Protein AF-A0A2Z6RUI9-F1 (afdb_monomer)

Structure (mmCIF, N/CA/C/O backbone):
data_AF-A0A2Z6RUI9-F1
#
_entry.id   AF-A0A2Z6RUI9-F1
#
loop_
_atom_site.group_PDB
_atom_site.id
_atom_site.type_symbol
_atom_site.label_atom_id
_atom_site.label_alt_id
_atom_site.label_comp_id
_atom_site.label_asym_id
_atom_site.label_entity_id
_atom_site.label_seq_id
_atom_site.pdbx_PDB_ins_code
_atom_site.Cartn_x
_atom_site.Cartn_y
_atom_site.Cartn_z
_atom_site.occupancy
_atom_site.B_iso_or_equiv
_atom_site.auth_seq_id
_atom_site.auth_comp_id
_atom_site.auth_asym_id
_atom_site.auth_atom_id
_atom_site.pdbx_PDB_model_num
ATOM 1 N N . MET A 1 1 ? -46.915 -1.125 -29.765 1.00 36.88 1 MET A N 1
ATOM 2 C CA . MET A 1 1 ? -45.647 -1.844 -30.032 1.00 36.88 1 MET A CA 1
ATOM 3 C C . MET A 1 1 ? -44.648 -1.440 -28.960 1.00 36.88 1 MET A C 1
ATOM 5 O O . MET A 1 1 ? -44.278 -0.277 -28.925 1.00 36.88 1 MET A O 1
ATOM 9 N N . SER A 1 2 ? -44.290 -2.342 -28.044 1.00 39.19 2 SER A N 1
ATOM 10 C CA . SER A 1 2 ? -43.596 -1.962 -26.794 1.00 39.19 2 SER A CA 1
ATOM 11 C C . SER A 1 2 ? -42.745 -3.087 -26.177 1.00 39.19 2 SER A C 1
ATOM 13 O O . SER A 1 2 ? -42.413 -3.030 -25.001 1.00 39.19 2 SER A O 1
ATOM 15 N N . TYR A 1 3 ? -42.369 -4.102 -26.967 1.00 32.72 3 TYR A N 1
ATOM 16 C CA . TYR A 1 3 ? -41.702 -5.326 -26.484 1.00 32.72 3 TYR A CA 1
ATOM 17 C C . TYR A 1 3 ? -40.346 -5.638 -27.156 1.00 32.72 3 TYR A C 1
ATOM 19 O O . TYR A 1 3 ? -39.832 -6.743 -27.038 1.00 32.72 3 TYR A O 1
ATOM 27 N N . SER A 1 4 ? -39.731 -4.665 -27.840 1.00 36.06 4 SER A N 1
ATOM 28 C CA . SER A 1 4 ? -38.463 -4.848 -28.573 1.00 36.06 4 SER A CA 1
ATOM 29 C C . SER A 1 4 ? -37.200 -4.344 -27.856 1.00 36.06 4 SER A C 1
ATOM 31 O O . SER A 1 4 ? -36.102 -4.627 -28.323 1.00 36.06 4 SER A O 1
ATOM 33 N N . LYS A 1 5 ? -37.313 -3.619 -26.730 1.00 42.91 5 LYS A N 1
ATOM 34 C CA . LYS A 1 5 ? -36.146 -3.062 -26.003 1.00 42.91 5 LYS A CA 1
ATOM 35 C C . LYS A 1 5 ? -35.556 -3.959 -24.906 1.00 42.91 5 LYS A C 1
ATOM 37 O O . LYS A 1 5 ? -34.441 -3.706 -24.475 1.00 42.91 5 LYS A O 1
ATOM 42 N N . ILE A 1 6 ? -36.262 -5.000 -24.462 1.00 43.97 6 ILE A N 1
ATOM 43 C CA . ILE A 1 6 ? -35.766 -5.896 -23.395 1.00 43.97 6 ILE A CA 1
ATOM 44 C C . ILE A 1 6 ? -34.704 -6.879 -23.935 1.00 43.97 6 ILE A C 1
ATOM 46 O O . ILE A 1 6 ? -33.806 -7.291 -23.209 1.00 43.97 6 ILE A O 1
ATOM 50 N N . PHE A 1 7 ? -34.732 -7.187 -25.236 1.00 38.62 7 PHE A N 1
ATOM 51 C CA . PHE A 1 7 ? -33.828 -8.148 -25.883 1.00 38.62 7 PHE A CA 1
ATOM 52 C C . PHE A 1 7 ? -32.562 -7.528 -26.520 1.00 38.62 7 PHE A C 1
ATOM 54 O O . PHE A 1 7 ? -31.965 -8.134 -27.406 1.00 38.62 7 PHE A O 1
ATOM 61 N N . SER A 1 8 ? -32.105 -6.350 -26.066 1.00 44.47 8 SER A N 1
ATOM 62 C CA . SER A 1 8 ? -30.801 -5.767 -26.463 1.00 44.47 8 SER A CA 1
ATOM 63 C C . SER A 1 8 ? -29.660 -5.981 -25.448 1.00 44.47 8 SER A C 1
ATOM 65 O O . SER A 1 8 ? -28.555 -5.471 -25.638 1.00 44.47 8 SER A O 1
ATOM 67 N N . GLY A 1 9 ? -29.909 -6.742 -24.375 1.00 50.12 9 GLY A N 1
ATOM 68 C CA . GLY A 1 9 ? -28.877 -7.431 -23.582 1.00 50.12 9 GLY A CA 1
ATOM 69 C C . GLY A 1 9 ? -27.908 -6.588 -22.741 1.00 50.12 9 GLY A C 1
ATOM 70 O O . GLY A 1 9 ? -26.967 -7.155 -22.198 1.00 50.12 9 GLY A O 1
ATOM 71 N N . ASN A 1 10 ? -28.094 -5.269 -22.621 1.00 54.31 10 ASN A N 1
ATOM 72 C CA . ASN A 1 10 ? -27.199 -4.385 -21.862 1.00 54.31 10 ASN A CA 1
ATOM 73 C C . ASN A 1 10 ? -27.997 -3.361 -21.037 1.00 54.31 10 ASN A C 1
ATOM 75 O O . ASN A 1 10 ? -28.781 -2.608 -21.613 1.00 54.31 10 ASN A O 1
ATOM 79 N N . SER A 1 11 ? -27.741 -3.290 -19.726 1.00 73.19 11 SER A N 1
ATOM 80 C CA . SER A 1 11 ? -28.122 -2.168 -18.848 1.00 73.19 11 SER A CA 1
ATOM 81 C C . SER A 1 11 ? -26.840 -1.436 -18.423 1.00 73.19 11 SER A C 1
ATOM 83 O O . SER A 1 11 ? -26.013 -2.029 -17.725 1.00 73.19 11 SER A O 1
ATOM 85 N N . PRO A 1 12 ? -26.626 -0.183 -18.870 1.00 72.06 12 PRO A N 1
ATOM 86 C CA . PRO A 1 12 ? -25.516 0.657 -18.418 1.00 72.06 12 PRO A CA 1
ATOM 87 C C . PRO A 1 12 ? -25.501 0.903 -16.907 1.00 72.06 12 PRO A C 1
ATOM 89 O O . PRO A 1 12 ? -24.434 1.025 -16.317 1.00 72.06 12 PRO A O 1
ATOM 92 N N . GLU A 1 13 ? -26.678 0.971 -16.292 1.00 78.19 13 GLU A N 1
ATOM 93 C CA . GLU A 1 13 ? -26.880 1.375 -14.902 1.00 78.19 13 GLU A CA 1
ATOM 94 C C . GLU A 1 13 ? -26.307 0.317 -13.952 1.00 78.19 13 GLU A C 1
ATOM 96 O O . GLU A 1 13 ? -25.415 0.606 -13.157 1.00 78.19 13 GLU A O 1
ATOM 101 N N . LEU A 1 14 ? -26.723 -0.942 -14.133 1.00 78.75 14 LEU A N 1
ATOM 102 C CA . LEU A 1 14 ? -26.201 -2.082 -13.373 1.00 78.75 14 LEU A CA 1
ATOM 103 C C . LEU A 1 14 ? -24.706 -2.312 -13.639 1.00 78.75 14 LEU A C 1
ATOM 105 O O . LEU A 1 14 ? -23.964 -2.677 -12.731 1.00 78.75 14 LEU A O 1
ATOM 109 N N . ALA A 1 15 ? -24.239 -2.077 -14.871 1.00 79.50 15 ALA A N 1
ATOM 110 C CA . ALA A 1 15 ? -22.817 -2.180 -15.197 1.00 79.50 15 ALA A CA 1
ATOM 111 C C . ALA A 1 15 ? -21.975 -1.112 -14.471 1.00 79.50 15 ALA A C 1
ATOM 113 O O . ALA A 1 15 ? -20.868 -1.415 -14.031 1.00 79.50 15 ALA A O 1
ATOM 114 N N . TYR A 1 16 ? -22.500 0.107 -14.302 1.00 79.75 16 TYR A N 1
ATOM 115 C CA . TYR A 1 16 ? -21.830 1.177 -13.561 1.00 79.75 16 TYR A CA 1
ATOM 116 C C . TYR A 1 16 ? -21.777 0.887 -12.056 1.00 79.75 16 TYR A C 1
ATOM 118 O O . TYR A 1 16 ? -20.716 1.020 -11.450 1.00 79.75 16 TYR A O 1
ATOM 126 N N . GLU A 1 17 ? -22.880 0.419 -11.459 1.00 82.81 17 GLU A N 1
ATOM 127 C CA . GLU A 1 17 ? -22.902 0.005 -10.047 1.00 82.81 17 GLU A CA 1
ATOM 128 C C . GLU A 1 17 ? -21.893 -1.120 -9.770 1.00 82.81 17 GLU A C 1
ATOM 130 O O . GLU A 1 17 ? -21.108 -1.020 -8.827 1.00 82.81 17 GLU A O 1
ATOM 135 N N . ILE A 1 18 ? -21.843 -2.144 -10.634 1.00 83.12 18 ILE A N 1
ATOM 136 C CA . ILE A 1 18 ? -20.854 -3.234 -10.559 1.00 83.12 18 ILE A CA 1
ATOM 137 C C . ILE A 1 18 ? -19.419 -2.694 -10.633 1.00 83.12 18 ILE A C 1
ATOM 139 O O . ILE A 1 18 ? -18.559 -3.146 -9.882 1.00 83.12 18 ILE A O 1
ATOM 143 N N . MET A 1 19 ? -19.143 -1.717 -11.501 1.00 81.88 19 MET A N 1
ATOM 144 C CA . MET A 1 19 ? -17.809 -1.117 -11.603 1.00 81.88 19 MET A CA 1
ATOM 145 C C . MET A 1 19 ? -17.430 -0.291 -10.375 1.00 81.88 19 MET A C 1
ATOM 147 O O . MET A 1 19 ? -16.284 -0.345 -9.934 1.00 81.88 19 MET A O 1
ATOM 151 N N . ASN A 1 20 ? -18.384 0.420 -9.778 1.00 81.38 20 ASN A N 1
ATOM 152 C CA . ASN A 1 20 ? -18.121 1.255 -8.612 1.00 81.38 20 ASN A CA 1
ATOM 153 C C . ASN A 1 20 ? -17.675 0.434 -7.380 1.00 81.38 20 ASN A C 1
ATOM 155 O O . ASN A 1 20 ? -16.924 0.940 -6.552 1.00 81.38 20 ASN A O 1
ATOM 159 N N . TYR A 1 21 ? -18.048 -0.850 -7.277 1.00 82.69 21 TYR A N 1
ATOM 160 C CA . TYR A 1 21 ? -17.527 -1.752 -6.232 1.00 82.69 21 TYR A CA 1
ATOM 161 C C . TYR A 1 21 ? -16.023 -2.009 -6.322 1.00 82.69 21 TYR A C 1
ATOM 163 O O . TYR A 1 21 ? -15.380 -2.258 -5.303 1.00 82.69 21 TYR A O 1
ATOM 171 N N . PHE A 1 22 ? -15.457 -1.951 -7.522 1.00 80.38 22 PHE A N 1
ATOM 172 C CA . PHE A 1 22 ? -14.045 -2.214 -7.745 1.00 80.38 22 PHE A CA 1
ATOM 173 C C . PHE A 1 22 ? -13.203 -0.926 -7.767 1.00 80.38 22 PHE A C 1
ATOM 175 O O . PHE A 1 22 ? -12.037 -1.022 -8.121 1.00 80.38 22 PHE A O 1
ATOM 182 N N . GLN A 1 23 ? -13.739 0.260 -7.420 1.00 74.06 23 GLN A N 1
ATOM 183 C CA . GLN A 1 23 ? -13.083 1.582 -7.582 1.00 74.06 23 GLN A CA 1
ATOM 184 C C . GLN A 1 23 ? -11.600 1.603 -7.157 1.00 74.06 23 GLN A C 1
ATOM 186 O O . GLN A 1 23 ? -10.779 2.198 -7.848 1.00 74.06 23 GLN A O 1
ATOM 191 N N . ASN A 1 24 ? -11.261 0.876 -6.082 1.00 68.25 24 ASN A N 1
ATOM 192 C CA . ASN A 1 24 ? -9.899 0.736 -5.554 1.00 68.25 24 ASN A CA 1
ATOM 193 C C . ASN A 1 24 ? -9.249 -0.646 -5.825 1.00 68.25 24 ASN A C 1
ATOM 195 O O . ASN A 1 24 ? -8.086 -0.849 -5.484 1.00 68.25 24 ASN A O 1
ATOM 199 N N . ASP A 1 25 ? -9.955 -1.605 -6.442 1.00 77.25 25 ASP A N 1
ATOM 200 C CA . ASP A 1 25 ? -9.312 -2.702 -7.184 1.00 77.25 25 ASP A CA 1
ATOM 201 C C . ASP A 1 25 ? -9.141 -2.315 -8.653 1.00 77.25 25 ASP A C 1
ATOM 203 O O . ASP A 1 25 ? -9.768 -2.798 -9.606 1.00 77.25 25 ASP A O 1
ATOM 207 N N . PHE A 1 26 ? -8.149 -1.459 -8.801 1.00 74.00 26 PHE A N 1
ATOM 208 C CA . PHE A 1 26 ? -7.574 -1.067 -10.057 1.00 74.00 26 PHE A CA 1
ATOM 209 C C . PHE A 1 26 ? -7.134 -2.246 -10.951 1.00 74.00 26 PHE A C 1
ATOM 211 O O . PHE A 1 26 ? -7.058 -2.090 -12.171 1.00 74.00 26 PHE A O 1
ATOM 218 N N . SER A 1 27 ? -6.829 -3.425 -10.384 1.00 78.38 27 SER A N 1
ATOM 219 C CA . SER A 1 27 ? -6.423 -4.611 -11.152 1.00 78.38 27 SER A CA 1
ATOM 220 C C . SER A 1 27 ? -7.572 -5.144 -12.004 1.00 78.38 27 SER A C 1
ATOM 222 O O . SER A 1 27 ? -7.404 -5.373 -13.209 1.00 78.38 27 SER A O 1
ATOM 224 N N . THR A 1 28 ? -8.745 -5.284 -11.381 1.00 80.94 28 THR A N 1
ATOM 225 C CA . THR A 1 28 ? -9.961 -5.835 -11.990 1.00 80.94 28 THR A CA 1
ATOM 226 C C . THR A 1 28 ? -10.604 -4.868 -12.967 1.00 80.94 28 THR A C 1
ATOM 228 O O . THR A 1 28 ? -10.849 -5.248 -14.113 1.00 80.94 28 THR A O 1
ATOM 231 N N . LEU A 1 29 ? -10.822 -3.608 -12.573 1.00 82.25 29 LEU A N 1
ATOM 232 C CA . LEU A 1 29 ? -11.477 -2.622 -13.443 1.00 82.25 29 LEU A CA 1
ATOM 233 C C . LEU A 1 29 ? -10.752 -2.438 -14.786 1.00 82.25 29 LEU A C 1
ATOM 235 O O . LEU A 1 29 ? -11.365 -2.128 -15.803 1.00 82.25 29 LEU A O 1
ATOM 239 N N . TYR A 1 30 ? -9.448 -2.672 -14.825 1.00 81.50 30 TYR A N 1
ATOM 240 C CA . TYR A 1 30 ? -8.692 -2.609 -16.065 1.00 81.50 30 TYR A CA 1
ATOM 241 C C . TYR A 1 30 ? -9.152 -3.647 -17.082 1.00 81.50 30 TYR A C 1
ATOM 243 O O . TYR A 1 30 ? -9.583 -3.337 -18.194 1.00 81.50 30 TYR A O 1
ATOM 251 N N . SER A 1 31 ? -9.194 -4.888 -16.604 1.00 85.38 31 SER A N 1
ATOM 252 C CA . SER A 1 31 ? -9.762 -6.021 -17.313 1.00 85.38 31 SER A CA 1
ATOM 253 C C . SER A 1 31 ? -11.189 -5.698 -17.771 1.00 85.38 31 SER A C 1
ATOM 255 O O . SER A 1 31 ? -11.558 -6.072 -18.881 1.00 85.38 31 SER A O 1
ATOM 257 N N . CYS A 1 32 ? -11.954 -4.918 -16.989 1.00 83.94 32 CYS A N 1
ATOM 258 C CA . CYS A 1 32 ? -13.277 -4.426 -17.374 1.00 83.94 32 CYS A CA 1
ATOM 259 C C . CYS A 1 32 ? -13.271 -3.490 -18.603 1.00 83.94 32 CYS A C 1
ATOM 261 O O . CYS A 1 32 ? -14.171 -3.613 -19.432 1.00 83.94 32 CYS A O 1
ATOM 263 N N . ILE A 1 33 ? -12.281 -2.605 -18.800 1.00 84.94 33 ILE A N 1
ATOM 264 C CA . ILE A 1 33 ? -12.181 -1.774 -20.027 1.00 84.94 33 ILE A CA 1
ATOM 265 C C . ILE A 1 33 ? -12.120 -2.657 -21.271 1.00 84.94 33 ILE A C 1
ATOM 267 O O . ILE A 1 33 ? -12.776 -2.383 -22.280 1.00 84.94 33 ILE A O 1
ATOM 271 N N . LEU A 1 34 ? -11.313 -3.718 -21.192 1.00 85.25 34 LEU A N 1
ATOM 272 C CA . LEU A 1 34 ? -11.039 -4.611 -22.310 1.00 85.25 34 LEU A CA 1
ATOM 273 C C . LEU A 1 34 ? -12.247 -5.482 -22.693 1.00 85.25 34 LEU A C 1
ATOM 275 O O . LEU A 1 34 ? -12.240 -6.056 -23.781 1.00 85.25 34 LEU A O 1
ATOM 279 N N . VAL A 1 35 ? -13.294 -5.549 -21.858 1.00 83.75 35 VAL A N 1
ATOM 280 C CA . VAL A 1 35 ? -14.503 -6.347 -22.128 1.00 83.75 35 VAL A CA 1
ATOM 281 C C . VAL A 1 35 ? -15.285 -5.803 -23.326 1.00 83.75 35 VAL A C 1
ATOM 283 O O . VAL A 1 35 ? -15.553 -6.549 -24.266 1.00 83.75 35 VAL A O 1
ATOM 286 N N . ASN A 1 36 ? -15.701 -4.528 -23.311 1.00 82.00 36 ASN A N 1
ATOM 287 C CA . ASN A 1 36 ? -16.436 -3.904 -24.423 1.00 82.00 36 ASN A CA 1
ATOM 288 C C . ASN A 1 36 ? -16.518 -2.363 -24.305 1.00 82.00 36 ASN A C 1
ATOM 290 O O . ASN A 1 36 ? -16.140 -1.770 -23.300 1.00 82.00 36 ASN A O 1
ATOM 294 N N . ARG A 1 37 ? -17.075 -1.699 -25.335 1.00 82.25 37 ARG A N 1
ATOM 295 C CA . ARG A 1 37 ? -17.217 -0.227 -25.409 1.00 82.25 37 ARG A CA 1
ATOM 296 C C . ARG A 1 37 ? -18.107 0.400 -24.328 1.00 82.25 37 ARG A C 1
ATOM 298 O O . ARG A 1 37 ? -17.871 1.553 -23.980 1.00 82.25 37 ARG A O 1
ATOM 305 N N . LEU A 1 38 ? -19.145 -0.297 -23.859 1.00 85.69 38 LEU A N 1
ATOM 306 C CA . LEU A 1 38 ? -19.993 0.188 -22.766 1.00 85.69 38 LEU A CA 1
ATOM 307 C C . LEU A 1 38 ? -19.212 0.119 -21.458 1.00 85.69 38 LEU A C 1
ATOM 309 O O . LEU A 1 38 ? -19.113 1.123 -20.766 1.00 85.69 38 LEU A O 1
ATOM 313 N N . TRP A 1 39 ? -18.611 -1.038 -21.186 1.00 88.69 39 TRP A N 1
ATOM 314 C CA . TRP A 1 39 ? -17.795 -1.270 -20.004 1.00 88.69 39 TRP A CA 1
ATOM 315 C C . TRP A 1 39 ? -16.663 -0.246 -19.923 1.00 88.69 39 TRP A C 1
ATOM 317 O O . TRP A 1 39 ? -16.673 0.550 -18.998 1.00 88.69 39 TRP A O 1
ATOM 327 N N . CYS A 1 40 ? -15.825 -0.138 -20.960 1.00 87.38 40 CYS A N 1
ATOM 328 C CA . CYS A 1 40 ? -14.853 0.945 -21.135 1.00 87.38 40 CYS A CA 1
ATOM 329 C C . CYS A 1 40 ? -15.424 2.325 -20.757 1.00 87.38 40 CYS A C 1
ATOM 331 O O . CYS A 1 40 ? -14.937 2.948 -19.825 1.00 87.38 40 CYS A O 1
ATOM 333 N N . ARG A 1 41 ? -16.496 2.803 -21.400 1.00 88.00 41 ARG A N 1
ATOM 334 C CA . ARG A 1 41 ? -17.065 4.135 -21.101 1.00 88.00 41 ARG A CA 1
ATOM 335 C C . ARG A 1 41 ? -17.482 4.351 -19.641 1.00 88.00 41 ARG A C 1
ATOM 337 O O . ARG A 1 41 ? -17.530 5.504 -19.225 1.00 88.00 41 ARG A O 1
ATOM 344 N N . LEU A 1 42 ? -17.806 3.288 -18.909 1.00 88.44 42 LEU A N 1
ATOM 345 C CA . LEU A 1 42 ? -18.227 3.337 -17.509 1.00 88.44 42 LEU A CA 1
ATOM 346 C C . LEU A 1 42 ? -17.055 3.184 -16.536 1.00 88.44 42 LEU A C 1
ATOM 348 O O . LEU A 1 42 ? -17.047 3.865 -15.514 1.00 88.44 42 LEU A O 1
ATOM 352 N N . THR A 1 43 ? -16.048 2.361 -16.850 1.00 90.31 43 THR A N 1
ATOM 353 C CA . THR A 1 43 ? -14.845 2.266 -16.013 1.00 90.31 43 THR A CA 1
ATOM 354 C C . THR A 1 43 ? -14.040 3.544 -16.059 1.00 90.31 43 THR A C 1
ATOM 356 O O . THR A 1 43 ? -13.552 4.008 -15.037 1.00 90.31 43 THR A O 1
ATOM 359 N N . ILE A 1 44 ? -13.904 4.097 -17.258 1.00 88.38 44 ILE A N 1
ATOM 360 C CA . ILE A 1 44 ? -13.021 5.206 -17.597 1.00 88.38 44 ILE A CA 1
ATOM 361 C C . ILE A 1 44 ? -13.000 6.340 -16.563 1.00 88.38 44 ILE A C 1
ATOM 363 O O . ILE A 1 44 ? -11.922 6.615 -16.038 1.00 88.38 44 ILE A O 1
ATOM 367 N N . PRO A 1 45 ? -14.134 6.953 -16.169 1.00 89.12 45 PRO A N 1
ATOM 368 C CA . PRO A 1 45 ? -14.095 8.056 -15.218 1.00 89.12 45 PRO A CA 1
ATOM 369 C C . PRO A 1 45 ? -13.566 7.643 -13.841 1.00 89.12 45 PRO A C 1
ATOM 371 O O . PRO A 1 45 ? -12.870 8.440 -13.227 1.00 89.12 45 PRO A O 1
ATOM 374 N N . LEU A 1 46 ? -13.843 6.412 -13.380 1.00 86.69 46 LEU A N 1
ATOM 375 C CA . LEU A 1 46 ? -13.495 5.922 -12.033 1.00 86.69 46 LEU A CA 1
ATOM 376 C C . LEU A 1 46 ? -11.986 5.896 -11.782 1.00 86.69 46 LEU A C 1
ATOM 378 O O . LEU A 1 46 ? -11.539 6.077 -10.655 1.00 86.69 46 LEU A O 1
ATOM 382 N N . LEU A 1 47 ? -11.199 5.710 -12.839 1.00 85.31 47 LEU A N 1
ATOM 383 C CA . LEU A 1 47 ? -9.739 5.743 -12.745 1.00 85.31 47 LEU A CA 1
ATOM 384 C C . LEU A 1 47 ? -9.132 7.116 -12.872 1.00 85.31 47 LEU A C 1
ATOM 386 O O . LEU A 1 47 ? -7.998 7.351 -12.469 1.00 85.31 47 LEU A O 1
ATOM 390 N N . TRP A 1 48 ? -9.914 8.007 -13.442 1.00 86.62 48 TRP A N 1
ATOM 391 C CA . TRP A 1 48 ? -9.516 9.359 -13.727 1.00 86.62 48 TRP A CA 1
ATOM 392 C C . TRP A 1 48 ? -9.968 10.329 -12.662 1.00 86.62 48 TRP A C 1
ATOM 394 O O . TRP A 1 48 ? -9.562 11.477 -12.696 1.00 86.62 48 TRP A O 1
ATOM 404 N N . GLU A 1 49 ? -10.678 9.840 -11.648 1.00 88.69 49 GLU A N 1
ATOM 405 C CA . GLU A 1 49 ? -10.914 10.559 -10.407 1.00 88.69 49 GLU A CA 1
ATOM 406 C C . GLU A 1 49 ? -9.602 10.813 -9.669 1.00 88.69 49 GLU A C 1
ATOM 408 O O . GLU A 1 49 ? -9.317 11.957 -9.324 1.00 88.69 49 GLU A O 1
ATOM 413 N N . ASN A 1 50 ? -8.815 9.756 -9.445 1.00 84.75 50 ASN A N 1
ATOM 414 C CA . ASN A 1 50 ? -7.590 9.769 -8.649 1.00 84.75 50 ASN A CA 1
ATOM 415 C C . ASN A 1 50 ? -6.405 9.076 -9.374 1.00 84.75 50 ASN A C 1
ATOM 417 O O . ASN A 1 50 ? -5.734 8.220 -8.802 1.00 84.75 50 ASN A O 1
ATOM 421 N N . PRO A 1 51 ? -6.124 9.418 -10.645 1.00 81.81 51 PRO A N 1
ATOM 422 C CA . PRO A 1 51 ? -5.130 8.742 -11.487 1.00 81.81 51 PRO A CA 1
ATOM 423 C C . PRO A 1 51 ? -3.704 8.964 -10.984 1.00 81.81 51 PRO A C 1
ATOM 425 O O . PRO A 1 51 ? -2.817 8.181 -11.302 1.00 81.81 51 PRO A O 1
ATOM 428 N N . PHE A 1 52 ? -3.527 10.008 -10.166 1.00 82.75 52 PHE A N 1
ATOM 429 C CA . PHE A 1 52 ? -2.359 10.289 -9.344 1.00 82.75 52 PHE A CA 1
ATOM 430 C C . PHE A 1 52 ? -1.956 9.146 -8.413 1.00 82.75 52 PHE A C 1
ATOM 432 O O . PHE A 1 52 ? -0.837 9.150 -7.931 1.00 82.75 52 PHE A O 1
ATOM 439 N N . SER A 1 53 ? -2.857 8.235 -8.049 1.00 71.62 53 SER A N 1
ATOM 440 C CA . SER A 1 53 ? -2.855 7.756 -6.666 1.00 71.62 53 SER A CA 1
ATOM 441 C C . SER A 1 53 ? -2.793 6.245 -6.479 1.00 71.62 53 SER A C 1
ATOM 443 O O . SER A 1 53 ? -3.778 5.668 -6.052 1.00 71.62 53 SER A O 1
ATOM 445 N N . ILE A 1 54 ? -1.724 5.533 -6.866 1.00 67.81 54 ILE A N 1
ATOM 446 C CA . ILE A 1 54 ? -1.810 4.061 -6.964 1.00 67.81 54 ILE A CA 1
ATOM 447 C C . ILE A 1 54 ? -0.431 3.296 -6.904 1.00 67.81 54 ILE A C 1
ATOM 449 O O . ILE A 1 54 ? 0.505 3.701 -7.558 1.00 67.81 54 ILE A O 1
ATOM 453 N N . PRO A 1 55 ? -0.182 2.163 -6.194 1.00 54.84 55 PRO A N 1
ATOM 454 C CA . PRO A 1 55 ? 1.218 1.665 -5.960 1.00 54.84 55 PRO A CA 1
ATOM 455 C C . PRO A 1 55 ? 1.924 0.682 -6.977 1.00 54.84 55 PRO A C 1
ATOM 457 O O . PRO A 1 55 ? 1.457 -0.445 -7.134 1.00 54.84 55 PRO A O 1
ATOM 460 N N . THR A 1 56 ? 3.055 1.002 -7.665 1.00 56.38 56 THR A N 1
ATOM 461 C CA . THR A 1 56 ? 3.432 0.405 -8.999 1.00 56.38 56 THR A CA 1
ATOM 462 C C . THR A 1 56 ? 4.831 0.710 -9.640 1.00 56.38 56 THR A C 1
ATOM 464 O O . THR A 1 56 ? 5.636 1.294 -8.940 1.00 56.38 56 THR A O 1
ATOM 467 N N . LYS A 1 57 ? 5.162 0.262 -10.899 1.00 54.47 57 LYS A N 1
ATOM 468 C CA . LYS A 1 57 ? 6.499 0.209 -11.583 1.00 54.47 57 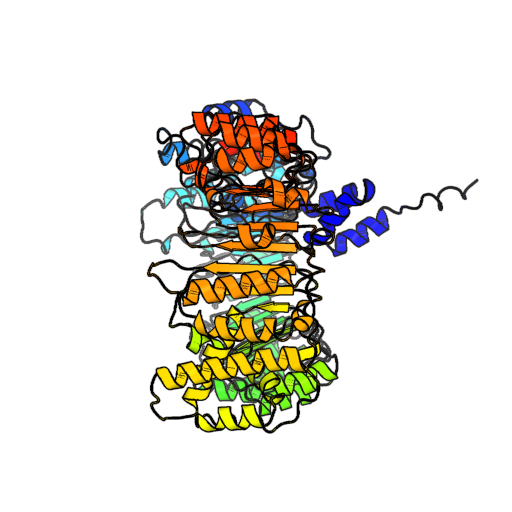LYS A CA 1
ATOM 469 C C . LYS A 1 57 ? 6.754 0.781 -13.026 1.00 54.47 57 LYS A C 1
ATOM 471 O O . LYS A 1 57 ? 7.913 0.745 -13.387 1.00 54.47 57 LYS A O 1
ATOM 476 N N . ASN A 1 58 ? 5.841 1.422 -13.804 1.00 61.06 58 ASN A N 1
ATOM 477 C CA . ASN A 1 58 ? 6.101 2.300 -15.016 1.00 61.06 58 ASN A CA 1
ATOM 478 C C . ASN A 1 58 ? 6.078 3.921 -15.184 1.00 61.06 58 ASN A C 1
ATOM 480 O O . ASN A 1 58 ? 6.234 4.342 -16.305 1.00 61.06 58 ASN A O 1
ATOM 484 N N . PHE A 1 59 ? 5.923 4.909 -14.264 1.00 70.31 59 PHE A N 1
ATOM 485 C CA . PHE A 1 59 ? 5.356 6.308 -14.464 1.00 70.31 59 PHE A CA 1
ATOM 486 C C . PHE A 1 59 ? 4.874 7.077 -15.731 1.00 70.31 59 PHE A C 1
ATOM 488 O O . PHE A 1 59 ? 4.438 8.213 -15.578 1.00 70.31 59 PHE A O 1
ATOM 495 N N . SER A 1 60 ? 4.684 6.521 -16.922 1.00 70.81 60 SER A N 1
ATOM 496 C CA . SER A 1 60 ? 3.950 7.198 -18.017 1.00 70.81 60 SER A CA 1
ATOM 497 C C . SER A 1 60 ? 2.446 7.558 -17.758 1.00 70.81 60 SER A C 1
ATOM 499 O O . SER A 1 60 ? 1.554 6.877 -18.269 1.00 70.81 60 SER A O 1
ATOM 501 N N . PHE A 1 61 ? 2.134 8.621 -16.992 1.00 77.06 61 PHE A N 1
ATOM 502 C CA . PHE A 1 61 ? 0.776 9.162 -16.739 1.00 77.06 61 PHE A CA 1
ATOM 503 C C . PHE A 1 61 ? 0.504 10.605 -17.267 1.00 77.06 61 PHE A C 1
ATOM 505 O O . PHE A 1 61 ? -0.144 11.418 -16.628 1.00 77.06 61 PHE A O 1
ATOM 512 N N . ILE A 1 62 ? 1.110 10.965 -18.414 1.00 79.50 62 ILE A N 1
ATOM 513 C CA . ILE A 1 62 ? 1.742 12.367 -18.672 1.00 79.50 62 ILE A CA 1
ATOM 514 C C . ILE A 1 62 ? 1.060 12.681 -20.129 1.00 79.50 62 ILE A C 1
ATOM 516 O O . ILE A 1 62 ? 0.931 13.814 -20.566 1.00 79.50 62 ILE A O 1
ATOM 520 N N . GLU A 1 63 ? 0.431 11.730 -20.863 1.00 75.44 63 GLU A N 1
ATOM 521 C CA . GLU A 1 63 ? 0.267 11.670 -22.368 1.00 75.44 63 GLU A CA 1
ATOM 522 C C . GLU A 1 63 ? -1.113 11.557 -23.271 1.00 75.44 63 GLU A C 1
ATOM 524 O O . GLU A 1 63 ? -1.374 10.473 -23.780 1.00 75.44 63 GLU A O 1
ATOM 529 N N . THR A 1 64 ? -2.001 12.583 -23.531 1.00 80.25 64 THR A N 1
ATOM 530 C CA . THR A 1 64 ? -3.556 12.976 -23.420 1.00 80.25 64 THR A CA 1
ATOM 531 C C . THR A 1 64 ? -4.599 13.436 -22.025 1.00 80.25 64 THR A C 1
ATOM 533 O O . THR A 1 64 ? -5.791 13.454 -22.306 1.00 80.25 64 THR A O 1
ATOM 536 N N . TYR A 1 65 ? -4.463 13.832 -20.582 1.00 78.81 65 TYR A N 1
ATOM 537 C CA . TYR A 1 65 ? -3.607 14.849 -19.520 1.00 78.81 65 TYR A CA 1
ATOM 538 C C . TYR A 1 65 ? -2.003 15.544 -19.562 1.00 78.81 65 TYR A C 1
ATOM 540 O O . TYR A 1 65 ? -1.172 14.898 -18.974 1.00 78.81 65 TYR A O 1
ATOM 548 N N . LEU A 1 66 ? -1.271 16.591 -20.211 1.00 75.06 66 LEU A N 1
ATOM 549 C CA . LEU A 1 66 ? -0.708 17.211 -21.595 1.00 75.06 66 LEU A CA 1
ATOM 550 C C . LEU A 1 66 ? -1.325 17.698 -23.031 1.00 75.06 66 LEU A C 1
ATOM 552 O O . LEU A 1 66 ? -1.897 18.783 -23.113 1.00 75.06 66 LEU A O 1
ATOM 556 N N . TYR A 1 67 ? -1.097 17.013 -24.180 1.00 71.88 67 TYR A N 1
ATOM 557 C CA . TYR A 1 67 ? -1.624 17.037 -25.576 1.00 71.88 67 TYR A CA 1
ATOM 558 C C . TYR A 1 67 ? -2.352 18.244 -26.154 1.00 71.88 67 TYR A C 1
ATOM 560 O O . TYR A 1 67 ? -1.825 18.885 -27.068 1.00 71.88 67 TYR A O 1
ATOM 568 N N . ASN A 1 68 ? -3.562 18.502 -25.656 1.00 61.31 68 ASN A N 1
ATOM 569 C CA . ASN A 1 68 ? -4.439 19.661 -25.840 1.00 61.31 68 ASN A CA 1
ATOM 570 C C . ASN A 1 68 ? -3.757 20.987 -25.443 1.00 61.31 68 ASN A C 1
ATOM 572 O O . ASN A 1 68 ? -4.387 21.920 -24.950 1.00 61.31 68 ASN A O 1
ATOM 576 N N . LEU A 1 69 ? -2.445 21.052 -25.586 1.00 69.94 69 LEU A N 1
ATOM 577 C CA . LEU A 1 69 ? -1.606 22.152 -25.228 1.00 69.94 69 LEU A CA 1
ATOM 578 C C . LEU A 1 69 ? -1.740 23.260 -26.262 1.00 69.94 69 LEU A C 1
ATOM 580 O O . LEU A 1 69 ? -1.788 22.975 -27.461 1.00 69.94 69 LEU A O 1
ATOM 584 N N . ASN A 1 70 ? -1.637 24.507 -25.812 1.00 66.50 70 ASN A N 1
ATOM 585 C CA . ASN A 1 70 ? -1.221 25.578 -26.702 1.00 66.50 70 ASN A CA 1
ATOM 586 C C . ASN A 1 70 ? 0.205 25.299 -27.204 1.00 66.50 70 ASN A C 1
ATOM 588 O O . ASN A 1 70 ? 1.110 24.988 -26.424 1.00 66.50 70 ASN A O 1
ATOM 592 N N . ASP A 1 71 ? 0.399 25.418 -28.515 1.00 68.75 71 ASP A N 1
ATOM 593 C CA . ASP A 1 71 ? 1.675 25.120 -29.174 1.00 68.75 71 ASP A CA 1
ATOM 594 C C . ASP A 1 71 ? 2.805 26.068 -28.728 1.00 68.75 71 ASP A C 1
ATOM 596 O O . ASP A 1 71 ? 3.971 25.690 -28.747 1.00 68.75 71 ASP A O 1
ATOM 600 N N . ASP A 1 72 ? 2.443 27.244 -28.210 1.00 67.06 72 ASP A N 1
ATOM 601 C CA . ASP A 1 72 ? 3.307 28.193 -27.495 1.00 67.06 72 ASP A CA 1
ATOM 602 C C . ASP A 1 72 ? 4.088 27.561 -26.344 1.00 67.06 72 ASP A C 1
ATOM 604 O O . ASP A 1 72 ? 5.274 27.840 -26.177 1.00 67.06 72 ASP A O 1
ATOM 608 N N . LEU A 1 73 ? 3.428 26.716 -25.539 1.00 68.50 73 LEU A N 1
ATOM 609 C CA . LEU A 1 73 ? 4.152 25.940 -24.548 1.00 68.50 73 LEU A CA 1
ATOM 610 C C . LEU A 1 73 ? 5.004 24.920 -25.301 1.00 68.50 73 LEU A C 1
ATOM 612 O O . LEU A 1 73 ? 6.216 25.066 -25.200 1.00 68.50 73 LEU A O 1
ATOM 616 N N . LYS A 1 74 ? 4.422 24.036 -26.148 1.00 69.00 74 LYS A N 1
ATOM 617 C CA . LYS A 1 74 ? 5.118 22.973 -26.941 1.00 69.00 74 LYS A CA 1
ATOM 618 C C . LYS A 1 74 ? 6.425 23.432 -27.595 1.00 69.00 74 LYS A C 1
ATOM 620 O O . LYS A 1 74 ? 7.361 22.648 -27.712 1.00 69.00 74 LYS A O 1
ATOM 625 N N . MET A 1 75 ? 6.494 24.679 -28.048 1.00 71.88 75 MET A N 1
ATOM 626 C CA . MET A 1 75 ? 7.686 25.262 -28.652 1.00 71.88 75 MET A CA 1
ATOM 627 C C . MET A 1 75 ? 8.821 25.433 -27.641 1.00 71.88 75 MET A C 1
ATOM 629 O O . MET A 1 75 ? 9.900 24.887 -27.870 1.00 71.88 75 MET A O 1
ATOM 633 N N . LYS A 1 76 ? 8.555 26.084 -26.500 1.00 69.50 76 LYS A N 1
ATOM 634 C CA . LYS A 1 76 ? 9.530 26.229 -25.406 1.00 69.50 76 LYS A CA 1
ATOM 635 C C . LYS A 1 76 ? 9.978 24.891 -24.814 1.00 69.50 76 LYS A C 1
ATOM 637 O O . LYS A 1 76 ? 10.948 24.826 -24.069 1.00 69.50 76 LYS A O 1
ATOM 642 N N . LEU A 1 77 ? 9.254 23.823 -25.139 1.00 67.19 77 LEU A N 1
ATOM 643 C CA . LEU A 1 77 ? 9.532 22.479 -24.663 1.00 67.19 77 LEU A CA 1
ATOM 644 C C . LEU A 1 77 ? 10.657 21.845 -25.467 1.00 67.19 77 LEU A C 1
ATOM 646 O O . LEU A 1 77 ? 11.745 21.548 -24.969 1.00 67.19 77 LEU A O 1
ATOM 650 N N . ASN A 1 78 ? 10.422 21.807 -26.776 1.00 67.06 78 ASN A N 1
ATOM 651 C CA . ASN A 1 78 ? 11.378 21.356 -27.771 1.00 67.06 78 ASN A CA 1
ATOM 652 C C . ASN A 1 78 ? 12.720 22.131 -27.704 1.00 67.06 78 ASN A C 1
ATOM 654 O O . ASN A 1 78 ? 13.744 21.583 -28.115 1.00 67.06 78 ASN A O 1
ATOM 658 N N . GLU A 1 79 ? 12.747 23.369 -27.178 1.00 67.44 79 GLU A N 1
ATOM 659 C CA . GLU A 1 79 ? 13.960 24.196 -26.998 1.00 67.44 79 GLU A CA 1
ATOM 660 C C . GLU A 1 79 ? 15.074 23.497 -26.207 1.00 67.44 79 GLU A C 1
ATOM 662 O O . GLU A 1 79 ? 16.230 23.502 -26.642 1.00 67.44 79 GLU A O 1
ATOM 667 N N . TYR A 1 80 ? 14.752 22.835 -25.091 1.00 63.25 80 TYR A N 1
ATOM 668 C CA . TYR A 1 80 ? 15.755 22.136 -24.271 1.00 63.25 80 TYR A CA 1
ATOM 669 C C . TYR A 1 80 ? 16.194 20.782 -24.893 1.00 63.25 80 TYR A C 1
ATOM 671 O O . TYR A 1 80 ? 17.055 20.075 -24.361 1.00 63.25 80 TYR A O 1
ATOM 679 N N . LYS A 1 81 ? 15.681 20.488 -26.097 1.00 54.06 81 LYS A N 1
ATOM 680 C CA . LYS A 1 81 ? 16.101 19.488 -27.097 1.00 54.06 81 LYS A CA 1
ATOM 681 C C . LYS A 1 81 ? 15.556 18.084 -27.021 1.00 54.06 81 LYS A C 1
ATOM 683 O O . LYS A 1 81 ? 15.766 17.361 -27.991 1.00 54.06 81 LYS A O 1
ATOM 688 N N . ILE A 1 82 ? 14.780 17.723 -26.006 1.00 55.34 82 ILE A N 1
ATOM 689 C CA . ILE A 1 82 ? 13.810 16.651 -26.231 1.00 55.34 82 ILE A CA 1
ATOM 690 C C . ILE A 1 82 ? 12.681 17.278 -27.049 1.00 55.34 82 ILE A C 1
ATOM 692 O O . ILE A 1 82 ? 11.767 17.874 -26.509 1.00 55.34 82 ILE A O 1
ATOM 696 N N . ILE A 1 83 ? 12.821 17.217 -28.374 1.00 46.88 83 ILE A N 1
ATOM 697 C CA . ILE A 1 83 ? 11.702 17.279 -29.322 1.00 46.88 83 ILE A CA 1
ATOM 698 C C . ILE A 1 83 ? 11.112 15.858 -29.454 1.00 46.88 83 ILE A C 1
ATOM 700 O O . ILE A 1 83 ? 11.642 14.924 -28.856 1.00 46.88 83 ILE A O 1
ATOM 704 N N . TYR A 1 84 ? 9.997 15.649 -30.160 1.00 52.78 84 TYR A N 1
ATOM 705 C CA . TYR A 1 84 ? 9.136 14.485 -29.912 1.00 52.78 84 TYR A CA 1
ATOM 706 C C . TYR A 1 84 ? 8.768 13.654 -31.150 1.00 52.78 84 TYR A C 1
ATOM 708 O O . TYR A 1 84 ? 8.091 14.117 -32.063 1.00 52.78 84 TYR A O 1
ATOM 716 N N . LYS A 1 85 ? 9.203 12.387 -31.130 1.00 46.03 85 LYS A N 1
ATOM 717 C CA . LYS A 1 85 ? 8.769 11.242 -31.958 1.00 46.03 85 LYS A CA 1
ATOM 718 C C . LYS A 1 85 ? 7.186 11.198 -31.917 1.00 46.03 85 LYS A C 1
ATOM 720 O O . LYS A 1 85 ? 6.555 11.794 -31.046 1.00 46.03 85 LYS A O 1
ATOM 725 N N . SER A 1 86 ? 6.499 10.559 -32.862 1.00 49.56 86 SER A N 1
ATOM 726 C CA . SER A 1 86 ? 5.031 10.689 -33.047 1.00 49.56 86 SER A CA 1
ATOM 727 C C . SER A 1 86 ? 4.146 10.038 -31.965 1.00 49.56 86 SER A C 1
ATOM 729 O O . SER A 1 86 ? 4.660 9.500 -30.993 1.00 49.56 86 SER A O 1
ATOM 731 N N . LEU A 1 87 ? 2.815 10.229 -32.075 1.00 48.53 87 LEU A N 1
ATOM 732 C CA . LEU A 1 87 ? 2.010 10.767 -30.962 1.00 48.53 87 LEU A CA 1
ATOM 733 C C . LEU A 1 87 ? 0.502 10.886 -31.386 1.00 48.53 87 LEU A C 1
ATOM 735 O O . LEU A 1 87 ? 0.268 11.390 -32.490 1.00 48.53 87 LEU A O 1
ATOM 739 N N . PRO A 1 88 ? -0.532 10.418 -30.632 1.00 46.47 88 PRO A N 1
ATOM 740 C CA . PRO A 1 88 ? -1.894 10.244 -31.143 1.00 46.47 88 PRO A CA 1
ATOM 741 C C . PRO A 1 88 ? -2.655 11.557 -31.301 1.00 46.47 88 PRO A C 1
ATOM 743 O O . PRO A 1 88 ? -2.969 12.246 -30.337 1.00 46.47 88 PRO A O 1
ATOM 746 N N . SER A 1 89 ? -3.070 11.824 -32.538 1.00 49.41 89 SER A N 1
ATOM 747 C CA . SER A 1 89 ? -3.707 13.069 -32.981 1.00 49.41 89 SER A CA 1
ATOM 748 C C . SER A 1 89 ? -5.061 13.432 -32.344 1.00 49.41 89 SER A C 1
ATOM 750 O O . SER A 1 89 ? -5.610 14.489 -32.671 1.00 49.41 89 SER A O 1
ATOM 752 N N . ASN A 1 90 ? -5.626 12.612 -31.452 1.00 57.22 90 ASN A N 1
ATOM 753 C CA . ASN A 1 90 ? -6.842 12.946 -30.715 1.00 57.22 90 ASN A CA 1
ATOM 754 C C . ASN A 1 90 ? -7.079 12.113 -29.443 1.00 57.22 90 ASN A C 1
ATOM 756 O O . ASN A 1 90 ? -6.788 10.920 -29.356 1.00 57.22 90 ASN A O 1
ATOM 760 N N . THR A 1 91 ? -7.728 12.772 -28.485 1.00 73.94 91 THR A N 1
ATOM 761 C CA . THR A 1 91 ? -8.443 12.195 -27.346 1.00 73.94 91 THR A CA 1
ATOM 762 C C . THR A 1 91 ? -9.601 11.286 -27.782 1.00 73.94 91 THR A C 1
ATOM 764 O O . THR A 1 91 ? -10.347 11.618 -28.702 1.00 73.94 91 THR A O 1
ATOM 767 N N . LEU A 1 92 ? -9.844 10.190 -27.051 1.00 79.31 92 LEU A N 1
ATOM 768 C CA . LEU A 1 92 ? -11.102 9.427 -27.134 1.00 79.31 92 LEU A CA 1
ATOM 769 C C . LEU A 1 92 ? -12.198 9.950 -26.166 1.00 79.31 92 LEU A C 1
ATOM 771 O O . LEU A 1 92 ? -13.377 9.670 -26.371 1.00 79.31 92 LEU A O 1
ATOM 775 N N . PHE A 1 93 ? -11.815 10.702 -25.126 1.00 83.12 93 PHE A N 1
ATOM 776 C CA . PHE A 1 93 ? -12.656 11.270 -24.049 1.00 83.12 93 PHE A CA 1
ATOM 777 C C . PHE A 1 93 ? -12.043 12.611 -23.557 1.00 83.12 93 PHE A C 1
ATOM 779 O O . PHE A 1 93 ? -10.982 12.979 -24.047 1.00 83.12 93 PHE A O 1
ATOM 786 N N . ASN A 1 94 ? -12.639 13.351 -22.606 1.00 80.12 94 ASN A N 1
ATOM 787 C CA . ASN A 1 94 ? -11.976 14.510 -21.966 1.00 80.12 94 ASN A CA 1
ATOM 788 C C . ASN A 1 94 ? -11.443 14.131 -20.576 1.00 80.12 94 ASN A C 1
ATOM 790 O O . ASN A 1 94 ? -12.200 13.884 -19.642 1.00 80.12 94 ASN A O 1
ATOM 794 N N . TYR A 1 95 ? -10.123 14.119 -20.467 1.00 87.00 95 TYR A N 1
ATOM 795 C CA . TYR A 1 95 ? -9.382 13.541 -19.361 1.00 87.00 95 TYR A CA 1
ATOM 796 C C . TYR A 1 95 ? -9.181 14.503 -18.190 1.00 87.00 95 TYR A C 1
ATOM 798 O O . TYR A 1 95 ? -9.561 14.104 -17.088 1.00 87.00 95 TYR A O 1
ATOM 806 N N . PRO A 1 96 ? -8.745 15.772 -18.397 1.00 85.25 96 PRO A N 1
ATOM 807 C CA . PRO A 1 96 ? -8.944 16.875 -17.453 1.00 85.25 96 PRO A CA 1
ATOM 808 C C . PRO A 1 96 ? -10.257 16.768 -16.709 1.00 85.25 96 PRO A C 1
ATOM 810 O O . PRO A 1 96 ? -10.263 16.648 -15.488 1.00 85.25 96 PRO A O 1
ATOM 813 N N . SER A 1 97 ? -11.363 16.724 -17.454 1.00 87.12 97 SER A N 1
ATOM 814 C CA . SER A 1 97 ? -12.708 16.803 -16.882 1.00 87.12 97 SER A CA 1
ATOM 815 C C . SER A 1 97 ? -13.107 15.624 -15.988 1.00 87.12 97 SER A C 1
ATOM 817 O O . SER A 1 97 ? -14.121 15.707 -15.298 1.00 87.12 97 SER A O 1
ATOM 819 N N . PHE A 1 98 ? -12.333 14.536 -15.975 1.00 89.69 98 PHE A N 1
ATOM 820 C CA . PHE A 1 98 ? -12.553 13.414 -15.066 1.00 89.69 98 PHE A CA 1
ATOM 821 C C . PHE A 1 98 ? -11.820 13.557 -13.727 1.00 89.69 98 PHE A C 1
ATOM 823 O O . PHE A 1 98 ? -12.211 12.875 -12.777 1.00 89.69 98 PHE A O 1
ATOM 830 N N . LEU A 1 99 ? -10.813 14.439 -13.624 1.00 89.81 99 LEU A N 1
ATOM 831 C CA . LEU A 1 99 ? -10.036 14.589 -12.397 1.00 89.81 99 LEU A CA 1
ATOM 832 C C . LEU A 1 99 ? -10.877 15.082 -11.231 1.00 89.81 99 LEU A C 1
ATOM 834 O O . LEU A 1 99 ? -11.545 16.114 -11.306 1.00 89.81 99 LEU A O 1
ATOM 838 N N . LYS A 1 100 ? -10.760 14.370 -10.110 1.00 89.50 100 LYS A N 1
ATOM 839 C CA . LYS A 1 100 ? -11.448 14.694 -8.861 1.00 89.50 100 LYS A CA 1
ATOM 840 C C . LYS A 1 100 ? -10.508 14.785 -7.665 1.00 89.50 100 LYS A C 1
ATOM 842 O O . LYS A 1 100 ? -10.900 15.421 -6.696 1.00 89.50 100 LYS A O 1
ATOM 847 N N . TYR A 1 101 ? -9.310 14.211 -7.706 1.00 89.94 101 TYR A N 1
ATOM 848 C CA . TYR A 1 101 ? -8.393 14.128 -6.570 1.00 89.94 101 TYR A CA 1
ATOM 849 C C . TYR A 1 101 ? -6.974 14.518 -6.973 1.00 89.94 101 TYR A C 1
ATOM 851 O O . TYR A 1 101 ? -6.412 13.983 -7.923 1.00 89.94 101 TYR A O 1
ATOM 859 N N . LEU A 1 102 ? -6.401 15.460 -6.232 1.00 88.31 102 LEU A N 1
ATOM 860 C CA . LEU A 1 102 ? -5.147 16.119 -6.566 1.00 88.31 102 LEU A CA 1
ATOM 861 C C . LEU A 1 102 ? -4.366 16.438 -5.285 1.00 88.31 102 LEU A C 1
ATOM 863 O O . LEU A 1 102 ? -4.994 16.851 -4.326 1.00 88.31 102 LEU A O 1
ATOM 867 N N . ASN A 1 103 ? -3.037 16.322 -5.235 1.00 87.81 103 ASN A N 1
ATOM 868 C CA . ASN A 1 103 ? -2.236 16.666 -4.039 1.00 87.81 103 ASN A CA 1
ATOM 869 C C . ASN A 1 103 ? -0.907 17.307 -4.441 1.00 87.81 103 ASN A C 1
ATOM 871 O O . ASN A 1 103 ? -0.248 16.687 -5.240 1.00 87.81 103 ASN A O 1
ATOM 875 N N . THR A 1 104 ? -0.429 18.445 -3.921 1.00 85.56 104 THR A N 1
ATOM 876 C CA . THR A 1 104 ? 0.772 19.106 -4.487 1.00 85.56 104 THR A CA 1
ATOM 877 C C . THR A 1 104 ? 2.114 18.415 -4.310 1.00 85.56 104 THR A C 1
ATOM 879 O O . THR A 1 104 ? 2.975 18.704 -5.129 1.00 85.56 104 THR A O 1
ATOM 882 N N . MET A 1 105 ? 2.345 17.556 -3.314 1.00 81.56 105 MET A N 1
ATOM 883 C CA . MET A 1 105 ? 3.645 16.874 -3.153 1.00 81.56 105 MET A CA 1
ATOM 884 C C . MET A 1 105 ? 3.613 15.473 -3.720 1.00 81.56 105 MET A C 1
ATOM 886 O O . MET A 1 105 ? 4.565 15.036 -4.334 1.00 81.56 105 MET A O 1
ATOM 890 N N . LYS A 1 106 ? 2.478 14.791 -3.630 1.00 85.00 106 LYS A N 1
ATOM 891 C CA . LYS A 1 106 ? 2.179 13.623 -4.449 1.00 85.00 106 LYS A CA 1
ATOM 892 C C . LYS A 1 106 ? 2.044 13.995 -5.934 1.00 85.00 106 LYS A C 1
ATOM 894 O O . LYS A 1 106 ? 2.367 13.185 -6.785 1.00 85.00 106 LYS A O 1
ATOM 899 N N . ILE A 1 107 ? 1.636 15.228 -6.260 1.00 84.31 107 ILE A N 1
ATOM 900 C CA . ILE A 1 107 ? 1.778 15.869 -7.577 1.00 84.31 107 ILE A CA 1
ATOM 901 C C . ILE A 1 107 ? 3.245 16.132 -7.784 1.00 84.31 107 ILE A C 1
ATOM 903 O O . ILE A 1 107 ? 3.718 15.662 -8.788 1.00 84.31 107 ILE A O 1
ATOM 907 N N . ILE A 1 108 ? 3.957 16.888 -6.936 1.00 82.06 108 ILE A N 1
ATOM 908 C CA . ILE A 1 108 ? 5.340 17.277 -7.238 1.00 82.06 108 ILE A CA 1
ATOM 909 C C . ILE A 1 108 ? 6.150 16.028 -7.425 1.00 82.06 108 ILE A C 1
ATOM 911 O O . ILE A 1 108 ? 6.639 15.844 -8.507 1.00 82.06 108 ILE A O 1
ATOM 915 N N . SER A 1 109 ? 6.098 15.067 -6.529 1.00 78.25 109 SER A N 1
ATOM 916 C CA . SER A 1 109 ? 6.557 13.719 -6.795 1.00 78.25 109 SER A CA 1
ATOM 917 C C . SER A 1 109 ? 5.952 13.034 -8.014 1.00 78.25 109 SER A C 1
ATOM 919 O O . SER A 1 109 ? 6.737 12.367 -8.644 1.00 78.25 109 SER A O 1
ATOM 921 N N . SER A 1 110 ? 4.679 13.192 -8.416 1.00 81.88 110 SER A N 1
ATOM 922 C CA . SER A 1 110 ? 4.117 12.759 -9.733 1.00 81.88 110 SER A CA 1
ATOM 923 C C . SER A 1 110 ? 4.765 13.381 -10.943 1.00 81.88 110 SER A C 1
ATOM 925 O O . SER A 1 110 ? 4.869 12.785 -12.012 1.00 81.88 110 SER A O 1
ATOM 927 N N . ILE A 1 111 ? 5.227 14.585 -10.718 1.00 78.94 111 ILE A N 1
ATOM 928 C CA . ILE A 1 111 ? 6.072 15.366 -11.558 1.00 78.94 111 ILE A CA 1
ATOM 929 C C . ILE A 1 111 ? 7.486 14.732 -11.380 1.00 78.94 111 ILE A C 1
ATOM 931 O O . ILE A 1 111 ? 8.117 14.530 -12.403 1.00 78.94 111 ILE A O 1
ATOM 935 N N . GLU A 1 112 ? 7.891 14.253 -10.177 1.00 78.56 112 GLU A N 1
ATOM 936 C CA . GLU A 1 112 ? 9.231 13.938 -9.598 1.00 78.56 112 GLU A CA 1
ATOM 937 C C . GLU A 1 112 ? 9.765 12.508 -9.442 1.00 78.56 112 GLU A C 1
ATOM 939 O O . GLU A 1 112 ? 10.941 12.455 -9.167 1.00 78.56 112 GLU A O 1
ATOM 944 N N . ARG A 1 113 ? 9.070 11.391 -9.704 1.00 77.50 113 ARG A N 1
ATOM 945 C CA . ARG A 1 113 ? 9.631 10.125 -10.273 1.00 77.50 113 ARG A CA 1
ATOM 946 C C . ARG A 1 113 ? 9.164 10.109 -11.754 1.00 77.50 113 ARG A C 1
ATOM 948 O O . ARG A 1 113 ? 8.104 9.581 -12.027 1.00 77.50 113 ARG A O 1
ATOM 955 N N . TRP A 1 114 ? 9.873 10.678 -12.731 1.00 76.88 114 TRP A N 1
ATOM 956 C CA . TRP A 1 114 ? 9.517 10.669 -14.148 1.00 76.88 114 TRP A CA 1
ATOM 957 C C . TRP A 1 114 ? 10.481 10.754 -15.404 1.00 76.88 114 TRP A C 1
ATOM 959 O O . TRP A 1 114 ? 10.271 9.926 -16.274 1.00 76.88 114 TRP A O 1
ATOM 969 N N . THR A 1 115 ? 11.467 11.609 -15.764 1.00 72.56 115 THR A N 1
ATOM 970 C CA . THR A 1 115 ? 12.305 12.581 -15.053 1.00 72.56 115 THR A CA 1
ATOM 971 C C . THR A 1 115 ? 13.746 12.253 -15.081 1.00 72.56 115 THR A C 1
ATOM 973 O O . THR A 1 115 ? 14.257 12.414 -16.154 1.00 72.56 115 THR A O 1
ATOM 976 N N . GLU A 1 116 ? 14.382 11.766 -14.011 1.00 70.44 116 GLU A N 1
ATOM 977 C CA . GLU A 1 116 ? 15.412 10.725 -14.148 1.00 70.44 116 GLU A CA 1
ATOM 978 C C . GLU A 1 116 ? 14.778 9.513 -14.826 1.00 70.44 116 GLU A C 1
ATOM 980 O O . GLU A 1 116 ? 14.408 8.546 -14.170 1.00 70.44 116 GLU A O 1
ATOM 985 N N . VAL A 1 117 ? 14.535 9.741 -16.115 1.00 66.19 117 VAL A N 1
ATOM 986 C CA . VAL A 1 117 ? 14.301 8.960 -17.332 1.00 66.19 117 VAL A CA 1
ATOM 987 C C . VAL A 1 117 ? 14.333 9.878 -18.571 1.00 66.19 117 VAL A C 1
ATOM 989 O O . VAL A 1 117 ? 14.599 9.532 -19.720 1.00 66.19 117 VAL A O 1
ATOM 992 N N . ALA A 1 118 ? 13.879 11.084 -18.328 1.00 59.00 118 ALA A N 1
ATOM 993 C CA . ALA A 1 118 ? 13.831 12.179 -19.236 1.00 59.00 118 ALA A CA 1
ATOM 994 C C . ALA A 1 118 ? 15.115 13.011 -19.281 1.00 59.00 118 ALA A C 1
ATOM 996 O O . ALA A 1 118 ? 15.200 13.992 -20.016 1.00 59.00 118 ALA A O 1
ATOM 997 N N . VAL A 1 119 ? 16.094 12.666 -18.459 1.00 57.38 119 VAL A N 1
ATOM 998 C CA . VAL A 1 119 ? 17.082 13.563 -17.851 1.00 57.38 119 VAL A CA 1
ATOM 999 C C . VAL A 1 119 ? 18.495 13.206 -18.293 1.00 57.38 119 VAL A C 1
ATOM 1001 O O . VAL A 1 119 ? 19.352 14.072 -18.441 1.00 57.38 119 VAL A O 1
ATOM 1004 N N . GLY A 1 120 ? 18.775 11.913 -18.319 1.00 56.44 120 GLY A N 1
ATOM 1005 C CA . GLY A 1 120 ? 20.105 11.335 -18.173 1.00 56.44 120 GLY A CA 1
ATOM 1006 C C . GLY A 1 120 ? 20.429 10.450 -19.354 1.00 56.44 120 GLY A C 1
ATOM 1007 O O . GLY A 1 120 ? 21.605 10.332 -19.702 1.00 56.44 120 GLY A O 1
ATOM 1008 N N . THR A 1 121 ? 19.380 10.180 -20.135 1.00 50.41 121 THR A N 1
ATOM 1009 C CA . THR A 1 121 ? 19.255 10.722 -21.476 1.00 50.41 121 THR A CA 1
ATOM 1010 C C . THR A 1 121 ? 20.537 11.385 -21.893 1.00 50.41 121 THR A C 1
ATOM 1012 O O . THR A 1 121 ? 21.354 10.839 -22.628 1.00 50.41 121 THR A O 1
ATOM 1015 N N . LEU A 1 122 ? 20.672 12.604 -21.416 1.00 52.41 122 LEU A N 1
ATOM 1016 C CA . LEU A 1 122 ? 21.641 13.558 -21.815 1.00 52.41 122 LEU A CA 1
ATOM 1017 C C . LEU A 1 122 ? 23.045 13.016 -22.033 1.00 52.41 122 LEU A C 1
ATOM 1019 O O . LEU A 1 122 ? 23.719 12.529 -21.115 1.00 52.41 122 LEU A O 1
ATOM 1023 N N . LYS A 1 123 ? 23.539 13.392 -23.219 1.00 48.94 123 LYS A N 1
ATOM 1024 C CA . LYS A 1 123 ? 24.907 13.885 -23.394 1.00 48.94 123 LYS A CA 1
ATOM 1025 C C . LYS A 1 123 ? 25.409 14.553 -22.120 1.00 48.94 123 LYS A C 1
ATOM 1027 O O . LYS A 1 123 ? 24.757 15.452 -21.592 1.00 48.94 123 LYS A O 1
ATOM 1032 N N . SER A 1 124 ? 26.615 14.189 -21.710 1.00 54.78 124 SER A N 1
ATOM 1033 C CA . SER A 1 124 ? 27.359 14.837 -20.626 1.00 54.78 124 SER A CA 1
ATOM 1034 C C . SER A 1 124 ? 27.266 16.373 -20.627 1.00 54.78 124 SER A C 1
ATOM 1036 O O . SER A 1 124 ? 27.156 16.974 -19.565 1.00 54.78 124 SER A O 1
ATOM 1038 N N . GLU A 1 125 ? 27.212 16.982 -21.813 1.00 51.19 125 GLU A N 1
ATOM 1039 C CA . GLU A 1 125 ? 27.110 18.423 -22.094 1.00 51.19 125 GLU A CA 1
ATOM 1040 C C . GLU A 1 125 ? 26.000 19.201 -21.346 1.00 51.19 125 GLU A C 1
ATOM 1042 O O . GLU A 1 125 ? 26.227 20.356 -21.002 1.00 51.19 125 GLU A O 1
ATOM 1047 N N . ASN A 1 126 ? 24.829 18.612 -21.063 1.00 50.84 126 ASN A N 1
ATOM 1048 C CA . ASN A 1 126 ? 23.702 19.316 -20.407 1.00 50.84 126 ASN A CA 1
ATOM 1049 C C . ASN A 1 126 ? 23.452 18.835 -18.953 1.00 50.84 126 ASN A C 1
ATOM 1051 O O . ASN A 1 126 ? 22.395 19.103 -18.379 1.00 50.84 126 ASN A O 1
ATOM 1055 N N . ARG A 1 127 ? 24.383 18.074 -18.357 1.00 53.62 127 ARG A N 1
ATOM 1056 C CA . ARG A 1 127 ? 24.241 17.465 -17.014 1.00 53.62 127 ARG A CA 1
ATOM 1057 C C . ARG A 1 127 ? 24.397 18.469 -15.846 1.00 53.62 127 ARG A C 1
ATOM 1059 O O . ARG A 1 127 ? 24.465 18.053 -14.696 1.00 53.62 127 ARG A O 1
ATOM 1066 N N . ASP A 1 128 ? 24.428 19.772 -16.136 1.00 66.38 128 ASP A N 1
ATOM 1067 C CA . ASP A 1 128 ? 24.496 20.875 -15.165 1.00 66.38 128 ASP A CA 1
ATOM 1068 C C . ASP A 1 128 ? 23.162 21.108 -14.439 1.00 66.38 128 ASP A C 1
ATOM 1070 O O . ASP A 1 128 ? 22.177 21.493 -15.080 1.00 66.38 128 ASP A O 1
ATOM 1074 N N . LEU A 1 129 ? 23.199 20.941 -13.108 1.00 65.44 129 LEU A N 1
ATOM 1075 C CA . LEU A 1 129 ? 22.096 20.983 -12.141 1.00 65.44 129 LEU A CA 1
ATOM 1076 C C . LEU A 1 129 ? 21.130 22.166 -12.290 1.00 65.44 129 LEU A C 1
ATOM 1078 O O . LEU A 1 129 ? 19.967 21.993 -11.923 1.00 65.44 129 LEU A O 1
ATOM 1082 N N . ASP A 1 130 ? 21.556 23.297 -12.859 1.00 69.88 130 ASP A N 1
ATOM 1083 C CA . ASP A 1 130 ? 20.710 24.476 -13.055 1.00 69.88 130 ASP A CA 1
ATOM 1084 C C . ASP A 1 130 ? 19.906 24.457 -14.354 1.00 69.88 130 ASP A C 1
ATOM 1086 O O . ASP A 1 130 ? 18.727 24.790 -14.313 1.00 69.88 130 ASP A O 1
ATOM 1090 N N . SER A 1 131 ? 20.441 24.021 -15.498 1.00 70.75 131 SER A N 1
ATOM 1091 C CA . SER A 1 131 ? 19.606 23.785 -16.700 1.00 70.75 131 SER A CA 1
ATOM 1092 C C . SER A 1 131 ? 18.636 22.626 -16.460 1.00 70.75 131 SER A C 1
ATOM 1094 O O . SER A 1 131 ? 17.434 22.716 -16.693 1.00 70.75 131 SER A O 1
ATOM 1096 N N . VAL A 1 132 ? 19.179 21.592 -15.832 1.00 71.81 132 VAL A N 1
ATOM 1097 C CA . VAL A 1 132 ? 18.543 20.476 -15.148 1.00 71.81 132 VAL A CA 1
ATOM 1098 C C . VAL A 1 132 ? 17.452 20.961 -14.163 1.00 71.81 132 VAL A C 1
ATOM 1100 O O . VAL A 1 132 ? 16.523 20.194 -13.948 1.00 71.81 132 VAL A O 1
ATOM 1103 N N . PHE A 1 133 ? 17.506 22.213 -13.650 1.00 75.44 133 PHE A N 1
ATOM 1104 C CA . PHE A 1 133 ? 16.562 22.949 -12.761 1.00 75.44 133 PHE A CA 1
ATOM 1105 C C . PHE A 1 133 ? 15.804 24.142 -13.402 1.00 75.44 133 PHE A C 1
ATOM 1107 O O . PHE A 1 133 ? 14.924 24.722 -12.765 1.00 75.44 133 PHE A O 1
ATOM 1114 N N . ASN A 1 134 ? 16.045 24.452 -14.682 1.00 76.94 134 ASN A N 1
ATOM 1115 C CA . ASN A 1 134 ? 15.467 25.611 -15.382 1.00 76.94 134 ASN A CA 1
ATOM 1116 C C . ASN A 1 134 ? 14.933 25.351 -16.792 1.00 76.94 134 ASN A C 1
ATOM 1118 O O . ASN A 1 134 ? 14.200 26.189 -17.301 1.00 76.94 134 ASN A O 1
ATOM 1122 N N . PHE A 1 135 ? 15.199 24.187 -17.386 1.00 75.88 135 PHE A N 1
ATOM 1123 C CA . PHE A 1 135 ? 14.120 23.386 -17.969 1.00 75.88 135 PHE A CA 1
ATOM 1124 C C . PHE A 1 135 ? 13.003 23.357 -16.963 1.00 75.88 135 PHE A C 1
ATOM 1126 O O . PHE A 1 135 ? 11.908 23.845 -17.138 1.00 75.88 135 PHE A O 1
ATOM 1133 N N . LYS A 1 136 ? 13.425 22.937 -15.791 1.00 80.25 136 LYS A N 1
ATOM 1134 C CA . LYS A 1 136 ? 12.627 22.427 -14.740 1.00 80.25 136 LYS A CA 1
ATOM 1135 C C . LYS A 1 136 ? 11.575 23.401 -14.191 1.00 80.25 136 LYS A C 1
ATOM 1137 O O . LYS A 1 136 ? 10.751 22.796 -13.505 1.00 80.25 136 LYS A O 1
ATOM 1142 N N . ARG A 1 137 ? 11.375 24.747 -14.386 1.00 80.75 137 ARG A N 1
ATOM 1143 C CA . ARG A 1 137 ? 11.672 25.916 -15.324 1.00 80.75 137 ARG A CA 1
ATOM 1144 C C . ARG A 1 137 ? 10.482 26.519 -16.228 1.00 80.75 137 ARG A C 1
ATOM 1146 O O . ARG A 1 137 ? 10.137 27.676 -15.974 1.00 80.75 137 ARG A O 1
ATOM 1153 N N . LEU A 1 138 ? 9.726 25.842 -17.151 1.00 79.25 138 LEU A N 1
ATOM 1154 C CA . LEU A 1 138 ? 8.378 26.350 -17.719 1.00 79.25 138 LEU A CA 1
ATOM 1155 C C . LEU A 1 138 ? 6.893 25.951 -17.211 1.00 79.25 138 LEU A C 1
ATOM 1157 O O . LEU A 1 138 ? 6.064 26.854 -17.092 1.00 79.25 138 LEU A O 1
ATOM 1161 N N . LEU A 1 139 ? 6.568 24.706 -16.767 1.00 81.69 139 LEU A N 1
ATOM 1162 C CA . LEU A 1 139 ? 5.830 24.124 -15.556 1.00 81.69 139 LEU A CA 1
ATOM 1163 C C . LEU A 1 139 ? 4.876 25.086 -14.859 1.00 81.69 139 LEU A C 1
ATOM 1165 O O . LEU A 1 139 ? 3.863 25.274 -15.508 1.00 81.69 139 LEU A O 1
ATOM 1169 N N . HIS A 1 140 ? 5.083 25.449 -13.558 1.00 85.06 140 HIS A N 1
ATOM 1170 C CA . HIS A 1 140 ? 4.208 25.331 -12.328 1.00 85.06 140 HIS A CA 1
ATOM 1171 C C . HIS A 1 140 ? 3.023 26.328 -12.457 1.00 85.06 140 HIS A C 1
ATOM 1173 O O . HIS A 1 140 ? 2.798 27.155 -11.592 1.00 85.06 140 HIS A O 1
ATOM 1179 N N . MET A 1 141 ? 2.537 26.470 -13.679 1.00 84.38 141 MET A N 1
ATOM 1180 C CA . MET A 1 141 ? 2.065 27.619 -14.450 1.00 84.38 141 MET A CA 1
ATOM 1181 C C . MET A 1 141 ? 1.317 27.109 -15.720 1.00 84.38 141 MET A C 1
ATOM 1183 O O . MET A 1 141 ? 0.917 27.899 -16.573 1.00 84.38 141 MET A O 1
ATOM 1187 N N . SER A 1 142 ? 1.165 25.778 -15.876 1.00 82.06 142 SER A N 1
ATOM 1188 C CA . SER A 1 142 ? 0.873 25.048 -17.123 1.00 82.06 142 SER A CA 1
ATOM 1189 C C . SER A 1 142 ? 0.098 23.687 -17.044 1.00 82.06 142 SER A C 1
ATOM 1191 O O . SER A 1 142 ? -0.167 23.167 -18.101 1.00 82.06 142 SER A O 1
ATOM 1193 N N . LEU A 1 143 ? -0.252 23.074 -15.899 1.00 87.31 143 LEU A N 1
ATOM 1194 C CA . LEU A 1 143 ? -1.061 21.860 -15.583 1.00 87.31 143 LEU A CA 1
ATOM 1195 C C . LEU A 1 143 ? -2.311 22.392 -14.967 1.00 87.31 143 LEU A C 1
ATOM 1197 O O . LEU A 1 143 ? -3.380 22.264 -15.537 1.00 87.31 143 LEU A O 1
ATOM 1201 N N . PHE A 1 144 ? -2.134 23.038 -13.814 1.00 87.19 144 PHE A N 1
ATOM 1202 C CA . PHE A 1 144 ? -3.106 23.841 -13.176 1.00 87.19 144 PHE A CA 1
ATOM 1203 C C . PHE A 1 144 ? -3.591 24.739 -14.300 1.00 87.19 144 PHE A C 1
ATOM 1205 O O . PHE A 1 144 ? -4.786 24.777 -14.468 1.00 87.19 144 PHE A O 1
ATOM 1212 N N . LYS A 1 145 ? -2.766 25.203 -15.261 1.00 86.12 145 LYS A N 1
ATOM 1213 C CA . LYS A 1 145 ? -3.282 25.858 -16.474 1.00 86.12 145 LYS A CA 1
ATOM 1214 C C . LYS A 1 145 ? -4.272 25.097 -17.388 1.00 86.12 145 LYS A C 1
ATOM 1216 O O . LYS A 1 145 ? -5.016 25.814 -18.005 1.00 86.12 145 LYS A O 1
ATOM 1221 N N . ILE A 1 146 ? -4.401 23.765 -17.527 1.00 85.38 146 ILE A N 1
ATOM 1222 C CA . ILE A 1 146 ? -5.586 23.111 -18.184 1.00 85.38 146 ILE A CA 1
ATOM 1223 C C . ILE A 1 146 ? -6.489 22.338 -17.232 1.00 85.38 146 ILE A C 1
ATOM 1225 O O . ILE A 1 146 ? -7.657 22.156 -17.552 1.00 85.38 146 ILE A O 1
ATOM 1229 N N . PHE A 1 147 ? -6.071 22.037 -16.007 1.00 88.81 147 PHE A N 1
ATOM 1230 C CA . PHE A 1 147 ? -7.077 21.953 -14.960 1.00 88.81 147 PHE A CA 1
ATOM 1231 C C . PHE A 1 147 ? -7.888 23.278 -14.883 1.00 88.81 147 PHE A C 1
ATOM 1233 O O . PHE A 1 147 ? -9.083 23.260 -14.619 1.00 88.81 147 PHE A O 1
ATOM 1240 N N . ILE A 1 148 ? -7.278 24.410 -15.253 1.00 85.69 148 ILE A N 1
ATOM 1241 C CA . ILE A 1 148 ? -7.867 25.727 -15.536 1.00 85.69 148 ILE A CA 1
ATOM 1242 C C . ILE A 1 148 ? -8.502 25.761 -16.945 1.00 85.69 148 ILE A C 1
ATOM 1244 O O . ILE A 1 148 ? -9.721 25.783 -17.027 1.00 85.69 148 ILE A O 1
ATOM 1248 N N . ASP A 1 149 ? -7.746 25.754 -18.058 1.00 84.25 149 ASP A N 1
ATOM 1249 C CA . ASP A 1 149 ? -8.290 25.921 -19.428 1.00 84.25 149 ASP A CA 1
ATOM 1250 C C . ASP A 1 149 ? -9.146 24.725 -19.941 1.00 84.25 149 ASP A C 1
ATOM 1252 O O . ASP A 1 149 ? -9.621 24.766 -21.074 1.00 84.25 149 ASP A O 1
ATOM 1256 N N . ASN A 1 150 ? -9.345 23.635 -19.184 1.00 82.94 150 ASN A N 1
ATOM 1257 C CA . ASN A 1 150 ? -10.390 22.607 -19.410 1.00 82.94 150 ASN A CA 1
ATOM 1258 C C . ASN A 1 150 ? -11.348 22.479 -18.197 1.00 82.94 150 ASN A C 1
ATOM 1260 O O . ASN A 1 150 ? -12.044 21.472 -18.073 1.00 82.94 150 ASN A O 1
ATOM 1264 N N . GLU A 1 151 ? -11.397 23.497 -17.329 1.00 84.00 151 GLU A N 1
ATOM 1265 C CA . GLU A 1 151 ? -12.435 23.719 -16.304 1.00 84.00 151 GLU A CA 1
ATOM 1266 C C . GLU A 1 151 ? -12.677 22.519 -15.369 1.00 84.00 151 GLU A C 1
ATOM 1268 O O . GLU A 1 151 ? -13.798 22.054 -15.151 1.00 84.00 151 GLU A O 1
ATOM 1273 N N . VAL A 1 152 ? -11.591 21.983 -14.817 1.00 87.12 152 VAL A N 1
ATOM 1274 C CA . VAL A 1 152 ? -11.591 20.721 -14.078 1.00 87.12 152 VAL A CA 1
ATOM 1275 C C . VAL A 1 152 ? -12.259 20.847 -12.720 1.00 87.12 152 VAL A C 1
ATOM 1277 O O . VAL A 1 152 ? -11.784 21.520 -11.806 1.00 87.12 152 VAL A O 1
ATOM 1280 N N . ASN A 1 153 ? -13.360 20.115 -12.577 1.00 83.81 153 ASN A N 1
ATOM 1281 C CA . ASN A 1 153 ? -14.189 20.098 -11.385 1.00 83.81 153 ASN A CA 1
ATOM 1282 C C . ASN A 1 153 ? -13.624 19.155 -10.306 1.00 83.81 153 ASN A C 1
ATOM 1284 O O . ASN A 1 153 ? -14.204 18.108 -10.001 1.00 83.81 153 ASN A O 1
ATOM 1288 N N . LEU A 1 154 ? -12.494 19.547 -9.716 1.00 88.38 154 LEU A N 1
ATOM 1289 C CA . LEU A 1 154 ? -11.887 18.834 -8.596 1.00 88.38 154 LEU A CA 1
ATOM 1290 C C . LEU A 1 154 ? -12.853 18.670 -7.417 1.00 88.38 154 LEU A C 1
ATOM 1292 O O . LEU A 1 154 ? -13.565 19.594 -7.029 1.00 88.38 154 LEU A O 1
ATOM 1296 N N . HIS A 1 155 ? -12.821 17.497 -6.788 1.00 88.75 155 HIS A N 1
ATOM 1297 C CA . HIS A 1 155 ? -13.517 17.218 -5.531 1.00 88.75 155 HIS A CA 1
ATOM 1298 C C . HIS A 1 155 ? -12.581 17.335 -4.323 1.00 88.75 155 HIS A C 1
ATOM 1300 O O . HIS A 1 155 ? -13.021 17.760 -3.260 1.00 88.75 155 HIS A O 1
ATOM 1306 N N . THR A 1 156 ? -11.307 16.985 -4.487 1.00 88.81 156 THR A N 1
ATOM 1307 C CA . THR A 1 156 ? -10.257 16.987 -3.472 1.00 88.81 156 THR A CA 1
ATOM 1308 C C . THR A 1 156 ? -9.000 17.614 -4.053 1.00 88.81 156 THR A C 1
ATOM 1310 O O . THR A 1 156 ? -8.506 17.172 -5.088 1.00 88.81 156 THR A O 1
ATOM 1313 N N . PHE A 1 157 ? -8.458 18.595 -3.347 1.00 89.62 157 PHE A N 1
ATOM 1314 C CA . PHE A 1 157 ? -7.087 19.049 -3.499 1.00 89.62 157 PHE A CA 1
ATOM 1315 C C . PHE A 1 157 ? -6.341 18.798 -2.185 1.00 89.62 157 PHE A C 1
ATOM 1317 O O . PHE A 1 157 ? -6.927 18.779 -1.107 1.00 89.62 157 PHE A O 1
ATOM 1324 N N . GLU A 1 158 ? -5.041 18.605 -2.245 1.00 89.19 158 GLU A N 1
ATOM 1325 C CA . GLU A 1 158 ? -4.159 18.533 -1.093 1.00 89.19 158 GLU A CA 1
ATOM 1326 C C . GLU A 1 158 ? -2.960 19.438 -1.422 1.00 89.19 158 GLU A C 1
ATOM 1328 O O . GLU A 1 158 ? -2.564 19.519 -2.583 1.00 89.19 158 GLU A O 1
ATOM 1333 N N . ILE A 1 159 ? -2.399 20.157 -0.452 1.00 86.00 159 ILE A N 1
ATOM 1334 C CA . ILE A 1 159 ? -1.168 20.935 -0.631 1.00 86.00 159 ILE A CA 1
ATOM 1335 C C . ILE A 1 159 ? -0.142 20.407 0.360 1.00 86.00 159 ILE A C 1
ATOM 1337 O O . ILE A 1 159 ? -0.116 20.824 1.514 1.00 86.00 159 ILE A O 1
ATOM 1341 N N . GLU A 1 160 ? 0.657 19.450 -0.084 1.00 83.88 160 GLU A N 1
ATOM 1342 C CA . GLU A 1 160 ? 1.728 18.836 0.692 1.00 83.88 160 GLU A CA 1
ATOM 1343 C C . GLU A 1 160 ? 3.086 19.468 0.304 1.00 83.88 160 GLU A C 1
ATOM 1345 O O . GLU A 1 160 ? 3.295 19.808 -0.865 1.00 83.88 160 GLU A O 1
ATOM 1350 N N . ILE A 1 161 ? 3.953 19.686 1.300 1.00 76.00 161 ILE A N 1
ATOM 1351 C CA . ILE A 1 161 ? 5.276 20.339 1.278 1.00 76.00 161 ILE A CA 1
ATOM 1352 C C . ILE A 1 161 ? 6.090 19.728 2.429 1.00 76.00 161 ILE A C 1
ATOM 1354 O O . ILE A 1 161 ? 5.594 19.710 3.560 1.00 76.00 161 ILE A O 1
ATOM 1358 N N . ALA A 1 162 ? 7.316 19.264 2.184 1.00 65.62 162 ALA A N 1
ATOM 1359 C CA . ALA A 1 162 ? 8.096 18.524 3.175 1.00 65.62 162 ALA A CA 1
ATOM 1360 C C . ALA A 1 162 ? 9.518 19.091 3.401 1.00 65.62 162 ALA A C 1
ATOM 1362 O O . ALA A 1 162 ? 9.947 20.057 2.774 1.00 65.62 162 ALA A O 1
ATOM 1363 N N . ASP A 1 163 ? 10.202 18.559 4.419 1.00 57.97 163 ASP A N 1
ATOM 1364 C CA . ASP A 1 163 ? 11.228 19.299 5.176 1.00 57.97 163 ASP A CA 1
ATOM 1365 C C . ASP A 1 163 ? 12.681 19.149 4.706 1.00 57.97 163 ASP A C 1
ATOM 1367 O O . ASP A 1 163 ? 13.581 19.714 5.328 1.00 57.97 163 ASP A O 1
ATOM 1371 N N . ARG A 1 164 ? 12.953 18.395 3.638 1.00 54.56 164 ARG A N 1
ATOM 1372 C CA . ARG A 1 164 ? 14.332 18.151 3.165 1.00 54.56 164 ARG A CA 1
ATOM 1373 C C . ARG A 1 164 ? 14.646 18.857 1.849 1.00 54.56 164 ARG A C 1
ATOM 1375 O O . ARG A 1 164 ? 15.689 18.598 1.255 1.00 54.56 164 ARG A O 1
ATOM 1382 N N . ASP A 1 165 ? 13.745 19.727 1.400 1.00 55.38 165 ASP A N 1
ATOM 1383 C CA . ASP A 1 165 ? 13.492 19.805 -0.029 1.00 55.38 165 ASP A CA 1
ATOM 1384 C C . ASP A 1 165 ? 14.118 21.032 -0.699 1.00 55.38 165 ASP A C 1
ATOM 1386 O O . ASP A 1 165 ? 13.841 22.178 -0.353 1.00 55.38 165 ASP A O 1
ATOM 1390 N N . TYR A 1 166 ? 14.900 20.801 -1.756 1.00 58.03 166 TYR A N 1
ATOM 1391 C CA . TYR A 1 166 ? 15.443 21.823 -2.667 1.00 58.03 166 TYR A CA 1
ATOM 1392 C C . TYR A 1 166 ? 14.357 22.443 -3.565 1.00 58.03 166 TYR A C 1
ATOM 1394 O O . TYR A 1 166 ? 14.626 23.194 -4.507 1.00 58.03 166 TYR A O 1
ATOM 1402 N N . ASN A 1 167 ? 13.111 22.116 -3.249 1.00 61.78 167 ASN A N 1
ATOM 1403 C CA . ASN A 1 167 ? 11.923 22.246 -4.048 1.00 61.78 167 ASN A CA 1
ATOM 1404 C C . ASN A 1 167 ? 11.010 23.356 -3.496 1.00 61.78 167 ASN A C 1
ATOM 1406 O O . ASN A 1 167 ? 9.792 23.211 -3.489 1.00 61.78 167 ASN A O 1
ATOM 1410 N N . TYR A 1 168 ? 11.572 24.478 -3.026 1.00 68.62 168 TYR A N 1
ATOM 1411 C CA . TYR A 1 168 ? 10.806 25.616 -2.479 1.00 68.62 168 TYR A CA 1
ATOM 1412 C C . TYR A 1 168 ? 10.545 26.745 -3.480 1.00 68.62 168 TYR A C 1
ATOM 1414 O O . TYR A 1 168 ? 9.410 27.213 -3.570 1.00 68.62 168 TYR A O 1
ATOM 1422 N N . SER A 1 169 ? 11.539 27.150 -4.282 1.00 70.94 169 SER A N 1
ATOM 1423 C CA . SER A 1 169 ? 11.340 28.109 -5.392 1.00 70.94 169 SER A CA 1
ATOM 1424 C C . SER A 1 169 ? 10.185 27.671 -6.291 1.00 70.94 169 SER A C 1
ATOM 1426 O O . SER A 1 169 ? 9.358 28.467 -6.721 1.00 70.94 169 SER A O 1
ATOM 1428 N N . TYR A 1 170 ? 10.082 26.352 -6.416 1.00 75.44 170 TYR A N 1
ATOM 1429 C CA . TYR A 1 170 ? 8.935 25.606 -6.848 1.00 75.44 170 TYR A CA 1
ATOM 1430 C C . TYR A 1 170 ? 7.711 26.066 -6.074 1.00 75.44 170 TYR A C 1
ATOM 1432 O O . TYR A 1 170 ? 6.900 26.769 -6.648 1.00 75.44 170 TYR A O 1
ATOM 1440 N N . PHE A 1 171 ? 7.491 25.623 -4.823 1.00 77.75 171 PHE A N 1
ATOM 1441 C CA . PHE A 1 171 ? 6.242 25.770 -4.063 1.00 77.75 171 PHE A CA 1
ATOM 1442 C C . PHE A 1 171 ? 5.616 27.177 -4.078 1.00 77.75 171 PHE A C 1
ATOM 1444 O O . PHE A 1 171 ? 4.405 27.287 -3.910 1.00 77.75 171 PHE A O 1
ATOM 1451 N N . ASN A 1 172 ? 6.353 28.201 -4.493 1.00 81.06 172 ASN A N 1
ATOM 1452 C CA . ASN A 1 172 ? 5.871 29.494 -4.969 1.00 81.06 172 ASN A CA 1
ATOM 1453 C C . ASN A 1 172 ? 4.953 29.446 -6.234 1.00 81.06 172 ASN A C 1
ATOM 1455 O O . ASN A 1 172 ? 3.827 29.940 -6.192 1.00 81.06 172 ASN A O 1
ATOM 1459 N N . ASP A 1 173 ? 5.375 28.822 -7.340 1.00 82.81 173 ASP A N 1
ATOM 1460 C CA . ASP A 1 173 ? 4.865 28.993 -8.721 1.00 82.81 173 ASP A CA 1
ATOM 1461 C C . ASP A 1 173 ? 3.407 28.519 -8.965 1.00 82.81 173 ASP A C 1
ATOM 1463 O O . ASP A 1 173 ? 2.575 29.406 -9.141 1.00 82.81 173 ASP A O 1
ATOM 1467 N N . ILE A 1 174 ? 3.033 27.210 -8.831 1.00 86.75 174 ILE A N 1
ATOM 1468 C CA . ILE A 1 174 ? 1.596 26.737 -8.882 1.00 86.75 174 ILE A CA 1
ATOM 1469 C C . ILE A 1 174 ? 0.689 27.734 -8.207 1.00 86.75 174 ILE A C 1
ATOM 1471 O O . ILE A 1 174 ? -0.405 28.017 -8.674 1.00 86.75 174 ILE A O 1
ATOM 1475 N N . LEU A 1 175 ? 1.105 28.169 -7.018 1.00 86.81 175 LEU A N 1
ATOM 1476 C CA . LEU A 1 175 ? 0.201 28.851 -6.137 1.00 86.81 175 LEU A CA 1
ATOM 1477 C C . LEU A 1 175 ? -0.128 30.229 -6.722 1.00 86.81 175 LEU A C 1
ATOM 1479 O O . LEU A 1 175 ? -1.287 30.615 -6.744 1.00 86.81 175 LEU A O 1
ATOM 1483 N N . GLU A 1 176 ? 0.850 30.907 -7.319 1.00 88.75 176 GLU A N 1
ATOM 1484 C CA . GLU A 1 176 ? 0.622 32.103 -8.134 1.00 88.75 176 GLU A CA 1
ATOM 1485 C C . GLU A 1 176 ? -0.218 31.833 -9.385 1.00 88.75 176 GLU A C 1
ATOM 1487 O O . GLU A 1 176 ? -1.097 32.635 -9.691 1.00 88.75 176 GLU A O 1
ATOM 1492 N N . LEU A 1 177 ? -0.055 30.697 -10.065 1.00 86.44 177 LEU A N 1
ATOM 1493 C CA . LEU A 1 177 ? -0.920 30.367 -11.198 1.00 86.44 177 LEU A CA 1
ATOM 1494 C C . LEU A 1 177 ? -2.378 30.093 -10.790 1.00 86.44 177 LEU A C 1
ATOM 1496 O O . LEU A 1 177 ? -3.300 30.597 -11.434 1.00 86.44 177 LEU A O 1
ATOM 1500 N N . ILE A 1 178 ? -2.604 29.311 -9.732 1.00 88.38 178 ILE A N 1
ATOM 1501 C CA . ILE A 1 178 ? -3.934 29.080 -9.152 1.00 88.38 178 ILE A CA 1
ATOM 1502 C C . ILE A 1 178 ? -4.562 30.429 -8.785 1.00 88.38 178 ILE A C 1
ATOM 1504 O O . ILE A 1 178 ? -5.729 30.663 -9.089 1.00 88.38 178 ILE A O 1
ATOM 1508 N N . LEU A 1 179 ? -3.785 31.336 -8.187 1.00 85.88 179 LEU A N 1
ATOM 1509 C CA . LEU A 1 179 ? -4.230 32.688 -7.838 1.00 85.88 179 LEU A CA 1
ATOM 1510 C C . LEU A 1 179 ? -4.576 33.544 -9.057 1.00 85.88 179 LEU A C 1
ATOM 1512 O O . LEU A 1 179 ? -5.553 34.286 -9.021 1.00 85.88 179 LEU A O 1
ATOM 1516 N N . GLN A 1 180 ? -3.831 33.408 -10.152 1.00 87.81 180 GLN A N 1
ATOM 1517 C CA . GLN A 1 180 ? -4.150 34.055 -11.427 1.00 87.81 180 GLN A CA 1
ATOM 1518 C C . GLN A 1 180 ? -5.427 33.487 -12.084 1.00 87.81 180 GLN A C 1
ATOM 1520 O O . GLN A 1 180 ? -5.927 34.074 -13.040 1.00 87.81 180 GLN A O 1
ATOM 1525 N N . ASN A 1 181 ? -5.959 32.350 -11.613 1.00 84.94 181 ASN A N 1
ATOM 1526 C CA . ASN A 1 181 ? -7.019 31.595 -12.289 1.00 84.94 181 ASN A CA 1
ATOM 1527 C C . ASN A 1 181 ? -7.948 30.858 -11.288 1.00 84.94 181 ASN A C 1
ATOM 1529 O O . ASN A 1 181 ? -8.219 29.660 -11.420 1.00 84.94 181 ASN A O 1
ATOM 1533 N N . THR A 1 182 ? -8.453 31.573 -10.280 1.00 80.25 182 THR A N 1
ATOM 1534 C CA . THR A 1 182 ? -9.168 31.008 -9.112 1.00 80.25 182 THR A CA 1
ATOM 1535 C C . THR A 1 182 ? -10.401 30.147 -9.426 1.00 80.25 182 THR A C 1
ATOM 1537 O O . THR A 1 182 ? -10.787 29.324 -8.596 1.00 80.25 182 THR A O 1
ATOM 1540 N N . ASN A 1 183 ? -10.989 30.253 -10.625 1.00 82.31 183 ASN A N 1
ATOM 1541 C CA . ASN A 1 183 ? -12.083 29.385 -11.088 1.00 82.31 183 ASN A CA 1
ATOM 1542 C C . ASN A 1 183 ? -11.768 27.885 -10.945 1.00 82.31 183 ASN A C 1
ATOM 1544 O O . ASN A 1 183 ? -12.655 27.105 -10.608 1.00 82.31 183 ASN A O 1
ATOM 1548 N N . PHE A 1 184 ? -10.513 27.479 -11.144 1.00 80.56 184 PHE A N 1
ATOM 1549 C CA . PHE A 1 184 ? -10.099 26.078 -11.032 1.00 80.56 184 PHE A CA 1
ATOM 1550 C C . PHE A 1 184 ? -10.249 25.505 -9.607 1.00 80.56 184 PHE A C 1
ATOM 1552 O O . PHE A 1 184 ? -10.611 24.343 -9.440 1.00 80.56 184 PHE A O 1
ATOM 1559 N N . ILE A 1 185 ? -10.046 26.323 -8.567 1.00 80.19 185 ILE A N 1
ATOM 1560 C CA . ILE A 1 185 ? -10.233 25.904 -7.166 1.00 80.19 185 ILE A CA 1
ATOM 1561 C C . ILE A 1 185 ? -11.633 26.219 -6.609 1.00 80.19 185 ILE A C 1
ATOM 1563 O O . ILE A 1 185 ? -11.942 25.904 -5.461 1.00 80.19 185 ILE A O 1
ATOM 1567 N N . TYR A 1 186 ? -12.520 26.795 -7.422 1.00 76.88 186 TYR A N 1
ATOM 1568 C CA . TYR A 1 186 ? -13.817 27.320 -6.985 1.00 76.88 186 TYR A CA 1
ATOM 1569 C C . TYR A 1 186 ? -14.771 26.250 -6.419 1.00 76.88 186 TYR A C 1
ATOM 1571 O O . TYR A 1 186 ? -15.448 26.491 -5.414 1.00 76.88 186 TYR A O 1
ATOM 1579 N N . ASN A 1 187 ? -14.813 25.066 -7.045 1.00 75.81 187 ASN A N 1
ATOM 1580 C CA . ASN A 1 187 ? -15.758 23.980 -6.735 1.00 75.81 187 ASN A CA 1
ATOM 1581 C C . ASN A 1 187 ? -15.238 22.910 -5.762 1.00 75.81 187 ASN A C 1
ATOM 1583 O O . ASN A 1 187 ? -15.978 21.977 -5.439 1.00 75.81 187 ASN A O 1
ATOM 1587 N N . ILE A 1 188 ? -13.996 23.029 -5.290 1.00 84.31 188 ILE A N 1
ATOM 1588 C CA . ILE A 1 188 ? -13.322 21.948 -4.564 1.00 84.31 188 ILE A CA 1
ATOM 1589 C C . ILE A 1 188 ? -14.016 21.651 -3.240 1.00 84.31 188 ILE A C 1
ATOM 1591 O O . ILE A 1 188 ? -14.207 22.535 -2.412 1.00 84.31 188 ILE A O 1
ATOM 1595 N N . GLY A 1 189 ? -14.376 20.382 -3.039 1.00 84.50 189 GLY A N 1
ATOM 1596 C CA . GLY A 1 189 ? -15.046 19.905 -1.835 1.00 84.50 189 GLY A CA 1
ATOM 1597 C C . GLY A 1 189 ? -14.101 19.683 -0.655 1.00 84.50 189 GLY A C 1
ATOM 1598 O O . GLY A 1 189 ? -14.480 19.986 0.468 1.00 84.50 189 GLY A O 1
ATOM 1599 N N . ASN A 1 190 ? -12.883 19.190 -0.877 1.00 87.69 190 ASN A N 1
ATOM 1600 C CA . ASN A 1 190 ? -11.937 18.813 0.175 1.00 87.69 190 ASN A CA 1
ATOM 1601 C C . ASN A 1 190 ? -10.561 19.457 -0.073 1.00 87.69 190 ASN A C 1
ATOM 1603 O O . ASN A 1 190 ? -10.081 19.414 -1.200 1.00 87.69 190 ASN A O 1
ATOM 1607 N N . LEU A 1 191 ? -9.907 19.993 0.960 1.00 87.56 191 LEU A N 1
ATOM 1608 C CA . LEU A 1 191 ? -8.566 20.585 0.877 1.00 87.56 191 LEU A CA 1
ATOM 1609 C C . LEU A 1 191 ? -7.654 20.063 1.995 1.00 87.56 191 LEU A C 1
ATOM 1611 O O . LEU A 1 191 ? -7.893 20.386 3.150 1.00 87.56 191 LEU A O 1
ATOM 1615 N N . ASN A 1 192 ? -6.598 19.305 1.706 1.00 85.56 192 ASN A N 1
ATOM 1616 C CA . ASN A 1 192 ? -5.728 18.733 2.749 1.00 85.56 192 ASN A CA 1
ATOM 1617 C C . ASN A 1 192 ? -4.310 19.340 2.704 1.00 85.56 192 ASN A C 1
ATOM 1619 O O . ASN A 1 192 ? -3.552 19.045 1.793 1.00 85.56 192 ASN A O 1
ATOM 1623 N N . LEU A 1 193 ? -3.923 20.194 3.653 1.00 84.38 193 LEU A N 1
ATOM 1624 C CA . LEU A 1 193 ? -2.591 20.815 3.697 1.00 84.38 193 LEU A CA 1
ATOM 1625 C C . LEU A 1 193 ? -1.637 20.026 4.593 1.00 84.38 193 LEU A C 1
ATOM 1627 O O . LEU A 1 193 ? -1.998 19.690 5.718 1.00 84.38 193 LEU A O 1
ATOM 1631 N N . TYR A 1 194 ? -0.406 19.829 4.139 1.00 78.38 194 TYR A N 1
ATOM 1632 C CA . TYR A 1 194 ? 0.688 19.209 4.878 1.00 78.38 194 TYR A CA 1
ATOM 1633 C C . TYR A 1 194 ? 1.913 20.096 4.658 1.00 78.38 194 TYR A C 1
ATOM 1635 O O . TYR A 1 194 ? 2.422 20.155 3.548 1.00 78.38 194 TYR A O 1
ATOM 1643 N N . ILE A 1 195 ? 2.347 20.858 5.661 1.00 73.38 195 ILE A N 1
ATOM 1644 C CA . ILE A 1 195 ? 3.443 21.821 5.474 1.00 73.38 195 ILE A CA 1
ATOM 1645 C C . ILE A 1 195 ? 4.469 21.610 6.572 1.00 73.38 195 ILE A C 1
ATOM 1647 O O . ILE A 1 195 ? 4.199 21.941 7.725 1.00 73.38 195 ILE A O 1
ATOM 1651 N N . GLY A 1 196 ? 5.629 21.085 6.181 1.00 65.06 196 GLY A N 1
ATOM 1652 C CA . GLY A 1 196 ? 6.771 20.859 7.058 1.00 65.06 196 GLY A CA 1
ATOM 1653 C C . GLY A 1 196 ? 7.277 22.107 7.794 1.00 65.06 196 GLY A C 1
ATOM 1654 O O . GLY A 1 196 ? 6.954 23.257 7.457 1.00 65.06 196 GLY A O 1
ATOM 1655 N N . ASN A 1 197 ? 8.074 21.856 8.833 1.00 61.91 197 ASN A N 1
ATOM 1656 C CA . ASN A 1 197 ? 8.781 22.867 9.603 1.00 61.91 197 ASN A CA 1
ATOM 1657 C C . ASN A 1 197 ? 10.290 22.921 9.246 1.00 61.91 197 ASN A C 1
ATOM 1659 O O . ASN A 1 197 ? 11.076 22.145 9.807 1.00 61.91 197 ASN A O 1
ATOM 1663 N N . PRO A 1 198 ? 10.754 23.922 8.465 1.00 52.31 198 PRO A N 1
ATOM 1664 C CA . PRO A 1 198 ? 12.164 24.053 8.071 1.00 52.31 198 PRO A CA 1
ATOM 1665 C C . PRO A 1 198 ? 13.126 24.328 9.246 1.00 52.31 198 PRO A C 1
ATOM 1667 O O . PRO A 1 198 ? 14.339 24.375 9.061 1.00 52.31 198 PRO A O 1
ATOM 1670 N N . SER A 1 199 ? 12.619 24.476 10.477 1.00 49.81 199 SER A N 1
ATOM 1671 C CA . SER A 1 199 ? 13.442 24.551 11.695 1.00 49.81 199 SER A CA 1
ATOM 1672 C C . SER A 1 199 ? 14.263 23.279 11.965 1.00 49.81 199 SER A C 1
ATOM 1674 O O . SER A 1 199 ? 15.189 23.322 12.773 1.00 49.81 199 SER A O 1
ATOM 1676 N N . CYS A 1 200 ? 13.925 22.146 11.338 1.00 43.06 200 CYS A N 1
ATOM 1677 C CA . CYS A 1 200 ? 14.588 20.858 11.568 1.00 43.06 200 CYS A CA 1
ATOM 1678 C C . CYS A 1 200 ? 15.786 20.575 10.638 1.00 43.06 200 CYS A C 1
ATOM 1680 O O . CYS A 1 200 ? 16.534 19.633 10.897 1.00 43.06 200 CYS A O 1
ATOM 1682 N N . SER A 1 201 ? 16.007 21.372 9.587 1.00 44.34 201 SER A N 1
ATOM 1683 C CA . SER A 1 201 ? 17.131 21.207 8.655 1.00 44.34 201 SER A CA 1
ATOM 1684 C C . SER A 1 201 ? 18.300 22.135 9.009 1.00 44.34 201 SER A C 1
ATOM 1686 O O . SER A 1 201 ? 18.220 23.346 8.822 1.00 44.34 201 SER A O 1
ATOM 1688 N N . SER A 1 202 ? 19.432 21.581 9.453 1.00 42.34 202 SER A N 1
ATOM 1689 C CA . SER A 1 202 ? 20.635 22.348 9.832 1.00 42.34 202 SER A CA 1
ATOM 1690 C C . SER A 1 202 ? 21.456 22.897 8.648 1.00 42.34 202 SER A C 1
ATOM 1692 O O . SER A 1 202 ? 22.634 23.211 8.819 1.00 42.34 202 SER A O 1
ATOM 1694 N N . TYR A 1 203 ? 20.878 22.976 7.446 1.00 45.16 203 TYR A N 1
ATOM 1695 C CA . TYR A 1 203 ? 21.588 23.283 6.203 1.00 45.16 203 TYR A CA 1
ATOM 1696 C C . TYR A 1 203 ? 20.881 24.372 5.377 1.00 45.16 203 TYR A C 1
ATOM 1698 O O . TYR A 1 203 ? 19.886 24.122 4.708 1.00 45.16 203 TYR A O 1
ATOM 1706 N N . HIS A 1 204 ? 21.517 25.549 5.364 1.00 43.81 204 HIS A N 1
ATOM 1707 C CA . HIS A 1 204 ? 21.296 26.719 4.499 1.00 43.81 204 HIS A CA 1
ATOM 1708 C C . HIS A 1 204 ? 20.091 27.648 4.760 1.00 43.81 204 HIS A C 1
ATOM 1710 O O . HIS A 1 204 ? 19.047 27.288 5.289 1.00 43.81 204 HIS A O 1
ATOM 1716 N N . ASN A 1 205 ? 20.310 28.924 4.414 1.00 44.12 205 ASN A N 1
ATOM 1717 C CA . ASN A 1 205 ? 19.475 30.066 4.782 1.00 44.12 205 ASN A CA 1
ATOM 1718 C C . ASN A 1 205 ? 18.560 30.481 3.616 1.00 44.12 205 ASN A C 1
ATOM 1720 O O . ASN A 1 205 ? 19.052 31.121 2.691 1.00 44.12 205 ASN A O 1
ATOM 1724 N N . ASN A 1 206 ? 17.249 30.208 3.670 1.00 52.16 206 ASN A N 1
ATOM 1725 C CA . ASN A 1 206 ? 16.294 30.821 2.725 1.00 52.16 206 ASN A CA 1
ATOM 1726 C C . ASN A 1 206 ? 14.886 31.073 3.315 1.00 52.16 206 ASN A C 1
ATOM 1728 O O . ASN A 1 206 ? 13.854 30.753 2.727 1.00 52.16 206 ASN A O 1
ATOM 1732 N N . SER A 1 207 ? 14.833 31.707 4.492 1.00 60.09 207 SER A N 1
ATOM 1733 C CA . SER A 1 207 ? 13.591 32.036 5.220 1.00 60.09 207 SER A CA 1
ATOM 1734 C C . SER A 1 207 ? 12.554 32.847 4.420 1.00 60.09 207 SER A C 1
ATOM 1736 O O . SER A 1 207 ? 11.360 32.783 4.719 1.00 60.09 207 SER A O 1
ATOM 1738 N N . ASN A 1 208 ? 12.985 33.591 3.397 1.00 63.94 208 ASN A N 1
ATOM 1739 C CA . ASN A 1 208 ? 12.114 34.442 2.583 1.00 63.94 208 ASN A CA 1
ATOM 1740 C C . ASN A 1 208 ? 11.234 33.655 1.595 1.00 63.94 208 ASN A C 1
ATOM 1742 O O . ASN A 1 208 ? 10.088 34.044 1.370 1.00 63.94 208 ASN A O 1
ATOM 1746 N N . GLU A 1 209 ? 11.722 32.548 1.023 1.00 66.31 209 GLU A N 1
ATOM 1747 C CA . GLU A 1 209 ? 10.941 31.756 0.056 1.00 66.31 209 GLU A CA 1
ATOM 1748 C C . GLU A 1 209 ? 9.786 31.029 0.752 1.00 66.31 209 GLU A C 1
ATOM 1750 O O . GLU A 1 209 ? 8.639 31.136 0.321 1.00 66.31 209 GLU A O 1
ATOM 1755 N N . TYR A 1 210 ? 10.046 30.400 1.902 1.00 71.31 210 TYR A N 1
ATOM 1756 C CA . TYR A 1 210 ? 9.009 29.783 2.738 1.00 71.31 210 TYR A CA 1
ATOM 1757 C C . TYR A 1 210 ? 7.916 30.788 3.155 1.00 71.31 210 TYR A C 1
ATOM 1759 O O . TYR A 1 210 ? 6.725 30.469 3.137 1.00 71.31 210 TYR A O 1
ATOM 1767 N N . ALA A 1 211 ? 8.293 32.037 3.457 1.00 74.50 211 ALA A N 1
ATOM 1768 C CA . ALA A 1 211 ? 7.339 33.104 3.756 1.00 74.50 211 ALA A CA 1
ATOM 1769 C C . ALA A 1 211 ? 6.478 33.507 2.537 1.00 74.50 211 ALA A C 1
ATOM 1771 O O . ALA A 1 211 ? 5.277 33.742 2.690 1.00 74.50 211 ALA A O 1
ATOM 1772 N N . LEU A 1 212 ? 7.050 33.548 1.328 1.00 76.69 212 LEU A N 1
ATOM 1773 C CA . LEU A 1 212 ? 6.304 33.797 0.085 1.00 76.69 212 LEU A CA 1
ATOM 1774 C C . LEU A 1 212 ? 5.314 32.664 -0.223 1.00 76.69 212 LEU A C 1
ATOM 1776 O O . LEU A 1 212 ? 4.146 32.931 -0.507 1.00 76.69 212 LEU A O 1
ATOM 1780 N N . ILE A 1 213 ? 5.746 31.410 -0.074 1.00 77.50 213 ILE A N 1
ATOM 1781 C CA . ILE A 1 213 ? 4.916 30.211 -0.258 1.00 77.50 213 ILE A CA 1
ATOM 1782 C C . ILE A 1 213 ? 3.724 30.238 0.697 1.00 77.50 213 ILE A C 1
ATOM 1784 O O . ILE A 1 213 ? 2.577 30.151 0.253 1.00 77.50 213 ILE A O 1
ATOM 1788 N N . LYS A 1 214 ? 3.978 30.457 1.996 1.00 75.94 214 LYS A N 1
ATOM 1789 C CA . LYS A 1 214 ? 2.939 30.656 3.017 1.00 75.94 214 LYS A CA 1
ATOM 1790 C C . LYS A 1 214 ? 1.927 31.720 2.577 1.00 75.94 214 LYS A C 1
ATOM 1792 O O . LYS A 1 214 ? 0.723 31.484 2.652 1.00 75.94 214 LYS A O 1
ATOM 1797 N N . ASN A 1 215 ? 2.399 32.867 2.089 1.00 79.31 215 ASN A N 1
ATOM 1798 C CA . ASN A 1 215 ? 1.540 33.969 1.650 1.00 79.31 215 ASN A CA 1
ATOM 1799 C C . ASN A 1 215 ? 0.695 33.626 0.409 1.00 79.31 215 ASN A C 1
ATOM 1801 O O . ASN A 1 215 ? -0.443 34.087 0.309 1.00 79.31 215 ASN A O 1
ATOM 1805 N N . ARG A 1 216 ? 1.185 32.773 -0.500 1.00 82.19 216 ARG A N 1
ATOM 1806 C CA . ARG A 1 216 ? 0.395 32.292 -1.647 1.00 82.19 216 ARG A CA 1
ATOM 1807 C C . ARG A 1 216 ? -0.640 31.235 -1.239 1.00 82.19 216 ARG A C 1
ATOM 1809 O O . ARG A 1 216 ? -1.780 31.316 -1.686 1.00 82.19 216 ARG A O 1
ATOM 1816 N N . ILE A 1 217 ? -0.311 30.319 -0.319 1.00 81.31 217 ILE A N 1
ATOM 1817 C CA . ILE A 1 217 ? -1.295 29.393 0.292 1.00 81.31 217 ILE A CA 1
ATOM 1818 C C . ILE A 1 217 ? -2.400 30.181 1.016 1.00 81.31 217 ILE A C 1
ATOM 1820 O O . ILE A 1 217 ? -3.580 29.856 0.882 1.00 81.31 217 ILE A O 1
ATOM 1824 N N . LEU A 1 218 ? -2.025 31.256 1.722 1.00 76.69 218 LEU A N 1
ATOM 1825 C CA . LEU A 1 218 ? -2.954 32.176 2.384 1.00 76.69 218 LEU A CA 1
ATOM 1826 C C . LEU A 1 218 ? -3.973 32.785 1.416 1.00 76.69 218 LEU A C 1
ATOM 1828 O O . LEU A 1 218 ? -5.178 32.702 1.648 1.00 76.69 218 LEU A O 1
ATOM 1832 N N . GLN A 1 219 ? -3.504 33.347 0.304 1.00 79.12 219 GLN A N 1
ATOM 1833 C CA . GLN A 1 219 ? -4.379 33.933 -0.713 1.00 79.12 219 GLN A CA 1
ATOM 1834 C C . GLN A 1 219 ? -5.263 32.871 -1.397 1.00 79.12 219 GLN A C 1
ATOM 1836 O O . GLN A 1 219 ? -6.437 33.128 -1.662 1.00 79.12 219 GLN A O 1
ATOM 1841 N N . ILE A 1 220 ? -4.729 31.665 -1.633 1.00 80.06 220 ILE A N 1
ATOM 1842 C CA . ILE A 1 220 ? -5.457 30.551 -2.259 1.00 80.06 220 ILE A CA 1
ATOM 1843 C C . ILE A 1 220 ? -6.671 30.165 -1.430 1.00 80.06 220 ILE A C 1
ATOM 1845 O O . ILE A 1 220 ? -7.778 30.070 -1.959 1.00 80.06 220 ILE A O 1
ATOM 1849 N N . ILE A 1 221 ? -6.487 29.989 -0.125 1.00 76.69 221 ILE A N 1
ATOM 1850 C CA . ILE A 1 221 ? -7.537 29.480 0.758 1.00 76.69 221 ILE A CA 1
ATOM 1851 C C . ILE A 1 221 ? -8.661 30.495 0.963 1.00 76.69 221 ILE A C 1
ATOM 1853 O O . ILE A 1 221 ? -9.828 30.106 0.991 1.00 76.69 221 ILE A O 1
ATOM 1857 N N . ASN A 1 222 ? -8.341 31.788 0.948 1.00 75.06 222 ASN A N 1
ATOM 1858 C CA . ASN A 1 222 ? -9.344 32.853 0.970 1.00 75.06 222 ASN A CA 1
ATOM 1859 C C . ASN A 1 222 ? -10.231 32.881 -0.296 1.00 75.06 222 ASN A C 1
ATOM 1861 O O . ASN A 1 222 ? -11.308 33.478 -0.268 1.00 75.06 222 ASN A O 1
ATOM 1865 N N . SER A 1 223 ? -9.818 32.235 -1.397 1.00 74.56 223 SER A N 1
ATOM 1866 C CA . SER A 1 223 ? -10.553 32.247 -2.673 1.00 74.56 223 SER A CA 1
ATOM 1867 C C . SER A 1 223 ? -11.530 31.074 -2.896 1.00 74.56 223 SER A C 1
ATOM 1869 O O . SER A 1 223 ? -12.374 31.164 -3.791 1.00 74.56 223 SER A O 1
ATOM 1871 N N . TYR A 1 224 ? -11.500 30.012 -2.075 1.00 73.88 224 TYR A N 1
ATOM 1872 C CA . TYR A 1 224 ? -12.472 28.905 -2.178 1.00 73.88 224 TYR A CA 1
ATOM 1873 C C . TYR A 1 224 ? -13.853 29.331 -1.694 1.00 73.88 224 TYR A C 1
ATOM 1875 O O . TYR A 1 224 ? -13.994 29.860 -0.593 1.00 73.88 224 TYR A O 1
ATOM 1883 N N . ARG A 1 225 ? -14.895 28.982 -2.455 1.00 71.56 225 ARG A N 1
ATOM 1884 C CA . ARG A 1 225 ? -16.293 29.228 -2.055 1.00 71.56 225 ARG A CA 1
ATOM 1885 C C . ARG A 1 225 ? -17.028 27.955 -1.638 1.00 71.56 225 ARG A C 1
ATOM 1887 O O . ARG A 1 225 ? -17.778 27.964 -0.665 1.00 71.56 225 ARG A O 1
ATOM 1894 N N . ASN A 1 226 ? -16.767 26.836 -2.313 1.00 79.44 226 ASN A N 1
ATOM 1895 C CA . ASN A 1 226 ? -17.539 25.598 -2.144 1.00 79.44 226 ASN A CA 1
ATOM 1896 C C . ASN A 1 226 ? -16.878 24.533 -1.244 1.00 79.44 226 ASN A C 1
ATOM 1898 O O . ASN A 1 226 ? -17.325 23.384 -1.237 1.00 79.44 226 ASN A O 1
ATOM 1902 N N . LEU A 1 227 ? -15.855 24.912 -0.467 1.00 85.75 227 LEU A N 1
ATOM 1903 C CA . LEU A 1 227 ? -15.072 23.998 0.368 1.00 85.75 227 LEU A CA 1
ATOM 1904 C C . LEU A 1 227 ? -15.904 23.369 1.492 1.00 85.75 227 LEU A C 1
ATOM 1906 O O . LEU A 1 227 ? -16.430 24.073 2.343 1.00 85.75 227 LEU A O 1
ATOM 1910 N N . LYS A 1 228 ? -15.987 22.035 1.512 1.00 89.81 228 LYS A N 1
ATOM 1911 C CA . LYS A 1 228 ? -16.748 21.222 2.481 1.00 89.81 228 LYS A CA 1
ATOM 1912 C C . LYS A 1 228 ? -15.868 20.573 3.544 1.00 89.81 228 LYS A C 1
ATOM 1914 O O . LYS A 1 228 ? -16.343 20.342 4.650 1.00 89.81 228 LYS A O 1
ATOM 1919 N N . LYS A 1 229 ? -14.602 20.294 3.247 1.00 89.06 229 LYS A N 1
ATOM 1920 C CA . LYS A 1 229 ? -13.625 19.707 4.166 1.00 89.06 229 LYS A CA 1
ATOM 1921 C C . LYS A 1 229 ? -12.292 20.430 4.042 1.00 89.06 229 LYS A C 1
ATOM 1923 O O . LYS A 1 229 ? -11.827 20.647 2.930 1.00 89.06 229 LYS A O 1
ATOM 1928 N N . ILE A 1 230 ? -11.632 20.687 5.164 1.00 85.81 230 ILE A N 1
ATOM 1929 C CA . ILE A 1 230 ? -10.206 21.007 5.208 1.00 85.81 230 ILE A CA 1
ATOM 1930 C C . ILE A 1 230 ? -9.472 20.018 6.125 1.00 85.81 230 ILE A C 1
ATOM 1932 O O . ILE A 1 230 ? -10.030 19.573 7.127 1.00 85.81 230 ILE A O 1
ATOM 1936 N N . SER A 1 231 ? -8.233 19.673 5.793 1.00 84.75 231 SER A N 1
ATOM 1937 C CA . SER A 1 231 ? -7.280 18.987 6.672 1.00 84.75 231 SER A CA 1
ATOM 1938 C C . SER A 1 231 ? -5.995 19.811 6.751 1.00 84.75 231 SER A C 1
ATOM 1940 O O . SER A 1 231 ? -5.658 20.484 5.784 1.00 84.75 231 SER A O 1
ATOM 1942 N N . LEU A 1 232 ? -5.294 19.784 7.881 1.00 82.19 232 LEU A N 1
ATOM 1943 C CA . LEU A 1 232 ? -4.106 20.595 8.162 1.00 82.19 232 LEU A CA 1
ATOM 1944 C C . LEU A 1 232 ? -3.087 19.742 8.941 1.00 82.19 232 LEU A C 1
ATOM 1946 O O . LEU A 1 232 ? -3.456 19.161 9.962 1.00 82.19 232 LEU A O 1
ATOM 1950 N N . TYR A 1 233 ? -1.833 19.663 8.484 1.00 78.12 233 TYR A N 1
ATOM 1951 C CA . TYR A 1 233 ? -0.829 18.707 8.978 1.00 78.12 233 TYR A CA 1
ATOM 1952 C C . TYR A 1 233 ? 0.548 19.346 9.279 1.00 78.12 233 TYR A C 1
ATOM 1954 O O . TYR A 1 233 ? 1.026 20.180 8.505 1.00 78.12 233 TYR A O 1
ATOM 1962 N N . HIS A 1 234 ? 1.150 18.915 10.401 1.00 63.22 234 HIS A N 1
ATOM 1963 C CA . HIS A 1 234 ? 2.557 19.042 10.847 1.00 63.22 234 HIS A CA 1
ATOM 1964 C C . HIS A 1 234 ? 3.182 20.448 10.792 1.00 63.22 234 HIS A C 1
ATOM 1966 O O . HIS A 1 234 ? 4.318 20.638 10.363 1.00 63.22 234 HIS A O 1
ATOM 1972 N N . SER A 1 235 ? 2.453 21.456 11.271 1.00 58.91 235 SER A N 1
ATOM 1973 C CA . SER A 1 235 ? 2.927 22.842 11.263 1.00 58.91 235 SER A CA 1
ATOM 1974 C C . SER A 1 235 ? 2.520 23.593 12.540 1.00 58.91 235 SER A C 1
ATOM 1976 O O . SER A 1 235 ? 1.521 23.258 13.187 1.00 58.91 235 SER A O 1
ATOM 1978 N N . HIS A 1 236 ? 3.279 24.626 12.927 1.00 60.19 236 HIS A N 1
ATOM 1979 C CA . HIS A 1 236 ? 2.817 25.560 13.959 1.00 60.19 236 HIS A CA 1
ATOM 1980 C C . HIS A 1 236 ? 1.571 26.292 13.449 1.00 60.19 236 HIS A C 1
ATOM 1982 O O . HIS A 1 236 ? 1.587 26.868 12.359 1.00 60.19 236 HIS A O 1
ATOM 1988 N N . TYR A 1 237 ? 0.505 26.361 14.251 1.00 57.00 237 TYR A N 1
ATOM 1989 C CA . TYR A 1 237 ? -0.760 26.959 13.806 1.00 57.00 237 TYR A CA 1
ATOM 1990 C C . TYR A 1 237 ? -0.640 28.433 13.378 1.00 57.00 237 TYR A C 1
ATOM 1992 O O . TYR A 1 237 ? -1.452 28.900 12.591 1.00 57.00 237 TYR A O 1
ATOM 2000 N N . SER A 1 238 ? 0.389 29.171 13.807 1.00 58.81 238 SER A N 1
ATOM 2001 C CA . SER A 1 238 ? 0.709 30.528 13.318 1.00 58.81 238 SER A CA 1
ATOM 2002 C C . SER A 1 238 ? 0.981 30.608 11.801 1.00 58.81 238 SER A C 1
ATOM 2004 O O . SER A 1 238 ? 1.003 31.697 11.213 1.00 58.81 238 SER A O 1
ATOM 2006 N N . LEU A 1 239 ? 1.164 29.465 11.132 1.00 58.06 239 LEU A N 1
ATOM 2007 C CA . LEU A 1 239 ? 1.177 29.340 9.676 1.00 58.06 239 LEU A CA 1
ATOM 2008 C C . LEU A 1 23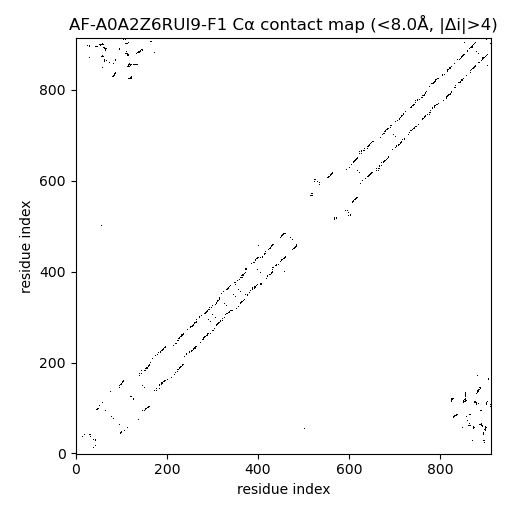9 ? -0.241 29.417 9.086 1.00 58.06 239 LEU A C 1
ATOM 2010 O O . LEU A 1 239 ? -0.447 30.102 8.086 1.00 58.06 239 LEU A O 1
ATOM 2014 N N . TYR A 1 240 ? -1.214 28.801 9.759 1.00 61.47 240 TYR A N 1
ATOM 2015 C CA . TYR A 1 240 ? -2.617 28.689 9.349 1.00 61.47 240 TYR A CA 1
ATOM 2016 C C . TYR A 1 240 ? -3.552 29.741 9.974 1.00 61.47 240 TYR A C 1
ATOM 2018 O O . TYR A 1 240 ? -4.636 29.984 9.456 1.00 61.47 240 TYR A O 1
ATOM 2026 N N . GLN A 1 241 ? -3.144 30.417 11.047 1.00 64.56 241 GLN A N 1
ATOM 2027 C CA . GLN A 1 241 ? -3.937 31.425 11.760 1.00 64.56 241 GLN A CA 1
ATOM 2028 C C . GLN A 1 241 ? -4.527 32.522 10.843 1.00 64.56 241 GLN A C 1
ATOM 2030 O O . GLN A 1 241 ? -5.702 32.841 11.022 1.00 64.56 241 GLN A O 1
ATOM 2035 N N . PRO A 1 242 ? -3.810 33.070 9.834 1.00 58.81 242 PRO A N 1
ATOM 2036 C CA . PRO A 1 242 ? -4.381 34.073 8.937 1.00 58.81 242 PRO A CA 1
ATOM 2037 C C . PRO A 1 242 ? -5.199 33.481 7.771 1.00 58.81 242 PRO A C 1
ATOM 2039 O O . PRO A 1 242 ? -5.887 34.244 7.103 1.00 58.81 242 PRO A O 1
ATOM 2042 N N . LEU A 1 243 ? -5.192 32.152 7.548 1.00 58.47 243 LEU A N 1
ATOM 2043 C CA . LEU A 1 243 ? -6.114 31.484 6.602 1.00 58.47 243 LEU A CA 1
ATOM 2044 C C . LEU A 1 243 ? -7.564 31.593 7.061 1.00 58.47 243 LEU A C 1
ATOM 2046 O O . LEU A 1 243 ? -8.491 31.500 6.273 1.00 58.47 243 LEU A O 1
ATOM 2050 N N . LEU A 1 244 ? -7.734 31.653 8.377 1.00 59.50 244 LEU A N 1
ATOM 2051 C CA . LEU A 1 244 ? -8.990 31.413 9.065 1.00 59.50 244 LEU A CA 1
ATOM 2052 C C . LEU A 1 244 ? -9.564 32.706 9.667 1.00 59.50 244 LEU A C 1
ATOM 2054 O O . LEU A 1 244 ? -10.633 32.676 10.264 1.00 59.50 244 LEU A O 1
ATOM 2058 N N . LEU A 1 245 ? -8.860 33.834 9.526 1.00 60.09 245 LEU A N 1
ATOM 2059 C CA . LEU A 1 245 ? -9.203 35.136 10.116 1.00 60.09 245 LEU A CA 1
ATOM 2060 C C . LEU A 1 245 ? -9.417 36.251 9.075 1.00 60.09 245 LEU A C 1
ATOM 2062 O O . LEU A 1 245 ? -9.515 37.415 9.455 1.00 60.09 245 LEU A O 1
ATOM 2066 N N . SER A 1 246 ? -9.474 35.929 7.780 1.00 60.03 246 SER A N 1
ATOM 2067 C CA . SER A 1 246 ? -9.854 36.897 6.745 1.00 60.03 246 SER A CA 1
ATOM 2068 C C . SER A 1 246 ? -11.337 37.258 6.866 1.00 60.03 246 SER A C 1
ATOM 2070 O O . SER A 1 246 ? -12.168 36.357 6.948 1.00 60.03 246 SER A O 1
ATOM 2072 N N . GLU A 1 247 ? -11.686 38.543 6.812 1.00 56.19 247 GLU A N 1
ATOM 2073 C CA . GLU A 1 247 ? -13.082 38.987 6.970 1.00 56.19 247 GLU A CA 1
ATOM 2074 C C . GLU A 1 247 ? -13.985 38.512 5.808 1.00 56.19 247 GLU A C 1
ATOM 2076 O O . GLU A 1 247 ? -15.151 38.187 6.022 1.00 56.19 247 GLU A O 1
ATOM 2081 N N . ASP A 1 248 ? -13.417 38.323 4.611 1.00 55.66 248 ASP A N 1
ATOM 2082 C CA . ASP A 1 248 ? -14.073 37.744 3.427 1.00 55.66 248 ASP A CA 1
ATOM 2083 C C . ASP A 1 248 ? -13.994 36.195 3.370 1.00 55.66 248 ASP A C 1
ATOM 2085 O O . ASP A 1 248 ? -13.712 35.621 2.314 1.00 55.66 248 ASP A O 1
ATOM 2089 N N . TYR A 1 249 ? -14.186 35.472 4.487 1.00 63.16 249 TYR A N 1
ATOM 2090 C CA . TYR A 1 249 ? -14.013 34.005 4.509 1.00 63.16 249 TYR A CA 1
ATOM 2091 C C . TYR A 1 249 ? -15.115 33.246 3.734 1.00 63.16 249 TYR A C 1
ATOM 2093 O O . TYR A 1 249 ? -16.153 32.828 4.267 1.00 63.16 249 TYR A O 1
ATOM 2101 N N . ASN A 1 250 ? -14.852 33.051 2.440 1.00 66.62 250 ASN A N 1
ATOM 2102 C CA . ASN A 1 250 ? -15.801 32.616 1.412 1.00 66.62 250 ASN A CA 1
ATOM 2103 C C . ASN A 1 250 ? -16.451 31.229 1.625 1.00 66.62 250 ASN A C 1
ATOM 2105 O O . ASN A 1 250 ? -17.498 30.977 1.030 1.00 66.62 250 ASN A O 1
ATOM 2109 N N . CYS A 1 251 ? -15.894 30.342 2.462 1.00 75.31 251 CYS A N 1
ATOM 2110 C CA . CYS A 1 251 ? -16.450 29.000 2.724 1.00 75.31 251 CYS A CA 1
ATOM 2111 C C . CYS A 1 251 ? -17.159 28.836 4.088 1.00 75.31 251 CYS A C 1
ATOM 2113 O O . CYS A 1 251 ? -17.536 27.731 4.484 1.00 75.31 251 CYS A O 1
ATOM 2115 N N . SER A 1 252 ? -17.432 29.942 4.788 1.00 80.75 252 SER A N 1
ATOM 2116 C CA . SER A 1 252 ? -18.232 30.003 6.030 1.00 80.75 252 SER A CA 1
ATOM 2117 C C . SER A 1 252 ? -19.560 29.222 5.990 1.00 80.75 252 SER A C 1
ATOM 2119 O O . SER A 1 252 ? -19.957 28.614 6.987 1.00 80.75 252 SER A O 1
ATOM 2121 N N . ASN A 1 253 ? -20.238 29.200 4.838 1.00 83.56 253 ASN A N 1
ATOM 2122 C CA . ASN A 1 253 ? -21.523 28.518 4.629 1.00 83.56 253 ASN A CA 1
ATOM 2123 C C . ASN A 1 253 ? -21.413 27.128 3.974 1.00 83.56 253 ASN A C 1
ATOM 2125 O O . ASN A 1 253 ? -22.437 26.506 3.697 1.00 83.56 253 ASN A O 1
ATOM 2129 N N . THR A 1 254 ? -20.200 26.636 3.714 1.00 87.12 254 THR A N 1
ATOM 2130 C CA . THR A 1 254 ? -19.958 25.375 2.989 1.00 87.12 254 THR A CA 1
ATOM 2131 C C . THR A 1 254 ? -19.083 24.390 3.769 1.00 87.12 254 THR A C 1
ATOM 2133 O O . THR A 1 254 ? -19.290 23.181 3.632 1.00 87.12 254 THR A O 1
ATOM 2136 N N . LEU A 1 255 ? -18.196 24.872 4.650 1.00 88.12 255 LEU A N 1
ATOM 2137 C CA . LEU A 1 255 ? -17.228 24.059 5.392 1.00 88.12 255 LEU A CA 1
ATOM 2138 C C . LEU A 1 255 ? -17.877 23.224 6.512 1.00 88.12 255 LEU A C 1
ATOM 2140 O O . LEU A 1 255 ? -18.254 23.731 7.569 1.00 88.12 255 LEU A O 1
ATOM 2144 N N . LYS A 1 256 ? -17.965 21.912 6.271 1.00 91.88 256 LYS A N 1
ATOM 2145 C CA . LYS A 1 256 ? -18.535 20.879 7.151 1.00 91.88 256 LYS A CA 1
ATOM 2146 C C . LYS A 1 256 ? -17.487 20.153 7.999 1.00 91.88 256 LYS A C 1
ATOM 2148 O O . LYS A 1 256 ? -17.795 19.794 9.130 1.00 91.88 256 LYS A O 1
ATOM 2153 N N . THR A 1 257 ? -16.272 19.942 7.497 1.00 90.62 257 THR A N 1
ATOM 2154 C CA . THR A 1 257 ? -15.239 19.131 8.169 1.00 90.62 257 THR A CA 1
ATOM 2155 C C . THR A 1 257 ? -13.919 19.882 8.317 1.00 90.62 257 THR A C 1
ATOM 2157 O O . THR A 1 257 ? -13.431 20.472 7.357 1.00 90.62 257 THR A O 1
ATOM 2160 N N . ILE A 1 258 ? -13.298 19.797 9.494 1.00 88.00 258 ILE A N 1
ATOM 2161 C CA . ILE A 1 258 ? -11.933 20.273 9.762 1.00 88.00 258 ILE A CA 1
ATOM 2162 C C . ILE A 1 258 ? -11.120 19.128 10.381 1.00 88.00 258 ILE A C 1
ATOM 2164 O O . ILE A 1 258 ? -11.534 18.567 11.391 1.00 88.00 258 ILE A O 1
ATOM 2168 N N . ILE A 1 259 ? -9.959 18.790 9.817 1.00 85.25 259 ILE A N 1
ATOM 2169 C CA . ILE A 1 259 ? -9.000 17.824 10.380 1.00 85.25 259 ILE A CA 1
ATOM 2170 C C . ILE A 1 259 ? -7.691 18.542 10.715 1.00 85.25 259 ILE A C 1
ATOM 2172 O O . ILE A 1 259 ? -7.173 19.299 9.903 1.00 85.25 259 ILE A O 1
ATOM 2176 N N . LEU A 1 260 ? -7.156 18.298 11.906 1.00 84.12 260 LEU A N 1
ATOM 2177 C CA . LEU A 1 260 ? -5.942 18.903 12.448 1.00 84.12 260 LEU A CA 1
ATOM 2178 C C . LEU A 1 260 ? -5.010 17.760 12.879 1.00 84.12 260 LEU A C 1
ATOM 2180 O O . LEU A 1 260 ? -5.431 16.924 13.679 1.00 84.12 260 LEU A O 1
ATOM 2184 N N . TYR A 1 261 ? -3.791 17.693 12.338 1.00 82.31 261 TYR A N 1
ATOM 2185 C CA . TYR A 1 261 ? -2.855 16.575 12.524 1.00 82.31 261 TYR A CA 1
ATOM 2186 C C . TYR A 1 261 ? -1.437 17.075 12.860 1.00 82.31 261 TYR A C 1
ATOM 2188 O O . TYR A 1 261 ? -0.899 17.890 12.117 1.00 82.31 261 TYR A O 1
ATOM 2196 N N . TYR A 1 262 ? -0.813 16.629 13.957 1.00 78.06 262 TYR A N 1
ATOM 2197 C CA . TYR A 1 262 ? 0.496 17.141 14.434 1.00 78.06 262 TYR A CA 1
ATOM 2198 C C . TYR A 1 262 ? 0.614 18.685 14.462 1.00 78.06 262 TYR A C 1
ATOM 2200 O O . TYR A 1 262 ? 1.674 19.254 14.207 1.00 78.06 262 TYR A O 1
ATOM 2208 N N . ILE A 1 263 ? -0.480 19.394 14.754 1.00 77.94 263 ILE A N 1
ATOM 2209 C CA . ILE A 1 263 ? -0.464 20.859 14.864 1.00 77.94 263 ILE A CA 1
ATOM 2210 C C . ILE A 1 263 ? -0.105 21.262 16.287 1.00 77.94 263 ILE A C 1
ATOM 2212 O O . ILE A 1 263 ? -0.707 20.771 17.238 1.00 77.94 263 ILE A O 1
ATOM 2216 N N . ASP A 1 264 ? 0.812 22.212 16.434 1.00 80.69 264 ASP A N 1
ATOM 2217 C CA . ASP A 1 264 ? 1.061 22.871 17.715 1.00 80.69 264 ASP A CA 1
ATOM 2218 C C . ASP A 1 264 ? 0.117 24.065 17.922 1.00 80.69 264 ASP A C 1
ATOM 2220 O O . ASP A 1 264 ? 0.140 25.034 17.153 1.00 80.69 264 ASP A O 1
ATOM 2224 N N . PHE A 1 265 ? -0.706 23.996 18.977 1.00 80.12 265 PHE A N 1
ATOM 2225 C CA . PHE A 1 265 ? -1.642 25.055 19.363 1.00 80.12 265 PHE A CA 1
ATOM 2226 C C . PHE A 1 265 ? -1.027 26.171 20.244 1.00 80.12 265 PHE A C 1
ATOM 2228 O O . PHE A 1 265 ? -1.741 27.059 20.725 1.00 80.12 265 PHE A O 1
ATOM 2235 N N . LYS A 1 266 ? 0.293 26.165 20.474 1.00 78.69 266 LYS A N 1
ATOM 2236 C CA . LYS A 1 266 ? 0.993 27.156 21.308 1.00 78.69 266 LYS A CA 1
ATOM 2237 C C . LYS A 1 266 ? 0.849 28.583 20.769 1.00 78.69 266 LYS A C 1
ATOM 2239 O O . LYS A 1 266 ? 1.103 28.867 19.603 1.00 78.69 266 LYS A O 1
ATOM 2244 N N . GLY A 1 267 ? 0.484 29.510 21.657 1.00 67.75 267 GLY A N 1
ATOM 2245 C CA . GLY A 1 267 ? 0.442 30.948 21.364 1.00 67.75 267 GLY A CA 1
ATOM 2246 C C . GLY A 1 267 ? -0.742 31.431 20.516 1.00 67.75 267 GLY A C 1
ATOM 2247 O O . GLY A 1 267 ? -0.756 32.600 20.133 1.00 67.75 267 GLY A O 1
ATOM 2248 N N . ILE A 1 268 ? -1.740 30.589 20.220 1.00 71.81 268 ILE A N 1
ATOM 2249 C CA . ILE A 1 268 ? -2.869 31.008 19.378 1.00 71.81 268 ILE A CA 1
ATOM 2250 C C . ILE A 1 268 ? -3.819 31.948 20.116 1.00 71.81 268 ILE A C 1
ATOM 2252 O O . ILE A 1 268 ? -4.338 31.640 21.190 1.00 71.81 268 ILE A O 1
ATOM 2256 N N . ILE A 1 269 ? -4.157 33.036 19.430 1.00 67.94 269 ILE A N 1
ATOM 2257 C CA . ILE A 1 269 ? -5.239 33.952 19.778 1.00 67.94 269 ILE A CA 1
ATOM 2258 C C . ILE A 1 269 ? -6.228 34.072 18.605 1.00 67.94 269 ILE A C 1
ATOM 2260 O O . ILE A 1 269 ? -5.811 34.152 17.448 1.00 67.94 269 ILE A O 1
ATOM 2264 N N . ASN A 1 270 ? -7.527 34.157 18.921 1.00 74.31 270 ASN A N 1
ATOM 2265 C CA . ASN A 1 270 ? -8.694 34.293 18.024 1.00 74.31 270 ASN A CA 1
ATOM 2266 C C . ASN A 1 270 ? -9.361 32.999 17.482 1.00 74.31 270 ASN A C 1
ATOM 2268 O O . ASN A 1 270 ? -10.222 33.115 16.610 1.00 74.31 270 ASN A O 1
ATOM 2272 N N . LEU A 1 271 ? -9.101 31.800 18.025 1.00 79.06 271 LEU A N 1
ATOM 2273 C CA . LEU A 1 271 ? -9.823 30.563 17.629 1.00 79.06 271 LEU A CA 1
ATOM 2274 C C . LEU A 1 271 ? -11.352 30.687 17.740 1.00 79.06 271 LEU A C 1
ATOM 2276 O O . LEU A 1 271 ? -12.080 30.135 16.918 1.00 79.06 271 LEU A O 1
ATOM 2280 N N . THR A 1 272 ? -11.850 31.457 18.710 1.00 81.00 272 THR A N 1
ATOM 2281 C CA . THR A 1 272 ? -13.291 31.696 18.877 1.00 81.00 272 THR A CA 1
ATOM 2282 C C . THR A 1 272 ? -13.911 32.353 17.636 1.00 81.00 272 THR A C 1
ATOM 2284 O O . THR A 1 272 ? -14.959 31.913 17.179 1.00 81.00 272 THR A O 1
ATOM 2287 N N . LYS A 1 273 ? -13.239 33.341 17.021 1.00 81.69 273 LYS A N 1
ATOM 2288 C CA . LYS A 1 273 ? -13.718 33.998 15.786 1.00 81.69 273 LYS A CA 1
ATOM 2289 C C . LYS A 1 273 ? -13.758 33.020 14.606 1.00 81.69 273 LYS A C 1
ATOM 2291 O O . LYS A 1 273 ? -14.726 32.997 13.852 1.00 81.69 273 LYS A O 1
ATOM 2296 N N . ILE A 1 274 ? -12.722 32.185 14.505 1.00 78.81 274 ILE A N 1
ATOM 2297 C CA . ILE A 1 274 ? -12.513 31.212 13.424 1.00 78.81 274 ILE A CA 1
ATOM 2298 C C . ILE A 1 274 ? -13.663 30.210 13.321 1.00 78.81 274 ILE A C 1
ATOM 2300 O O . ILE A 1 274 ? -14.103 29.912 12.215 1.00 78.81 274 ILE A O 1
ATOM 2304 N N . PHE A 1 275 ? -14.150 29.687 14.449 1.00 83.50 275 PHE A N 1
ATOM 2305 C CA . PHE A 1 275 ? -15.279 28.755 14.444 1.00 83.50 275 PHE A CA 1
ATOM 2306 C C . PHE A 1 275 ? -16.639 29.473 14.455 1.00 83.50 275 PHE A C 1
ATOM 2308 O O . PHE A 1 275 ? -17.591 28.943 13.886 1.00 83.50 275 PHE A O 1
ATOM 2315 N N . GLU A 1 276 ? -16.750 30.682 15.023 1.00 84.25 276 GLU A N 1
ATOM 2316 C CA . GLU A 1 276 ? -18.018 31.432 15.034 1.00 84.25 276 GLU A CA 1
ATOM 2317 C C . GLU A 1 276 ? -18.484 31.912 13.656 1.00 84.25 276 GLU A C 1
ATOM 2319 O O . GLU A 1 276 ? -19.684 32.012 13.421 1.00 84.25 276 GLU A O 1
ATOM 2324 N N . GLN A 1 277 ? -17.588 32.147 12.699 1.00 81.75 277 GLN A N 1
ATOM 2325 C CA . GLN A 1 277 ? -17.998 32.448 11.319 1.00 81.75 277 GLN A CA 1
ATOM 2326 C C . GLN A 1 277 ? -18.496 31.210 10.542 1.00 81.75 277 GLN A C 1
ATOM 2328 O O . GLN A 1 277 ? -19.154 31.358 9.515 1.00 81.75 277 GLN A O 1
ATOM 2333 N N . LEU A 1 278 ? -18.220 29.983 11.007 1.00 85.50 278 LEU A N 1
ATOM 2334 C CA . LEU A 1 278 ? -18.624 28.756 10.310 1.00 85.50 278 LEU A CA 1
ATOM 2335 C C . LEU A 1 278 ? -20.075 28.403 10.656 1.00 85.50 278 LEU A C 1
ATOM 2337 O O . LEU A 1 278 ? -20.437 28.247 11.823 1.00 85.50 278 LEU A O 1
ATOM 2341 N N . ASN A 1 279 ? -20.935 28.297 9.645 1.00 85.00 279 ASN A N 1
ATOM 2342 C CA . ASN A 1 279 ? -22.379 28.103 9.822 1.00 85.00 279 ASN A CA 1
ATOM 2343 C C . ASN A 1 279 ? -22.824 26.640 9.674 1.00 85.00 279 ASN A C 1
ATOM 2345 O O . ASN A 1 279 ? -23.825 26.253 10.272 1.00 85.00 279 ASN A O 1
ATOM 2349 N N . VAL A 1 280 ? -22.083 25.821 8.919 1.00 89.94 280 VAL A N 1
ATOM 2350 C CA . VAL A 1 280 ? -22.478 24.440 8.561 1.00 89.94 280 VAL A CA 1
ATOM 2351 C C . VAL A 1 280 ? -21.527 23.359 9.090 1.00 89.94 280 VAL A C 1
ATOM 2353 O O . VAL A 1 280 ? -21.563 22.220 8.629 1.00 89.94 280 VAL A O 1
ATOM 2356 N N . LEU A 1 281 ? -20.683 23.696 10.070 1.00 90.50 281 LEU A N 1
ATOM 2357 C CA . LEU A 1 281 ? -19.678 22.779 10.606 1.00 90.50 281 LEU A CA 1
ATOM 2358 C C . LEU A 1 281 ? -20.336 21.541 11.248 1.00 90.50 281 LEU A C 1
ATOM 2360 O O . LEU A 1 281 ? -21.215 21.638 12.110 1.00 90.50 281 LEU A O 1
ATOM 2364 N N . GLU A 1 282 ? -19.906 20.362 10.813 1.00 91.44 282 GLU A N 1
ATOM 2365 C CA . GLU A 1 282 ? -20.440 19.040 11.156 1.00 91.44 282 GLU A CA 1
ATOM 2366 C C . GLU A 1 282 ? -19.415 18.161 11.877 1.00 91.44 282 GLU A C 1
ATOM 2368 O O . GLU A 1 282 ? -19.807 17.401 12.764 1.00 91.44 282 GLU A O 1
ATOM 2373 N N . SER A 1 283 ? -18.123 18.304 11.567 1.00 91.50 283 SER A N 1
ATOM 2374 C CA . SER A 1 283 ? -17.053 17.559 12.224 1.00 91.50 283 SER A CA 1
ATOM 2375 C C . SER A 1 283 ? -15.751 18.349 12.388 1.00 91.50 283 SER A C 1
ATOM 2377 O O . SER A 1 283 ? -15.273 19.026 11.479 1.00 91.50 283 SER A O 1
ATOM 2379 N N . VAL A 1 284 ? -15.136 18.216 13.561 1.00 90.88 284 VAL A N 1
ATOM 2380 C CA . VAL A 1 284 ? -13.749 18.609 13.835 1.00 90.88 284 VAL A CA 1
ATOM 2381 C C . VAL A 1 284 ? -12.984 17.375 14.303 1.00 90.88 284 VAL A C 1
ATOM 2383 O O . VAL A 1 284 ? -13.492 16.596 15.107 1.00 90.88 284 VAL A O 1
ATOM 2386 N N . HIS A 1 285 ? -11.771 17.180 13.807 1.00 88.56 285 HIS A N 1
ATOM 2387 C CA . HIS A 1 285 ? -10.915 16.044 14.132 1.00 88.56 285 HIS A CA 1
ATOM 2388 C C . HIS A 1 285 ? -9.552 16.582 14.580 1.00 88.56 285 HIS A C 1
ATOM 2390 O O . HIS A 1 285 ? -8.933 17.353 13.851 1.00 88.56 285 HIS A O 1
ATOM 2396 N N . ILE A 1 286 ? -9.096 16.199 15.771 1.00 86.25 286 ILE A N 1
ATOM 2397 C CA . ILE A 1 286 ? -7.801 16.578 16.352 1.00 86.25 286 ILE A CA 1
ATOM 2398 C C . ILE A 1 286 ? -6.980 15.298 16.502 1.00 86.25 286 ILE A C 1
ATOM 2400 O O . ILE A 1 286 ? -7.454 14.334 17.102 1.00 86.25 286 ILE A O 1
ATOM 2404 N N . ILE A 1 287 ? -5.787 15.247 15.912 1.00 83.75 287 ILE A N 1
ATOM 2405 C CA . ILE A 1 287 ? -5.026 14.005 15.755 1.00 83.75 287 ILE A CA 1
ATOM 2406 C C . ILE A 1 287 ? -3.543 14.272 16.051 1.00 83.75 287 ILE A C 1
ATOM 2408 O O . ILE A 1 287 ? -2.839 14.906 15.273 1.00 83.75 287 ILE A O 1
ATOM 2412 N N . TYR A 1 288 ? -3.070 13.815 17.207 1.00 81.06 288 TYR A N 1
ATOM 2413 C CA . TYR A 1 288 ? -1.694 13.994 17.687 1.00 81.06 288 TYR A CA 1
ATOM 2414 C C . TYR A 1 288 ? -1.226 15.464 17.759 1.00 81.06 288 TYR A C 1
ATOM 2416 O O . TYR A 1 288 ? -0.046 15.757 17.607 1.00 81.06 288 TYR A O 1
ATOM 2424 N N . CYS A 1 289 ? -2.149 16.404 17.979 1.00 80.25 289 CYS A N 1
ATOM 2425 C CA . CYS A 1 289 ? -1.827 17.825 18.122 1.00 80.25 289 CYS A CA 1
ATOM 2426 C C . CYS A 1 289 ? -1.253 18.166 19.508 1.00 80.25 289 CYS A C 1
ATOM 2428 O O . CYS A 1 289 ? -1.675 17.609 20.521 1.00 80.25 289 CYS A O 1
ATOM 2430 N N . TYR A 1 290 ? -0.361 19.154 19.541 1.00 80.56 290 TYR A N 1
ATOM 2431 C CA . TYR A 1 290 ? 0.363 19.617 20.726 1.00 80.56 290 TYR A CA 1
ATOM 2432 C C . TYR A 1 290 ? -0.308 20.836 21.372 1.00 80.56 290 TYR A C 1
ATOM 2434 O O . TYR A 1 290 ? -1.093 21.551 20.743 1.00 80.56 290 TYR A O 1
ATOM 2442 N N . SER A 1 291 ? 0.047 21.130 22.626 1.00 82.56 291 SER A N 1
ATOM 2443 C CA . SER A 1 291 ? -0.387 22.344 23.343 1.00 82.56 291 SER A CA 1
ATOM 2444 C C . SER A 1 291 ? -1.910 22.499 23.530 1.00 82.56 291 SER A C 1
ATOM 2446 O O . SER A 1 291 ? -2.421 23.621 23.554 1.00 82.56 291 SER A O 1
ATOM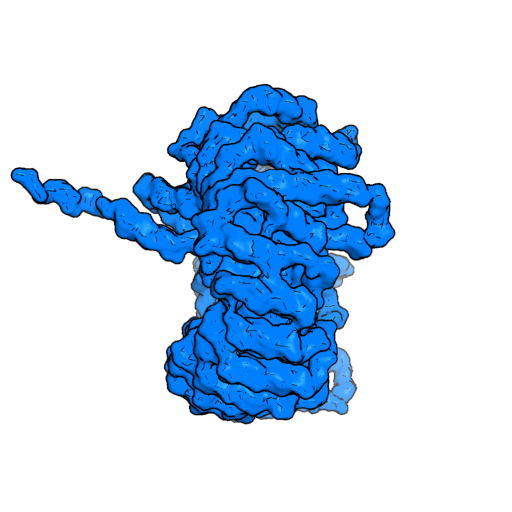 2448 N N . LEU A 1 292 ? -2.638 21.392 23.739 1.00 83.56 292 LEU A N 1
ATOM 2449 C CA . LEU A 1 292 ? -4.063 21.347 24.131 1.00 83.56 292 LEU A CA 1
ATOM 2450 C C . LEU A 1 292 ? -4.300 21.855 25.577 1.00 83.56 292 LEU A C 1
ATOM 2452 O O . LEU A 1 292 ? -4.801 21.147 26.447 1.00 83.56 292 LEU A O 1
ATOM 2456 N N . ASN A 1 293 ? -3.877 23.086 25.851 1.00 84.75 293 ASN A N 1
ATOM 2457 C CA . ASN A 1 293 ? -3.871 23.716 27.171 1.00 84.75 293 ASN A CA 1
ATOM 2458 C C . ASN A 1 293 ? -5.148 24.541 27.443 1.00 84.75 293 ASN A C 1
ATOM 2460 O O . ASN A 1 293 ? -6.031 24.670 26.591 1.00 84.75 293 ASN A O 1
ATOM 2464 N N . ILE A 1 294 ? -5.232 25.151 28.631 1.00 85.44 294 ILE A N 1
ATOM 2465 C CA . ILE A 1 294 ? -6.406 25.934 29.044 1.00 85.44 294 ILE A CA 1
ATOM 2466 C C . ILE A 1 294 ? -6.707 27.135 28.126 1.00 85.44 294 ILE A C 1
ATOM 2468 O O . ILE A 1 294 ? -7.876 27.452 27.920 1.00 85.44 294 ILE A O 1
ATOM 2472 N N . SER A 1 295 ? -5.704 27.780 27.511 1.00 86.81 295 SER A N 1
ATOM 2473 C CA . SER A 1 295 ? -5.944 28.932 26.626 1.00 86.81 295 SER A CA 1
ATOM 2474 C C . SER A 1 295 ? -6.427 28.525 25.231 1.00 86.81 295 SER A C 1
ATOM 2476 O O . SER A 1 295 ? -7.188 29.276 24.617 1.00 86.81 295 SER A O 1
ATOM 2478 N N . PHE A 1 296 ? -6.082 27.322 24.756 1.00 86.12 296 PHE A N 1
ATOM 2479 C CA . PHE A 1 296 ? -6.759 26.695 23.618 1.00 86.12 296 PHE A CA 1
ATOM 2480 C C . PHE A 1 296 ? -8.214 26.364 23.979 1.00 86.12 296 PHE A C 1
ATOM 2482 O O . PHE A 1 296 ? -9.140 26.836 23.315 1.00 86.12 296 PHE A O 1
ATOM 2489 N N . VAL A 1 297 ? -8.438 25.605 25.058 1.00 88.69 297 VAL A N 1
ATOM 2490 C CA . VAL A 1 297 ? -9.777 25.089 25.384 1.00 88.69 297 VAL A CA 1
ATOM 2491 C C . VAL A 1 297 ? -10.756 26.208 25.741 1.00 88.69 297 VAL A C 1
ATOM 2493 O O . VAL A 1 297 ? -11.892 26.170 25.274 1.00 88.69 297 VAL A O 1
ATOM 2496 N N . GLN A 1 298 ? -10.339 27.260 26.454 1.00 87.75 298 GLN A N 1
ATOM 2497 C CA . GLN A 1 298 ? -11.219 28.397 26.752 1.00 87.75 298 GLN A CA 1
ATOM 2498 C C . GLN A 1 298 ? -11.755 29.069 25.476 1.00 87.75 298 GLN A C 1
ATOM 2500 O O . GLN A 1 298 ? -12.917 29.472 25.438 1.00 87.75 298 GLN A O 1
ATOM 2505 N N . GLN A 1 299 ? -10.962 29.130 24.397 1.00 88.50 299 GLN A N 1
ATOM 2506 C CA . GLN A 1 299 ? -11.424 29.669 23.112 1.00 88.50 299 GLN A CA 1
ATOM 2507 C C . GLN A 1 299 ? -12.503 28.791 22.448 1.00 88.50 299 GLN A C 1
ATOM 2509 O O . GLN A 1 299 ? -13.309 29.324 21.684 1.00 88.50 299 GLN A O 1
ATOM 2514 N N . ILE A 1 300 ? -12.554 27.491 22.773 1.00 90.25 300 ILE A N 1
ATOM 2515 C CA . ILE A 1 300 ? -13.581 26.527 22.338 1.00 90.25 300 ILE A CA 1
ATOM 2516 C C . ILE A 1 300 ? -14.808 26.538 23.272 1.00 90.25 300 ILE A C 1
ATOM 2518 O O . ILE A 1 300 ? -15.944 26.456 22.801 1.00 90.25 300 ILE A O 1
ATOM 2522 N N . ILE A 1 301 ? -14.619 26.696 24.590 1.00 87.81 301 ILE A N 1
ATOM 2523 C CA . ILE A 1 301 ? -15.722 26.883 25.554 1.00 87.81 301 ILE A CA 1
ATOM 2524 C C . ILE A 1 301 ? -16.526 28.134 25.190 1.00 87.81 301 ILE A C 1
ATOM 2526 O O . ILE A 1 301 ? -17.755 28.067 25.144 1.00 87.81 301 ILE A O 1
ATOM 2530 N N . ASN A 1 302 ? -15.830 29.230 24.868 1.00 88.19 302 ASN A N 1
ATOM 2531 C CA . ASN A 1 302 ? -16.403 30.533 24.515 1.00 88.19 302 ASN A CA 1
ATOM 2532 C C . ASN A 1 302 ? -17.200 30.544 23.193 1.00 88.19 302 ASN A C 1
ATOM 2534 O O . ASN A 1 302 ? -17.779 31.574 22.857 1.00 88.19 302 ASN A O 1
ATOM 2538 N N . LEU A 1 303 ? -17.246 29.435 22.446 1.00 89.06 303 LEU A N 1
ATOM 2539 C CA . LEU A 1 303 ? -18.122 29.302 21.282 1.00 89.06 303 LEU A CA 1
ATOM 2540 C C . LEU A 1 303 ? -19.589 29.227 21.722 1.00 89.06 303 LEU A C 1
ATOM 2542 O O . LEU A 1 303 ? -19.987 28.330 22.471 1.00 89.06 303 LEU A O 1
ATOM 2546 N N . THR A 1 304 ? -20.395 30.148 21.208 1.00 86.19 304 THR A N 1
ATOM 2547 C CA . THR A 1 304 ? -21.860 30.114 21.242 1.00 86.19 304 THR A CA 1
ATOM 2548 C C . THR A 1 304 ? -22.399 28.977 20.369 1.00 86.19 304 THR A C 1
ATOM 2550 O O . THR A 1 304 ? -23.392 28.338 20.721 1.00 86.19 304 THR A O 1
ATOM 2553 N N . LYS A 1 305 ? -21.702 28.664 19.268 1.00 86.31 305 LYS A N 1
ATOM 2554 C CA . LYS A 1 305 ? -22.013 27.545 18.370 1.00 86.31 305 LYS A CA 1
ATOM 2555 C C . LYS A 1 305 ? -21.541 26.181 18.905 1.00 86.31 305 LYS A C 1
ATOM 2557 O O . LYS A 1 305 ? -20.552 26.097 19.639 1.00 86.31 305 LYS A O 1
ATOM 2562 N N . PRO A 1 306 ? -22.209 25.075 18.518 1.00 83.75 306 PRO A N 1
ATOM 2563 C CA . PRO A 1 306 ? -21.834 23.728 18.943 1.00 83.75 306 PRO A CA 1
ATOM 2564 C C . PRO A 1 306 ? -20.544 23.246 18.258 1.00 83.75 306 PRO A C 1
ATOM 2566 O O . PRO A 1 306 ? -20.519 22.978 17.057 1.00 83.75 306 PRO A O 1
ATOM 2569 N N . PHE A 1 307 ? -19.480 23.072 19.043 1.00 88.50 307 PHE A N 1
ATOM 2570 C CA . PHE A 1 307 ? -18.203 22.522 18.583 1.00 88.50 307 PHE A CA 1
ATOM 2571 C C . PHE A 1 307 ? -18.256 20.988 18.493 1.00 88.50 307 PHE A C 1
ATOM 2573 O O . PHE A 1 307 ? -18.212 20.290 19.508 1.00 88.50 307 PHE A O 1
ATOM 2580 N N . LYS A 1 308 ? -18.371 20.454 17.272 1.00 90.12 308 LYS A N 1
ATOM 2581 C CA . LYS A 1 308 ? -18.580 19.019 17.015 1.00 90.12 308 LYS A CA 1
ATOM 2582 C C . LYS A 1 308 ? -17.259 18.249 16.870 1.00 90.12 308 LYS A C 1
ATOM 2584 O O . LYS A 1 308 ? -16.866 17.890 15.760 1.00 90.12 308 LYS A O 1
ATOM 2589 N N . LEU A 1 309 ? -16.563 17.997 17.979 1.00 93.38 309 LEU A N 1
ATOM 2590 C CA . LEU A 1 309 ? -15.353 17.165 17.989 1.00 93.38 309 LEU A CA 1
ATOM 2591 C C . LEU A 1 309 ? -15.704 15.692 17.708 1.00 93.38 309 LEU A C 1
ATOM 2593 O O . LEU A 1 309 ? -16.206 14.980 18.571 1.00 93.38 309 LEU A O 1
ATOM 2597 N N . LYS A 1 310 ? -15.429 15.237 16.485 1.00 91.50 310 LYS A N 1
ATOM 2598 C CA . LYS A 1 310 ? -15.683 13.877 15.989 1.00 91.50 310 LYS A CA 1
ATOM 2599 C C . LYS A 1 310 ? -14.493 12.946 16.154 1.00 91.50 310 LYS A C 1
ATOM 2601 O O . LYS A 1 310 ? -14.675 11.729 16.188 1.00 91.50 310 LYS A O 1
ATOM 2606 N N . SER A 1 311 ? -13.274 13.470 16.265 1.00 87.88 311 SER A N 1
ATOM 2607 C CA . SER A 1 311 ? -12.108 12.639 16.581 1.00 87.88 311 SER A CA 1
ATOM 2608 C C . SER A 1 311 ? -11.094 13.343 17.464 1.00 87.88 311 SER A C 1
ATOM 2610 O O . SER A 1 311 ? -10.853 14.536 17.286 1.00 87.88 311 SER A O 1
ATOM 2612 N N . LEU A 1 312 ? -10.496 12.582 18.378 1.00 87.50 312 LEU A N 1
ATOM 2613 C CA . LEU A 1 312 ? -9.447 13.034 19.281 1.00 87.50 312 LEU A CA 1
ATOM 2614 C C . LEU A 1 312 ? -8.422 11.913 19.476 1.00 87.50 312 LEU A C 1
ATOM 2616 O O . LEU A 1 312 ? -8.702 10.931 20.159 1.00 87.50 312 LEU A O 1
ATOM 2620 N N . PHE A 1 313 ? -7.239 12.079 18.892 1.00 83.00 313 PHE A N 1
ATOM 2621 C CA . PHE A 1 313 ? -6.062 11.264 19.187 1.00 83.00 313 PHE A CA 1
ATOM 2622 C C . PHE A 1 313 ? -4.978 12.159 19.786 1.00 83.00 313 PHE A C 1
ATOM 2624 O O . PHE A 1 313 ? -4.812 13.287 19.320 1.00 83.00 313 PHE A O 1
ATOM 2631 N N . THR A 1 314 ? -4.230 11.686 20.784 1.00 76.81 314 THR A N 1
ATOM 2632 C CA . THR A 1 314 ? -3.122 12.460 21.369 1.00 76.81 314 THR A CA 1
ATOM 2633 C C . THR A 1 314 ? -1.922 11.600 21.765 1.00 76.81 314 THR A C 1
ATOM 2635 O O . THR A 1 314 ? -2.085 10.457 22.180 1.00 76.81 314 THR A O 1
ATOM 2638 N N . ASN A 1 315 ? -0.724 12.177 21.665 1.00 69.69 315 ASN A N 1
ATOM 2639 C CA . ASN A 1 315 ? 0.509 11.602 22.214 1.00 69.69 315 ASN A CA 1
ATOM 2640 C C . ASN A 1 315 ? 0.969 12.334 23.491 1.00 69.69 315 ASN A C 1
ATOM 2642 O O . ASN A 1 315 ? 1.912 11.909 24.144 1.00 69.69 315 ASN A O 1
ATOM 2646 N N . GLU A 1 316 ? 0.294 13.427 23.862 1.00 68.06 316 GLU A N 1
ATOM 2647 C CA . GLU A 1 316 ? 0.574 14.221 25.060 1.00 68.06 316 GLU A CA 1
ATOM 2648 C C . GLU A 1 316 ? -0.710 14.441 25.874 1.00 68.06 316 GLU A C 1
ATOM 2650 O O . GLU A 1 316 ? -1.784 14.695 25.320 1.00 68.06 316 GLU A O 1
ATOM 2655 N N . ILE A 1 317 ? -0.598 14.429 27.203 1.00 68.69 317 ILE A N 1
ATOM 2656 C CA . ILE A 1 317 ? -1.629 14.956 28.108 1.00 68.69 317 ILE A CA 1
ATOM 2657 C C . ILE A 1 317 ? -0.982 16.100 28.896 1.00 68.69 317 ILE A C 1
ATOM 2659 O O . ILE A 1 317 ? -0.337 15.834 29.909 1.00 68.69 317 ILE A O 1
ATOM 2663 N N . PRO A 1 318 ? -1.103 17.366 28.450 1.00 59.22 318 PRO A N 1
ATOM 2664 C CA . PRO A 1 318 ? -0.435 18.475 29.125 1.00 59.22 318 PRO A CA 1
ATOM 2665 C C . PRO A 1 318 ? -1.031 18.730 30.516 1.00 59.22 318 PRO A C 1
ATOM 2667 O O . PRO A 1 318 ? -0.294 18.905 31.483 1.00 59.22 318 PRO A O 1
ATOM 2670 N N . GLN A 1 319 ? -2.364 18.751 30.620 1.00 75.12 319 GLN A N 1
ATOM 2671 C CA . GLN A 1 319 ? -3.135 18.940 31.853 1.00 75.12 319 GLN A CA 1
ATOM 2672 C C . GLN A 1 319 ? -4.519 18.285 31.694 1.00 75.12 319 GLN A C 1
ATOM 2674 O O . GLN A 1 319 ? -5.060 18.247 30.589 1.00 75.12 319 GLN A O 1
ATOM 2679 N N . ILE A 1 320 ? -5.112 17.810 32.794 1.00 84.69 320 ILE A N 1
ATOM 2680 C CA . ILE A 1 320 ? -6.421 17.131 32.783 1.00 84.69 320 ILE A CA 1
ATOM 2681 C C . ILE A 1 320 ? -7.610 18.103 32.774 1.00 84.69 320 ILE A C 1
ATOM 2683 O O . ILE A 1 320 ? -8.581 17.848 32.070 1.00 84.69 320 ILE A O 1
ATOM 2687 N N . GLU A 1 321 ? -7.533 19.238 33.474 1.00 88.06 321 GLU A N 1
ATOM 2688 C CA . GLU A 1 321 ? -8.616 20.239 33.530 1.00 88.06 321 GLU A CA 1
ATOM 2689 C C . GLU A 1 321 ? -9.049 20.761 32.137 1.00 88.06 321 GLU A C 1
ATOM 2691 O O . GLU A 1 321 ? -10.245 20.711 31.838 1.00 88.06 321 GLU A O 1
ATOM 2696 N N . PRO A 1 322 ? -8.138 21.173 31.225 1.00 89.19 322 PRO A N 1
ATOM 2697 C CA . PRO A 1 322 ? -8.526 21.544 29.861 1.00 89.19 322 PRO A CA 1
ATOM 2698 C C . PRO A 1 322 ? -9.202 20.390 29.112 1.00 89.19 322 PRO A C 1
ATOM 2700 O O . PRO A 1 322 ? -10.151 20.598 28.356 1.00 89.19 322 PRO A O 1
ATOM 2703 N N . LEU A 1 323 ? -8.736 19.159 29.326 1.00 88.81 323 LEU A N 1
ATOM 2704 C CA . LEU A 1 323 ? -9.242 17.987 28.623 1.00 88.81 323 LEU A CA 1
ATOM 2705 C C . LEU A 1 323 ? -10.634 17.572 29.128 1.00 88.81 323 LEU A C 1
ATOM 2707 O O . LEU A 1 323 ? -11.494 17.252 28.309 1.00 88.81 323 LEU A O 1
ATOM 2711 N N . GLU A 1 324 ? -10.912 17.686 30.432 1.00 91.94 324 GLU A N 1
ATOM 2712 C CA . GLU A 1 324 ? -12.277 17.564 30.961 1.00 91.94 324 GLU A CA 1
ATOM 2713 C C . GLU A 1 324 ? -13.204 18.607 30.327 1.00 91.94 324 GLU A C 1
ATOM 2715 O O . GLU A 1 324 ? -14.253 18.240 29.802 1.00 91.94 324 GLU A O 1
ATOM 2720 N N . LEU A 1 325 ? -12.822 19.886 30.310 1.00 92.75 325 LEU A N 1
ATOM 2721 C CA . LEU A 1 325 ? -13.668 20.956 29.770 1.00 92.75 325 LEU A CA 1
ATOM 2722 C C . LEU A 1 325 ? -13.954 20.782 28.263 1.00 92.75 325 LEU A C 1
ATOM 2724 O O . LEU A 1 325 ? -15.076 21.024 27.805 1.00 92.75 325 LEU A O 1
ATOM 2728 N N . LEU A 1 326 ? -12.976 20.302 27.487 1.00 92.19 326 LEU A N 1
ATOM 2729 C CA . LEU A 1 326 ? -13.156 19.979 26.067 1.00 92.19 326 LEU A CA 1
ATOM 2730 C C . LEU A 1 326 ? -14.124 18.796 25.868 1.00 92.19 326 LEU A C 1
ATOM 2732 O O . LEU A 1 326 ? -15.004 18.853 25.000 1.00 92.19 326 LEU A O 1
ATOM 2736 N N . LEU A 1 327 ? -14.002 17.746 26.687 1.00 92.81 327 LEU A N 1
ATOM 2737 C CA . LEU A 1 327 ? -14.876 16.570 26.642 1.00 92.81 327 LEU A CA 1
ATOM 2738 C C . LEU A 1 327 ? -16.287 16.865 27.184 1.00 92.81 327 LEU A C 1
ATOM 2740 O O . LEU A 1 327 ? -17.255 16.364 26.617 1.00 92.81 327 LEU A O 1
ATOM 2744 N N . GLN A 1 328 ? -16.444 17.753 28.168 1.00 92.19 328 GLN A N 1
ATOM 2745 C CA . GLN A 1 328 ? -17.746 18.292 28.586 1.00 92.19 328 GLN A CA 1
ATOM 2746 C C . GLN A 1 328 ? -18.453 19.018 27.431 1.00 92.19 328 GLN A C 1
ATOM 2748 O O . GLN A 1 328 ? -19.641 18.799 27.194 1.00 92.19 328 GLN A O 1
ATOM 2753 N N . LYS A 1 329 ? -17.725 19.859 26.681 1.00 91.44 329 LYS A N 1
ATOM 2754 C CA . LYS A 1 329 ? -18.267 20.638 25.552 1.00 91.44 329 LYS A CA 1
ATOM 2755 C C . LYS A 1 329 ? -18.627 19.769 24.337 1.00 91.44 329 LYS A C 1
ATOM 2757 O O . LYS A 1 329 ? -19.521 20.152 23.583 1.00 91.44 329 LYS A O 1
ATOM 2762 N N . SER A 1 330 ? -17.930 18.646 24.109 1.00 92.06 330 SER A N 1
ATOM 2763 C CA . SER A 1 330 ? -17.964 17.949 22.806 1.00 92.06 330 SER A CA 1
ATOM 2764 C C . SER A 1 330 ? -17.912 16.409 22.810 1.00 92.06 330 SER A C 1
ATOM 2766 O O . SER A 1 330 ? -18.240 15.801 21.792 1.00 92.06 330 SER A O 1
ATOM 2768 N N . GLY A 1 331 ? -17.586 15.749 23.927 1.00 91.50 331 GLY A N 1
ATOM 2769 C CA . GLY A 1 331 ? -17.385 14.291 24.000 1.00 91.50 331 GLY A CA 1
ATOM 2770 C C . GLY A 1 331 ? -18.607 13.452 23.601 1.00 91.50 331 GLY A C 1
ATOM 2771 O O . GLY A 1 331 ? -18.463 12.370 23.035 1.00 91.50 331 GLY A O 1
ATOM 2772 N N . TYR A 1 332 ? -19.819 13.988 23.779 1.00 92.00 332 TYR A N 1
ATOM 2773 C CA . TYR A 1 332 ? -21.063 13.329 23.367 1.00 92.00 332 TYR A CA 1
ATOM 2774 C C . TYR A 1 332 ? -21.143 13.059 21.853 1.00 92.00 332 TYR A C 1
ATOM 2776 O O . TYR A 1 332 ? -21.881 12.169 21.431 1.00 92.00 332 TYR A O 1
ATOM 2784 N N . CYS A 1 333 ? -20.408 13.811 21.024 1.00 94.12 333 CYS A N 1
ATOM 2785 C CA . CYS A 1 333 ? -20.398 13.639 19.569 1.00 94.12 333 CYS A CA 1
ATOM 2786 C C . CYS A 1 333 ? -19.135 12.945 19.030 1.00 94.12 333 CYS A C 1
ATOM 2788 O O . CYS A 1 333 ? -19.050 12.742 17.817 1.00 94.12 333 CYS A O 1
ATOM 2790 N N . LEU A 1 334 ? -18.206 12.554 19.910 1.00 93.06 334 LEU A N 1
ATOM 2791 C CA . LEU A 1 334 ? -16.933 11.920 19.570 1.00 93.06 334 LEU A CA 1
ATOM 2792 C C . LEU A 1 334 ? -17.136 10.489 19.048 1.00 93.06 334 LEU A C 1
ATOM 2794 O O . LEU A 1 334 ? -17.768 9.668 19.711 1.00 93.06 334 LEU A O 1
ATOM 2798 N N . GLU A 1 335 ? -16.570 10.197 17.873 1.00 90.38 335 GLU A N 1
ATOM 2799 C CA . GLU A 1 335 ? -16.689 8.903 17.183 1.00 90.38 335 GLU A CA 1
ATOM 2800 C C . GLU A 1 335 ? -15.368 8.132 17.115 1.00 90.38 335 GLU A C 1
ATOM 2802 O O . GLU A 1 335 ? -15.381 6.907 17.128 1.00 90.38 335 GLU A O 1
ATOM 2807 N N . ASN A 1 336 ? -14.221 8.812 17.070 1.00 86.81 336 ASN A N 1
ATOM 2808 C CA . ASN A 1 336 ? -12.918 8.145 17.044 1.00 86.81 336 ASN A CA 1
ATOM 2809 C C . ASN A 1 336 ? -12.033 8.695 18.167 1.00 86.81 336 ASN A C 1
ATOM 2811 O O . ASN A 1 336 ? -11.856 9.911 18.270 1.00 86.81 336 ASN A O 1
ATOM 2815 N N . PHE A 1 337 ? -11.483 7.818 19.002 1.00 86.69 337 PHE A N 1
ATOM 2816 C CA . PHE A 1 337 ? -10.658 8.207 20.141 1.00 86.69 337 PHE A CA 1
ATOM 2817 C C . PHE A 1 337 ? -9.383 7.373 20.229 1.00 86.69 337 PHE A C 1
ATOM 2819 O O . PHE A 1 337 ? -9.395 6.168 19.962 1.00 86.69 337 PHE A O 1
ATOM 2826 N N . GLY A 1 338 ? -8.299 7.996 20.684 1.00 85.38 338 GLY A N 1
ATOM 2827 C CA . GLY A 1 338 ? -7.126 7.249 21.095 1.00 85.38 338 GLY A CA 1
ATOM 2828 C C . GLY A 1 338 ? -6.044 8.051 21.797 1.00 85.38 338 GLY A C 1
ATOM 2829 O O . GLY A 1 338 ? -6.052 9.282 21.807 1.00 85.38 338 GLY A O 1
ATOM 2830 N N . PHE A 1 339 ? -5.078 7.334 22.357 1.00 79.06 339 PHE A N 1
ATOM 2831 C CA . PHE A 1 339 ? -3.832 7.926 22.825 1.00 79.06 339 PHE A CA 1
ATOM 2832 C C . PHE A 1 339 ? -2.662 6.950 22.711 1.00 79.06 339 PHE A C 1
ATOM 2834 O O . PHE A 1 339 ? -2.865 5.734 22.729 1.00 79.06 339 PHE A O 1
ATOM 2841 N N . SER A 1 340 ? -1.450 7.497 22.624 1.00 71.25 340 SER A N 1
ATOM 2842 C CA . SER A 1 340 ? -0.203 6.747 22.782 1.00 71.25 340 SER A CA 1
ATOM 2843 C C . SER A 1 340 ? 0.689 7.407 23.825 1.00 71.25 340 SER A C 1
ATOM 2845 O O . SER A 1 340 ? 0.869 8.622 23.802 1.00 71.25 340 SER A O 1
ATOM 2847 N N . THR A 1 341 ? 1.270 6.615 24.722 1.00 66.94 341 THR A N 1
ATOM 2848 C CA . THR A 1 341 ? 2.258 7.085 25.713 1.00 66.94 341 THR A CA 1
ATOM 2849 C C . THR A 1 341 ? 3.705 6.831 25.271 1.00 66.94 341 THR A C 1
ATOM 2851 O O . THR A 1 341 ? 4.640 7.357 25.865 1.00 66.94 341 THR A O 1
ATOM 2854 N N . THR A 1 342 ? 3.900 6.081 24.181 1.00 55.78 342 THR A N 1
ATOM 2855 C CA . THR A 1 342 ? 5.205 5.578 23.710 1.00 55.78 342 THR A CA 1
ATOM 2856 C C . THR A 1 342 ? 6.195 6.661 23.272 1.00 55.78 342 THR A C 1
ATOM 2858 O O . THR A 1 342 ? 7.394 6.415 23.191 1.00 55.78 342 THR A O 1
ATOM 2861 N N . LEU A 1 343 ? 5.703 7.868 22.977 1.00 50.31 343 LEU A N 1
ATOM 2862 C CA . LEU A 1 343 ? 6.514 9.013 22.550 1.00 50.31 343 LEU A CA 1
ATOM 2863 C C . LEU A 1 343 ? 6.795 10.005 23.692 1.00 50.31 343 LEU A C 1
ATOM 2865 O O . LEU A 1 343 ? 7.763 10.759 23.618 1.00 50.31 343 LEU A O 1
ATOM 2869 N N . TYR A 1 344 ? 5.963 10.009 24.739 1.00 55.12 344 TYR A N 1
ATOM 2870 C CA . TYR A 1 344 ? 6.047 10.932 25.872 1.00 55.12 344 TYR A CA 1
ATOM 2871 C C . TYR A 1 344 ? 5.481 10.257 27.129 1.00 55.12 344 TYR A C 1
ATOM 2873 O O . TYR A 1 344 ? 4.304 9.902 27.160 1.00 55.12 344 TYR A O 1
ATOM 2881 N N . ASN A 1 345 ? 6.292 10.127 28.187 1.00 58.09 345 ASN A N 1
ATOM 2882 C CA . ASN A 1 345 ? 5.932 9.421 29.427 1.00 58.09 345 ASN A CA 1
ATOM 2883 C C . ASN A 1 345 ? 4.752 10.072 30.185 1.00 58.09 345 ASN A C 1
ATOM 2885 O O . ASN A 1 345 ? 4.935 10.839 31.135 1.00 58.09 345 ASN A O 1
ATOM 2889 N N . ILE A 1 346 ? 3.526 9.727 29.791 1.00 67.56 346 ILE A N 1
ATOM 2890 C CA . ILE A 1 346 ? 2.281 10.110 30.463 1.00 67.56 346 ILE A CA 1
ATOM 2891 C C . ILE A 1 346 ? 2.151 9.310 31.766 1.00 67.56 346 ILE A C 1
ATOM 2893 O O . ILE A 1 346 ? 2.053 8.080 31.754 1.00 67.56 346 ILE A O 1
ATOM 2897 N N . THR A 1 347 ? 2.111 10.013 32.901 1.00 77.81 347 THR A N 1
ATOM 2898 C CA . THR A 1 347 ? 2.040 9.391 34.232 1.00 77.81 347 THR A CA 1
ATOM 2899 C C . THR A 1 347 ? 0.738 8.613 34.446 1.00 77.81 347 THR A C 1
ATOM 2901 O O . THR A 1 347 ? -0.314 8.966 33.909 1.00 77.81 347 THR A O 1
ATOM 2904 N N . LEU A 1 348 ? 0.792 7.574 35.289 1.00 80.31 348 LEU A N 1
ATOM 2905 C CA . LEU A 1 348 ? -0.341 6.689 35.593 1.00 80.31 348 LEU A CA 1
ATOM 2906 C C . LEU A 1 348 ? -1.630 7.455 35.944 1.00 80.31 348 LEU A C 1
ATOM 2908 O O . LEU A 1 348 ? -2.703 7.143 35.436 1.00 80.31 348 LEU A O 1
ATOM 2912 N N . THR A 1 349 ? -1.512 8.492 36.777 1.00 84.44 349 THR A N 1
ATOM 2913 C CA . THR A 1 349 ? -2.637 9.329 37.214 1.00 84.44 349 THR A CA 1
ATOM 2914 C C . THR A 1 349 ? -3.313 10.047 36.044 1.00 84.44 349 THR A C 1
ATOM 2916 O O . THR A 1 349 ? -4.539 10.110 36.002 1.00 84.44 349 THR A O 1
ATOM 2919 N N . LEU A 1 350 ? -2.541 10.529 35.063 1.00 83.69 350 LEU A N 1
ATOM 2920 C CA . LEU A 1 350 ? -3.079 11.167 33.858 1.00 83.69 350 LEU A CA 1
ATOM 2921 C C . LEU A 1 350 ? -3.768 10.143 32.939 1.00 83.69 350 LEU A C 1
ATOM 2923 O O . LEU A 1 350 ? -4.817 10.456 32.378 1.00 83.69 350 LEU A O 1
ATOM 2927 N N . GLN A 1 351 ? -3.236 8.916 32.824 1.00 84.69 351 GLN A N 1
ATOM 2928 C CA . GLN A 1 351 ? -3.892 7.827 32.077 1.00 84.69 351 GLN A CA 1
ATOM 2929 C C . GLN A 1 351 ? -5.244 7.454 32.708 1.00 84.69 351 GLN A C 1
ATOM 2931 O O . GLN A 1 351 ? -6.251 7.362 32.004 1.00 84.69 351 GLN A O 1
ATOM 2936 N N . GLN A 1 352 ? -5.281 7.292 34.037 1.00 88.19 352 GLN A N 1
ATOM 2937 C CA . GLN A 1 352 ? -6.506 7.009 34.792 1.00 88.19 352 GLN A CA 1
ATOM 2938 C C . GLN A 1 352 ? -7.550 8.111 34.585 1.00 88.19 352 GLN A C 1
ATOM 2940 O O . GLN A 1 352 ? -8.668 7.829 34.154 1.00 88.19 352 GLN A O 1
ATOM 2945 N N . GLN A 1 353 ? -7.175 9.366 34.848 1.00 89.62 353 GLN A N 1
ATOM 2946 C CA . GLN A 1 353 ? -8.087 10.505 34.748 1.00 89.62 353 GLN A CA 1
ATOM 2947 C C . GLN A 1 353 ? -8.607 10.695 33.315 1.00 89.62 353 GLN A C 1
ATOM 2949 O O . GLN A 1 353 ? -9.789 10.975 33.131 1.00 89.62 353 GLN A O 1
ATOM 2954 N N . LEU A 1 354 ? -7.778 10.472 32.287 1.00 89.31 354 LEU A N 1
ATOM 2955 C CA . LEU A 1 354 ? -8.236 10.486 30.896 1.00 89.31 354 LEU A CA 1
ATOM 2956 C C . LEU A 1 354 ? -9.291 9.404 30.629 1.00 89.31 354 LEU A C 1
ATOM 2958 O O . LEU A 1 354 ? -10.351 9.710 30.083 1.00 89.31 354 LEU A O 1
ATOM 2962 N N . LEU A 1 355 ? -9.033 8.153 31.020 1.00 90.94 355 LEU A N 1
ATOM 2963 C CA . LEU A 1 355 ? -9.983 7.058 30.803 1.00 90.94 355 LEU A CA 1
ATOM 2964 C C . LEU A 1 355 ? -11.308 7.309 31.540 1.00 90.94 355 LEU A C 1
ATOM 2966 O O . LEU A 1 355 ? -12.369 7.154 30.938 1.00 90.94 355 LEU A O 1
ATOM 2970 N N . GLU A 1 356 ? -11.266 7.782 32.787 1.00 93.38 356 GLU A N 1
ATOM 2971 C CA . GLU A 1 356 ? -12.458 8.169 33.556 1.00 93.38 356 GLU A CA 1
ATOM 2972 C C . GLU A 1 356 ? -13.276 9.268 32.853 1.00 93.38 356 GLU A C 1
ATOM 2974 O O . GLU A 1 356 ? -14.499 9.146 32.732 1.00 93.38 356 GLU A O 1
ATOM 2979 N N . LEU A 1 357 ? -12.625 10.308 32.319 1.00 93.75 357 LEU A N 1
ATOM 2980 C CA . LEU A 1 357 ? -13.288 11.379 31.564 1.00 93.75 357 LEU A CA 1
ATOM 2981 C C . LEU A 1 357 ? -13.904 10.889 30.248 1.00 93.75 357 LEU A C 1
ATOM 2983 O O . LEU A 1 357 ? -15.014 11.298 29.895 1.00 93.75 357 LEU A O 1
ATOM 2987 N N . VAL A 1 358 ? -13.222 9.998 29.526 1.00 93.56 358 VAL A N 1
ATOM 2988 C CA . VAL A 1 358 ? -13.735 9.433 28.269 1.00 93.56 358 VAL A CA 1
ATOM 2989 C C . VAL A 1 358 ? -14.929 8.517 28.550 1.00 93.56 358 VAL A C 1
ATOM 2991 O O . VAL A 1 358 ? -15.955 8.669 27.893 1.00 93.56 358 VAL A O 1
ATOM 2994 N N . ILE A 1 359 ? -14.870 7.661 29.578 1.00 94.75 359 ILE A N 1
ATOM 2995 C CA . ILE A 1 359 ? -16.018 6.856 30.042 1.00 94.75 359 ILE A CA 1
ATOM 2996 C C . ILE A 1 359 ? -17.201 7.763 30.413 1.00 94.75 359 ILE A C 1
ATOM 2998 O O . ILE A 1 359 ? -18.342 7.488 30.034 1.00 94.75 359 ILE A O 1
ATOM 3002 N N . LYS A 1 360 ? -16.947 8.857 31.141 1.00 95.25 360 LYS A N 1
ATOM 3003 C CA . LYS A 1 360 ? -17.962 9.813 31.613 1.00 95.25 360 LYS A CA 1
ATOM 3004 C C . LYS A 1 360 ? -18.671 10.519 30.451 1.00 95.25 360 LYS A C 1
ATOM 3006 O O . LYS A 1 360 ? -19.902 10.500 30.402 1.00 95.25 360 LYS A O 1
ATOM 3011 N N . TYR A 1 361 ? -17.918 11.086 29.505 1.00 95.69 361 TYR A N 1
ATOM 3012 C CA . TYR A 1 361 ? -18.447 12.004 28.485 1.00 95.69 361 TYR A CA 1
ATOM 3013 C C . TYR A 1 361 ? -18.634 11.413 27.080 1.00 95.69 361 TYR A C 1
ATOM 3015 O O . TYR A 1 361 ? -19.434 11.949 26.312 1.00 95.69 361 TYR A O 1
ATOM 3023 N N . CYS A 1 362 ? -17.946 10.325 26.725 1.00 94.88 362 CYS A N 1
ATOM 3024 C CA . CYS A 1 362 ? -17.947 9.773 25.368 1.00 94.88 362 CYS A CA 1
ATOM 3025 C C . CYS A 1 362 ? -18.698 8.435 25.319 1.00 94.88 362 CYS A C 1
ATOM 3027 O O . CYS A 1 362 ? -18.300 7.456 25.949 1.00 94.88 362 CYS A O 1
ATOM 3029 N N . LYS A 1 363 ? -19.801 8.388 24.560 1.00 92.06 363 LYS A N 1
ATOM 3030 C CA . LYS A 1 363 ? -20.657 7.189 24.409 1.00 92.06 363 LYS A CA 1
ATOM 3031 C C . LYS A 1 363 ? -20.718 6.646 22.973 1.00 92.06 363 LYS A C 1
ATOM 3033 O O . LYS A 1 363 ? -21.101 5.501 22.759 1.00 92.06 363 LYS A O 1
ATOM 3038 N N . ASN A 1 364 ? -20.325 7.460 21.991 1.00 93.38 364 ASN A N 1
ATOM 3039 C CA . ASN A 1 364 ? -20.534 7.206 20.561 1.00 93.38 364 ASN A CA 1
ATOM 3040 C C . ASN A 1 364 ? -19.257 6.781 19.813 1.00 93.38 364 ASN A C 1
ATOM 3042 O O . ASN A 1 364 ? -19.194 6.880 18.590 1.00 93.38 364 ASN A O 1
ATOM 3046 N N . ILE A 1 365 ? -18.242 6.296 20.539 1.00 92.25 365 ILE A N 1
ATOM 3047 C CA . ILE A 1 365 ? -16.960 5.889 19.955 1.00 92.25 365 ILE A CA 1
ATOM 3048 C C . ILE A 1 365 ? -17.143 4.606 19.125 1.00 92.25 365 ILE A C 1
ATOM 3050 O O . ILE A 1 365 ? -17.516 3.554 19.638 1.00 92.25 365 ILE A O 1
ATOM 3054 N N . ASN A 1 366 ? -16.840 4.729 17.837 1.00 87.19 366 ASN A N 1
ATOM 3055 C CA . ASN A 1 366 ? -16.841 3.710 16.795 1.00 87.19 366 ASN A CA 1
ATOM 3056 C C . ASN A 1 366 ? -15.438 3.123 16.546 1.00 87.19 366 ASN A C 1
ATOM 3058 O O . ASN A 1 366 ? -15.312 1.927 16.269 1.00 87.19 366 ASN A O 1
ATOM 3062 N N . PHE A 1 367 ? -14.390 3.948 16.673 1.00 85.75 367 PHE A N 1
ATOM 3063 C CA . PHE A 1 367 ? -12.988 3.524 16.601 1.00 85.75 367 PHE A CA 1
ATOM 3064 C C . PHE A 1 367 ? -12.227 3.905 17.873 1.00 85.75 367 PHE A C 1
ATOM 3066 O O . PHE A 1 367 ? -12.129 5.085 18.217 1.00 85.75 367 PHE A O 1
ATOM 3073 N N . LEU A 1 368 ? -11.665 2.900 18.544 1.00 83.94 368 LEU A N 1
ATOM 3074 C CA . LEU A 1 368 ? -10.819 3.053 19.726 1.00 83.94 368 LEU A CA 1
ATOM 3075 C C . LEU A 1 368 ? -9.398 2.549 19.423 1.00 83.94 368 LEU A C 1
ATOM 3077 O O . LEU A 1 368 ? -9.227 1.396 19.026 1.00 83.94 368 LEU A O 1
ATOM 3081 N N . CYS A 1 369 ? -8.384 3.395 19.622 1.00 85.38 369 CYS A N 1
ATOM 3082 C CA . CYS A 1 369 ? -6.970 3.038 19.461 1.00 85.38 369 CYS A CA 1
ATOM 3083 C C . CYS A 1 369 ? -6.165 3.424 20.708 1.00 85.38 369 CYS A C 1
ATOM 3085 O O . CYS A 1 369 ? -6.082 4.602 21.041 1.00 85.38 369 CYS A O 1
ATOM 3087 N N . LEU A 1 370 ? -5.576 2.458 21.408 1.00 83.88 370 LEU A N 1
ATOM 3088 C CA . LEU A 1 370 ? -4.864 2.700 22.666 1.00 83.88 370 LEU A CA 1
ATOM 3089 C C . LEU A 1 370 ? -3.445 2.135 22.601 1.00 83.88 370 LEU A C 1
ATOM 3091 O O . LEU A 1 370 ? -3.256 1.022 22.101 1.00 83.88 370 LEU A O 1
ATOM 3095 N N . SER A 1 371 ? -2.461 2.881 23.111 1.00 78.94 371 SER A N 1
ATOM 3096 C CA . SER A 1 371 ? -1.067 2.442 23.104 1.00 78.94 371 SER A CA 1
ATOM 3097 C C . SER A 1 371 ? -0.252 2.845 24.339 1.00 78.94 371 SER A C 1
ATOM 3099 O O . SER A 1 371 ? -0.360 3.974 24.822 1.00 78.94 371 SER A O 1
ATOM 3101 N N . GLY A 1 372 ? 0.557 1.903 24.844 1.00 72.94 372 GLY A N 1
ATOM 3102 C CA . GLY A 1 372 ? 1.419 2.071 26.025 1.00 72.94 372 GLY A CA 1
ATOM 3103 C C . GLY A 1 372 ? 0.621 2.235 27.326 1.00 72.94 372 GLY A C 1
ATOM 3104 O O . GLY A 1 372 ? 0.665 3.276 27.986 1.00 72.94 372 GLY A O 1
ATOM 3105 N N . ILE A 1 373 ? -0.183 1.226 27.662 1.00 75.06 373 ILE A N 1
ATOM 3106 C CA . ILE A 1 373 ? -1.128 1.253 28.787 1.00 75.06 373 ILE A CA 1
ATOM 3107 C C . ILE A 1 373 ? -0.486 0.609 30.020 1.00 75.06 373 ILE A C 1
ATOM 3109 O O . ILE A 1 373 ? -0.126 -0.568 29.991 1.00 75.06 373 ILE A O 1
ATOM 3113 N N . ALA A 1 374 ? -0.442 1.329 31.141 1.00 77.06 374 ALA A N 1
ATOM 3114 C CA . ALA A 1 374 ? 0.011 0.758 32.409 1.00 77.06 374 ALA A CA 1
ATOM 3115 C C . ALA A 1 374 ? -1.008 -0.250 32.994 1.00 77.06 374 ALA A C 1
ATOM 3117 O O . ALA A 1 374 ? -2.217 -0.003 32.976 1.00 77.06 374 ALA A O 1
ATOM 3118 N N . SER A 1 375 ? -0.535 -1.370 33.560 1.00 76.75 375 SER A N 1
ATOM 3119 C CA . SER A 1 375 ? -1.394 -2.503 33.965 1.00 76.75 375 SER A CA 1
ATOM 3120 C C . SER A 1 375 ? -2.495 -2.144 34.973 1.00 76.75 375 SER A C 1
ATOM 3122 O O . SER A 1 375 ? -3.562 -2.761 34.983 1.00 76.75 375 SER A O 1
ATOM 3124 N N . GLN A 1 376 ? -2.283 -1.109 35.791 1.00 80.12 376 GLN A N 1
ATOM 3125 C CA . GLN A 1 376 ? -3.223 -0.694 36.833 1.00 80.12 376 GLN A CA 1
ATOM 3126 C C . GLN A 1 376 ? -4.463 0.029 36.274 1.00 80.12 376 GLN A C 1
ATOM 3128 O O . GLN A 1 376 ? -5.493 0.060 36.947 1.00 80.12 376 GLN A O 1
ATOM 3133 N N . VAL A 1 377 ? -4.410 0.576 35.049 1.00 82.69 377 VAL A N 1
ATOM 3134 C CA . VAL A 1 377 ? -5.568 1.232 34.399 1.00 82.69 377 VAL A CA 1
ATOM 3135 C C . VAL A 1 377 ? -6.304 0.331 33.401 1.00 82.69 377 VAL A C 1
ATOM 3137 O O . VAL A 1 377 ? -7.360 0.710 32.895 1.00 82.69 377 VAL A O 1
ATOM 3140 N N . THR A 1 378 ? -5.824 -0.890 33.157 1.00 84.25 378 THR A N 1
ATOM 3141 C CA . THR A 1 378 ? -6.396 -1.826 32.171 1.00 84.25 378 THR A CA 1
ATOM 3142 C C . THR A 1 378 ? -7.876 -2.141 32.413 1.00 84.25 378 THR A C 1
ATOM 3144 O O . THR A 1 378 ? -8.655 -2.217 31.464 1.00 84.25 378 THR A O 1
ATOM 3147 N N . TYR A 1 379 ? -8.317 -2.224 33.672 1.00 88.12 379 TYR A N 1
ATOM 3148 C CA . TYR A 1 379 ? -9.735 -2.435 33.998 1.00 88.12 379 TYR A CA 1
ATOM 3149 C C . TYR A 1 379 ? -10.645 -1.263 33.583 1.00 88.12 379 TYR A C 1
ATOM 3151 O O . TYR A 1 379 ? -11.813 -1.477 33.258 1.00 88.12 379 TYR A O 1
ATOM 3159 N N . LEU A 1 380 ? -10.121 -0.034 33.505 1.00 90.56 380 LEU A N 1
ATOM 3160 C CA . LEU A 1 380 ? -10.872 1.112 32.981 1.00 90.56 380 LEU A CA 1
ATOM 3161 C C . LEU A 1 380 ? -11.078 1.012 31.463 1.00 90.56 380 LEU A C 1
ATOM 3163 O O . LEU A 1 380 ? -12.085 1.499 30.959 1.00 90.56 380 LEU A O 1
ATOM 3167 N N . ILE A 1 381 ? -10.198 0.321 30.730 1.00 90.88 381 ILE A N 1
ATOM 3168 C CA . ILE A 1 381 ? -10.391 0.062 29.294 1.00 90.88 381 ILE A CA 1
ATOM 3169 C C . ILE A 1 381 ? -11.560 -0.899 29.074 1.00 90.88 381 ILE A C 1
ATOM 3171 O O . ILE A 1 381 ? -12.359 -0.681 28.168 1.00 90.88 381 ILE A O 1
ATOM 3175 N N . PHE A 1 382 ? -11.728 -1.915 29.924 1.00 92.50 382 PHE A N 1
ATOM 3176 C CA . PHE A 1 382 ? -12.902 -2.793 29.869 1.00 92.50 382 PHE A CA 1
ATOM 3177 C C . PHE A 1 382 ? -14.195 -2.022 30.158 1.00 92.50 382 PHE A C 1
ATOM 3179 O O . PHE A 1 382 ? -15.156 -2.149 29.402 1.00 92.50 382 PHE A O 1
ATOM 3186 N N . ASN A 1 383 ? -14.187 -1.152 31.175 1.00 93.06 383 ASN A N 1
ATOM 3187 C CA . ASN A 1 383 ? -15.312 -0.260 31.469 1.00 93.06 383 ASN A CA 1
ATOM 3188 C C . ASN A 1 383 ? -15.614 0.696 30.301 1.00 93.06 383 ASN A C 1
ATOM 3190 O O . ASN A 1 383 ? -16.781 0.946 30.007 1.00 93.06 383 ASN A O 1
ATOM 3194 N N . LEU A 1 384 ? -14.585 1.205 29.612 1.00 94.50 384 LEU A N 1
ATOM 3195 C CA . LEU A 1 384 ? -14.733 2.035 28.416 1.00 94.50 384 LEU A CA 1
ATOM 3196 C C . LEU A 1 384 ? -15.344 1.251 27.252 1.00 94.50 384 LEU A C 1
ATOM 3198 O O . LEU A 1 384 ? -16.325 1.723 26.681 1.00 94.50 384 LEU A O 1
ATOM 3202 N N . ILE A 1 385 ? -14.804 0.071 26.929 1.00 94.88 385 ILE A N 1
ATOM 3203 C CA . ILE A 1 385 ? -15.284 -0.796 25.843 1.00 94.88 385 ILE A CA 1
ATOM 3204 C C . ILE A 1 385 ? -16.746 -1.189 26.076 1.00 94.88 385 ILE A C 1
ATOM 3206 O O . ILE A 1 385 ? -17.558 -1.015 25.170 1.00 94.88 385 ILE A O 1
ATOM 3210 N N . GLU A 1 386 ? -17.114 -1.625 27.285 1.00 94.12 386 GLU A N 1
ATOM 3211 C CA . GLU A 1 386 ? -18.502 -1.980 27.618 1.00 94.12 386 GLU A CA 1
ATOM 3212 C C . GLU A 1 386 ? -19.446 -0.769 27.479 1.00 94.12 386 GLU A C 1
ATOM 3214 O O . GLU A 1 386 ? -20.536 -0.875 26.919 1.00 94.12 386 GLU A O 1
ATOM 3219 N N . ASN A 1 387 ? -18.992 0.418 27.897 1.00 94.06 387 ASN A N 1
ATOM 3220 C CA . ASN A 1 387 ? -19.726 1.683 27.795 1.00 94.06 387 ASN A CA 1
ATOM 3221 C C . ASN A 1 387 ? -19.933 2.190 26.347 1.00 94.06 387 ASN A C 1
ATOM 3223 O O . ASN A 1 387 ? -20.856 2.971 26.114 1.00 94.06 387 ASN A O 1
ATOM 3227 N N . ILE A 1 388 ? -19.114 1.761 25.377 1.00 94.62 388 ILE A N 1
ATOM 3228 C CA . ILE A 1 388 ? -19.235 2.132 23.947 1.00 94.62 388 ILE A CA 1
ATOM 3229 C C . ILE A 1 388 ? -19.648 0.954 23.044 1.00 94.62 388 ILE A C 1
ATOM 3231 O O . ILE A 1 388 ? -19.755 1.108 21.827 1.00 94.62 388 ILE A O 1
ATOM 3235 N N . LYS A 1 389 ? -19.907 -0.222 23.630 1.00 93.69 389 LYS A N 1
ATOM 3236 C CA . LYS A 1 389 ? -20.077 -1.527 22.965 1.00 93.69 389 LYS A CA 1
ATOM 3237 C C . LYS A 1 389 ? -21.106 -1.540 21.835 1.00 93.69 389 LYS A C 1
ATOM 3239 O O . LYS A 1 389 ? -20.939 -2.253 20.856 1.00 93.69 389 LYS A O 1
ATOM 3244 N N . HIS A 1 390 ? -22.160 -0.735 21.929 1.00 91.00 390 HIS A N 1
ATOM 3245 C CA . HIS A 1 390 ? -23.185 -0.650 20.884 1.00 91.00 390 HIS A CA 1
ATOM 3246 C C . HIS A 1 390 ? -22.739 0.103 19.616 1.00 91.00 390 HIS A C 1
ATOM 3248 O O . HIS A 1 390 ? -23.385 -0.044 18.581 1.00 91.00 390 HIS A O 1
ATOM 3254 N N . ASN A 1 391 ? -21.658 0.887 19.690 1.00 92.00 391 ASN A N 1
ATOM 3255 C CA . ASN A 1 391 ? -21.163 1.751 18.612 1.00 92.00 391 ASN A CA 1
ATOM 3256 C C . ASN A 1 391 ? -19.796 1.312 18.049 1.00 92.00 391 ASN A C 1
ATOM 3258 O O . ASN A 1 391 ? -19.484 1.627 16.902 1.00 92.00 391 ASN A O 1
ATOM 3262 N N . LEU A 1 392 ? -18.990 0.592 18.836 1.00 92.62 392 LEU A N 1
ATOM 3263 C CA . LEU A 1 392 ? -17.625 0.173 18.502 1.00 92.62 392 LEU A CA 1
ATOM 3264 C C . LEU A 1 392 ? -17.586 -0.868 17.364 1.00 92.62 392 LEU A C 1
ATOM 3266 O O . LEU A 1 392 ? -18.009 -2.004 17.557 1.00 92.62 392 LEU A O 1
ATOM 3270 N N . ASN A 1 393 ? -17.004 -0.518 16.210 1.00 82.06 393 ASN A N 1
ATOM 3271 C CA . ASN A 1 393 ? -16.744 -1.466 15.109 1.00 82.06 393 ASN A CA 1
ATOM 3272 C C . ASN A 1 393 ? -15.244 -1.721 14.868 1.00 82.06 393 ASN A C 1
ATOM 3274 O O . ASN A 1 393 ? -14.891 -2.717 14.229 1.00 82.06 393 ASN A O 1
ATOM 3278 N N . TYR A 1 394 ? -14.369 -0.838 15.364 1.00 83.00 394 TYR A N 1
ATOM 3279 C CA . TYR A 1 394 ? -12.922 -0.873 15.142 1.00 83.00 394 TYR A CA 1
ATOM 3280 C C . TYR A 1 394 ? -12.182 -0.737 16.479 1.00 83.00 394 TYR A C 1
ATOM 3282 O O . TYR A 1 394 ? -12.358 0.256 17.187 1.00 83.00 394 TYR A O 1
ATOM 3290 N N . LEU A 1 395 ? -11.323 -1.700 16.817 1.00 85.12 395 LEU A N 1
ATOM 3291 C CA . LEU A 1 395 ? -10.515 -1.670 18.040 1.00 85.12 395 LEU A CA 1
ATOM 3292 C C . LEU A 1 395 ? -9.040 -1.960 17.733 1.00 85.12 395 LEU A C 1
ATOM 3294 O O . LEU A 1 395 ? -8.722 -2.885 16.987 1.00 85.12 395 LEU A O 1
ATOM 3298 N N . SER A 1 396 ? -8.139 -1.178 18.324 1.00 83.69 396 SER A N 1
ATOM 3299 C CA . SER A 1 396 ? -6.691 -1.386 18.273 1.00 83.69 396 SER A CA 1
ATOM 3300 C C . SER A 1 396 ? -6.080 -1.169 19.655 1.00 83.69 396 SER A C 1
ATOM 3302 O O . SER A 1 396 ? -6.314 -0.132 20.276 1.00 83.69 396 SER A O 1
ATOM 3304 N N . ILE A 1 397 ? -5.294 -2.132 20.129 1.00 84.12 397 ILE A N 1
ATOM 3305 C CA . ILE A 1 397 ? -4.581 -2.073 21.411 1.00 84.12 397 ILE A CA 1
ATOM 3306 C C . ILE A 1 397 ? -3.138 -2.516 21.161 1.00 84.12 397 ILE A C 1
ATOM 3308 O O . ILE A 1 397 ? -2.939 -3.643 20.716 1.00 84.12 397 ILE A O 1
ATOM 3312 N N . ASN A 1 398 ? -2.158 -1.653 21.450 1.00 77.62 398 ASN A N 1
ATOM 3313 C CA . ASN A 1 398 ? -0.727 -1.922 21.252 1.00 77.62 398 ASN A CA 1
ATOM 3314 C C . ASN A 1 398 ? 0.084 -1.609 22.526 1.00 77.62 398 ASN A C 1
ATOM 3316 O O . ASN A 1 398 ? 0.088 -0.464 22.975 1.00 77.62 398 ASN A O 1
ATOM 3320 N N . MET A 1 399 ? 0.823 -2.565 23.078 1.00 73.31 399 MET A N 1
ATOM 3321 C CA . MET A 1 399 ? 1.837 -2.298 24.114 1.00 73.31 399 MET A CA 1
ATOM 3322 C C . MET A 1 399 ? 3.217 -2.082 23.486 1.00 73.31 399 MET A C 1
ATOM 3324 O O . MET A 1 399 ? 3.372 -2.252 22.277 1.00 73.31 399 MET A O 1
ATOM 3328 N N . GLN A 1 400 ? 4.188 -1.690 24.308 1.00 58.16 400 GLN A N 1
ATOM 3329 C CA . GLN A 1 400 ? 5.608 -1.873 24.010 1.00 58.16 400 GLN A CA 1
ATOM 3330 C C . GLN A 1 400 ? 6.238 -2.756 25.097 1.00 58.16 400 GLN A C 1
ATOM 3332 O O . GLN A 1 400 ? 5.533 -3.288 25.962 1.00 58.16 400 GLN A O 1
ATOM 3337 N N . ASN A 1 401 ? 7.552 -2.966 25.017 1.00 50.47 401 ASN A N 1
ATOM 3338 C CA . ASN A 1 401 ? 8.252 -3.883 25.901 1.00 50.47 401 ASN A CA 1
ATOM 3339 C C . ASN A 1 401 ? 9.005 -3.171 27.042 1.00 50.47 401 ASN A C 1
ATOM 3341 O O . ASN A 1 401 ? 10.068 -2.582 26.852 1.00 50.47 401 ASN A O 1
ATOM 3345 N N . ASN A 1 402 ? 8.450 -3.301 28.245 1.00 53.97 402 ASN A N 1
ATOM 3346 C CA . ASN A 1 402 ? 9.124 -3.185 29.537 1.00 53.97 402 ASN A CA 1
ATOM 3347 C C . ASN A 1 402 ? 8.569 -4.311 30.431 1.00 53.97 402 ASN A C 1
ATOM 3349 O O . ASN A 1 402 ? 7.407 -4.688 30.269 1.00 53.97 402 ASN A O 1
ATOM 3353 N N . ASP A 1 403 ? 9.318 -4.798 31.431 1.00 50.06 403 ASP A N 1
ATOM 3354 C CA . ASP A 1 403 ? 8.918 -5.957 32.267 1.00 50.06 403 ASP A CA 1
ATOM 3355 C C . ASP A 1 403 ? 7.478 -5.875 32.831 1.00 50.06 403 ASP A C 1
ATOM 3357 O O . ASP A 1 403 ? 6.766 -6.878 32.947 1.00 50.06 403 ASP A O 1
ATOM 3361 N N . ILE A 1 404 ? 7.029 -4.653 33.145 1.00 51.22 404 ILE A N 1
ATOM 3362 C CA . ILE A 1 404 ? 5.712 -4.319 33.714 1.00 51.22 404 ILE A CA 1
ATOM 3363 C C . ILE A 1 404 ? 4.560 -4.534 32.702 1.00 51.22 404 ILE A C 1
ATOM 3365 O O . ILE A 1 404 ? 3.431 -4.845 33.087 1.00 51.22 404 ILE A O 1
ATOM 3369 N N . GLU A 1 405 ? 4.815 -4.416 31.397 1.00 54.97 405 GLU A N 1
ATOM 3370 C CA . GLU A 1 405 ? 3.791 -4.488 30.336 1.00 54.97 405 GLU A CA 1
ATOM 3371 C C . GLU A 1 405 ? 3.373 -5.939 30.004 1.00 54.97 405 GLU A C 1
ATOM 3373 O O . GLU A 1 405 ? 2.291 -6.183 29.448 1.00 54.97 405 GLU A O 1
ATOM 3378 N N . THR A 1 406 ? 4.158 -6.928 30.453 1.00 63.56 406 THR A N 1
ATOM 3379 C CA . THR A 1 406 ? 3.821 -8.361 30.360 1.00 63.56 406 THR A CA 1
ATOM 3380 C C . THR A 1 406 ? 2.577 -8.727 31.185 1.00 63.56 406 THR A C 1
ATOM 3382 O O . THR A 1 406 ? 1.771 -9.568 30.767 1.00 63.56 406 THR A O 1
ATOM 3385 N N . GLU A 1 407 ? 2.364 -8.074 32.334 1.00 74.19 407 GLU A N 1
ATOM 3386 C CA . GLU A 1 407 ? 1.149 -8.209 33.149 1.00 74.19 407 GLU A CA 1
ATOM 3387 C C . GLU A 1 407 ? -0.061 -7.628 32.406 1.00 74.19 407 GLU A C 1
ATOM 3389 O O . GLU A 1 407 ? -1.087 -8.296 32.266 1.00 74.19 407 GLU A O 1
ATOM 3394 N N . CYS A 1 408 ? 0.088 -6.418 31.855 1.00 79.12 408 CYS A N 1
ATOM 3395 C CA . CYS A 1 408 ? -0.964 -5.723 31.115 1.00 79.12 408 CYS A CA 1
ATOM 3396 C C . CYS A 1 408 ? -1.479 -6.566 29.934 1.00 79.12 408 CYS A C 1
ATOM 3398 O O . CYS A 1 408 ? -2.685 -6.794 29.807 1.00 79.12 408 CYS A O 1
ATOM 3400 N N . SER A 1 409 ? -0.561 -7.128 29.138 1.00 84.81 409 SER A N 1
ATOM 3401 C CA . SER A 1 409 ? -0.891 -8.031 28.025 1.00 84.81 409 SER A CA 1
ATOM 3402 C C . SER A 1 409 ? -1.669 -9.276 28.478 1.00 84.81 409 SER A C 1
ATOM 3404 O O . SER A 1 409 ? -2.627 -9.686 27.820 1.00 84.81 409 SER A O 1
ATOM 3406 N N . SER A 1 410 ? -1.316 -9.835 29.642 1.00 87.12 410 SER A N 1
ATOM 3407 C CA . SER A 1 410 ? -1.999 -10.997 30.235 1.00 87.12 410 SER A CA 1
ATOM 3408 C C . SER A 1 410 ? -3.442 -10.655 30.640 1.00 87.12 410 SER A C 1
ATOM 3410 O O . SER A 1 410 ? -4.383 -11.361 30.269 1.00 87.12 410 SER A O 1
ATOM 3412 N N . ILE A 1 411 ? -3.633 -9.529 31.343 1.00 87.88 411 ILE A N 1
ATOM 3413 C CA . ILE A 1 411 ? -4.949 -9.047 31.801 1.00 87.88 411 ILE A CA 1
ATOM 3414 C C . ILE A 1 411 ? -5.876 -8.768 30.609 1.00 87.88 411 ILE A C 1
ATOM 3416 O O . ILE A 1 411 ? -7.055 -9.134 30.655 1.00 87.88 411 ILE A O 1
ATOM 3420 N N . ILE A 1 412 ? -5.363 -8.155 29.534 1.00 90.00 412 ILE A N 1
ATOM 3421 C CA . ILE A 1 412 ? -6.151 -7.878 28.323 1.00 90.00 412 ILE A CA 1
ATOM 3422 C C . ILE A 1 412 ? -6.629 -9.167 27.670 1.00 90.00 412 ILE A C 1
ATOM 3424 O O . ILE A 1 412 ? -7.828 -9.303 27.436 1.00 90.00 412 ILE A O 1
ATOM 3428 N N . LEU A 1 413 ? -5.749 -10.136 27.431 1.00 90.56 413 LEU A N 1
ATOM 3429 C CA . LEU A 1 413 ? -6.141 -11.394 26.795 1.00 90.56 413 LEU A CA 1
ATOM 3430 C C . LEU A 1 413 ? -7.192 -12.158 27.617 1.00 90.56 413 LEU A C 1
ATOM 3432 O O . LEU A 1 413 ? -8.207 -12.592 27.070 1.00 90.56 413 LEU A O 1
ATOM 3436 N N . GLN A 1 414 ? -7.012 -12.254 28.936 1.00 91.44 414 GLN A N 1
ATOM 3437 C CA . GLN A 1 414 ? -7.956 -12.970 29.798 1.00 91.44 414 GLN A CA 1
ATOM 3438 C C . GLN A 1 414 ? -9.370 -12.355 29.785 1.00 91.44 414 GLN A C 1
ATOM 3440 O O . GLN A 1 414 ? -10.355 -13.094 29.757 1.00 91.44 414 GLN A O 1
ATOM 3445 N N . ASN A 1 415 ? -9.494 -11.023 29.763 1.00 91.44 415 ASN A N 1
ATOM 3446 C CA . ASN A 1 415 ? -10.774 -10.339 29.997 1.00 91.44 415 ASN A CA 1
ATOM 3447 C C . ASN A 1 415 ? -11.434 -9.764 28.729 1.00 91.44 415 ASN A C 1
ATOM 3449 O O . ASN A 1 415 ? -12.660 -9.810 28.612 1.00 91.44 415 ASN A O 1
ATOM 3453 N N . LEU A 1 416 ? -10.656 -9.261 27.759 1.00 92.69 416 LEU A N 1
ATOM 3454 C CA . LEU A 1 416 ? -11.164 -8.505 26.601 1.00 92.69 416 LEU A CA 1
ATOM 3455 C C . LEU A 1 416 ? -12.251 -9.259 25.828 1.00 92.69 416 LEU A C 1
ATOM 3457 O O . LEU A 1 416 ? -13.245 -8.666 25.423 1.00 92.69 416 LEU A O 1
ATOM 3461 N N . GLY A 1 417 ? -12.094 -10.574 25.656 1.00 89.88 417 GLY A N 1
ATOM 3462 C CA . GLY A 1 417 ? -13.042 -11.390 24.895 1.00 89.88 417 GLY A CA 1
ATOM 3463 C C . GLY A 1 417 ? -14.481 -11.371 25.432 1.00 89.88 417 GLY A C 1
ATOM 3464 O O . GLY A 1 417 ? -15.394 -11.654 24.666 1.00 89.88 417 GLY A O 1
ATOM 3465 N N . GLN A 1 418 ? -14.698 -11.024 26.707 1.00 89.81 418 GLN A N 1
ATOM 3466 C CA . GLN A 1 418 ? -16.036 -10.909 27.310 1.00 89.81 418 GLN A CA 1
ATOM 3467 C C . GLN A 1 418 ? -16.675 -9.525 27.082 1.00 89.81 418 GLN A C 1
ATOM 3469 O O . GLN A 1 418 ? -17.902 -9.396 27.070 1.00 89.81 418 GLN A O 1
ATOM 3474 N N . THR A 1 419 ? -15.856 -8.486 26.887 1.00 92.12 419 THR A N 1
ATOM 3475 C CA . THR A 1 419 ? -16.317 -7.098 26.721 1.00 92.12 419 THR A CA 1
ATOM 3476 C C . THR A 1 419 ? -16.478 -6.679 25.264 1.00 92.12 419 THR A C 1
ATOM 3478 O O . THR A 1 419 ? -17.187 -5.711 24.990 1.00 92.12 419 THR A O 1
ATOM 3481 N N . LEU A 1 420 ? -15.901 -7.425 24.312 1.00 92.31 420 LEU A N 1
ATOM 3482 C CA . LEU A 1 420 ? -16.089 -7.172 22.881 1.00 92.31 420 LEU A CA 1
ATOM 3483 C C . LEU A 1 420 ? -17.580 -7.154 22.474 1.00 92.31 420 LEU A C 1
ATOM 3485 O O . LEU A 1 420 ? -18.385 -7.937 22.991 1.00 92.31 420 LEU A O 1
ATOM 3489 N N . PRO A 1 421 ? -17.971 -6.286 21.524 1.00 91.06 421 PRO A N 1
ATOM 3490 C CA . PRO A 1 421 ? -19.291 -6.340 20.905 1.00 91.06 421 PRO A CA 1
ATOM 3491 C C . PRO A 1 421 ? -19.435 -7.588 20.031 1.00 91.06 421 PRO A C 1
ATOM 3493 O O . PRO A 1 421 ? -18.453 -8.118 19.526 1.00 91.06 421 PRO A O 1
ATOM 3496 N N . SER A 1 422 ? -20.669 -8.027 19.763 1.00 87.62 422 SER A N 1
ATOM 3497 C CA . SER A 1 422 ? -20.935 -9.254 18.987 1.00 87.62 422 SER A CA 1
ATOM 3498 C C . SER A 1 422 ? -20.431 -9.228 17.533 1.00 87.62 422 SER A C 1
ATOM 3500 O O . SER A 1 422 ? -20.396 -10.271 16.874 1.00 87.62 422 SER A O 1
ATOM 3502 N N . LYS A 1 423 ? -20.033 -8.059 17.013 1.00 86.94 423 LYS A N 1
ATOM 3503 C CA . LYS A 1 423 ? -19.411 -7.885 15.695 1.00 86.94 423 LYS A CA 1
ATOM 3504 C C . LYS A 1 423 ? -18.328 -6.806 15.743 1.00 86.94 423 LYS A C 1
ATOM 3506 O O . LYS A 1 423 ? -18.561 -5.741 16.300 1.00 86.94 423 LYS A O 1
ATOM 3511 N N . LEU A 1 424 ? -17.204 -7.060 15.077 1.00 80.69 424 LEU A N 1
ATOM 3512 C CA . LEU A 1 424 ? -16.166 -6.079 14.755 1.00 80.69 424 LEU A CA 1
ATOM 3513 C C . LEU A 1 424 ? -15.790 -6.168 13.269 1.00 80.69 424 LEU A C 1
ATOM 3515 O O . LEU A 1 424 ? -15.601 -7.255 12.713 1.00 80.69 424 LEU A O 1
ATOM 3519 N N . GLU A 1 425 ? -15.617 -5.009 12.639 1.00 76.94 425 GLU A N 1
ATOM 3520 C CA . GLU A 1 425 ? -15.009 -4.882 11.310 1.00 76.94 425 GLU A CA 1
ATOM 3521 C C . GLU A 1 425 ? -13.482 -5.060 11.387 1.00 76.94 425 GLU A C 1
ATOM 3523 O O . GLU A 1 425 ? -12.876 -5.630 10.474 1.00 76.94 425 GLU A O 1
ATOM 3528 N N . TYR A 1 426 ? -12.865 -4.627 12.493 1.00 69.44 426 TYR A N 1
ATOM 3529 C CA . TYR A 1 426 ? -11.422 -4.705 12.717 1.00 69.44 426 TYR A CA 1
ATOM 3530 C C . TYR A 1 426 ? -11.070 -4.883 14.199 1.00 69.44 426 TYR A C 1
ATOM 3532 O O . TYR A 1 426 ? -11.549 -4.128 15.048 1.00 69.44 426 TYR A O 1
ATOM 3540 N N . LEU A 1 427 ? -10.175 -5.830 14.487 1.00 80.06 427 LEU A N 1
ATOM 3541 C CA . LEU A 1 427 ? -9.458 -5.926 15.756 1.00 80.06 427 LEU A CA 1
ATOM 3542 C C . LEU A 1 427 ? -7.949 -6.028 15.493 1.00 80.06 427 LEU A C 1
ATOM 3544 O O . LEU A 1 427 ? -7.516 -6.893 14.733 1.00 80.06 427 LEU A O 1
ATOM 3548 N N . ASN A 1 428 ? -7.163 -5.180 16.153 1.00 80.31 428 ASN A N 1
ATOM 3549 C CA . ASN A 1 428 ? -5.707 -5.272 16.217 1.00 80.31 428 ASN A CA 1
ATOM 3550 C C . ASN A 1 428 ? -5.229 -5.401 17.670 1.00 80.31 428 ASN A C 1
ATOM 3552 O O . ASN A 1 428 ? -5.670 -4.635 18.530 1.00 80.31 428 ASN A O 1
ATOM 3556 N N . LEU A 1 429 ? -4.319 -6.344 17.914 1.00 82.56 429 LEU A N 1
ATOM 3557 C CA . LEU A 1 429 ? -3.706 -6.615 19.214 1.00 82.56 429 LEU A CA 1
ATOM 3558 C C . LEU A 1 429 ? -2.180 -6.721 19.068 1.00 82.56 429 LEU A C 1
ATOM 3560 O O . LEU A 1 429 ? -1.678 -7.775 18.677 1.00 82.56 429 LEU A O 1
ATOM 3564 N N . GLY A 1 430 ? -1.457 -5.648 19.394 1.00 79.94 430 GLY A N 1
ATOM 3565 C CA . GLY A 1 430 ? -0.017 -5.665 19.655 1.00 79.94 430 GLY A CA 1
ATOM 3566 C C . GLY A 1 430 ? 0.243 -5.926 21.133 1.00 79.94 430 GLY A C 1
ATOM 3567 O O . GLY A 1 430 ? 0.021 -5.039 21.952 1.00 79.94 430 GLY A O 1
ATOM 3568 N N . LEU A 1 431 ? 0.630 -7.149 21.493 1.00 80.12 431 LEU A N 1
ATOM 3569 C CA . LEU A 1 431 ? 0.718 -7.616 22.882 1.00 80.12 431 LEU A CA 1
ATOM 3570 C C . LEU A 1 431 ? 1.871 -8.614 23.046 1.00 80.12 431 LEU A C 1
ATOM 3572 O O . LEU A 1 431 ? 2.175 -9.363 22.120 1.00 80.12 431 LEU A O 1
ATOM 3576 N N . HIS A 1 432 ? 2.412 -8.729 24.260 1.00 80.12 432 HIS A N 1
ATOM 3577 C CA . HIS A 1 432 ? 3.242 -9.874 24.640 1.00 80.12 432 HIS A CA 1
ATOM 3578 C C . HIS A 1 432 ? 2.333 -11.065 24.985 1.00 80.12 432 HIS A C 1
ATOM 3580 O O . HIS A 1 432 ? 1.762 -11.150 26.082 1.00 80.12 432 HIS A O 1
ATOM 3586 N N . VAL A 1 433 ? 2.145 -11.993 24.043 1.00 79.81 433 VAL A N 1
ATOM 3587 C CA . VAL A 1 433 ? 1.089 -13.010 24.140 1.00 79.81 433 VAL A CA 1
ATOM 3588 C C . VAL A 1 433 ? 1.529 -14.235 24.947 1.00 79.81 433 VAL A C 1
ATOM 3590 O O . VAL A 1 433 ? 2.430 -14.970 24.561 1.00 79.81 433 VAL A O 1
ATOM 3593 N N . LYS A 1 434 ? 0.834 -14.539 26.048 1.00 85.88 434 LYS A N 1
ATOM 3594 C CA . LYS A 1 434 ? 0.910 -15.860 26.702 1.00 85.88 434 LYS A CA 1
ATOM 3595 C C . LYS A 1 434 ? -0.138 -16.788 26.097 1.00 85.88 434 LYS A C 1
ATOM 3597 O O . LYS A 1 434 ? -1.301 -16.407 25.952 1.00 85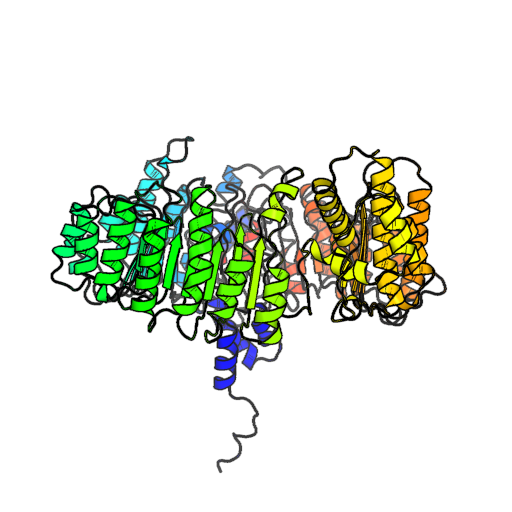.88 434 LYS A O 1
ATOM 3602 N N . LYS A 1 435 ? 0.240 -18.030 25.783 1.00 81.50 435 LYS A N 1
ATOM 3603 C CA . LYS A 1 435 ? -0.638 -18.988 25.095 1.00 81.50 435 LYS A CA 1
ATOM 3604 C C . LYS A 1 435 ? -1.893 -19.324 25.907 1.00 81.50 435 LYS A C 1
ATOM 3606 O O . LYS A 1 435 ? -2.983 -19.390 25.343 1.00 81.50 435 LYS A O 1
ATOM 3611 N N . SER A 1 436 ? -1.756 -19.501 27.224 1.00 87.00 436 SER A N 1
ATOM 3612 C CA . SER A 1 436 ? -2.884 -19.739 28.139 1.00 87.00 436 SER A CA 1
ATOM 3613 C C . SER A 1 436 ? -3.925 -18.624 28.062 1.00 87.00 436 SER A C 1
ATOM 3615 O O . SER A 1 436 ? -5.122 -18.885 27.951 1.00 87.00 436 SER A O 1
ATOM 3617 N N . ASP A 1 437 ? -3.451 -17.382 28.071 1.00 89.19 437 ASP A N 1
ATOM 3618 C CA . ASP A 1 437 ? -4.286 -16.191 28.158 1.00 89.19 437 ASP A CA 1
ATOM 3619 C C . ASP A 1 437 ? -4.933 -15.898 26.804 1.00 89.19 437 ASP A C 1
ATOM 3621 O O . ASP A 1 437 ? -6.109 -15.554 26.738 1.00 89.19 437 ASP A O 1
ATOM 3625 N N . PHE A 1 438 ? -4.214 -16.150 25.708 1.00 86.56 438 PHE A N 1
ATOM 3626 C CA . PHE A 1 438 ? -4.762 -16.108 24.355 1.00 86.56 438 PHE A CA 1
ATOM 3627 C C . PHE A 1 438 ? -5.807 -17.203 24.096 1.00 86.56 438 PHE A C 1
ATOM 3629 O O . PHE A 1 438 ? -6.804 -16.977 23.412 1.00 86.56 438 PHE A O 1
ATOM 3636 N N . GLU A 1 439 ? -5.650 -18.388 24.684 1.00 85.81 439 GLU A N 1
ATOM 3637 C CA . GLU A 1 439 ? -6.717 -19.383 24.664 1.00 85.81 439 GLU A CA 1
ATOM 3638 C C . GLU A 1 439 ? -7.940 -18.951 25.472 1.00 85.81 439 GLU A C 1
ATOM 3640 O O . GLU A 1 439 ? -9.059 -19.245 25.055 1.00 85.81 439 GLU A O 1
ATOM 3645 N N . ILE A 1 440 ? -7.761 -18.249 26.594 1.00 90.56 440 ILE A N 1
ATOM 3646 C CA . ILE A 1 440 ? -8.871 -17.641 27.339 1.00 90.56 440 ILE A CA 1
ATOM 3647 C C . ILE A 1 440 ? -9.534 -16.549 26.483 1.00 90.56 440 ILE A C 1
ATOM 3649 O O . ILE A 1 440 ? -10.756 -16.571 26.341 1.00 90.56 440 ILE A O 1
ATOM 3653 N N . PHE A 1 441 ? -8.760 -15.692 25.804 1.00 91.44 441 PHE A N 1
ATOM 3654 C CA . PHE A 1 441 ? -9.269 -14.715 24.835 1.00 91.44 441 PHE A CA 1
ATOM 3655 C C . PHE A 1 441 ? -10.149 -15.379 23.765 1.00 91.44 441 PHE A C 1
ATOM 3657 O O . PHE A 1 441 ? -11.294 -14.966 23.568 1.00 91.44 441 PHE A O 1
ATOM 3664 N N . LEU A 1 442 ? -9.662 -16.440 23.108 1.00 82.88 442 LEU A N 1
ATOM 3665 C CA . LEU A 1 442 ? -10.398 -17.162 22.058 1.00 82.88 442 LEU A CA 1
ATOM 3666 C C . LEU A 1 442 ? -11.571 -18.013 22.582 1.00 82.88 442 LEU A C 1
ATOM 3668 O O . LEU A 1 442 ? -12.470 -18.349 21.808 1.00 82.88 442 LEU A O 1
ATOM 3672 N N . LYS A 1 443 ? -11.585 -18.368 23.874 1.00 85.50 443 LYS A N 1
ATOM 3673 C CA . LYS A 1 443 ? -12.719 -19.032 24.546 1.00 85.50 443 LYS A CA 1
ATOM 3674 C C . LYS A 1 443 ? -13.797 -18.024 24.962 1.00 85.50 443 LYS A C 1
ATOM 3676 O O . LYS A 1 443 ? -14.976 -18.356 24.850 1.00 85.50 443 LYS A O 1
ATOM 3681 N N . ASN A 1 444 ? -13.410 -16.813 25.365 1.00 87.38 444 ASN A N 1
ATOM 3682 C CA . ASN A 1 444 ? -14.312 -15.739 25.789 1.00 87.38 444 ASN A CA 1
ATOM 3683 C C . ASN A 1 444 ? -14.931 -14.986 24.598 1.00 87.38 444 ASN A C 1
ATOM 3685 O O . ASN A 1 444 ? -16.144 -14.820 24.549 1.00 87.38 444 ASN A O 1
ATOM 3689 N N . SER A 1 445 ? -14.135 -14.634 23.583 1.00 85.19 445 SER A N 1
ATOM 3690 C CA . SER A 1 445 ? -14.589 -13.941 22.357 1.00 85.19 445 SER A CA 1
ATOM 3691 C C . SER A 1 445 ? -15.414 -14.814 21.398 1.00 85.19 445 SER A C 1
ATOM 3693 O O . SER A 1 445 ? -15.649 -14.435 20.253 1.00 85.19 445 SER A O 1
ATOM 3695 N N . GLN A 1 446 ? -15.873 -15.993 21.831 1.00 76.69 446 GLN A N 1
ATOM 3696 C CA . GLN A 1 446 ? -16.505 -16.971 20.947 1.00 76.69 446 GLN A CA 1
ATOM 3697 C C . GLN A 1 446 ? -17.734 -16.433 20.215 1.00 76.69 446 GLN A C 1
ATOM 3699 O O . GLN A 1 446 ? -17.894 -16.734 19.034 1.00 76.69 446 GLN A O 1
ATOM 3704 N N . ASP A 1 447 ? -18.570 -15.636 20.869 1.00 81.12 447 ASP A N 1
ATOM 3705 C CA . ASP A 1 447 ? -19.809 -15.134 20.264 1.00 81.12 447 ASP A CA 1
ATOM 3706 C C . ASP A 1 447 ? -19.642 -13.734 19.639 1.00 81.12 447 ASP A C 1
ATOM 3708 O O . ASP A 1 447 ? -20.615 -13.078 19.267 1.00 81.12 447 ASP A O 1
ATOM 3712 N N . THR A 1 448 ? -18.383 -13.315 19.450 1.00 83.19 448 THR A N 1
ATOM 3713 C CA . THR A 1 448 ? -17.977 -12.170 18.629 1.00 83.19 448 THR A CA 1
ATOM 3714 C C . THR A 1 448 ? -17.578 -12.630 17.223 1.00 83.19 448 THR A C 1
ATOM 3716 O O . THR A 1 448 ? -16.741 -13.517 17.051 1.00 83.19 448 THR A O 1
ATOM 3719 N N . PHE A 1 449 ? -18.135 -11.996 16.192 1.00 80.06 449 PHE A N 1
ATOM 3720 C CA . PHE A 1 449 ? -17.659 -12.122 14.811 1.00 80.06 449 PHE A CA 1
ATOM 3721 C C . PHE A 1 449 ? -16.618 -11.036 14.505 1.00 80.06 449 PHE A C 1
ATOM 3723 O O . PHE A 1 449 ? -16.904 -9.855 14.689 1.00 80.06 449 PHE A O 1
ATOM 3730 N N . ILE A 1 450 ? -15.436 -11.409 14.000 1.00 74.94 450 ILE A N 1
ATOM 3731 C CA . ILE A 1 450 ? -14.351 -10.461 13.691 1.00 74.94 450 ILE A CA 1
ATOM 3732 C C . ILE A 1 450 ? -13.990 -10.583 12.212 1.00 74.94 450 ILE A C 1
ATOM 3734 O O . ILE A 1 450 ? -13.426 -11.584 11.782 1.00 74.94 450 ILE A O 1
ATOM 3738 N N . LYS A 1 451 ? -14.289 -9.560 11.409 1.00 65.12 451 LYS A N 1
ATOM 3739 C CA . LYS A 1 451 ? -14.052 -9.600 9.956 1.00 65.12 451 LYS A CA 1
ATOM 3740 C C . LYS A 1 451 ? -12.559 -9.603 9.607 1.00 65.12 451 LYS A C 1
ATOM 3742 O O . LYS A 1 451 ? -12.135 -10.413 8.782 1.00 65.12 451 LYS A O 1
ATOM 3747 N N . LYS A 1 452 ? -11.772 -8.733 10.249 1.00 61.03 452 LYS A N 1
ATOM 3748 C CA . LYS A 1 452 ? -10.307 -8.664 10.141 1.00 61.03 452 LYS A CA 1
ATOM 3749 C C . LYS A 1 452 ? -9.677 -8.724 11.534 1.00 61.03 452 LYS A C 1
ATOM 3751 O O . LYS A 1 452 ? -9.976 -7.864 12.360 1.00 61.03 452 LYS A O 1
ATOM 3756 N N . LEU A 1 453 ? -8.801 -9.700 11.768 1.00 68.00 453 LEU A N 1
ATOM 3757 C CA . LEU A 1 453 ? -7.981 -9.802 12.978 1.00 68.00 453 LEU A CA 1
ATOM 3758 C C . LEU A 1 453 ? -6.497 -9.649 12.619 1.00 68.00 453 LEU A C 1
ATOM 3760 O O . LEU A 1 453 ? -5.983 -10.379 11.770 1.00 68.00 453 LEU A O 1
ATOM 3764 N N . LEU A 1 454 ? -5.822 -8.714 13.284 1.00 65.81 454 LEU A N 1
ATOM 3765 C CA . LEU A 1 454 ? -4.371 -8.550 13.276 1.00 65.81 454 LEU A CA 1
ATOM 3766 C C . LEU A 1 454 ? -3.834 -8.856 14.680 1.00 65.81 454 LEU A C 1
ATOM 3768 O O . LEU A 1 454 ? -4.365 -8.354 15.672 1.00 65.81 454 LEU A O 1
ATOM 3772 N N . ILE A 1 455 ? -2.799 -9.690 14.757 1.00 67.50 455 ILE A N 1
ATOM 3773 C CA . ILE A 1 455 ? -2.064 -9.975 15.993 1.00 67.50 455 ILE A CA 1
ATOM 3774 C C . ILE A 1 455 ? -0.593 -9.650 15.744 1.00 67.50 455 ILE A C 1
ATOM 3776 O O . ILE A 1 455 ? 0.005 -10.170 14.803 1.00 67.50 455 ILE A O 1
ATOM 3780 N N . TYR A 1 456 ? -0.020 -8.817 16.600 1.00 67.38 456 TYR A N 1
ATOM 3781 C CA . TYR A 1 456 ? 1.409 -8.552 16.680 1.00 67.38 456 TYR A CA 1
ATOM 3782 C C . TYR A 1 456 ? 1.883 -9.095 18.034 1.00 67.38 456 TYR A C 1
ATOM 3784 O O . TYR A 1 456 ? 1.534 -8.559 19.084 1.00 67.38 456 TYR A O 1
ATOM 3792 N N . ASN A 1 457 ? 2.571 -10.236 18.006 1.00 67.50 457 ASN A N 1
ATOM 3793 C CA . ASN A 1 457 ? 3.079 -10.928 19.186 1.00 67.50 457 ASN A CA 1
ATOM 3794 C C . ASN A 1 457 ? 4.505 -10.450 19.482 1.00 67.50 457 ASN A C 1
ATOM 3796 O O . ASN A 1 457 ? 5.446 -10.869 18.810 1.00 67.50 457 ASN A O 1
ATOM 3800 N N . GLU A 1 458 ? 4.666 -9.566 20.461 1.00 60.09 458 GLU A N 1
ATOM 3801 C CA . GLU A 1 458 ? 5.981 -9.051 20.852 1.00 60.09 458 GLU A CA 1
ATOM 3802 C C . GLU A 1 458 ? 6.572 -9.942 21.956 1.00 60.09 458 GLU A C 1
ATOM 3804 O O . GLU A 1 458 ? 6.048 -9.991 23.064 1.00 60.09 458 GLU A O 1
ATOM 3809 N N . GLU A 1 459 ? 7.604 -10.722 21.621 1.00 62.66 459 GLU A N 1
ATOM 3810 C CA . GLU A 1 459 ? 8.356 -11.635 22.508 1.00 62.66 459 GLU A CA 1
ATOM 3811 C C . GLU A 1 459 ? 7.523 -12.722 23.232 1.00 62.66 459 GLU A C 1
ATOM 3813 O O . GLU A 1 459 ? 8.028 -13.454 24.083 1.00 62.66 459 GLU A O 1
ATOM 3818 N N . GLY A 1 460 ? 6.252 -12.900 22.862 1.00 59.16 460 GLY A N 1
ATOM 3819 C CA . GLY A 1 460 ? 5.362 -13.887 23.471 1.00 59.16 460 GLY A CA 1
ATOM 3820 C C . GLY A 1 460 ? 5.501 -15.323 22.942 1.00 59.16 460 GLY A C 1
ATOM 3821 O O . GLY A 1 460 ? 6.286 -15.649 22.057 1.00 59.16 460 GLY A O 1
ATOM 3822 N N . GLN A 1 461 ? 4.674 -16.211 23.489 1.00 68.75 461 GLN A N 1
ATOM 3823 C CA . GLN A 1 461 ? 4.659 -17.656 23.240 1.00 68.75 461 GLN A CA 1
ATOM 3824 C C . GLN A 1 461 ? 3.940 -18.043 21.934 1.00 68.75 461 GLN A C 1
ATOM 3826 O O . GLN A 1 461 ? 2.981 -17.390 21.527 1.00 68.75 461 GLN A O 1
ATOM 3831 N N . ASP A 1 462 ? 4.301 -19.193 21.343 1.00 66.19 462 ASP A N 1
ATOM 3832 C CA . ASP A 1 462 ? 3.618 -19.725 20.152 1.00 66.19 462 ASP A CA 1
ATOM 3833 C C . ASP A 1 462 ? 2.117 -20.002 20.384 1.00 66.19 462 ASP A C 1
ATOM 3835 O O . ASP A 1 462 ? 1.713 -20.908 21.123 1.00 66.19 462 ASP A O 1
ATOM 3839 N N . ILE A 1 463 ? 1.289 -19.256 19.653 1.00 62.88 463 ILE A N 1
ATOM 3840 C CA . ILE A 1 463 ? -0.176 -19.354 19.628 1.00 62.88 463 ILE A CA 1
ATOM 3841 C C . ILE A 1 463 ? -0.742 -20.085 18.399 1.00 62.88 463 ILE A C 1
ATOM 3843 O O . ILE A 1 463 ? -1.963 -20.254 18.297 1.00 62.88 463 ILE A O 1
ATOM 3847 N N . LEU A 1 464 ? 0.097 -20.562 17.468 1.00 59.69 464 LEU A N 1
ATOM 3848 C CA . LEU A 1 464 ? -0.326 -21.169 16.194 1.00 59.69 464 LEU A CA 1
ATOM 3849 C C . LEU A 1 464 ? -1.278 -22.360 16.391 1.00 59.69 464 LEU A C 1
ATOM 3851 O O . LEU A 1 464 ? -2.248 -22.535 15.648 1.00 59.69 464 LEU A O 1
ATOM 3855 N N . SER A 1 465 ? -1.020 -23.170 17.418 1.00 61.44 465 SER A N 1
ATOM 3856 C CA . SER A 1 465 ? -1.868 -24.309 17.795 1.00 61.44 465 SER A CA 1
ATOM 3857 C C . SER A 1 465 ? -3.273 -23.872 18.237 1.00 61.44 465 SER A C 1
ATOM 3859 O O . SER A 1 465 ? -4.269 -24.418 17.757 1.00 61.44 465 SER A O 1
ATOM 3861 N N . SER A 1 466 ? -3.364 -22.835 19.069 1.00 59.91 466 SER A N 1
ATOM 3862 C CA . SER A 1 466 ? -4.619 -22.281 19.589 1.00 59.91 466 SER A CA 1
ATOM 3863 C C . SER A 1 466 ? -5.438 -21.579 18.490 1.00 59.91 466 SER A C 1
ATOM 3865 O O . SER A 1 466 ? -6.649 -21.788 18.390 1.00 59.91 466 SER A O 1
ATOM 3867 N N . ILE A 1 467 ? -4.784 -20.843 17.579 1.00 59.59 467 ILE A N 1
ATOM 3868 C CA . ILE A 1 467 ? -5.404 -20.268 16.364 1.00 59.59 467 ILE A CA 1
ATOM 3869 C C . ILE A 1 467 ? -6.071 -21.363 15.518 1.00 59.59 467 ILE A C 1
ATOM 3871 O O . ILE A 1 467 ? -7.241 -21.262 15.130 1.00 59.59 467 ILE A O 1
ATOM 3875 N N . LYS A 1 468 ? -5.321 -22.433 15.240 1.00 57.00 468 LYS A N 1
ATOM 3876 C CA . LYS A 1 468 ? -5.741 -23.550 14.386 1.00 57.00 468 LYS A CA 1
ATOM 3877 C C . LYS A 1 468 ? -6.940 -24.307 14.955 1.00 57.00 468 LYS A C 1
ATOM 3879 O O . LYS A 1 468 ? -7.786 -24.778 14.195 1.00 57.00 468 LYS A O 1
ATOM 3884 N N . GLU A 1 469 ? -7.038 -24.409 16.276 1.00 59.72 469 GLU A N 1
ATOM 3885 C CA . GLU A 1 469 ? -8.184 -25.023 16.937 1.00 59.72 469 GLU A CA 1
ATOM 3886 C C . GLU A 1 469 ? -9.412 -24.106 16.995 1.00 59.72 469 GLU A C 1
ATOM 3888 O O . GLU A 1 469 ? -10.495 -24.517 16.575 1.00 59.72 469 GLU A O 1
ATOM 3893 N N . PHE A 1 470 ? -9.268 -22.883 17.505 1.00 54.53 470 PHE A N 1
ATOM 3894 C CA . PHE A 1 470 ? -10.420 -22.051 17.861 1.00 54.53 470 PHE A CA 1
ATOM 3895 C C . PHE A 1 470 ? -10.918 -21.166 16.709 1.00 54.53 470 PHE A C 1
ATOM 3897 O O . PHE A 1 470 ? -12.131 -21.014 16.560 1.00 54.53 470 PHE A O 1
ATOM 3904 N N . ILE A 1 471 ? -10.024 -20.635 15.866 1.00 54.62 471 ILE A N 1
ATOM 3905 C CA . ILE A 1 471 ? -10.391 -19.759 14.738 1.00 54.62 471 ILE A CA 1
ATOM 3906 C C . ILE A 1 471 ? -10.719 -20.598 13.497 1.00 54.62 471 ILE A C 1
ATOM 3908 O O . ILE A 1 471 ? -11.837 -20.533 12.977 1.00 54.62 471 ILE A O 1
ATOM 3912 N N . MET A 1 472 ? -9.770 -21.421 13.029 1.00 49.41 472 MET A N 1
ATOM 3913 C CA . MET A 1 472 ? -9.889 -22.085 11.720 1.00 49.41 472 MET A CA 1
ATOM 3914 C C . MET A 1 472 ? -11.028 -23.114 11.667 1.00 49.41 472 MET A C 1
ATOM 3916 O O . MET A 1 472 ? -11.792 -23.120 10.701 1.00 49.41 472 MET A O 1
ATOM 3920 N N . LYS A 1 473 ? -11.198 -23.951 12.707 1.00 53.50 473 LYS A N 1
ATOM 3921 C CA . LYS A 1 473 ? -12.291 -24.946 12.753 1.00 53.50 473 LYS A CA 1
ATOM 3922 C C . LYS A 1 473 ? -13.683 -24.294 12.786 1.00 53.50 473 LYS A C 1
ATOM 3924 O O . LYS A 1 473 ? -14.630 -24.884 12.276 1.00 53.50 473 LYS A O 1
ATOM 3929 N N . LYS A 1 474 ? -13.817 -23.100 13.383 1.00 53.06 474 LYS A N 1
ATOM 3930 C CA . LYS A 1 474 ? -15.112 -22.422 13.602 1.00 53.06 474 LYS A CA 1
ATOM 3931 C C . LYS A 1 474 ? -15.480 -21.395 12.523 1.00 53.06 474 LYS A C 1
ATOM 3933 O O . LYS A 1 474 ? -16.618 -20.940 12.520 1.00 53.06 474 LYS A O 1
ATOM 3938 N N . LYS A 1 475 ? -14.561 -21.047 11.608 1.00 55.03 475 LYS A N 1
ATOM 3939 C CA . LYS A 1 475 ? -14.780 -20.106 10.483 1.00 55.03 475 LYS A CA 1
ATOM 3940 C C . LYS A 1 475 ? -15.378 -18.745 10.902 1.00 55.03 475 LYS A C 1
ATOM 3942 O O . LYS A 1 475 ? -16.227 -18.196 10.209 1.00 55.03 475 LYS A O 1
ATOM 3947 N N . ARG A 1 476 ? -14.942 -18.206 12.047 1.00 51.81 476 ARG A N 1
ATOM 3948 C CA . ARG A 1 476 ? -15.466 -16.951 12.637 1.00 51.81 476 ARG A CA 1
ATOM 3949 C C . ARG A 1 476 ? -14.735 -15.673 12.196 1.00 51.81 476 ARG A C 1
ATOM 3951 O O . ARG A 1 476 ? -15.112 -14.591 12.636 1.00 51.81 476 ARG A O 1
ATOM 3958 N N . ILE A 1 477 ? -13.701 -15.803 11.361 1.00 51.38 477 ILE A N 1
ATOM 3959 C CA . ILE A 1 477 ? -12.837 -14.706 10.906 1.00 51.38 477 ILE A CA 1
ATOM 3960 C C . ILE A 1 477 ? -12.606 -14.829 9.398 1.00 51.38 477 ILE A C 1
ATOM 3962 O O . ILE A 1 477 ? -12.276 -15.918 8.926 1.00 51.38 477 ILE A O 1
ATOM 3966 N N . ASN A 1 478 ? -12.766 -13.726 8.657 1.00 41.28 478 ASN A N 1
ATOM 3967 C CA . ASN A 1 478 ? -12.592 -13.709 7.196 1.00 41.28 478 ASN A CA 1
ATOM 3968 C C . ASN A 1 478 ? -11.136 -13.442 6.782 1.00 41.28 478 ASN A C 1
ATOM 3970 O O . ASN A 1 478 ? -10.685 -13.959 5.765 1.00 41.28 478 ASN A O 1
ATOM 3974 N N . TYR A 1 479 ? -10.406 -12.638 7.560 1.00 37.12 479 TYR A N 1
ATOM 3975 C CA . TYR A 1 479 ? -9.001 -12.307 7.327 1.00 37.12 479 TYR A CA 1
ATOM 3976 C C . TYR A 1 479 ? -8.223 -12.314 8.646 1.00 37.12 479 TYR A C 1
ATOM 3978 O O . TYR A 1 479 ? -8.623 -11.652 9.605 1.00 37.12 479 TYR A O 1
ATOM 3986 N N . LEU A 1 480 ? -7.107 -13.042 8.674 1.00 42.97 480 LEU A N 1
ATOM 3987 C CA . LEU A 1 480 ? -6.192 -13.137 9.809 1.00 42.97 480 LEU A CA 1
ATOM 3988 C C . LEU A 1 480 ? -4.775 -12.809 9.336 1.00 42.97 480 LEU A C 1
ATOM 3990 O O . LEU A 1 480 ? -4.289 -13.424 8.389 1.00 42.97 480 LEU A O 1
ATOM 3994 N N . SER A 1 481 ? -4.118 -11.878 10.022 1.00 41.81 481 SER A N 1
ATOM 3995 C CA . SER A 1 481 ? -2.700 -11.562 9.844 1.00 41.81 481 SER A CA 1
ATOM 3996 C C . SER A 1 481 ? -1.983 -11.658 11.189 1.00 41.81 481 SER A C 1
ATOM 3998 O O . SER A 1 481 ? -2.550 -11.299 12.224 1.00 41.81 481 SER A O 1
ATOM 4000 N N . ILE A 1 482 ? -0.761 -12.190 11.176 1.00 48.22 482 ILE A N 1
ATOM 4001 C CA . ILE A 1 482 ? 0.058 -12.419 12.368 1.00 48.22 482 ILE A CA 1
ATOM 4002 C C . ILE A 1 482 ? 1.476 -11.941 12.073 1.00 48.22 482 ILE A C 1
ATOM 4004 O O . ILE A 1 482 ? 2.037 -12.259 11.022 1.00 48.22 482 ILE A O 1
ATOM 4008 N N . TYR A 1 483 ? 2.035 -11.203 13.020 1.00 46.34 483 TYR A N 1
ATOM 4009 C CA . TYR A 1 483 ? 3.412 -10.732 13.060 1.00 46.34 483 TYR A CA 1
ATOM 4010 C C . TYR A 1 483 ? 3.984 -11.105 14.434 1.00 46.34 483 TYR A C 1
ATOM 4012 O O . TYR A 1 483 ? 3.236 -11.125 15.409 1.00 46.34 483 TYR A O 1
ATOM 4020 N N . ASP A 1 484 ? 5.266 -11.449 14.522 1.00 43.84 484 ASP A N 1
ATOM 4021 C CA . ASP A 1 484 ? 5.851 -12.042 15.731 1.00 43.84 484 ASP A CA 1
ATOM 4022 C C . ASP A 1 484 ? 7.317 -11.601 15.873 1.00 43.84 484 ASP A C 1
ATOM 4024 O O . ASP A 1 484 ? 8.094 -11.791 14.934 1.00 43.84 484 ASP A O 1
ATOM 4028 N N . SER A 1 485 ? 7.703 -10.966 16.987 1.00 36.25 485 SER A N 1
ATOM 4029 C CA . SER A 1 485 ? 9.057 -10.401 17.137 1.00 36.25 485 SER A CA 1
ATOM 4030 C C . SER A 1 485 ? 10.116 -11.432 17.544 1.00 36.25 485 SER A C 1
ATOM 4032 O O . SER A 1 485 ? 11.290 -11.222 17.240 1.00 36.25 485 SER A O 1
ATOM 4034 N N . PHE A 1 486 ? 9.729 -12.613 18.053 1.00 29.91 486 PHE A N 1
ATOM 4035 C CA . PHE A 1 486 ? 10.650 -13.746 18.284 1.00 29.91 486 PHE A CA 1
ATOM 4036 C C . PHE A 1 486 ? 11.289 -14.258 16.972 1.00 29.91 486 PHE A C 1
ATOM 4038 O O . PHE A 1 486 ? 12.214 -15.075 16.961 1.00 29.91 486 PHE A O 1
ATOM 4045 N N . ILE A 1 487 ? 10.791 -13.784 15.826 1.00 31.66 487 ILE A N 1
ATOM 4046 C CA . ILE A 1 487 ? 11.365 -13.995 14.498 1.00 31.66 487 ILE A CA 1
ATOM 4047 C C . ILE A 1 487 ? 12.493 -12.993 14.180 1.00 31.66 487 ILE A C 1
ATOM 4049 O O . ILE A 1 487 ? 13.375 -13.344 13.398 1.00 31.66 487 ILE A O 1
ATOM 4053 N N . ILE A 1 488 ? 12.485 -11.782 14.746 1.00 30.42 488 ILE A N 1
ATOM 4054 C CA . ILE A 1 488 ? 13.251 -10.618 14.257 1.00 30.42 488 ILE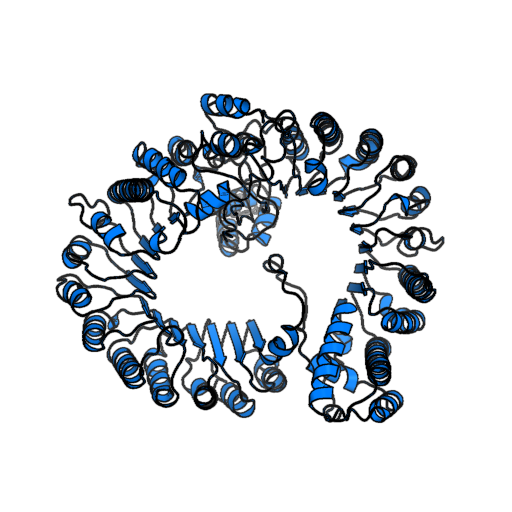 A CA 1
ATOM 4055 C C . ILE A 1 488 ? 14.631 -10.484 14.906 1.00 30.42 488 ILE A C 1
ATOM 4057 O O . ILE A 1 488 ? 15.603 -10.271 14.183 1.00 30.42 488 ILE A O 1
ATOM 4061 N N . ASP A 1 489 ? 14.773 -10.731 16.208 1.00 25.53 489 ASP A N 1
ATOM 4062 C CA . ASP A 1 489 ? 16.094 -10.693 16.871 1.00 25.53 489 ASP A CA 1
ATOM 4063 C C . ASP A 1 489 ? 17.031 -11.822 16.409 1.00 25.53 489 ASP A C 1
ATOM 4065 O O . ASP A 1 489 ? 18.233 -11.816 16.656 1.00 25.53 489 ASP A O 1
ATOM 4069 N N . THR A 1 490 ? 16.496 -12.793 15.662 1.00 28.98 490 THR A N 1
ATOM 4070 C CA . THR A 1 490 ? 17.283 -13.827 14.972 1.00 28.98 490 THR A CA 1
ATOM 4071 C C . THR A 1 490 ? 17.773 -13.377 13.580 1.00 28.98 490 THR A C 1
ATOM 4073 O O . THR A 1 490 ? 18.589 -14.071 12.970 1.00 28.98 490 THR A O 1
ATOM 4076 N N . ILE A 1 491 ? 17.269 -12.249 13.059 1.00 31.09 491 ILE A N 1
ATOM 4077 C CA . ILE A 1 491 ? 17.447 -11.764 11.674 1.00 31.09 491 ILE A CA 1
ATOM 4078 C C . ILE A 1 491 ? 18.377 -10.541 11.582 1.00 31.09 491 ILE A C 1
ATOM 4080 O O . ILE A 1 491 ? 19.071 -10.400 10.579 1.00 31.09 491 ILE A O 1
ATOM 4084 N N . LEU A 1 492 ? 18.430 -9.676 12.601 1.00 25.98 492 LEU A N 1
ATOM 4085 C CA . LEU A 1 492 ? 19.101 -8.363 12.517 1.00 25.98 492 LEU A CA 1
ATOM 4086 C C . LEU A 1 492 ? 20.640 -8.386 12.344 1.00 25.98 492 LEU A C 1
ATOM 4088 O O . LEU A 1 492 ? 21.223 -7.334 12.096 1.00 25.98 492 LEU A O 1
ATOM 4092 N N . ASP A 1 493 ? 21.292 -9.552 12.406 1.00 24.30 493 ASP A N 1
ATOM 4093 C CA . ASP A 1 493 ? 22.750 -9.691 12.229 1.00 24.30 493 ASP A CA 1
ATOM 4094 C C . ASP A 1 493 ? 23.241 -9.579 10.765 1.00 24.30 493 ASP A C 1
ATOM 4096 O O . ASP A 1 493 ? 24.428 -9.325 10.564 1.00 24.30 493 ASP A O 1
ATOM 4100 N N . TYR A 1 494 ? 22.394 -9.781 9.737 1.00 24.36 494 TYR A N 1
ATOM 4101 C CA . TYR A 1 494 ? 22.845 -9.740 8.330 1.00 24.36 494 TYR A CA 1
ATOM 4102 C C . TYR A 1 494 ? 21.884 -9.053 7.338 1.00 24.36 494 TYR A C 1
ATOM 4104 O O . TYR A 1 494 ? 20.829 -9.572 6.987 1.00 24.36 494 TYR A O 1
ATOM 4112 N N . GLU A 1 495 ? 22.383 -7.929 6.814 1.00 25.38 495 GLU A N 1
ATOM 4113 C CA . GLU A 1 495 ? 22.037 -7.230 5.562 1.00 25.38 495 GLU A CA 1
ATOM 4114 C C . GLU A 1 495 ? 20.617 -6.654 5.391 1.00 25.38 495 GLU A C 1
ATOM 4116 O O . GLU A 1 495 ? 19.655 -7.294 4.967 1.00 25.38 495 GLU A O 1
ATOM 4121 N N . TYR A 1 496 ? 20.544 -5.338 5.603 1.00 25.22 496 TYR A N 1
ATOM 4122 C CA . TYR A 1 496 ? 19.385 -4.490 5.342 1.00 25.22 496 TYR A CA 1
ATOM 4123 C C . TYR A 1 496 ? 19.467 -3.884 3.927 1.00 25.22 496 TYR A C 1
ATOM 4125 O O . TYR A 1 496 ? 20.224 -2.938 3.709 1.00 25.22 496 TYR A O 1
ATOM 4133 N N . GLN A 1 497 ? 18.663 -4.364 2.970 1.00 24.42 497 GLN A N 1
ATOM 4134 C CA . GLN A 1 497 ? 18.306 -3.571 1.779 1.00 24.42 497 GLN A CA 1
ATOM 4135 C C . GLN A 1 497 ? 16.961 -4.001 1.158 1.00 24.42 497 GLN A C 1
ATOM 4137 O O . GLN A 1 497 ? 16.873 -4.918 0.347 1.00 24.42 497 GLN A O 1
ATOM 4142 N N . SER A 1 498 ? 15.902 -3.306 1.593 1.00 25.14 498 SER A N 1
ATOM 4143 C CA . SER A 1 498 ? 14.601 -3.096 0.926 1.00 25.14 498 SER A CA 1
ATOM 4144 C C . SER A 1 498 ? 14.118 -4.156 -0.082 1.00 25.14 498 SER A C 1
ATOM 4146 O O . SER A 1 498 ? 14.428 -4.084 -1.273 1.00 25.14 498 SER A O 1
ATOM 4148 N N . LYS A 1 499 ? 13.216 -5.045 0.358 1.00 24.38 499 LYS A N 1
ATOM 4149 C CA . LYS A 1 499 ? 12.422 -5.923 -0.527 1.00 24.38 499 LYS A CA 1
ATOM 4150 C C . LYS A 1 499 ? 10.924 -5.569 -0.547 1.00 24.38 499 LYS A C 1
ATOM 4152 O O . LYS A 1 499 ? 10.075 -6.438 -0.730 1.00 24.38 499 LYS A O 1
ATOM 4157 N N . ASP A 1 500 ? 10.616 -4.277 -0.418 1.00 24.70 500 ASP A N 1
ATOM 4158 C CA . ASP A 1 500 ? 9.262 -3.714 -0.470 1.00 24.70 500 ASP A CA 1
ATOM 4159 C C . ASP A 1 500 ? 8.970 -3.024 -1.809 1.00 24.70 500 ASP A C 1
ATOM 4161 O O . ASP A 1 500 ? 9.629 -2.044 -2.148 1.00 24.70 500 ASP A O 1
ATOM 4165 N N . LEU A 1 501 ? 7.967 -3.542 -2.543 1.00 23.89 501 LEU A N 1
ATOM 4166 C CA . LEU A 1 501 ? 7.083 -2.829 -3.502 1.00 23.89 501 LEU A CA 1
ATOM 4167 C C . LEU A 1 501 ? 6.187 -3.767 -4.348 1.00 23.89 501 LEU A C 1
ATOM 4169 O O . LEU A 1 501 ? 5.297 -3.288 -5.050 1.00 23.89 501 LEU A O 1
ATOM 4173 N N . PHE A 1 502 ? 6.372 -5.095 -4.286 1.00 23.59 502 PHE A N 1
ATOM 4174 C CA . PHE A 1 502 ? 5.660 -6.075 -5.132 1.00 23.59 502 PHE A CA 1
ATOM 4175 C C . PHE A 1 502 ? 4.817 -7.112 -4.357 1.00 23.59 502 PHE A C 1
ATOM 4177 O O . PHE A 1 502 ? 4.911 -8.316 -4.587 1.00 23.59 502 PHE A O 1
ATOM 4184 N N . SER A 1 503 ? 3.943 -6.654 -3.456 1.00 25.11 503 SER A N 1
ATOM 4185 C CA . SER A 1 503 ? 3.006 -7.536 -2.726 1.00 25.11 503 SER A CA 1
ATOM 4186 C C . SER A 1 503 ? 1.626 -6.923 -2.417 1.00 25.11 503 SER A C 1
ATOM 4188 O O . SER A 1 503 ? 0.901 -7.430 -1.567 1.00 25.11 503 SER A O 1
ATOM 4190 N N . LEU A 1 504 ? 1.200 -5.889 -3.158 1.00 22.55 504 LEU A N 1
ATOM 4191 C CA . LEU A 1 504 ? -0.166 -5.335 -3.098 1.00 22.55 504 LEU A CA 1
ATOM 4192 C C . LEU A 1 504 ? -0.819 -5.277 -4.490 1.00 22.55 504 LEU A C 1
ATOM 4194 O O . LEU A 1 504 ? -0.907 -4.220 -5.117 1.00 22.55 504 LEU A O 1
ATOM 4198 N N . ASN A 1 505 ? -1.169 -6.463 -5.000 1.00 22.52 505 ASN A N 1
ATOM 4199 C CA . ASN A 1 505 ? -2.410 -6.798 -5.727 1.00 22.52 505 ASN A CA 1
ATOM 4200 C C . ASN A 1 505 ? -2.309 -8.234 -6.276 1.00 22.52 505 ASN A C 1
ATOM 4202 O O . ASN A 1 505 ? -2.154 -8.439 -7.475 1.00 22.52 505 ASN A O 1
ATOM 4206 N N . ASN A 1 506 ? -2.409 -9.215 -5.377 1.00 24.62 506 ASN A N 1
ATOM 4207 C CA . ASN A 1 506 ? -2.785 -10.591 -5.700 1.00 24.62 506 ASN A CA 1
ATOM 4208 C C . ASN A 1 506 ? -3.911 -10.984 -4.735 1.00 24.62 506 ASN A C 1
ATOM 4210 O O . ASN A 1 506 ? -3.641 -11.415 -3.614 1.00 24.62 506 ASN A O 1
ATOM 4214 N N . GLU A 1 507 ? -5.168 -10.862 -5.161 1.00 26.48 507 GLU A N 1
ATOM 4215 C CA . GLU A 1 507 ? -6.138 -11.849 -4.689 1.00 26.48 507 GLU A CA 1
ATOM 4216 C C . GLU A 1 507 ? -5.755 -13.209 -5.296 1.00 26.48 507 GLU A C 1
ATOM 4218 O O . GLU A 1 507 ? -5.256 -13.273 -6.418 1.00 26.48 507 GLU A O 1
ATOM 4223 N N . LEU A 1 508 ? -6.001 -14.292 -4.555 1.00 26.27 508 LEU A N 1
ATOM 4224 C CA . LEU A 1 508 ? -5.844 -15.683 -5.003 1.00 26.27 508 LEU A CA 1
ATOM 4225 C C . LEU A 1 508 ? -4.415 -16.141 -5.380 1.00 26.27 508 LEU A C 1
ATOM 4227 O O . LEU A 1 508 ? -4.085 -16.349 -6.545 1.00 26.27 508 LEU A O 1
ATOM 4231 N N . THR A 1 509 ? -3.650 -16.558 -4.368 1.00 23.94 509 THR A N 1
ATOM 4232 C CA . THR A 1 509 ? -2.946 -17.854 -4.460 1.00 23.94 509 THR A CA 1
ATOM 4233 C C . THR A 1 509 ? -3.255 -18.704 -3.232 1.00 23.94 509 THR A C 1
ATOM 4235 O O . THR A 1 509 ? -3.098 -18.245 -2.102 1.00 23.94 509 THR A O 1
ATOM 4238 N N . ASP A 1 510 ? -3.693 -19.942 -3.469 1.00 26.45 510 ASP A N 1
ATOM 4239 C CA . ASP A 1 510 ? -4.049 -20.936 -2.450 1.00 26.45 510 ASP A CA 1
ATOM 4240 C C . ASP A 1 510 ? -2.983 -21.113 -1.354 1.00 26.45 510 ASP A C 1
ATOM 4242 O O . ASP A 1 510 ? -1.815 -21.351 -1.654 1.00 26.45 510 ASP A O 1
ATOM 4246 N N . TYR A 1 511 ? -3.426 -21.133 -0.091 1.00 30.72 511 TYR A N 1
ATOM 4247 C CA . TYR A 1 511 ? -2.733 -21.763 1.046 1.00 30.72 511 TYR A CA 1
ATOM 4248 C C . TYR A 1 511 ? -1.230 -21.442 1.221 1.00 30.72 511 TYR A C 1
ATOM 4250 O O . TYR A 1 511 ? -0.451 -22.286 1.668 1.00 30.72 511 TYR A O 1
ATOM 4258 N N . GLY A 1 512 ? -0.824 -20.198 0.948 1.00 28.97 512 GLY A N 1
ATOM 4259 C CA . GLY A 1 512 ? 0.508 -19.694 1.287 1.00 28.97 512 GLY A CA 1
ATOM 4260 C C . GLY A 1 512 ? 0.716 -19.578 2.802 1.00 28.97 512 GLY A C 1
ATOM 4261 O O . GLY A 1 512 ? 0.413 -18.546 3.395 1.00 28.97 512 GLY A O 1
ATOM 4262 N N . VAL A 1 513 ? 1.238 -20.630 3.440 1.00 27.59 513 VAL A N 1
ATOM 4263 C CA . VAL A 1 513 ? 1.656 -20.589 4.852 1.00 27.59 513 VAL A CA 1
ATOM 4264 C C . VAL A 1 513 ? 2.911 -19.726 4.976 1.00 27.59 513 VAL A C 1
ATOM 4266 O O . VAL A 1 513 ? 3.969 -20.092 4.466 1.00 27.59 513 VAL A O 1
ATOM 4269 N N . ASN A 1 514 ? 2.803 -18.596 5.677 1.00 30.88 514 ASN A N 1
ATOM 4270 C CA . ASN A 1 514 ? 3.958 -17.767 6.018 1.00 30.88 514 ASN A CA 1
ATOM 4271 C C . ASN A 1 514 ? 4.874 -18.537 6.995 1.00 30.88 514 ASN A C 1
ATOM 4273 O O . ASN A 1 514 ? 4.383 -19.215 7.902 1.00 30.88 514 ASN A O 1
ATOM 4277 N N . CYS A 1 515 ? 6.193 -18.502 6.785 1.00 33.31 515 CYS A N 1
ATOM 4278 C CA . CYS A 1 515 ? 7.120 -19.499 7.343 1.00 33.31 515 CYS A CA 1
ATOM 4279 C C . CYS A 1 515 ? 7.442 -19.315 8.846 1.00 33.31 515 CYS A C 1
ATOM 4281 O O . CYS A 1 515 ? 8.516 -18.833 9.217 1.00 33.31 515 CYS A O 1
ATOM 4283 N N . ASN A 1 516 ? 6.540 -19.778 9.719 1.00 36.78 516 ASN A N 1
ATOM 4284 C CA . ASN A 1 516 ? 6.851 -20.039 11.131 1.00 36.78 516 ASN A CA 1
ATOM 4285 C C . ASN A 1 516 ? 7.824 -21.220 11.284 1.00 36.78 516 ASN A C 1
ATOM 4287 O O . ASN A 1 516 ? 7.773 -22.181 10.513 1.00 36.78 516 ASN A O 1
ATOM 4291 N N . TYR A 1 517 ? 8.647 -21.182 12.339 1.00 40.47 517 TYR A N 1
ATOM 4292 C CA . TYR A 1 517 ? 9.613 -22.235 12.694 1.00 40.47 517 TYR A CA 1
ATOM 4293 C C . TYR A 1 517 ? 8.976 -23.642 12.728 1.00 40.47 517 TYR A C 1
ATOM 4295 O O . TYR A 1 517 ? 9.554 -24.604 12.220 1.00 40.47 517 TYR A O 1
ATOM 4303 N N . ASN A 1 518 ? 7.737 -23.741 13.224 1.00 47.97 518 ASN A N 1
ATOM 4304 C CA . ASN A 1 518 ? 6.959 -24.978 13.336 1.00 47.97 518 ASN A CA 1
ATOM 4305 C C . ASN A 1 518 ? 6.692 -25.682 11.987 1.00 47.97 518 ASN A C 1
ATOM 4307 O O . ASN A 1 518 ? 6.286 -26.844 11.992 1.00 47.97 518 ASN A O 1
ATOM 4311 N N . PHE A 1 519 ? 6.878 -25.024 10.830 1.00 58.03 519 PHE A N 1
ATOM 4312 C CA . PHE A 1 519 ? 6.695 -25.664 9.518 1.00 58.03 519 PHE A CA 1
ATOM 4313 C C . PHE A 1 519 ? 7.561 -26.922 9.384 1.00 58.03 519 PHE A C 1
ATOM 4315 O O . PHE A 1 519 ? 7.080 -27.947 8.913 1.00 58.03 519 PHE A O 1
ATOM 4322 N N . ILE A 1 520 ? 8.814 -26.871 9.838 1.00 61.81 520 ILE A N 1
ATOM 4323 C CA . ILE A 1 520 ? 9.740 -28.000 9.704 1.00 61.81 520 ILE A CA 1
ATOM 4324 C C . ILE A 1 520 ? 9.298 -29.162 10.592 1.00 61.81 520 ILE A C 1
ATOM 4326 O O . ILE A 1 520 ? 9.189 -30.283 10.103 1.00 61.81 520 ILE A O 1
ATOM 4330 N N . GLU A 1 521 ? 8.926 -28.897 11.844 1.00 62.19 521 GLU A N 1
ATOM 4331 C CA . GLU A 1 521 ? 8.421 -29.920 12.769 1.00 62.19 521 GLU A CA 1
ATOM 4332 C C . GLU A 1 521 ? 7.164 -30.618 12.231 1.00 62.19 521 GLU A C 1
ATOM 4334 O O . GLU A 1 521 ? 7.119 -31.848 12.160 1.00 62.19 521 GLU A O 1
ATOM 4339 N N . ILE A 1 522 ? 6.183 -29.833 11.753 1.00 60.91 522 ILE A N 1
ATOM 4340 C CA . ILE A 1 522 ? 4.926 -30.311 11.142 1.00 60.91 522 ILE A CA 1
ATOM 4341 C C . ILE A 1 522 ? 5.185 -31.333 10.025 1.00 60.91 522 ILE A C 1
ATOM 4343 O O . ILE A 1 522 ? 4.382 -32.249 9.829 1.00 60.91 522 ILE A O 1
ATOM 4347 N N . TYR A 1 523 ? 6.294 -31.191 9.301 1.00 65.81 523 TYR A N 1
ATOM 4348 C CA . TYR A 1 523 ? 6.678 -32.112 8.241 1.00 65.81 523 TYR A CA 1
ATOM 4349 C C . TYR A 1 523 ? 7.546 -33.261 8.768 1.00 65.81 523 TYR A C 1
ATOM 4351 O O . TYR A 1 523 ? 7.198 -34.407 8.489 1.00 65.81 523 TYR A O 1
ATOM 4359 N N . LEU A 1 524 ? 8.580 -33.005 9.582 1.00 66.31 524 LEU A N 1
ATOM 4360 C CA . LEU A 1 524 ? 9.464 -34.033 10.162 1.00 66.31 524 LEU A CA 1
ATOM 4361 C C . LEU A 1 524 ? 8.719 -35.090 11.002 1.00 66.31 524 LEU A C 1
ATOM 4363 O O . LEU A 1 524 ? 9.162 -36.236 11.048 1.00 66.31 524 LEU A O 1
ATOM 4367 N N . HIS A 1 525 ? 7.545 -34.783 11.570 1.00 67.50 525 HIS A N 1
ATOM 4368 C CA . HIS A 1 525 ? 6.643 -35.794 12.154 1.00 67.50 525 HIS A CA 1
ATOM 4369 C C . HIS A 1 525 ? 6.357 -36.989 11.219 1.00 67.50 525 HIS A C 1
ATOM 4371 O O . HIS A 1 525 ? 6.139 -38.107 11.684 1.00 67.50 525 HIS A O 1
ATOM 4377 N N . ASN A 1 526 ? 6.366 -36.771 9.899 1.00 62.41 526 ASN A N 1
ATOM 4378 C CA . ASN A 1 526 ? 6.068 -37.783 8.881 1.00 62.41 526 ASN A CA 1
ATOM 4379 C C . ASN A 1 526 ? 7.248 -38.722 8.572 1.00 62.41 526 ASN A C 1
ATOM 4381 O O . ASN A 1 526 ? 7.096 -39.595 7.714 1.00 62.41 526 ASN A O 1
ATOM 4385 N N . LEU A 1 527 ? 8.402 -38.544 9.226 1.00 68.06 527 LEU A N 1
ATOM 4386 C CA . LEU A 1 527 ? 9.590 -39.373 9.025 1.00 68.06 527 LEU A CA 1
ATOM 4387 C C . LEU A 1 527 ? 9.353 -40.854 9.338 1.00 68.06 527 LEU A C 1
ATOM 4389 O O . LEU A 1 527 ? 8.608 -41.211 10.256 1.00 68.06 527 LEU A O 1
ATOM 4393 N N . ASN A 1 528 ? 10.073 -41.716 8.619 1.00 67.69 528 ASN A N 1
ATOM 4394 C CA . ASN A 1 528 ? 10.233 -43.116 8.993 1.00 67.69 528 ASN A CA 1
ATOM 4395 C C . ASN A 1 528 ? 11.205 -43.259 10.181 1.00 67.69 528 ASN A C 1
ATOM 4397 O O . ASN A 1 528 ? 11.986 -42.357 10.492 1.00 67.69 528 ASN A O 1
ATOM 4401 N N . ASP A 1 529 ? 11.159 -44.407 10.851 1.00 68.38 529 ASP A N 1
ATOM 4402 C CA . ASP A 1 529 ? 11.850 -44.573 12.135 1.00 68.38 529 ASP A CA 1
ATOM 4403 C C . ASP A 1 529 ? 13.380 -44.699 11.996 1.00 68.38 529 ASP A C 1
ATOM 4405 O O . ASP A 1 529 ? 14.114 -44.339 12.912 1.00 68.38 529 ASP A O 1
ATOM 4409 N N . ASP A 1 530 ? 13.873 -45.066 10.808 1.00 67.12 530 ASP A N 1
ATOM 4410 C CA . ASP A 1 530 ? 15.294 -44.994 10.430 1.00 67.12 530 ASP A CA 1
ATOM 4411 C C . ASP A 1 530 ? 15.832 -43.547 10.428 1.00 67.12 530 ASP A C 1
ATOM 4413 O O . ASP A 1 530 ? 16.852 -43.267 11.058 1.00 67.12 530 ASP A O 1
ATOM 4417 N N . LEU A 1 531 ? 15.128 -42.599 9.791 1.00 66.25 531 LEU A N 1
ATOM 4418 C CA . LEU A 1 531 ? 15.551 -41.192 9.775 1.00 66.25 531 LEU A CA 1
ATOM 4419 C C . LEU A 1 531 ? 15.347 -40.504 11.131 1.00 66.25 531 LEU A C 1
ATOM 4421 O O . LEU A 1 531 ? 16.174 -39.681 11.516 1.00 66.25 531 LEU A O 1
ATOM 4425 N N . LYS A 1 532 ? 14.312 -40.878 11.897 1.00 67.44 532 LYS A N 1
ATOM 4426 C CA . LYS A 1 532 ? 14.174 -40.449 13.303 1.00 67.44 532 LYS A CA 1
ATOM 4427 C C . LYS A 1 532 ? 15.355 -40.923 14.152 1.00 67.44 532 LYS A C 1
ATOM 4429 O O . LYS A 1 532 ? 15.896 -40.133 14.916 1.00 67.44 532 LYS A O 1
ATOM 4434 N N . THR A 1 533 ? 15.778 -42.180 13.998 1.00 69.06 533 THR A N 1
ATOM 4435 C CA . THR A 1 533 ? 16.934 -42.730 14.728 1.00 69.06 533 THR A CA 1
ATOM 4436 C C . THR A 1 533 ? 18.20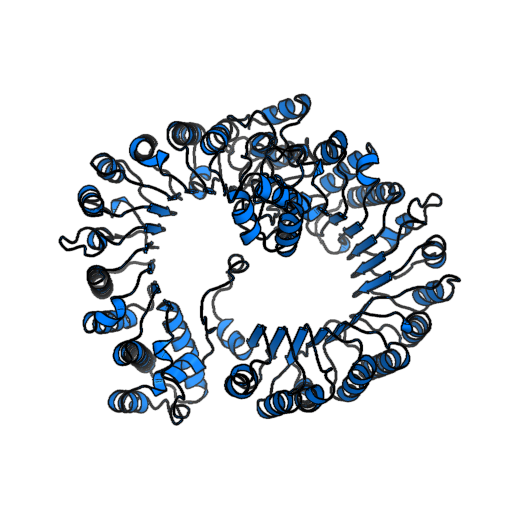5 -41.948 14.394 1.00 69.06 533 THR A C 1
ATOM 4438 O O . THR A 1 533 ? 18.859 -41.449 15.304 1.00 69.06 533 THR A O 1
ATOM 4441 N N . LYS A 1 534 ? 18.478 -41.717 13.103 1.00 68.38 534 LYS A N 1
ATOM 4442 C CA . LYS A 1 534 ? 19.642 -40.935 12.646 1.00 68.38 534 LYS A CA 1
ATOM 4443 C C . LYS A 1 534 ? 19.618 -39.474 13.095 1.00 68.38 534 LYS A C 1
ATOM 4445 O O . LYS A 1 534 ? 20.669 -38.924 13.379 1.00 68.38 534 LYS A O 1
ATOM 4450 N N . LEU A 1 535 ? 18.452 -38.832 13.197 1.00 65.12 535 LEU A N 1
ATOM 4451 C CA . LEU A 1 535 ? 18.357 -37.475 13.758 1.00 65.12 535 LEU A CA 1
ATOM 4452 C C . LEU A 1 535 ? 18.584 -37.453 15.279 1.00 65.12 535 LEU A C 1
ATOM 4454 O O . LEU A 1 535 ? 19.191 -36.511 15.781 1.00 65.12 535 LEU A O 1
ATOM 4458 N N . ASN A 1 536 ? 18.164 -38.496 16.003 1.00 65.94 536 ASN A N 1
ATOM 4459 C CA . ASN A 1 536 ? 18.404 -38.620 17.445 1.00 65.94 536 ASN A CA 1
ATOM 4460 C C . ASN A 1 536 ? 19.893 -38.839 17.788 1.00 65.94 536 ASN A C 1
ATOM 4462 O O . ASN A 1 536 ? 20.325 -38.448 18.873 1.00 65.94 536 ASN A O 1
ATOM 4466 N N . GLU A 1 537 ? 20.687 -39.423 16.882 1.00 66.62 537 GLU A N 1
ATOM 4467 C CA . GLU A 1 537 ? 22.141 -39.603 17.053 1.00 66.62 537 GLU A CA 1
ATOM 4468 C C . GLU A 1 537 ? 22.888 -38.261 17.203 1.00 66.62 537 GLU A C 1
ATOM 4470 O O . GLU A 1 537 ? 23.865 -38.185 17.946 1.00 66.62 537 GLU A O 1
ATOM 4475 N N . TYR A 1 538 ? 22.374 -37.176 16.608 1.00 62.44 538 TYR A N 1
ATOM 4476 C CA . TYR A 1 538 ? 22.913 -35.811 16.737 1.00 62.44 538 TYR A CA 1
ATOM 4477 C C . TYR A 1 538 ? 22.542 -35.109 18.059 1.00 62.44 538 TYR A C 1
ATOM 4479 O O . TYR A 1 538 ? 22.649 -33.892 18.144 1.00 62.44 538 TYR A O 1
ATOM 4487 N N . LYS A 1 539 ? 22.052 -35.821 19.088 1.00 56.41 539 LYS A N 1
ATOM 4488 C CA . LYS A 1 539 ? 21.636 -35.282 20.410 1.00 56.41 539 LYS A CA 1
ATOM 4489 C C . LYS A 1 539 ? 20.568 -34.166 20.413 1.00 56.41 539 LYS A C 1
ATOM 4491 O O . LYS A 1 539 ? 20.093 -33.797 21.488 1.00 56.41 539 LYS A O 1
ATOM 4496 N N . ILE A 1 540 ? 20.151 -33.623 19.269 1.00 53.22 540 ILE A N 1
ATOM 4497 C CA . ILE A 1 540 ? 19.111 -32.591 19.167 1.00 53.22 540 ILE A CA 1
ATOM 4498 C C . ILE A 1 540 ? 17.742 -33.255 19.369 1.00 53.22 540 ILE A C 1
ATOM 4500 O O . ILE A 1 540 ? 17.049 -33.637 18.424 1.00 53.22 540 ILE A O 1
ATOM 4504 N N . ILE A 1 541 ? 17.369 -33.423 20.643 1.00 48.69 541 ILE A N 1
ATOM 4505 C CA . ILE A 1 541 ? 16.101 -34.027 21.062 1.00 48.69 541 ILE A CA 1
ATOM 4506 C C . ILE A 1 541 ? 14.946 -33.122 20.625 1.00 48.69 541 ILE A C 1
ATOM 4508 O O . ILE A 1 541 ? 14.543 -32.190 21.325 1.00 48.69 541 ILE A O 1
ATOM 4512 N N . CYS A 1 542 ? 14.368 -33.439 19.470 1.00 48.50 542 CYS A N 1
ATOM 4513 C CA . CYS A 1 542 ? 13.162 -32.805 18.955 1.00 48.50 542 CYS A CA 1
ATOM 4514 C C . CYS A 1 542 ? 11.936 -33.293 19.753 1.00 48.50 542 CYS A C 1
ATOM 4516 O O . CYS A 1 542 ? 11.122 -34.072 19.256 1.00 48.50 542 CYS A O 1
ATOM 4518 N N . ASN A 1 543 ? 11.819 -32.851 21.013 1.00 43.62 543 ASN A N 1
ATOM 4519 C CA . ASN A 1 543 ? 10.747 -33.220 21.955 1.00 43.62 543 ASN A CA 1
ATOM 4520 C C . ASN A 1 543 ? 9.327 -32.993 21.384 1.00 43.62 543 ASN A C 1
ATOM 4522 O O . ASN A 1 543 ? 8.370 -33.664 21.779 1.00 43.62 543 ASN A O 1
ATOM 4526 N N . SER A 1 544 ? 9.205 -32.083 20.416 1.00 47.06 544 SER A N 1
ATOM 4527 C CA . SER A 1 544 ? 8.009 -31.784 19.626 1.00 47.06 544 SER A CA 1
ATOM 4528 C C . SER A 1 544 ? 7.491 -32.957 18.779 1.00 47.06 544 SER A C 1
ATOM 4530 O O . SER A 1 544 ? 6.279 -33.060 18.591 1.00 47.06 544 SER A O 1
ATOM 4532 N N . LEU A 1 545 ? 8.345 -33.883 18.313 1.00 49.22 545 LEU A N 1
ATOM 4533 C CA . LEU A 1 545 ? 7.988 -34.921 17.322 1.00 49.22 545 LEU A CA 1
ATOM 4534 C C . LEU A 1 545 ? 6.965 -35.977 17.796 1.00 49.22 545 LEU A C 1
ATOM 4536 O O . LEU A 1 545 ? 6.528 -36.811 17.002 1.00 49.22 545 LEU A O 1
ATOM 4540 N N . THR A 1 546 ? 6.551 -35.940 19.062 1.00 42.88 546 THR A N 1
ATOM 4541 C CA . THR A 1 546 ? 5.711 -36.960 19.716 1.00 42.88 546 THR A CA 1
ATOM 4542 C C . THR A 1 546 ? 4.208 -36.877 19.404 1.00 42.88 546 THR A C 1
ATOM 4544 O O . THR A 1 546 ? 3.481 -37.829 19.691 1.00 42.88 546 THR A O 1
ATOM 4547 N N . SER A 1 547 ? 3.712 -35.782 18.811 1.00 42.81 547 SER A N 1
ATOM 4548 C CA . SER A 1 547 ? 2.280 -35.622 18.491 1.00 42.81 547 SER A CA 1
ATOM 4549 C C . SER A 1 547 ? 1.903 -36.097 17.076 1.00 42.81 547 SER A C 1
ATOM 4551 O O . SER A 1 547 ? 2.611 -35.835 16.108 1.00 42.81 547 SER A O 1
ATOM 4553 N N . ASN A 1 548 ? 0.758 -36.775 16.927 1.00 45.56 548 ASN A N 1
ATOM 4554 C CA . ASN A 1 548 ? 0.269 -37.216 15.615 1.00 45.56 548 ASN A CA 1
ATOM 4555 C C . ASN A 1 548 ? -0.326 -36.047 14.809 1.00 45.56 548 ASN A C 1
ATOM 4557 O O . ASN A 1 548 ? -1.285 -35.396 15.229 1.00 45.56 548 ASN A O 1
ATOM 4561 N N . THR A 1 549 ? 0.181 -35.827 13.595 1.00 44.16 549 THR A N 1
ATOM 4562 C CA . THR A 1 549 ? -0.333 -34.808 12.672 1.00 44.16 549 THR A CA 1
ATOM 4563 C C . THR A 1 549 ? -1.722 -35.171 12.138 1.00 44.16 549 THR A C 1
ATOM 4565 O O . THR A 1 549 ? -1.870 -36.120 11.374 1.00 44.16 549 THR A O 1
ATOM 4568 N N . LEU A 1 550 ? -2.736 -34.362 12.475 1.00 39.56 550 LEU A N 1
ATOM 4569 C CA . LEU A 1 550 ? -4.151 -34.602 12.124 1.00 39.56 550 LEU A CA 1
ATOM 4570 C C . LEU A 1 550 ? -4.464 -34.680 10.610 1.00 39.56 550 LEU A C 1
ATOM 4572 O O . LEU A 1 550 ? -5.553 -35.099 10.229 1.00 39.56 550 LEU A O 1
ATOM 4576 N N . PHE A 1 551 ? -3.538 -34.244 9.753 1.00 44.16 551 PHE A N 1
ATOM 4577 C CA . PHE A 1 551 ? -3.647 -34.277 8.296 1.00 44.16 551 PHE A CA 1
ATOM 4578 C C . PHE A 1 551 ? -2.279 -34.594 7.679 1.00 44.16 551 PHE A C 1
ATOM 4580 O O . PHE A 1 551 ? -1.246 -34.217 8.231 1.00 44.16 551 PHE A O 1
ATOM 4587 N N . ASN A 1 552 ? -2.272 -35.207 6.493 1.00 58.00 552 ASN A N 1
ATOM 4588 C CA . ASN A 1 552 ? -1.074 -35.365 5.663 1.00 58.00 552 ASN A CA 1
ATOM 4589 C C . ASN A 1 552 ? -0.730 -34.020 4.986 1.00 58.00 552 ASN A C 1
ATOM 4591 O O . ASN A 1 552 ? -1.012 -33.826 3.803 1.00 58.00 552 ASN A O 1
ATOM 4595 N N . TYR A 1 553 ? -0.184 -33.072 5.761 1.00 57.84 553 TYR A N 1
ATOM 4596 C CA . TYR A 1 553 ? 0.108 -31.699 5.319 1.00 57.84 553 TYR A CA 1
ATOM 4597 C C . TYR A 1 553 ? 0.885 -31.586 3.995 1.00 57.84 553 TYR A C 1
ATOM 4599 O O . TYR A 1 553 ? 0.488 -30.735 3.195 1.00 57.84 553 TYR A O 1
ATOM 4607 N N . PRO A 1 554 ? 1.889 -32.443 3.699 1.00 59.69 554 PRO A N 1
ATOM 4608 C CA . PRO A 1 554 ? 2.546 -32.469 2.395 1.00 59.69 554 PRO A CA 1
ATOM 4609 C C . PRO A 1 554 ? 1.589 -32.434 1.199 1.00 59.69 554 PRO A C 1
ATOM 4611 O O . PRO A 1 554 ? 1.817 -31.665 0.271 1.00 59.69 554 PRO A O 1
ATOM 4614 N N . ARG A 1 555 ? 0.471 -33.174 1.214 1.00 60.25 555 ARG A N 1
ATOM 4615 C CA . ARG A 1 555 ? -0.447 -33.248 0.056 1.00 60.25 555 ARG A CA 1
ATOM 4616 C C . ARG A 1 555 ? -1.168 -31.937 -0.302 1.00 60.25 555 ARG A C 1
ATOM 4618 O O . ARG A 1 555 ? -1.811 -31.886 -1.346 1.00 60.25 555 ARG A O 1
ATOM 4625 N N . PHE A 1 556 ? -1.061 -30.884 0.512 1.00 58.62 556 PHE A N 1
ATOM 4626 C CA . PHE A 1 556 ? -1.576 -29.545 0.182 1.00 58.62 556 PHE A CA 1
ATOM 4627 C C . PHE A 1 556 ? -0.519 -28.608 -0.433 1.00 58.62 556 PHE A C 1
ATOM 4629 O O . PHE A 1 556 ? -0.856 -27.511 -0.878 1.00 58.62 556 PHE A O 1
ATOM 4636 N N . LEU A 1 557 ? 0.750 -29.020 -0.465 1.00 65.06 557 LEU A N 1
ATOM 4637 C CA . LEU A 1 557 ? 1.876 -28.226 -0.948 1.00 65.06 557 LEU A CA 1
ATOM 4638 C C . LEU A 1 557 ? 1.851 -28.146 -2.487 1.00 65.06 557 LEU A C 1
ATOM 4640 O O . LEU A 1 557 ? 2.168 -29.114 -3.171 1.00 65.06 557 LEU A O 1
ATOM 4644 N N . LYS A 1 558 ? 1.447 -26.990 -3.034 1.00 67.12 558 LYS A N 1
ATOM 4645 C CA . LYS A 1 558 ? 1.387 -26.723 -4.491 1.00 67.12 558 LYS A CA 1
ATOM 4646 C C . LYS A 1 558 ? 2.574 -25.915 -5.032 1.00 67.12 558 LYS A C 1
ATOM 4648 O O . LYS A 1 558 ? 2.812 -25.926 -6.239 1.00 67.12 558 LYS A O 1
ATOM 4653 N N . TYR A 1 559 ? 3.277 -25.197 -4.159 1.00 75.94 559 TYR A N 1
ATOM 4654 C CA . TYR A 1 559 ? 4.430 -24.349 -4.464 1.00 75.94 559 TYR A CA 1
ATOM 4655 C C . TYR A 1 559 ? 5.587 -24.731 -3.543 1.00 75.94 559 TYR A C 1
ATOM 4657 O O . TYR A 1 559 ? 5.373 -24.919 -2.344 1.00 75.94 559 TYR A O 1
ATOM 4665 N N . LEU A 1 560 ? 6.795 -24.830 -4.094 1.00 77.12 560 LEU A N 1
ATOM 4666 C CA . LEU A 1 560 ? 8.007 -25.145 -3.344 1.00 77.12 560 LEU A CA 1
ATOM 4667 C C . LEU A 1 560 ? 9.169 -24.270 -3.817 1.00 77.12 560 LEU A C 1
ATOM 4669 O O . LEU A 1 560 ? 9.366 -24.130 -5.019 1.00 77.12 560 LEU A O 1
ATOM 4673 N N . ASN A 1 561 ? 9.944 -23.721 -2.881 1.00 80.19 561 ASN A N 1
ATOM 4674 C CA . ASN A 1 561 ? 11.136 -22.916 -3.152 1.00 80.19 561 ASN A CA 1
ATOM 4675 C C . ASN A 1 561 ? 12.300 -23.427 -2.294 1.00 80.19 561 ASN A C 1
ATOM 4677 O O . ASN A 1 561 ? 12.165 -23.531 -1.074 1.00 80.19 561 ASN A O 1
ATOM 4681 N N . THR A 1 562 ? 13.428 -23.762 -2.919 1.00 74.56 562 THR A N 1
ATOM 4682 C CA . THR A 1 562 ? 14.566 -24.409 -2.248 1.00 74.56 562 THR A CA 1
ATOM 4683 C C . THR A 1 562 ? 15.266 -23.526 -1.217 1.00 74.56 562 THR A C 1
ATOM 4685 O O . THR A 1 562 ? 15.493 -23.984 -0.095 1.00 74.56 562 THR A O 1
ATOM 4688 N N . MET A 1 563 ? 15.574 -22.265 -1.537 1.00 71.44 563 MET A N 1
ATOM 4689 C CA . MET A 1 563 ? 16.250 -21.363 -0.595 1.00 71.44 563 MET A CA 1
ATOM 4690 C C . MET A 1 563 ? 15.358 -20.999 0.590 1.00 71.44 563 MET A C 1
ATOM 4692 O O . MET A 1 563 ? 15.853 -20.907 1.710 1.00 71.44 563 MET A O 1
ATOM 4696 N N . ARG A 1 564 ? 14.035 -20.893 0.407 1.00 71.19 564 ARG A N 1
ATOM 4697 C CA . ARG A 1 564 ? 13.103 -20.733 1.539 1.00 71.19 564 ARG A CA 1
ATOM 4698 C C . ARG A 1 564 ? 13.142 -21.923 2.499 1.00 71.19 564 ARG A C 1
ATOM 4700 O O . ARG A 1 564 ? 13.022 -21.712 3.704 1.00 71.19 564 ARG A O 1
ATOM 4707 N N . ILE A 1 565 ? 13.343 -23.150 2.004 1.00 74.19 565 ILE A N 1
ATOM 4708 C CA . ILE A 1 565 ? 13.541 -24.333 2.862 1.00 74.19 565 ILE A CA 1
ATOM 4709 C C . ILE A 1 565 ? 14.887 -24.238 3.591 1.00 74.19 565 ILE A C 1
ATOM 4711 O O . ILE A 1 565 ? 14.923 -24.502 4.789 1.00 74.19 565 ILE A O 1
ATOM 4715 N N . ILE A 1 566 ? 15.962 -23.822 2.904 1.00 71.31 566 ILE A N 1
ATOM 4716 C CA . ILE A 1 566 ? 17.293 -23.619 3.509 1.00 71.31 566 ILE A CA 1
ATOM 4717 C C . ILE A 1 566 ? 17.208 -22.595 4.636 1.00 71.31 566 ILE A C 1
ATOM 4719 O O . ILE A 1 566 ? 17.434 -22.956 5.787 1.00 71.31 566 ILE A O 1
ATOM 4723 N N . PHE A 1 567 ? 16.766 -21.367 4.357 1.00 67.38 567 PHE A N 1
ATOM 4724 C CA . PHE A 1 567 ? 16.619 -20.333 5.384 1.00 67.38 567 PHE A CA 1
ATOM 4725 C C . PHE A 1 567 ? 15.692 -20.764 6.529 1.00 67.38 567 PHE A C 1
ATOM 4727 O O . PHE A 1 567 ? 15.966 -20.434 7.680 1.00 67.38 567 PHE A O 1
ATOM 4734 N N . SER A 1 568 ? 14.642 -21.551 6.255 1.00 69.00 568 SER A N 1
ATOM 4735 C CA . SER A 1 568 ? 13.792 -22.123 7.311 1.00 69.00 568 SER A CA 1
ATOM 4736 C C . SER A 1 568 ? 14.546 -23.132 8.187 1.00 69.00 568 SER A C 1
ATOM 4738 O O . SER A 1 568 ? 14.384 -23.102 9.406 1.00 69.00 568 SER A O 1
ATOM 4740 N N . ILE A 1 569 ? 15.374 -24.010 7.606 1.00 74.06 569 ILE A N 1
ATOM 4741 C CA . ILE A 1 569 ? 16.189 -24.989 8.348 1.00 74.06 569 ILE A CA 1
ATOM 4742 C C . ILE A 1 569 ? 17.310 -24.291 9.118 1.00 74.06 569 ILE A C 1
ATOM 4744 O O . ILE A 1 569 ? 17.574 -24.655 10.262 1.00 74.06 569 ILE A O 1
ATOM 4748 N N . GLU A 1 570 ? 17.926 -23.246 8.571 1.00 70.94 570 GLU A N 1
ATOM 4749 C CA . GLU A 1 570 ? 18.905 -22.439 9.307 1.00 70.94 570 GLU A CA 1
ATOM 4750 C C . GLU A 1 570 ? 18.263 -21.721 10.503 1.00 70.94 570 GLU A C 1
ATOM 4752 O O . GLU A 1 570 ? 18.793 -21.793 11.613 1.00 70.94 570 GLU A O 1
ATOM 4757 N N . LYS A 1 571 ? 17.063 -21.150 10.318 1.00 65.12 571 LYS A N 1
ATOM 4758 C CA . LYS A 1 571 ? 16.206 -20.647 11.403 1.00 65.12 571 LYS A CA 1
ATOM 4759 C C . LYS A 1 571 ? 15.964 -21.716 12.478 1.00 65.12 571 LYS A C 1
ATOM 4761 O O . LYS A 1 571 ? 16.263 -21.505 13.651 1.00 65.12 571 LYS A O 1
ATOM 4766 N N . TRP A 1 572 ? 15.402 -22.859 12.080 1.00 69.75 572 TRP A N 1
ATOM 4767 C CA . TRP A 1 572 ? 14.973 -23.917 12.998 1.00 69.75 572 TRP A CA 1
ATOM 4768 C C . TRP A 1 572 ? 16.157 -24.551 13.735 1.00 69.75 572 TRP A C 1
ATOM 4770 O O . TRP A 1 572 ? 16.069 -24.774 14.938 1.00 69.75 572 TRP A O 1
ATOM 4780 N N . THR A 1 573 ? 17.302 -24.739 13.071 1.00 68.31 573 THR A N 1
ATOM 4781 C CA . THR A 1 573 ? 18.525 -25.239 13.722 1.00 68.31 573 THR A CA 1
ATOM 4782 C C . THR A 1 573 ? 19.164 -24.230 14.684 1.00 68.31 573 THR A C 1
ATOM 4784 O O . THR A 1 573 ? 19.702 -24.664 15.702 1.00 68.31 573 THR A O 1
ATOM 4787 N N . ARG A 1 574 ? 19.059 -22.906 14.455 1.00 62.69 574 ARG A N 1
ATOM 4788 C CA . ARG A 1 574 ? 19.481 -21.883 15.443 1.00 62.69 574 ARG A CA 1
ATOM 4789 C C . ARG A 1 574 ? 18.619 -21.957 16.713 1.00 62.69 574 ARG A C 1
ATOM 4791 O O . ARG A 1 574 ? 19.179 -21.991 17.806 1.00 62.69 574 ARG A O 1
ATOM 4798 N N . VAL A 1 575 ? 17.295 -22.098 16.576 1.00 58.91 575 VAL A N 1
ATOM 4799 C CA . VAL A 1 575 ? 16.365 -22.256 17.718 1.00 58.91 575 VAL A CA 1
ATOM 4800 C C . VAL A 1 575 ? 16.548 -23.602 18.438 1.00 58.91 575 VAL A C 1
ATOM 4802 O O . VAL A 1 575 ? 16.609 -23.644 19.667 1.00 58.91 575 VAL A O 1
ATOM 4805 N N . ALA A 1 576 ? 16.719 -24.701 17.698 1.00 57.22 576 ALA A N 1
ATOM 4806 C CA . ALA A 1 576 ? 16.995 -26.016 18.278 1.00 57.22 576 ALA A CA 1
ATOM 4807 C C . ALA A 1 576 ? 18.328 -26.045 19.054 1.00 57.22 576 ALA A C 1
ATOM 4809 O O . ALA A 1 576 ? 18.432 -26.732 20.068 1.00 57.22 576 ALA A O 1
ATOM 4810 N N . LYS A 1 577 ? 19.329 -25.255 18.634 1.00 57.53 577 LYS A N 1
ATOM 4811 C CA . LYS A 1 577 ? 20.589 -25.083 19.376 1.00 57.53 577 LYS A CA 1
ATOM 4812 C C . LYS A 1 577 ? 20.458 -24.228 20.631 1.00 57.53 577 LYS A C 1
ATOM 4814 O O . LYS A 1 577 ? 21.077 -24.571 21.629 1.00 57.53 577 LYS A O 1
ATOM 4819 N N . THR A 1 578 ? 19.636 -23.176 20.647 1.00 50.03 578 THR A N 1
ATOM 4820 C CA . THR A 1 578 ? 19.417 -22.395 21.884 1.00 50.03 578 THR A CA 1
ATOM 4821 C C . THR A 1 578 ? 18.750 -23.198 23.009 1.00 50.03 578 THR A C 1
ATOM 4823 O O . THR A 1 578 ? 18.824 -22.792 24.164 1.00 50.03 578 THR A O 1
ATOM 4826 N N . LEU A 1 579 ? 18.154 -24.356 22.698 1.00 48.19 579 LEU A N 1
ATOM 4827 C CA . LEU A 1 579 ? 17.613 -25.301 23.681 1.00 48.19 579 LEU A CA 1
ATOM 4828 C C . LEU A 1 579 ? 18.659 -26.295 24.233 1.00 48.19 579 LEU A C 1
ATOM 4830 O O . LEU A 1 579 ? 18.410 -26.900 25.273 1.00 48.19 579 LEU A O 1
ATOM 4834 N N . ASN A 1 580 ? 19.817 -26.458 23.577 1.00 51.97 580 ASN A N 1
ATOM 4835 C CA . ASN A 1 580 ? 20.827 -27.480 23.883 1.00 51.97 580 ASN A CA 1
ATOM 4836 C C . ASN A 1 580 ? 22.233 -26.866 24.040 1.00 51.97 580 ASN A C 1
ATOM 4838 O O . ASN A 1 580 ? 22.944 -26.633 23.062 1.00 51.97 580 ASN A O 1
ATOM 4842 N N . SER A 1 581 ? 22.675 -26.656 25.282 1.00 47.50 581 SER A N 1
ATOM 4843 C CA . SER A 1 581 ? 23.949 -25.999 25.607 1.00 47.50 581 SER A CA 1
ATOM 4844 C C . SER A 1 581 ? 25.179 -26.930 25.575 1.00 47.50 581 SER A C 1
ATOM 4846 O O . SER A 1 581 ? 25.877 -27.064 26.580 1.00 47.50 581 SER A O 1
ATOM 4848 N N . GLU A 1 582 ? 25.476 -27.553 24.430 1.00 53.03 582 GLU A N 1
ATOM 4849 C CA . GLU A 1 582 ? 26.776 -28.202 24.168 1.00 53.03 582 GLU A CA 1
ATOM 4850 C C . GLU A 1 582 ? 27.414 -27.656 22.874 1.00 53.03 582 GLU A C 1
ATOM 4852 O O . GLU A 1 582 ? 26.751 -27.461 21.853 1.00 53.03 582 GLU A O 1
ATOM 4857 N N . SER A 1 583 ? 28.722 -27.379 22.918 1.00 50.47 583 SER A N 1
ATOM 4858 C CA . SER A 1 583 ? 29.478 -26.789 21.806 1.00 50.47 583 SER A CA 1
ATOM 4859 C C . SER A 1 583 ? 29.924 -27.854 20.797 1.00 50.47 583 SER A C 1
ATOM 4861 O O . SER A 1 583 ? 31.006 -28.429 20.923 1.00 50.47 583 SER A O 1
ATOM 4863 N N . GLU A 1 584 ? 29.082 -28.121 19.804 1.00 56.97 584 GLU A N 1
ATOM 4864 C CA . GLU A 1 584 ? 29.386 -29.036 18.695 1.00 56.97 584 GLU A CA 1
ATOM 4865 C C . GLU A 1 584 ? 30.349 -28.433 17.659 1.00 56.97 584 GLU A C 1
ATOM 4867 O O . GLU A 1 584 ? 30.362 -27.222 17.430 1.00 56.97 584 GLU A O 1
ATOM 4872 N N . ASP A 1 585 ? 31.096 -29.305 16.975 1.00 60.44 585 ASP A N 1
ATOM 4873 C CA . ASP A 1 585 ? 31.881 -28.969 15.783 1.00 60.44 585 ASP A CA 1
ATOM 4874 C C . ASP A 1 585 ? 30.960 -28.393 14.675 1.00 60.44 585 ASP A C 1
ATOM 4876 O O . ASP A 1 585 ? 29.922 -28.996 14.369 1.00 60.44 585 ASP A O 1
ATOM 4880 N N . PRO A 1 586 ? 31.314 -27.255 14.037 1.00 57.88 586 PRO A N 1
ATOM 4881 C CA . PRO A 1 586 ? 30.651 -26.757 12.830 1.00 57.88 586 PRO A CA 1
ATOM 4882 C C . PRO A 1 586 ? 30.371 -27.815 11.749 1.00 57.88 586 PRO A C 1
ATOM 4884 O O . PRO A 1 586 ? 29.329 -27.735 11.093 1.00 57.88 586 PRO A O 1
ATOM 4887 N N . ASN A 1 587 ? 31.237 -28.824 11.587 1.00 60.66 587 ASN A N 1
ATOM 4888 C CA . ASN A 1 587 ? 31.023 -29.929 10.645 1.00 60.66 587 ASN A CA 1
ATOM 4889 C C . ASN A 1 587 ? 29.808 -30.793 11.036 1.00 60.66 587 ASN A C 1
ATOM 4891 O O . ASN A 1 587 ? 28.974 -31.118 10.193 1.00 60.66 587 ASN A O 1
ATOM 4895 N N . THR A 1 588 ? 29.644 -31.107 12.325 1.00 69.00 588 THR A N 1
ATOM 4896 C CA . THR A 1 588 ? 28.513 -31.905 12.833 1.00 69.00 588 THR A CA 1
ATOM 4897 C C . THR A 1 588 ? 27.174 -31.191 12.622 1.00 69.00 588 THR A C 1
ATOM 4899 O O . THR A 1 588 ? 26.189 -31.818 12.231 1.00 69.00 588 THR A O 1
ATOM 4902 N N . LEU A 1 589 ? 27.137 -29.861 12.790 1.00 71.19 589 LEU A N 1
ATOM 4903 C CA . LEU A 1 589 ? 25.960 -29.051 12.447 1.00 71.19 589 LEU A CA 1
ATOM 4904 C C . LEU A 1 589 ? 25.645 -29.091 10.942 1.00 71.19 589 LEU A C 1
ATOM 4906 O O . LEU A 1 589 ? 24.473 -29.078 10.559 1.00 71.19 589 LEU A O 1
ATOM 4910 N N . TYR A 1 590 ? 26.670 -29.109 10.089 1.00 72.25 590 TYR A N 1
ATOM 4911 C CA . TYR A 1 590 ? 26.496 -29.147 8.639 1.00 72.25 590 TYR A CA 1
ATOM 4912 C C . TYR A 1 590 ? 25.799 -30.438 8.190 1.00 72.25 590 TYR A C 1
ATOM 4914 O O . TYR A 1 590 ? 24.768 -30.380 7.513 1.00 72.25 590 TYR A O 1
ATOM 4922 N N . ASP A 1 591 ? 26.289 -31.596 8.644 1.00 74.69 591 ASP A N 1
ATOM 4923 C CA . ASP A 1 591 ? 25.665 -32.886 8.336 1.00 74.69 591 ASP A CA 1
ATOM 4924 C C . ASP A 1 591 ? 24.271 -33.039 8.976 1.00 74.69 591 ASP A C 1
ATOM 4926 O O . ASP A 1 591 ? 23.368 -33.592 8.343 1.00 74.69 591 ASP A O 1
ATOM 4930 N N . PHE A 1 592 ? 24.023 -32.455 10.158 1.00 77.00 592 PHE A N 1
ATOM 4931 C CA . PHE A 1 592 ? 22.670 -32.391 10.727 1.00 77.00 592 PHE A CA 1
ATOM 4932 C C . PHE A 1 592 ? 21.702 -31.589 9.841 1.00 77.00 592 PHE A C 1
ATOM 4934 O O . PHE A 1 592 ? 20.642 -32.098 9.465 1.00 77.00 592 PHE A O 1
ATOM 4941 N N . LYS A 1 593 ? 22.067 -30.358 9.440 1.00 78.31 593 LYS A N 1
ATOM 4942 C CA . LYS A 1 593 ? 21.264 -29.538 8.506 1.00 78.31 593 LYS A CA 1
ATOM 4943 C C . LYS A 1 593 ? 20.972 -30.308 7.216 1.00 78.31 593 LYS A C 1
ATOM 4945 O O . LYS A 1 593 ? 19.833 -30.322 6.746 1.00 78.31 593 LYS A O 1
ATOM 4950 N N . ARG A 1 594 ? 21.983 -30.989 6.673 1.00 78.81 594 ARG A N 1
ATOM 4951 C CA . ARG A 1 594 ? 21.912 -31.810 5.457 1.00 78.81 594 ARG A CA 1
ATOM 4952 C C . ARG A 1 594 ? 20.954 -33.001 5.598 1.00 78.81 594 ARG A C 1
ATOM 4954 O O . ARG A 1 594 ? 20.131 -33.228 4.710 1.00 78.81 594 ARG A O 1
ATOM 4961 N N . LEU A 1 595 ? 20.981 -33.705 6.731 1.00 78.62 595 LEU A N 1
ATOM 4962 C CA . LEU A 1 595 ? 20.053 -34.800 7.039 1.00 78.62 595 LEU A CA 1
ATOM 4963 C C . LEU A 1 595 ? 18.599 -34.311 7.176 1.00 78.62 595 LEU A C 1
ATOM 4965 O O . LEU A 1 595 ? 17.676 -34.964 6.679 1.00 78.62 595 LEU A O 1
ATOM 4969 N N . VAL A 1 596 ? 18.381 -33.145 7.792 1.00 79.62 596 VAL A N 1
ATOM 4970 C CA . VAL A 1 596 ? 17.054 -32.507 7.904 1.00 79.62 596 VAL A CA 1
ATOM 4971 C C . VAL A 1 596 ? 16.536 -32.075 6.525 1.00 79.62 596 VAL A C 1
ATOM 4973 O O . VAL A 1 596 ? 15.378 -32.334 6.190 1.00 79.62 596 VAL A O 1
ATOM 4976 N N . HIS A 1 597 ? 17.403 -31.505 5.684 1.00 81.12 597 HIS A N 1
ATOM 4977 C CA . HIS A 1 597 ? 17.106 -31.188 4.284 1.00 81.12 597 HIS A CA 1
ATOM 4978 C C . HIS A 1 597 ? 16.644 -32.413 3.492 1.00 81.12 597 HIS A C 1
ATOM 4980 O O . HIS A 1 597 ? 15.585 -32.382 2.857 1.00 81.12 597 HIS A O 1
ATOM 4986 N N . MET A 1 598 ? 17.410 -33.504 3.567 1.00 82.31 598 MET A N 1
ATOM 4987 C CA . MET A 1 598 ? 17.073 -34.766 2.911 1.00 82.31 598 MET A CA 1
ATOM 4988 C C . MET A 1 598 ? 15.745 -35.344 3.402 1.00 82.31 598 MET A C 1
ATOM 4990 O O . MET A 1 598 ? 14.916 -35.781 2.601 1.00 82.31 598 MET A O 1
ATOM 4994 N N . SER A 1 599 ? 15.522 -35.288 4.715 1.00 81.62 599 SER A N 1
ATOM 4995 C CA . SER A 1 599 ? 14.307 -35.771 5.371 1.00 81.62 599 SER A CA 1
ATOM 4996 C C . SER A 1 599 ? 13.041 -35.104 4.828 1.00 81.62 599 SER A C 1
ATOM 4998 O O . SER A 1 599 ? 12.081 -35.801 4.498 1.00 81.62 599 SER A O 1
ATOM 5000 N N . LEU A 1 600 ? 13.035 -33.773 4.671 1.00 83.44 600 LEU A N 1
ATOM 5001 C CA . LEU A 1 600 ? 11.871 -33.048 4.142 1.00 83.44 600 LEU A CA 1
ATOM 5002 C C . LEU A 1 600 ? 11.560 -33.411 2.685 1.00 83.44 600 LEU A C 1
ATOM 5004 O O . LEU A 1 600 ? 10.403 -33.685 2.366 1.00 83.44 600 LEU A O 1
ATOM 5008 N N . PHE A 1 601 ? 12.570 -33.469 1.811 1.00 84.00 601 PHE A N 1
ATOM 5009 C CA . PHE A 1 601 ? 12.342 -33.850 0.412 1.00 84.00 601 PHE A CA 1
ATOM 5010 C C . PHE A 1 601 ? 11.861 -35.295 0.279 1.00 84.00 601 PHE A C 1
ATOM 5012 O O . PHE A 1 601 ? 10.950 -35.557 -0.509 1.00 84.00 601 PHE A O 1
ATOM 5019 N N . LYS A 1 602 ? 12.370 -36.209 1.114 1.00 84.69 602 LYS A N 1
ATOM 5020 C CA . LYS A 1 602 ? 11.847 -37.576 1.177 1.00 84.69 602 LYS A CA 1
ATOM 5021 C C . LYS A 1 602 ? 10.384 -37.607 1.622 1.00 84.69 602 LYS A C 1
ATOM 5023 O O . LYS A 1 602 ? 9.591 -38.308 1.012 1.00 84.69 602 LYS A O 1
ATOM 5028 N N . ILE A 1 603 ? 9.991 -36.797 2.606 1.00 80.56 603 ILE A N 1
ATOM 5029 C CA . ILE A 1 603 ? 8.583 -36.664 3.016 1.00 80.56 603 ILE A CA 1
ATOM 5030 C C . ILE A 1 603 ? 7.703 -36.130 1.872 1.00 80.56 603 ILE A C 1
ATOM 5032 O O . ILE A 1 603 ? 6.581 -36.607 1.709 1.00 80.56 603 ILE A O 1
ATOM 5036 N N . PHE A 1 604 ? 8.168 -35.173 1.060 1.00 83.38 604 PHE A N 1
ATOM 5037 C CA . PHE A 1 604 ? 7.385 -34.699 -0.091 1.00 83.38 604 PHE A CA 1
ATOM 5038 C C . PHE A 1 604 ? 7.197 -35.797 -1.160 1.00 83.38 604 PHE A C 1
ATOM 5040 O O . PHE A 1 604 ? 6.131 -35.914 -1.767 1.00 83.38 604 PHE A O 1
ATOM 5047 N N . ILE A 1 605 ? 8.213 -36.636 -1.356 1.00 82.81 605 ILE A N 1
ATOM 5048 C CA . ILE A 1 605 ? 8.185 -37.789 -2.263 1.00 82.81 605 ILE A CA 1
ATOM 5049 C C . ILE A 1 605 ? 7.261 -38.896 -1.722 1.00 82.81 605 ILE A C 1
ATOM 5051 O O . ILE A 1 605 ? 6.273 -39.240 -2.370 1.00 82.81 605 ILE A O 1
ATOM 5055 N N . ASP A 1 606 ? 7.511 -39.380 -0.500 1.00 82.38 606 ASP A N 1
ATOM 5056 C CA . ASP A 1 606 ? 6.803 -40.492 0.159 1.00 82.38 606 ASP A CA 1
ATOM 5057 C C . ASP A 1 606 ? 5.300 -40.211 0.392 1.00 82.38 606 ASP A C 1
ATOM 5059 O O . ASP A 1 606 ? 4.532 -41.125 0.706 1.00 82.38 606 ASP A O 1
ATOM 5063 N N . LYS A 1 607 ? 4.859 -38.947 0.290 1.00 78.00 607 LYS A N 1
ATOM 5064 C CA . LYS A 1 607 ? 3.450 -38.532 0.440 1.00 78.00 607 LYS A CA 1
ATOM 5065 C C . LYS A 1 607 ? 2.760 -38.144 -0.874 1.00 78.00 607 LYS A C 1
ATOM 5067 O O . LYS A 1 607 ? 1.592 -37.747 -0.819 1.00 78.00 607 LYS A O 1
ATOM 5072 N N . GLU A 1 608 ? 3.435 -38.300 -2.016 1.00 77.38 608 GLU A N 1
ATOM 5073 C CA . GLU A 1 608 ? 2.924 -37.997 -3.364 1.00 77.38 608 GLU A CA 1
ATOM 5074 C C . GLU A 1 608 ? 2.487 -36.527 -3.513 1.00 77.38 608 GLU A C 1
ATOM 5076 O O . GLU A 1 608 ? 1.347 -36.219 -3.873 1.00 77.38 608 GLU A O 1
ATOM 5081 N N . VAL A 1 609 ? 3.380 -35.593 -3.177 1.00 75.44 609 VAL A N 1
ATOM 5082 C CA . VAL A 1 609 ? 3.085 -34.157 -3.269 1.00 75.44 609 VAL A CA 1
ATOM 5083 C C . VAL A 1 609 ? 2.932 -33.713 -4.724 1.00 75.44 609 VAL A C 1
ATOM 5085 O O . VAL A 1 609 ? 3.840 -33.855 -5.538 1.00 75.44 609 VAL A O 1
ATOM 5088 N N . ASN A 1 610 ? 1.777 -33.122 -5.036 1.00 71.50 610 ASN A N 1
ATOM 5089 C CA . ASN A 1 610 ? 1.422 -32.667 -6.376 1.00 71.50 610 ASN A CA 1
ATOM 5090 C C . ASN A 1 610 ? 1.781 -31.183 -6.578 1.00 71.50 610 ASN A C 1
ATOM 5092 O O . ASN A 1 610 ? 0.910 -30.308 -6.521 1.00 71.50 610 ASN A O 1
ATOM 5096 N N . LEU A 1 611 ? 3.070 -30.899 -6.790 1.00 73.25 611 LEU A N 1
ATOM 5097 C CA . LEU A 1 611 ? 3.555 -29.543 -7.062 1.00 73.25 611 LEU A CA 1
ATOM 5098 C C . LEU A 1 611 ? 3.039 -29.017 -8.410 1.00 73.25 611 LEU A C 1
ATOM 5100 O O . LEU A 1 611 ? 3.150 -29.679 -9.438 1.00 73.25 611 LEU A O 1
ATOM 5104 N N . HIS A 1 612 ? 2.534 -27.783 -8.406 1.00 74.75 612 HIS A N 1
ATOM 5105 C CA . HIS A 1 612 ? 2.175 -27.018 -9.605 1.00 74.75 612 HIS A CA 1
ATOM 5106 C C . HIS A 1 612 ? 3.302 -26.057 -10.016 1.00 74.75 612 HIS A C 1
ATOM 5108 O O . HIS A 1 612 ? 3.546 -25.855 -11.209 1.00 74.75 612 HIS A O 1
ATOM 5114 N N . THR A 1 613 ? 4.010 -25.503 -9.027 1.00 74.69 613 THR A N 1
ATOM 5115 C CA . THR A 1 613 ? 5.152 -24.602 -9.215 1.00 74.69 613 THR A CA 1
ATOM 5116 C C . THR A 1 613 ? 6.328 -25.054 -8.355 1.00 74.69 613 THR A C 1
ATOM 5118 O O . THR A 1 613 ? 6.160 -25.316 -7.163 1.00 74.69 613 THR A O 1
ATOM 5121 N N . PHE A 1 614 ? 7.524 -25.100 -8.936 1.00 82.38 614 PHE A N 1
ATOM 5122 C CA . PHE A 1 614 ? 8.769 -25.389 -8.222 1.00 82.38 614 PHE A CA 1
ATOM 5123 C C . PHE A 1 614 ? 9.812 -24.326 -8.563 1.00 82.38 614 PHE A C 1
ATOM 5125 O O . PHE A 1 614 ? 9.915 -23.883 -9.706 1.00 82.38 614 PHE A O 1
ATOM 5132 N N . GLU A 1 615 ? 10.550 -23.888 -7.554 1.00 80.62 615 GLU A N 1
ATOM 5133 C CA . GLU A 1 615 ? 11.524 -22.812 -7.633 1.00 80.62 615 GLU A CA 1
ATOM 5134 C C . GLU A 1 615 ? 12.845 -23.286 -7.026 1.00 80.62 615 GLU A C 1
ATOM 5136 O O . GLU A 1 615 ? 12.943 -23.578 -5.832 1.00 80.62 615 GLU A O 1
ATOM 5141 N N . ILE A 1 616 ? 13.848 -23.422 -7.888 1.00 79.31 616 ILE A N 1
ATOM 5142 C CA . ILE A 1 616 ? 15.183 -23.896 -7.551 1.00 79.31 616 ILE A CA 1
ATOM 5143 C C . ILE A 1 616 ? 16.116 -22.688 -7.568 1.00 79.31 616 ILE A C 1
ATOM 5145 O O . ILE A 1 616 ? 16.683 -22.346 -8.599 1.00 79.31 616 ILE A O 1
ATOM 5149 N N . GLU A 1 617 ? 16.251 -22.037 -6.419 1.00 74.94 617 GLU A N 1
ATOM 5150 C CA . GLU A 1 617 ? 17.308 -21.061 -6.151 1.00 74.94 617 GLU A CA 1
ATOM 5151 C C . GLU A 1 617 ? 18.539 -21.780 -5.590 1.00 74.94 617 GLU A C 1
ATOM 5153 O O . GLU A 1 617 ? 18.385 -22.627 -4.710 1.00 74.94 617 GLU A O 1
ATOM 5158 N N . ILE A 1 618 ? 19.739 -21.446 -6.079 1.00 71.25 618 ILE A N 1
ATOM 5159 C CA . ILE A 1 618 ? 21.040 -21.990 -5.655 1.00 71.25 618 ILE A CA 1
ATOM 5160 C C . ILE A 1 618 ? 22.031 -20.835 -5.457 1.00 71.25 618 ILE A C 1
ATOM 5162 O O . ILE A 1 618 ? 22.184 -19.994 -6.343 1.00 71.25 618 ILE A O 1
ATOM 5166 N N . PHE A 1 619 ? 22.734 -20.823 -4.319 1.00 66.88 619 PHE A N 1
ATOM 5167 C CA . PHE A 1 619 ? 23.745 -19.819 -3.964 1.00 66.88 619 PHE A CA 1
ATOM 5168 C C . PHE A 1 619 ? 25.042 -20.463 -3.440 1.00 66.88 619 PHE A C 1
ATOM 5170 O O . PHE A 1 619 ? 25.013 -21.533 -2.827 1.00 66.88 619 PHE A O 1
ATOM 5177 N N . ASN A 1 620 ? 26.167 -19.758 -3.624 1.00 59.59 620 ASN A N 1
ATOM 5178 C CA . ASN A 1 620 ? 27.546 -20.246 -3.429 1.00 59.59 620 ASN A CA 1
ATOM 5179 C C . ASN A 1 620 ? 27.820 -20.997 -2.095 1.00 59.59 620 ASN A C 1
ATOM 5181 O O . ASN A 1 620 ? 28.580 -21.957 -2.065 1.00 59.59 620 ASN A O 1
ATOM 5185 N N . ARG A 1 621 ? 27.164 -20.633 -0.980 1.00 59.53 621 ARG A N 1
ATOM 5186 C CA . ARG A 1 621 ? 27.395 -21.264 0.343 1.00 59.53 621 ARG A CA 1
ATOM 5187 C C . ARG A 1 621 ? 26.641 -22.586 0.592 1.00 59.53 621 ARG A C 1
ATOM 5189 O O . ARG A 1 621 ? 26.768 -23.146 1.679 1.00 59.53 621 ARG A O 1
ATOM 5196 N N . CYS A 1 622 ? 25.846 -23.084 -0.361 1.00 63.66 622 CYS A N 1
ATOM 5197 C CA . CYS A 1 622 ? 24.855 -24.140 -0.091 1.00 63.66 622 CYS A CA 1
ATOM 5198 C C . CYS A 1 622 ? 24.902 -25.374 -1.016 1.00 63.66 622 CYS A C 1
ATOM 5200 O O . CYS A 1 622 ? 24.063 -26.260 -0.848 1.00 63.66 622 CYS A O 1
ATOM 5202 N N . TYR A 1 623 ? 25.838 -25.468 -1.973 1.00 67.62 623 TYR A N 1
ATOM 5203 C CA . TYR A 1 623 ? 25.810 -26.474 -3.056 1.00 67.62 623 TYR A CA 1
ATOM 5204 C C . TYR A 1 623 ? 25.585 -27.929 -2.610 1.00 67.62 623 TYR A C 1
ATOM 5206 O O . TYR A 1 623 ? 24.802 -28.640 -3.240 1.00 67.62 623 TYR A O 1
ATOM 5214 N N . ASN A 1 624 ? 26.200 -28.383 -1.517 1.00 66.44 624 ASN A N 1
ATOM 5215 C CA . ASN A 1 624 ? 26.177 -29.813 -1.188 1.00 66.44 624 ASN A CA 1
ATOM 5216 C C . ASN A 1 624 ? 24.818 -30.252 -0.610 1.00 66.44 624 ASN A C 1
ATOM 5218 O O . ASN A 1 624 ? 24.427 -31.400 -0.802 1.00 66.44 624 ASN A O 1
ATOM 5222 N N . TYR A 1 625 ? 24.031 -29.330 -0.032 1.00 70.31 625 TYR A N 1
ATOM 5223 C CA . TYR A 1 625 ? 22.620 -29.588 0.288 1.00 70.31 625 TYR A CA 1
ATOM 5224 C C . TYR A 1 625 ? 21.800 -29.864 -0.985 1.00 70.31 625 TYR A C 1
ATOM 5226 O O . TYR A 1 625 ? 20.962 -30.764 -1.009 1.00 70.31 625 TYR A O 1
ATOM 5234 N N . PHE A 1 626 ? 22.053 -29.109 -2.061 1.00 74.06 626 PHE A N 1
ATOM 5235 C CA . PHE A 1 626 ? 21.362 -29.274 -3.343 1.00 74.06 626 PHE A CA 1
ATOM 5236 C C . PHE A 1 626 ? 21.714 -30.577 -4.046 1.00 74.06 626 PHE A C 1
ATOM 5238 O O . PHE A 1 626 ? 20.842 -31.187 -4.663 1.00 74.06 626 PHE A O 1
ATOM 5245 N N . ASN A 1 627 ? 22.975 -31.004 -3.946 1.00 77.56 627 ASN A N 1
ATOM 5246 C CA . ASN A 1 627 ? 23.458 -32.216 -4.592 1.00 77.56 627 ASN A CA 1
ATOM 5247 C C . ASN A 1 627 ? 22.574 -33.425 -4.260 1.00 77.56 627 ASN A C 1
ATOM 5249 O O . ASN A 1 627 ? 22.046 -34.071 -5.170 1.00 77.56 627 ASN A O 1
ATOM 5253 N N . ASP A 1 628 ? 22.381 -33.703 -2.971 1.00 77.81 628 ASP A N 1
ATOM 5254 C CA . ASP A 1 628 ? 21.627 -34.875 -2.525 1.00 77.81 628 ASP A CA 1
ATOM 5255 C C . ASP A 1 628 ? 20.121 -34.696 -2.779 1.00 77.81 628 ASP A C 1
ATOM 5257 O O . ASP A 1 628 ? 19.460 -35.625 -3.243 1.00 77.81 628 ASP A O 1
ATOM 5261 N N . ILE A 1 629 ? 19.584 -33.482 -2.559 1.00 82.19 629 ILE A N 1
ATOM 5262 C CA . ILE A 1 629 ? 18.182 -33.129 -2.863 1.00 82.19 629 ILE A CA 1
ATOM 5263 C C . ILE A 1 629 ? 17.844 -33.461 -4.316 1.00 82.19 629 ILE A C 1
ATOM 5265 O O . ILE A 1 629 ? 16.824 -34.103 -4.576 1.00 82.19 629 ILE A O 1
ATOM 5269 N N . PHE A 1 630 ? 18.693 -33.069 -5.267 1.00 85.25 630 PHE A N 1
ATOM 5270 C CA . PHE A 1 630 ? 18.423 -33.336 -6.674 1.00 85.25 630 PHE A CA 1
ATOM 5271 C C . PHE A 1 630 ? 18.551 -34.818 -7.025 1.00 85.25 630 PHE A C 1
ATOM 5273 O O . PHE A 1 630 ? 17.736 -35.309 -7.795 1.00 85.25 630 PHE A O 1
ATOM 5280 N N . GLU A 1 631 ? 19.483 -35.566 -6.434 1.00 85.56 631 GLU A N 1
ATOM 5281 C CA . GLU A 1 631 ? 19.539 -37.025 -6.617 1.00 85.56 631 GLU A CA 1
ATOM 5282 C C . GLU A 1 631 ? 18.300 -37.740 -6.076 1.00 85.56 631 GLU A C 1
ATOM 5284 O O . GLU A 1 631 ? 17.744 -38.594 -6.765 1.00 85.56 631 GLU A O 1
ATOM 5289 N N . LEU A 1 632 ? 17.799 -37.348 -4.905 1.00 84.56 632 LEU A N 1
ATOM 5290 C CA . LEU A 1 632 ? 16.570 -37.921 -4.363 1.00 84.56 632 LEU A CA 1
ATOM 5291 C C . LEU A 1 632 ? 15.353 -37.610 -5.256 1.00 84.56 632 LEU A C 1
ATOM 5293 O O . LEU A 1 632 ? 14.503 -38.478 -5.452 1.0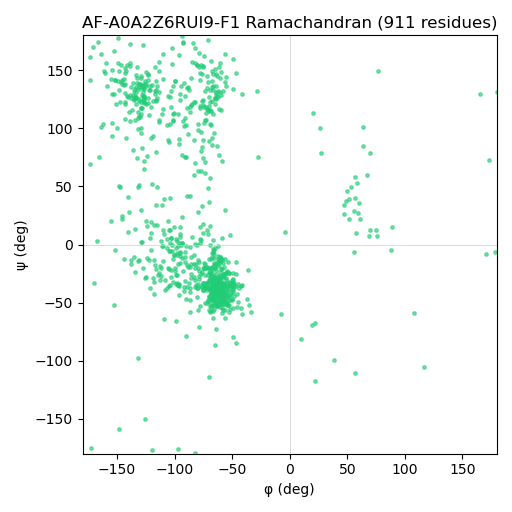0 84.56 632 LEU A O 1
ATOM 5297 N N . ILE A 1 633 ? 15.290 -36.415 -5.855 1.00 85.81 633 ILE A N 1
ATOM 5298 C CA . ILE A 1 633 ? 14.266 -36.054 -6.852 1.00 85.81 633 ILE A CA 1
ATOM 5299 C C . ILE A 1 633 ? 14.428 -36.876 -8.144 1.00 85.81 633 ILE A C 1
ATOM 5301 O O . ILE A 1 633 ? 13.438 -37.362 -8.690 1.00 85.81 633 ILE A O 1
ATOM 5305 N N . LEU A 1 634 ? 15.660 -37.081 -8.618 1.00 85.00 634 LEU A N 1
ATOM 5306 C CA . LEU A 1 634 ? 15.974 -37.868 -9.818 1.00 85.00 634 LEU A CA 1
ATOM 5307 C C . LEU A 1 634 ? 15.637 -39.355 -9.663 1.00 85.00 634 LEU A C 1
ATOM 5309 O O . LEU A 1 634 ? 15.195 -39.988 -10.619 1.00 85.00 634 LEU A O 1
ATOM 5313 N N . GLN A 1 635 ? 15.787 -39.901 -8.457 1.00 86.88 635 GLN A N 1
ATOM 5314 C CA . GLN A 1 635 ? 15.337 -41.252 -8.118 1.00 86.88 635 GLN A CA 1
ATOM 5315 C C . GLN A 1 635 ? 13.797 -41.364 -8.060 1.00 86.88 635 GLN A C 1
ATOM 5317 O O . GLN A 1 635 ? 13.262 -42.463 -8.182 1.00 86.88 635 GLN A O 1
ATOM 5322 N N . ASN A 1 636 ? 13.074 -40.245 -7.908 1.00 84.38 636 ASN A N 1
ATOM 5323 C CA . ASN A 1 636 ? 11.633 -40.202 -7.622 1.00 84.38 636 ASN A CA 1
ATOM 5324 C C . ASN A 1 636 ? 10.877 -39.239 -8.555 1.00 84.38 636 ASN A C 1
ATOM 5326 O O . ASN A 1 636 ? 10.102 -38.380 -8.128 1.00 84.38 636 ASN A O 1
ATOM 5330 N N . THR A 1 637 ? 11.092 -39.411 -9.859 1.00 80.12 637 THR A N 1
ATOM 5331 C CA . THR A 1 637 ? 10.688 -38.490 -10.941 1.00 80.12 637 THR A CA 1
ATOM 5332 C C . THR A 1 637 ? 9.196 -38.113 -10.969 1.00 80.12 637 THR A C 1
ATOM 5334 O O . THR A 1 637 ? 8.841 -37.036 -11.448 1.00 80.12 637 THR A O 1
ATOM 5337 N N . ASN A 1 638 ? 8.315 -38.942 -10.397 1.00 80.69 638 ASN A N 1
ATOM 5338 C CA . ASN A 1 638 ? 6.886 -38.646 -10.233 1.00 80.69 638 ASN A CA 1
ATOM 5339 C C . ASN A 1 638 ? 6.620 -37.351 -9.440 1.00 80.69 638 ASN A C 1
ATOM 5341 O O . ASN A 1 638 ? 5.670 -36.638 -9.756 1.00 80.69 638 ASN A O 1
ATOM 5345 N N . PHE A 1 639 ? 7.464 -37.015 -8.456 1.00 80.81 639 PHE A N 1
ATOM 5346 C CA . PHE A 1 639 ? 7.322 -35.818 -7.611 1.00 80.81 639 PHE A CA 1
ATOM 5347 C C . PHE A 1 639 ? 7.355 -34.502 -8.412 1.00 80.81 639 PHE A C 1
ATOM 5349 O O . PHE A 1 639 ? 6.707 -33.527 -8.035 1.00 80.81 639 PHE A O 1
ATOM 5356 N N . ILE A 1 640 ? 8.059 -34.485 -9.549 1.00 76.38 640 ILE A N 1
ATOM 5357 C CA . ILE A 1 640 ? 8.179 -33.309 -10.427 1.00 76.38 640 ILE A CA 1
ATOM 5358 C C . ILE A 1 640 ? 7.290 -33.373 -11.684 1.00 76.38 640 ILE A C 1
ATOM 5360 O O . ILE A 1 640 ? 7.189 -32.399 -12.431 1.00 76.38 640 ILE A O 1
ATOM 5364 N N . TYR A 1 641 ? 6.609 -34.499 -11.919 1.00 75.94 641 TYR A N 1
ATOM 5365 C CA . TYR A 1 641 ? 5.948 -34.821 -13.191 1.00 75.94 641 TYR A CA 1
ATOM 5366 C C . TYR A 1 641 ? 4.798 -33.870 -13.582 1.00 75.94 641 TYR A C 1
ATOM 5368 O O . TYR A 1 641 ? 4.593 -33.591 -14.768 1.00 75.94 641 TYR A O 1
ATOM 5376 N N . ASN A 1 642 ? 4.061 -33.357 -12.592 1.00 74.38 642 ASN A N 1
ATOM 5377 C CA . ASN A 1 642 ? 2.888 -32.491 -12.783 1.00 74.38 642 ASN A CA 1
ATOM 5378 C C . ASN A 1 642 ? 3.189 -30.984 -12.683 1.00 74.38 642 ASN A C 1
ATOM 5380 O O . ASN A 1 642 ? 2.271 -30.175 -12.822 1.00 74.38 642 ASN A O 1
ATOM 5384 N N . ILE A 1 643 ? 4.449 -30.593 -12.461 1.00 79.31 643 ILE A N 1
ATOM 5385 C CA . ILE A 1 643 ? 4.827 -29.179 -12.362 1.00 79.31 643 ILE A CA 1
ATOM 5386 C C . ILE A 1 643 ? 4.590 -28.492 -13.710 1.00 79.31 643 ILE A C 1
ATOM 5388 O O . ILE A 1 643 ? 5.110 -28.919 -14.744 1.00 79.31 643 ILE A O 1
ATOM 5392 N N . GLU A 1 644 ? 3.833 -27.395 -13.680 1.00 79.56 644 GLU A N 1
ATOM 5393 C CA . GLU A 1 644 ? 3.530 -26.579 -14.857 1.00 79.56 644 GLU A CA 1
ATOM 5394 C C . GLU A 1 644 ? 4.448 -25.351 -14.959 1.00 79.56 644 GLU A C 1
ATOM 5396 O O . GLU A 1 644 ? 4.700 -24.871 -16.067 1.00 79.56 644 GLU A O 1
ATOM 5401 N N . ASN A 1 645 ? 4.968 -24.865 -13.825 1.00 75.25 645 ASN A N 1
ATOM 5402 C CA . ASN A 1 645 ? 5.859 -23.707 -13.742 1.00 75.25 645 ASN A CA 1
ATOM 5403 C C . ASN A 1 645 ? 7.166 -24.078 -13.024 1.00 75.25 645 ASN A C 1
ATOM 5405 O O . ASN A 1 645 ? 7.136 -24.469 -11.856 1.00 75.25 645 ASN A O 1
ATOM 5409 N N . LEU A 1 646 ? 8.308 -23.908 -13.689 1.00 82.81 646 LEU A N 1
ATOM 5410 C CA . LEU A 1 646 ? 9.628 -24.129 -13.095 1.00 82.81 646 LEU A CA 1
ATOM 5411 C C . LEU A 1 646 ? 10.458 -22.844 -13.142 1.00 82.81 646 LEU A C 1
ATOM 5413 O O . LEU A 1 646 ? 10.770 -22.345 -14.222 1.00 82.81 646 LEU A O 1
ATOM 5417 N N . ASN A 1 647 ? 10.829 -22.329 -11.974 1.00 78.06 647 ASN A N 1
ATOM 5418 C CA . ASN A 1 647 ? 11.747 -21.203 -11.836 1.00 78.06 647 ASN A CA 1
ATOM 5419 C C . ASN A 1 647 ? 13.123 -21.735 -11.419 1.00 78.06 647 ASN A C 1
ATOM 5421 O O . ASN A 1 647 ? 13.212 -22.536 -10.491 1.00 78.06 647 ASN A O 1
ATOM 5425 N N . LEU A 1 648 ? 14.187 -21.297 -12.085 1.00 76.50 648 LEU A N 1
ATOM 5426 C CA . LEU A 1 648 ? 15.567 -21.692 -11.811 1.00 76.50 648 LEU A CA 1
ATOM 5427 C C . LEU A 1 648 ? 16.418 -20.437 -11.630 1.00 76.50 648 LEU A C 1
ATOM 5429 O O . LEU A 1 648 ? 16.367 -19.540 -12.468 1.00 76.50 648 LEU A O 1
ATOM 5433 N N . TYR A 1 649 ? 17.199 -20.401 -10.559 1.00 70.88 649 TYR A N 1
ATOM 5434 C CA . TYR A 1 649 ? 18.124 -19.335 -10.194 1.00 70.88 649 TYR A CA 1
ATOM 5435 C C . TYR A 1 649 ? 19.434 -19.989 -9.755 1.00 70.88 649 TYR A C 1
ATOM 5437 O O . TYR A 1 649 ? 19.438 -20.822 -8.846 1.00 70.88 649 TYR A O 1
ATOM 5445 N N . ILE A 1 650 ? 20.550 -19.603 -10.370 1.00 67.69 650 ILE A N 1
ATOM 5446 C CA . ILE A 1 650 ? 21.890 -20.101 -10.047 1.00 67.69 650 ILE A CA 1
ATOM 5447 C C . ILE A 1 650 ? 22.815 -18.886 -9.895 1.00 67.69 650 ILE A C 1
ATOM 5449 O O . ILE A 1 650 ? 23.078 -18.180 -10.862 1.00 67.69 650 ILE A O 1
ATOM 5453 N N . GLY A 1 651 ? 23.272 -18.596 -8.672 1.00 57.12 651 GLY A N 1
ATOM 5454 C CA . GLY A 1 651 ? 24.048 -17.387 -8.369 1.00 57.12 651 GLY A CA 1
ATOM 5455 C C . GLY A 1 651 ? 25.377 -17.668 -7.669 1.00 57.12 651 GLY A C 1
ATOM 5456 O O . GLY A 1 651 ? 25.412 -18.255 -6.583 1.00 57.12 651 GLY A O 1
ATOM 5457 N N . GLY A 1 652 ? 26.479 -17.184 -8.249 1.00 56.91 652 GLY A N 1
ATOM 5458 C CA . GLY A 1 652 ? 27.813 -17.354 -7.672 1.00 56.91 652 GLY A CA 1
ATOM 5459 C C . GLY A 1 652 ? 28.876 -16.422 -8.252 1.00 56.91 652 GLY A C 1
ATOM 5460 O O . GLY A 1 652 ? 29.463 -16.709 -9.289 1.00 56.91 652 GLY A O 1
ATOM 5461 N N . ALA A 1 653 ? 29.200 -15.351 -7.526 1.00 45.12 653 ALA A N 1
ATOM 5462 C CA . ALA A 1 653 ? 30.479 -14.661 -7.684 1.00 45.12 653 ALA A CA 1
ATOM 5463 C C . ALA A 1 653 ? 31.592 -15.413 -6.923 1.00 45.12 653 ALA A C 1
ATOM 5465 O O . ALA A 1 653 ? 31.316 -16.073 -5.919 1.00 45.12 653 ALA A O 1
ATOM 5466 N N . PHE A 1 654 ? 32.840 -15.250 -7.380 1.00 43.47 654 PHE A N 1
ATOM 5467 C CA . PHE A 1 654 ? 34.073 -15.886 -6.876 1.00 43.47 654 PHE A CA 1
ATOM 5468 C C . PHE A 1 654 ? 34.218 -17.398 -7.136 1.00 43.47 654 PHE A C 1
ATOM 5470 O O . PHE A 1 654 ? 34.045 -18.235 -6.256 1.00 43.47 654 PHE A O 1
ATOM 5477 N N . ILE A 1 655 ? 34.608 -17.702 -8.380 1.00 49.56 655 ILE A N 1
ATOM 5478 C CA . ILE A 1 655 ? 35.792 -18.503 -8.761 1.00 49.56 655 ILE A CA 1
ATOM 5479 C C . ILE A 1 655 ? 36.370 -19.421 -7.662 1.00 49.56 655 ILE A C 1
ATOM 5481 O O . ILE A 1 655 ? 37.016 -18.931 -6.742 1.00 49.56 655 ILE A O 1
ATOM 5485 N N . TYR A 1 656 ? 36.279 -20.739 -7.861 1.00 42.22 656 TYR A N 1
ATOM 5486 C CA . TYR A 1 656 ? 37.418 -21.654 -8.090 1.00 42.22 656 TYR A CA 1
ATOM 5487 C C . TYR A 1 656 ? 36.878 -22.988 -8.660 1.00 42.22 656 TYR A C 1
ATOM 5489 O O . TYR A 1 656 ? 35.671 -23.225 -8.649 1.00 42.22 656 TYR A O 1
ATOM 5497 N N . ASN A 1 657 ? 37.742 -23.831 -9.240 1.00 52.59 657 ASN A N 1
ATOM 5498 C CA . ASN A 1 657 ? 37.325 -25.065 -9.924 1.00 52.59 657 ASN A CA 1
ATOM 5499 C C . ASN A 1 657 ? 36.775 -26.117 -8.937 1.00 52.59 657 ASN A C 1
ATOM 5501 O O . ASN A 1 657 ? 37.570 -26.820 -8.317 1.00 52.59 657 ASN A O 1
ATOM 5505 N N . ASN A 1 658 ? 35.449 -26.289 -8.866 1.00 57.19 658 ASN A N 1
ATOM 5506 C CA . ASN A 1 658 ? 34.802 -27.371 -8.108 1.00 57.19 658 ASN A CA 1
ATOM 5507 C C . ASN A 1 658 ? 33.967 -28.288 -9.016 1.00 57.19 658 ASN A C 1
ATOM 5509 O O . ASN A 1 658 ? 32.993 -27.851 -9.636 1.00 57.19 658 ASN A O 1
ATOM 5513 N N . ASP A 1 659 ? 34.269 -29.589 -8.993 1.00 63.25 659 ASP A N 1
ATOM 5514 C CA . ASP A 1 659 ? 33.440 -30.630 -9.619 1.00 63.25 659 ASP A CA 1
ATOM 5515 C C . ASP A 1 659 ? 32.020 -30.682 -9.026 1.00 63.25 659 ASP A C 1
ATOM 5517 O O . ASP A 1 659 ? 31.072 -31.034 -9.724 1.00 63.25 659 ASP A O 1
ATOM 5521 N N . GLU A 1 660 ? 31.848 -30.266 -7.766 1.00 66.00 660 GLU A N 1
ATOM 5522 C CA . GLU A 1 660 ? 30.548 -30.166 -7.085 1.00 66.00 660 GLU A CA 1
ATOM 5523 C C . GLU A 1 660 ? 29.574 -29.231 -7.817 1.00 66.00 660 GLU A C 1
ATOM 5525 O O . GLU A 1 660 ? 28.411 -29.591 -8.001 1.00 66.00 660 GLU A O 1
ATOM 5530 N N . TYR A 1 661 ? 30.034 -28.070 -8.305 1.00 68.25 661 TYR A N 1
ATOM 5531 C CA . TYR A 1 661 ? 29.185 -27.162 -9.085 1.00 68.25 661 TYR A CA 1
ATOM 5532 C C . TYR A 1 661 ? 28.734 -27.835 -10.384 1.00 68.25 661 TYR A C 1
ATOM 5534 O O . TYR A 1 661 ? 27.546 -27.840 -10.705 1.00 68.25 661 TYR A O 1
ATOM 5542 N N . THR A 1 662 ? 29.663 -28.488 -11.087 1.00 69.31 662 THR A N 1
ATOM 5543 C CA . THR A 1 662 ? 29.381 -29.264 -12.303 1.00 69.31 662 THR A CA 1
ATOM 5544 C C . THR A 1 662 ? 28.410 -30.420 -12.032 1.00 69.31 662 THR A C 1
ATOM 5546 O O . THR A 1 662 ? 27.514 -30.667 -12.839 1.00 69.31 662 THR A O 1
ATOM 5549 N N . LEU A 1 663 ? 28.524 -31.103 -10.890 1.00 73.44 663 LEU A N 1
ATOM 5550 C CA . LEU A 1 663 ? 27.642 -32.201 -10.485 1.00 73.44 663 LEU A CA 1
ATOM 5551 C C . LEU A 1 663 ? 26.226 -31.712 -10.148 1.00 73.44 663 LEU A C 1
ATOM 5553 O O . LEU A 1 663 ? 25.257 -32.249 -10.688 1.00 73.44 663 LEU A O 1
ATOM 5557 N N . VAL A 1 664 ? 26.098 -30.673 -9.318 1.00 73.19 664 VAL A N 1
ATOM 5558 C CA . VAL A 1 664 ? 24.811 -30.046 -8.968 1.00 73.19 664 VAL A CA 1
ATOM 5559 C C . VAL A 1 664 ? 24.123 -29.524 -10.230 1.00 73.19 664 VAL A C 1
ATOM 5561 O O . VAL A 1 664 ? 22.958 -29.844 -10.471 1.00 73.19 664 VAL A O 1
ATOM 5564 N N . LYS A 1 665 ? 24.866 -28.816 -11.090 1.00 70.94 665 LYS A N 1
ATOM 5565 C CA . LYS A 1 665 ? 24.424 -28.348 -12.411 1.00 70.94 665 LYS A CA 1
ATOM 5566 C C . LYS A 1 665 ? 23.913 -29.513 -13.262 1.00 70.94 665 LYS A C 1
ATOM 5568 O O . LYS A 1 665 ? 22.764 -29.477 -13.690 1.00 70.94 665 LYS A O 1
ATOM 5573 N N . ASN A 1 666 ? 24.687 -30.591 -13.418 1.00 74.50 666 ASN A N 1
ATOM 5574 C CA . ASN A 1 666 ? 24.271 -31.793 -14.154 1.00 74.50 666 ASN A CA 1
ATOM 5575 C C . ASN A 1 666 ? 22.997 -32.447 -13.586 1.00 74.50 666 ASN A C 1
ATOM 5577 O O . ASN A 1 666 ? 22.149 -32.894 -14.361 1.00 74.50 666 ASN A O 1
ATOM 5581 N N . ARG A 1 667 ? 22.818 -32.477 -12.258 1.00 77.62 667 ARG A N 1
ATOM 5582 C CA . ARG A 1 667 ? 21.595 -32.997 -11.620 1.00 77.62 667 ARG A CA 1
ATOM 5583 C C . ARG A 1 667 ? 20.379 -32.102 -11.907 1.00 77.62 667 ARG A C 1
ATOM 5585 O O . ARG A 1 667 ? 19.317 -32.627 -12.240 1.00 77.62 667 ARG A O 1
ATOM 5592 N N . VAL A 1 668 ? 20.543 -30.775 -11.911 1.00 76.06 668 VAL A N 1
ATOM 5593 C CA . VAL A 1 668 ? 19.510 -29.823 -12.375 1.00 76.06 668 VAL A CA 1
ATOM 5594 C C . VAL A 1 668 ? 19.140 -30.082 -13.842 1.00 76.06 668 VAL A C 1
ATOM 5596 O O . VAL A 1 668 ? 17.953 -30.201 -14.149 1.00 76.06 668 VAL A O 1
ATOM 5599 N N . LEU A 1 669 ? 20.121 -30.266 -14.742 1.00 72.31 669 LEU A N 1
ATOM 5600 C CA . LEU A 1 669 ? 19.851 -30.602 -16.152 1.00 72.31 669 LEU A CA 1
ATOM 5601 C C . LEU A 1 669 ? 18.993 -31.871 -16.284 1.00 72.31 669 LEU A C 1
ATOM 5603 O O . LEU A 1 669 ? 18.063 -31.918 -17.090 1.00 72.31 669 LEU A O 1
ATOM 5607 N N . GLN A 1 670 ? 19.297 -32.910 -15.503 1.00 76.25 670 GLN A N 1
ATOM 5608 C CA . GLN A 1 670 ? 18.551 -34.170 -15.533 1.00 76.25 670 GLN A CA 1
ATOM 5609 C C . GLN A 1 670 ? 17.112 -33.995 -15.016 1.00 76.25 670 GLN A C 1
ATOM 5611 O O . GLN A 1 670 ? 16.192 -34.515 -15.646 1.00 76.25 670 GLN A O 1
ATOM 5616 N N . ILE A 1 671 ? 16.900 -33.207 -13.950 1.00 78.00 671 ILE A N 1
ATOM 5617 C CA . ILE A 1 671 ? 15.561 -32.870 -13.429 1.00 78.00 671 ILE A CA 1
ATOM 5618 C C . ILE A 1 671 ? 14.706 -32.254 -14.538 1.00 78.00 671 ILE A C 1
ATOM 5620 O O . ILE A 1 671 ? 13.598 -32.718 -14.796 1.00 78.00 671 ILE A O 1
ATOM 5624 N N . ILE A 1 672 ? 15.245 -31.267 -15.256 1.00 71.31 672 ILE A N 1
ATOM 5625 C CA . ILE A 1 672 ? 14.502 -30.518 -16.280 1.00 71.31 672 ILE A CA 1
ATOM 5626 C C . ILE A 1 672 ? 14.104 -31.402 -17.468 1.00 71.31 672 ILE A C 1
ATOM 5628 O O . ILE A 1 672 ? 12.987 -31.288 -17.973 1.00 71.31 672 ILE A O 1
ATOM 5632 N N . ASN A 1 673 ? 14.964 -32.343 -17.864 1.00 71.44 673 ASN A N 1
ATOM 5633 C CA . ASN A 1 673 ? 14.689 -33.281 -18.957 1.00 71.44 673 ASN A CA 1
ATOM 5634 C C . ASN A 1 673 ? 13.582 -34.313 -18.646 1.00 71.44 673 ASN A C 1
ATOM 5636 O O . ASN A 1 673 ? 12.988 -34.872 -19.574 1.00 71.44 673 ASN A O 1
ATOM 5640 N N . LEU A 1 674 ? 13.276 -34.557 -17.367 1.00 73.75 674 LEU A N 1
ATOM 5641 C CA . LEU A 1 674 ? 12.224 -35.489 -16.943 1.00 73.75 674 LEU A CA 1
ATOM 5642 C C . LEU A 1 674 ? 10.807 -34.910 -17.048 1.00 73.75 674 LEU A C 1
ATOM 5644 O O . LEU A 1 674 ? 9.842 -35.674 -17.145 1.00 73.75 674 LEU A O 1
ATOM 5648 N N . HIS A 1 675 ? 10.653 -33.583 -17.033 1.00 71.94 675 HIS A N 1
ATOM 5649 C CA . HIS A 1 675 ? 9.335 -32.961 -17.120 1.00 71.94 675 HIS A CA 1
ATOM 5650 C C . HIS A 1 675 ? 8.689 -33.192 -18.489 1.00 71.94 675 HIS A C 1
ATOM 5652 O O . HIS A 1 675 ? 9.331 -33.069 -19.532 1.00 71.94 675 HIS A O 1
ATOM 5658 N N . ARG A 1 676 ? 7.374 -33.441 -18.486 1.00 68.69 676 ARG A N 1
ATOM 5659 C CA . ARG A 1 676 ? 6.557 -33.583 -19.707 1.00 68.69 676 ARG A CA 1
ATOM 5660 C C . ARG A 1 676 ? 5.456 -32.536 -19.858 1.00 68.69 676 ARG A C 1
ATOM 5662 O O . ARG A 1 676 ? 4.878 -32.440 -20.931 1.00 68.69 676 ARG A O 1
ATOM 5669 N N . ASN A 1 677 ? 5.160 -31.791 -18.790 1.00 76.19 677 ASN A N 1
ATOM 5670 C CA . ASN A 1 677 ? 3.974 -30.937 -18.673 1.00 76.19 677 ASN A CA 1
ATOM 5671 C C . ASN A 1 677 ? 4.290 -29.453 -18.417 1.00 76.19 677 ASN A C 1
ATOM 5673 O O . ASN A 1 677 ? 3.361 -28.672 -18.203 1.00 76.19 677 ASN A O 1
ATOM 5677 N N . LEU A 1 678 ? 5.567 -29.038 -18.438 1.00 80.00 678 LEU A N 1
ATOM 5678 C CA . LEU A 1 678 ? 5.925 -27.638 -18.193 1.00 80.00 678 LEU A CA 1
ATOM 5679 C C . LEU A 1 678 ? 5.262 -26.741 -19.234 1.00 80.00 678 LEU A C 1
ATOM 5681 O O . LEU A 1 678 ? 5.395 -26.963 -20.439 1.00 80.00 678 LEU A O 1
ATOM 5685 N N . LYS A 1 679 ? 4.575 -25.711 -18.744 1.00 82.50 679 LYS A N 1
ATOM 5686 C CA . LYS A 1 679 ? 3.973 -24.629 -19.527 1.00 82.50 679 LYS A CA 1
ATOM 5687 C C . LYS A 1 679 ? 4.845 -23.379 -19.472 1.00 82.50 679 LYS A C 1
ATOM 5689 O O . LYS A 1 679 ? 4.911 -22.658 -20.467 1.00 82.50 679 LYS A O 1
ATOM 5694 N N . LYS A 1 680 ? 5.540 -23.155 -18.350 1.00 79.94 680 LYS A N 1
ATOM 5695 C CA . LYS A 1 680 ? 6.446 -22.026 -18.125 1.00 79.94 680 LYS A CA 1
ATOM 5696 C C . LYS A 1 680 ? 7.776 -22.469 -17.512 1.00 79.94 680 LYS A C 1
ATOM 5698 O O . LYS A 1 680 ? 7.792 -23.215 -16.536 1.00 79.94 680 LYS A O 1
ATOM 5703 N N . VAL A 1 681 ? 8.872 -21.925 -18.039 1.00 80.50 681 VAL A N 1
ATOM 5704 C CA . VAL A 1 681 ? 10.213 -21.993 -17.441 1.00 80.50 681 VAL A CA 1
ATOM 5705 C C . VAL A 1 681 ? 10.775 -20.579 -17.260 1.00 80.50 681 VAL A C 1
ATOM 5707 O O . VAL A 1 681 ? 10.634 -19.744 -18.157 1.00 80.50 681 VAL A O 1
ATOM 5710 N N . ILE A 1 682 ? 11.419 -20.316 -16.122 1.00 75.12 682 ILE A N 1
ATOM 5711 C CA . ILE A 1 682 ? 12.305 -19.165 -15.896 1.00 75.12 682 ILE A CA 1
ATOM 5712 C C . ILE A 1 682 ? 13.713 -19.692 -15.610 1.00 75.12 682 ILE A C 1
ATOM 5714 O O . ILE A 1 682 ? 13.875 -20.600 -14.800 1.00 75.12 682 ILE A O 1
ATOM 5718 N N . LEU A 1 683 ? 14.707 -19.118 -16.280 1.00 76.19 683 LEU A N 1
ATOM 5719 C CA . LEU A 1 683 ? 16.136 -19.376 -16.145 1.00 76.19 683 LEU A CA 1
ATOM 5720 C C . LEU A 1 683 ? 16.800 -18.083 -15.668 1.00 76.19 683 LEU A C 1
ATOM 5722 O O . LEU A 1 683 ? 16.565 -17.038 -16.278 1.00 76.19 683 LEU A O 1
ATOM 5726 N N . LEU A 1 684 ? 17.614 -18.140 -14.617 1.00 70.94 684 LEU A N 1
ATOM 5727 C CA . LEU A 1 684 ? 18.307 -16.980 -14.067 1.00 70.94 684 LEU A CA 1
ATOM 5728 C C . LEU A 1 684 ? 19.729 -17.343 -13.640 1.00 70.94 684 LEU A C 1
ATOM 5730 O O . LEU A 1 684 ? 19.911 -18.259 -12.838 1.00 70.94 684 LEU A O 1
ATOM 5734 N N . ASP A 1 685 ? 20.707 -16.588 -14.138 1.00 68.12 685 ASP A N 1
ATOM 5735 C CA . ASP A 1 685 ? 22.096 -16.627 -13.669 1.00 68.12 685 ASP A CA 1
ATOM 5736 C C . ASP A 1 685 ? 22.475 -15.307 -12.995 1.00 68.12 685 ASP A C 1
ATOM 5738 O O . ASP A 1 685 ? 21.854 -14.287 -13.253 1.00 68.12 685 ASP A O 1
ATOM 5742 N N . ASN A 1 686 ? 23.476 -15.317 -12.124 1.00 55.94 686 ASN A N 1
ATOM 5743 C CA . ASN A 1 686 ? 24.057 -14.102 -11.536 1.00 55.94 686 ASN A CA 1
ATOM 5744 C C . ASN A 1 686 ? 25.590 -14.226 -11.439 1.00 55.94 686 ASN A C 1
ATOM 5746 O O . ASN A 1 686 ? 26.222 -13.685 -10.528 1.00 55.94 686 ASN A O 1
ATOM 5750 N N . SER A 1 687 ? 26.193 -15.006 -12.340 1.00 56.28 687 SER A N 1
ATOM 5751 C CA . SER A 1 687 ? 27.636 -15.200 -12.446 1.00 56.28 687 SER A CA 1
ATOM 5752 C C . SER A 1 687 ? 28.145 -14.810 -13.834 1.00 56.28 687 SER A C 1
ATOM 5754 O O . SER A 1 687 ? 27.619 -15.243 -14.855 1.00 56.28 687 SER A O 1
ATOM 5756 N N . ASN A 1 688 ? 29.231 -14.036 -13.884 1.00 49.22 688 ASN A N 1
ATOM 5757 C CA . ASN A 1 688 ? 29.877 -13.616 -15.134 1.00 49.22 688 ASN A CA 1
ATOM 5758 C C . ASN A 1 688 ? 30.713 -14.760 -15.772 1.00 49.22 688 ASN A C 1
ATOM 5760 O O . ASN A 1 688 ? 31.789 -14.504 -16.313 1.00 49.22 688 ASN A O 1
ATOM 5764 N N . TYR A 1 689 ? 30.294 -16.029 -15.625 1.00 51.09 689 TYR A N 1
ATOM 5765 C CA . TYR A 1 689 ? 31.116 -17.215 -15.915 1.00 51.09 689 TYR A CA 1
ATOM 5766 C C . TYR A 1 689 ? 30.314 -18.459 -16.372 1.00 51.09 689 TYR A C 1
ATOM 5768 O O . TYR A 1 689 ? 29.859 -19.263 -15.557 1.00 51.09 689 TYR A O 1
ATOM 5776 N N . TYR A 1 690 ? 30.283 -18.711 -17.686 1.00 50.09 690 TYR A N 1
ATOM 5777 C CA . TYR A 1 690 ? 29.942 -20.004 -18.317 1.00 50.09 690 TYR A CA 1
ATOM 5778 C C . TYR A 1 690 ? 28.563 -20.602 -17.957 1.00 50.09 690 TYR A C 1
ATOM 5780 O O . TYR A 1 690 ? 28.391 -21.754 -17.513 1.00 50.09 690 TYR A O 1
ATOM 5788 N N . SER A 1 691 ? 27.552 -19.796 -18.252 1.00 51.12 691 SER A N 1
ATOM 5789 C CA . SER A 1 691 ? 26.113 -19.998 -18.101 1.00 51.12 691 SER A CA 1
ATOM 5790 C C . SER A 1 691 ? 25.516 -20.975 -19.142 1.00 51.12 691 SER A C 1
ATOM 5792 O O . SER A 1 691 ? 24.651 -20.646 -19.945 1.00 51.12 691 SER A O 1
ATOM 5794 N N . SER A 1 692 ? 25.970 -22.236 -19.150 1.00 53.00 692 SER A N 1
ATOM 5795 C CA . SER A 1 692 ? 25.659 -23.242 -20.194 1.00 53.00 692 SER A CA 1
ATOM 5796 C C . SER A 1 692 ? 24.208 -23.805 -20.228 1.00 53.00 692 SER A C 1
ATOM 5798 O O . SER A 1 692 ? 24.001 -25.026 -20.338 1.00 53.00 692 SER A O 1
ATOM 5800 N N . TYR A 1 693 ? 23.194 -22.931 -20.187 1.00 55.94 693 TYR A N 1
ATOM 5801 C CA . TYR A 1 693 ? 21.754 -23.224 -20.296 1.00 55.94 693 TYR A CA 1
ATOM 5802 C C . TYR A 1 693 ? 21.369 -23.949 -21.603 1.00 55.94 693 TYR A C 1
ATOM 5804 O O . TYR A 1 693 ? 20.319 -24.587 -21.655 1.00 55.94 693 TYR A O 1
ATOM 5812 N N . GLN A 1 694 ? 22.242 -23.947 -22.624 1.00 52.78 694 GLN A N 1
ATOM 5813 C CA . GLN A 1 694 ? 22.170 -24.774 -23.848 1.00 52.78 694 GLN A CA 1
ATOM 5814 C C . GLN A 1 694 ? 21.601 -26.178 -23.603 1.00 52.78 694 GLN A C 1
ATOM 5816 O O . GLN A 1 694 ? 20.670 -26.634 -24.264 1.00 52.78 694 GLN A O 1
ATOM 5821 N N . SER A 1 695 ? 22.185 -26.868 -22.627 1.00 53.38 695 SER A N 1
ATOM 5822 C CA . SER A 1 695 ? 21.951 -28.283 -22.341 1.00 53.38 695 SER A CA 1
ATOM 5823 C C . SER A 1 695 ? 20.548 -28.589 -21.797 1.00 53.38 695 SER A C 1
ATOM 5825 O O . SER A 1 695 ? 20.074 -29.714 -21.949 1.00 53.38 695 SER A O 1
ATOM 5827 N N . LEU A 1 696 ? 19.848 -27.586 -21.252 1.00 56.88 696 LEU A N 1
ATOM 5828 C CA . LEU A 1 696 ? 18.440 -27.684 -20.846 1.00 56.88 696 LEU A CA 1
ATOM 5829 C C . LEU A 1 696 ? 17.484 -27.798 -22.025 1.00 56.88 696 LEU A C 1
ATOM 5831 O O . LEU A 1 696 ? 16.400 -28.353 -21.894 1.00 56.88 696 LEU A O 1
ATOM 5835 N N . LEU A 1 697 ? 17.870 -27.202 -23.148 1.00 55.12 697 LEU A N 1
ATOM 5836 C CA . LEU A 1 697 ? 17.005 -26.934 -24.287 1.00 55.12 697 LEU A CA 1
ATOM 5837 C C . LEU A 1 697 ? 17.386 -27.779 -25.517 1.00 55.12 697 LEU A C 1
ATOM 5839 O O . LEU A 1 697 ? 16.574 -27.959 -26.420 1.00 55.12 697 LEU A O 1
ATOM 5843 N N . LEU A 1 698 ? 18.619 -28.300 -25.562 1.00 48.25 698 LEU A N 1
ATOM 5844 C CA . LEU A 1 698 ? 19.173 -29.058 -26.691 1.00 48.25 698 LEU A CA 1
ATOM 5845 C C . LEU A 1 698 ? 18.972 -30.572 -26.640 1.00 48.25 698 LEU A C 1
ATOM 5847 O O . LEU A 1 698 ? 19.344 -31.244 -27.615 1.00 48.25 698 LEU A O 1
ATOM 5851 N N . SER A 1 699 ? 18.439 -31.127 -25.552 1.00 54.69 699 SER A N 1
ATOM 5852 C CA . SER A 1 699 ? 18.224 -32.570 -25.444 1.00 54.69 699 SER A CA 1
ATOM 5853 C C . SER A 1 699 ? 17.374 -33.074 -26.615 1.00 54.69 699 SER A C 1
ATOM 5855 O O . SER A 1 699 ? 16.419 -32.433 -27.056 1.00 54.69 699 SER A O 1
ATOM 5857 N N . LYS A 1 700 ? 17.762 -34.215 -27.203 1.00 47.78 700 LYS A N 1
ATOM 5858 C CA . LYS A 1 700 ? 17.005 -34.797 -28.330 1.00 47.78 700 LYS A CA 1
ATOM 5859 C C . LYS A 1 700 ? 15.561 -35.093 -27.925 1.00 47.78 700 LYS A C 1
ATOM 5861 O O . LYS A 1 700 ? 14.658 -34.908 -28.735 1.00 47.78 700 LYS A O 1
ATOM 5866 N N . ASP A 1 701 ? 15.387 -35.450 -26.660 1.00 53.47 701 ASP A N 1
ATOM 5867 C CA . ASP A 1 701 ? 14.161 -35.923 -26.038 1.00 53.47 701 ASP A CA 1
ATOM 5868 C C . ASP A 1 701 ? 13.510 -34.826 -25.173 1.00 53.47 701 ASP A C 1
ATOM 5870 O O . ASP A 1 701 ? 13.031 -35.098 -24.073 1.00 53.47 701 ASP A O 1
ATOM 5874 N N . TYR A 1 702 ? 13.512 -33.565 -25.638 1.00 60.84 702 TYR A N 1
ATOM 5875 C CA . TYR A 1 702 ? 12.890 -32.447 -24.918 1.00 60.84 702 TYR A CA 1
ATOM 5876 C C . TYR A 1 702 ? 11.357 -32.599 -24.868 1.00 60.84 702 TYR A C 1
ATOM 5878 O O . TYR A 1 702 ? 10.604 -32.094 -25.711 1.00 60.84 702 TYR A O 1
ATOM 5886 N N . ASN A 1 703 ? 10.893 -33.340 -23.861 1.00 65.88 703 ASN A N 1
ATOM 5887 C CA . ASN A 1 703 ? 9.517 -33.819 -23.725 1.00 65.88 703 ASN A CA 1
ATOM 5888 C C . ASN A 1 703 ? 8.475 -32.688 -23.634 1.00 65.88 703 ASN A C 1
ATOM 5890 O O . ASN A 1 703 ? 7.337 -32.868 -24.060 1.00 65.88 703 ASN A O 1
ATOM 5894 N N . CYS A 1 704 ? 8.864 -31.507 -23.144 1.00 71.25 704 CYS A N 1
ATOM 5895 C CA . CYS A 1 704 ? 7.985 -30.336 -23.049 1.00 71.25 704 CYS A CA 1
ATOM 5896 C C . CYS A 1 704 ? 7.783 -29.589 -24.389 1.00 71.25 704 CYS A C 1
ATOM 5898 O O . CYS A 1 704 ? 7.100 -28.569 -24.430 1.00 71.25 704 CYS A O 1
ATOM 5900 N N . SER A 1 705 ? 8.319 -30.092 -25.507 1.00 74.00 705 SER A N 1
ATOM 5901 C CA . SER A 1 705 ? 8.136 -29.547 -26.870 1.00 74.00 705 SER A CA 1
ATOM 5902 C C . SER A 1 705 ? 6.677 -29.261 -27.264 1.00 74.00 705 SER A C 1
ATOM 5904 O O . SER A 1 705 ? 6.413 -28.301 -27.994 1.00 74.00 705 SER A O 1
ATOM 5906 N N . ASN A 1 706 ? 5.729 -30.053 -26.756 1.00 80.31 706 ASN A N 1
ATOM 5907 C CA . ASN A 1 706 ? 4.291 -29.911 -27.014 1.00 80.31 706 ASN A CA 1
ATOM 5908 C C . ASN A 1 706 ? 3.495 -29.277 -25.852 1.00 80.31 706 ASN A C 1
ATOM 5910 O O . ASN A 1 706 ? 2.272 -29.193 -25.942 1.00 80.31 706 ASN A O 1
ATOM 5914 N N . THR A 1 707 ? 4.154 -28.815 -24.780 1.00 82.44 707 THR A N 1
ATOM 5915 C CA . THR A 1 707 ? 3.493 -28.190 -23.611 1.00 82.44 707 THR A CA 1
ATOM 5916 C C . THR A 1 707 ? 4.033 -26.805 -23.261 1.00 82.44 707 THR A C 1
ATOM 5918 O O . THR A 1 707 ? 3.283 -25.971 -22.749 1.00 82.44 707 THR A O 1
ATOM 5921 N N . LEU A 1 708 ? 5.310 -26.540 -23.555 1.00 84.69 708 LEU A N 1
ATOM 5922 C CA . LEU A 1 708 ? 6.012 -25.327 -23.155 1.00 84.69 708 LEU A CA 1
ATOM 5923 C C . LEU A 1 708 ? 5.545 -24.123 -23.970 1.00 84.69 708 LEU A C 1
ATOM 5925 O O . LEU A 1 708 ? 5.886 -23.961 -25.142 1.00 84.69 708 LEU A O 1
ATOM 5929 N N . LYS A 1 709 ? 4.776 -23.261 -23.310 1.00 87.19 709 LYS A N 1
ATOM 5930 C CA . LYS A 1 709 ? 4.232 -22.018 -23.861 1.00 87.19 709 LYS A CA 1
ATOM 5931 C C . LYS A 1 709 ? 5.154 -20.829 -23.616 1.00 87.19 709 LYS A C 1
ATOM 5933 O O . LYS A 1 709 ? 5.197 -19.941 -24.462 1.00 87.19 709 LYS A O 1
ATOM 5938 N N . THR A 1 710 ? 5.899 -20.820 -22.510 1.00 83.31 710 THR A N 1
ATOM 5939 C CA . THR A 1 710 ? 6.665 -19.655 -22.044 1.00 83.31 710 THR A CA 1
ATOM 5940 C C . THR A 1 710 ? 8.077 -20.025 -21.588 1.00 83.31 710 THR A C 1
ATOM 5942 O O . THR A 1 710 ? 8.242 -20.836 -20.680 1.00 83.31 710 THR A O 1
ATOM 5945 N N . ILE A 1 711 ? 9.090 -19.362 -22.150 1.00 83.81 711 ILE A N 1
ATOM 5946 C CA . ILE A 1 711 ? 10.487 -19.391 -21.673 1.00 83.81 711 ILE A CA 1
ATOM 5947 C C . ILE A 1 711 ? 10.877 -17.992 -21.199 1.00 83.81 711 ILE A C 1
ATOM 5949 O O . ILE A 1 711 ? 10.581 -17.021 -21.890 1.00 83.81 711 ILE A O 1
ATOM 5953 N N . THR A 1 712 ? 11.559 -17.877 -20.060 1.00 81.31 712 THR A N 1
ATOM 5954 C CA . THR A 1 712 ? 12.177 -16.630 -19.579 1.00 81.31 712 THR A CA 1
ATOM 5955 C C . THR A 1 712 ? 13.657 -16.849 -19.273 1.00 81.31 712 THR A C 1
ATOM 5957 O O . THR A 1 712 ? 13.987 -17.823 -18.611 1.00 81.31 712 THR A O 1
ATOM 5960 N N . PHE A 1 713 ? 14.518 -15.941 -19.720 1.00 81.38 713 PHE A N 1
ATOM 5961 C CA . PHE A 1 713 ? 15.926 -15.795 -19.351 1.00 81.38 713 PHE A CA 1
ATOM 5962 C C . PHE A 1 713 ? 16.073 -14.517 -18.506 1.00 81.38 713 PHE A C 1
ATOM 5964 O O . PHE A 1 713 ? 15.388 -13.530 -18.797 1.00 81.38 713 PHE A O 1
ATOM 5971 N N . TYR A 1 714 ? 16.925 -14.523 -17.480 1.00 77.38 714 TYR A N 1
ATOM 5972 C CA . TYR A 1 714 ? 17.136 -13.404 -16.553 1.00 77.38 714 TYR A CA 1
ATOM 5973 C C . TYR A 1 714 ? 18.626 -13.311 -16.147 1.00 77.38 714 TYR A C 1
ATOM 5975 O O . TYR A 1 714 ? 19.159 -14.297 -15.659 1.00 77.38 714 TYR A O 1
ATOM 5983 N N . HIS A 1 715 ? 19.315 -12.181 -16.365 1.00 74.81 715 HIS A N 1
ATOM 5984 C CA . HIS A 1 715 ? 20.764 -11.995 -16.092 1.00 74.81 715 HIS A CA 1
ATOM 5985 C C . HIS A 1 715 ? 21.720 -13.064 -16.696 1.00 74.81 715 HIS A C 1
ATOM 5987 O O . HIS A 1 715 ? 22.851 -13.232 -16.254 1.00 74.81 715 HIS A O 1
ATOM 5993 N N . ILE A 1 716 ? 21.297 -13.777 -17.746 1.00 75.50 716 ILE A N 1
ATOM 5994 C CA . ILE A 1 716 ? 22.101 -14.812 -18.426 1.00 75.50 716 ILE A CA 1
ATOM 5995 C C . ILE A 1 716 ? 23.008 -14.187 -19.498 1.00 75.50 716 ILE A C 1
ATOM 5997 O O . ILE A 1 716 ? 22.579 -13.268 -20.198 1.00 75.50 716 ILE A O 1
ATOM 6001 N N . ASP A 1 717 ? 24.225 -14.710 -19.679 1.00 75.81 717 ASP A N 1
ATOM 6002 C CA . ASP A 1 717 ? 25.047 -14.428 -20.863 1.00 75.81 717 ASP A CA 1
ATOM 6003 C C . ASP A 1 717 ? 24.517 -15.227 -22.068 1.00 75.81 717 ASP A C 1
ATOM 6005 O O . ASP A 1 717 ? 24.365 -16.449 -22.028 1.00 75.81 717 ASP A O 1
ATOM 6009 N N . LEU A 1 718 ? 24.181 -14.534 -23.157 1.00 77.88 718 LEU A N 1
ATOM 6010 C CA . LEU A 1 718 ? 23.562 -15.154 -24.327 1.00 77.88 718 LEU A CA 1
ATOM 6011 C C . LEU A 1 718 ? 24.563 -15.802 -25.303 1.00 77.88 718 LEU A C 1
ATOM 6013 O O . LEU A 1 718 ? 24.151 -16.658 -26.093 1.00 77.88 718 LEU A O 1
ATOM 6017 N N . ASN A 1 719 ? 25.859 -15.483 -25.219 1.00 72.81 719 ASN A N 1
ATOM 6018 C CA . ASN A 1 719 ? 26.917 -16.166 -25.975 1.00 72.81 719 ASN A CA 1
ATOM 6019 C C . ASN A 1 719 ? 27.200 -17.566 -25.418 1.00 72.81 719 ASN A C 1
ATOM 6021 O O . ASN A 1 719 ? 27.536 -18.483 -26.173 1.00 72.81 719 ASN A O 1
ATOM 6025 N N . ASP A 1 720 ? 26.928 -17.784 -24.131 1.00 66.19 720 ASP A N 1
ATOM 6026 C CA . ASP A 1 720 ? 26.827 -19.123 -23.555 1.00 66.19 720 ASP A CA 1
ATOM 6027 C C . ASP A 1 720 ? 25.624 -19.933 -24.087 1.00 66.19 720 ASP A C 1
ATOM 6029 O O . ASP A 1 720 ? 25.443 -21.071 -23.650 1.00 66.19 720 ASP A O 1
ATOM 6033 N N . ILE A 1 721 ? 24.821 -19.445 -25.051 1.00 70.25 721 ILE A N 1
ATOM 6034 C CA . ILE A 1 721 ? 23.691 -20.185 -25.647 1.00 70.25 721 ILE A CA 1
ATOM 6035 C C . ILE A 1 721 ? 23.885 -20.475 -27.150 1.00 70.25 721 ILE A C 1
ATOM 6037 O O . ILE A 1 721 ? 23.292 -19.854 -28.034 1.00 70.25 721 ILE A O 1
ATOM 6041 N N . THR A 1 722 ? 24.677 -21.509 -27.454 1.00 66.69 722 THR A N 1
ATOM 6042 C CA . THR A 1 722 ? 24.777 -22.081 -28.810 1.00 66.69 722 THR A CA 1
ATOM 6043 C C . THR A 1 722 ? 23.613 -23.021 -29.175 1.00 66.69 722 THR A C 1
ATOM 6045 O O . THR A 1 722 ? 22.891 -23.537 -28.320 1.00 66.69 722 THR A O 1
ATOM 6048 N N . ASN A 1 723 ? 23.481 -23.304 -30.476 1.00 73.00 723 ASN A N 1
ATOM 6049 C CA . ASN A 1 723 ? 22.513 -24.214 -31.100 1.00 73.00 723 ASN A CA 1
ATOM 6050 C C . ASN A 1 723 ? 21.014 -23.856 -30.905 1.00 73.00 723 ASN A C 1
ATOM 6052 O O . ASN A 1 723 ? 20.143 -24.708 -31.115 1.00 73.00 723 ASN A O 1
ATOM 6056 N N . LEU A 1 724 ? 20.687 -22.590 -30.614 1.00 75.06 724 LEU A N 1
ATOM 6057 C CA . LEU A 1 724 ? 19.316 -22.051 -30.492 1.00 75.06 724 LEU A CA 1
ATOM 6058 C C . LEU A 1 724 ? 18.393 -22.438 -31.652 1.00 75.06 724 LEU A C 1
ATOM 6060 O O . LEU A 1 724 ? 17.218 -22.733 -31.432 1.00 75.06 724 LEU A O 1
ATOM 6064 N N . THR A 1 725 ? 18.915 -22.509 -32.879 1.00 78.25 725 THR A N 1
ATOM 6065 C CA . THR A 1 725 ? 18.128 -22.915 -34.051 1.00 78.25 725 THR A CA 1
ATOM 6066 C C . THR A 1 725 ? 17.502 -24.303 -33.865 1.00 78.25 725 THR A C 1
ATOM 6068 O O . THR A 1 725 ? 16.320 -24.489 -34.135 1.00 78.25 725 THR A O 1
ATOM 6071 N N . LYS A 1 726 ? 18.256 -25.273 -33.328 1.00 76.94 726 LYS A N 1
ATOM 6072 C CA . LYS A 1 726 ? 17.755 -26.630 -33.058 1.00 76.94 726 LYS A CA 1
ATOM 6073 C C . LYS A 1 726 ? 16.723 -26.638 -31.927 1.00 76.94 726 LYS A C 1
ATOM 6075 O O . LYS A 1 726 ? 15.735 -27.356 -32.028 1.00 76.94 726 LYS A O 1
ATOM 6080 N N . ILE A 1 727 ? 16.946 -25.838 -30.881 1.00 77.06 727 ILE A N 1
ATOM 6081 C CA . ILE A 1 727 ? 16.046 -25.711 -29.723 1.00 77.06 727 ILE A CA 1
ATOM 6082 C C . ILE A 1 727 ? 14.646 -25.306 -30.186 1.00 77.06 727 ILE A C 1
ATOM 6084 O O . ILE A 1 727 ? 13.676 -26.045 -30.014 1.00 77.06 727 ILE A O 1
ATOM 6088 N N . PHE A 1 728 ? 14.537 -24.117 -30.779 1.00 80.31 728 PHE A N 1
ATOM 6089 C CA . PHE A 1 728 ? 13.238 -23.503 -31.042 1.00 80.31 728 PHE A CA 1
ATOM 6090 C C . PHE A 1 728 ? 12.500 -24.189 -32.202 1.00 80.31 728 PHE A C 1
ATOM 6092 O O . PHE A 1 728 ? 11.271 -24.158 -32.234 1.00 80.31 728 PHE A O 1
ATOM 6099 N N . GLU A 1 729 ? 13.208 -24.918 -33.074 1.00 83.31 729 GLU A N 1
ATOM 6100 C CA . GLU A 1 729 ? 12.583 -25.831 -34.039 1.00 83.31 729 GLU A CA 1
ATOM 6101 C C . GLU A 1 729 ? 11.935 -27.071 -33.410 1.00 83.31 729 GLU A C 1
ATOM 6103 O O . GLU A 1 729 ? 10.981 -27.605 -33.974 1.00 83.31 729 GLU A O 1
ATOM 6108 N N . GLN A 1 730 ? 12.357 -27.518 -32.225 1.00 79.25 730 GLN A N 1
ATOM 6109 C CA . GLN A 1 730 ? 11.694 -28.633 -31.533 1.00 79.25 730 GLN A CA 1
ATOM 6110 C C . GLN A 1 730 ? 10.444 -28.183 -30.753 1.00 79.25 730 GLN A C 1
ATOM 6112 O O . GLN A 1 730 ? 9.561 -28.998 -30.496 1.00 79.25 730 GLN A O 1
ATOM 6117 N N . LEU A 1 731 ? 10.311 -26.895 -30.420 1.00 83.81 731 LEU A N 1
ATOM 6118 C CA . LEU A 1 731 ? 9.167 -26.361 -29.669 1.00 83.81 731 LEU A CA 1
ATOM 6119 C C . LEU A 1 731 ? 7.973 -26.088 -30.605 1.00 83.81 731 LEU A C 1
ATOM 6121 O O . LEU A 1 731 ? 8.084 -25.341 -31.578 1.00 83.81 731 LEU A O 1
ATOM 6125 N N . ASN A 1 732 ? 6.819 -26.705 -30.337 1.00 81.44 732 ASN A N 1
ATOM 6126 C CA . ASN A 1 732 ? 5.642 -26.660 -31.220 1.00 81.44 732 ASN A CA 1
ATOM 6127 C C . ASN A 1 732 ? 4.537 -25.721 -30.722 1.00 81.44 732 ASN A C 1
ATOM 6129 O O . ASN A 1 732 ? 3.881 -25.070 -31.533 1.00 81.44 732 ASN A O 1
ATOM 6133 N N . VAL A 1 733 ? 4.344 -25.620 -29.403 1.00 85.75 733 VAL A N 1
ATOM 6134 C CA . VAL A 1 733 ? 3.274 -24.805 -28.783 1.00 85.75 733 VAL A CA 1
ATOM 6135 C C . VAL A 1 733 ? 3.777 -23.495 -28.172 1.00 85.75 733 VAL A C 1
ATOM 6137 O O . VAL A 1 733 ? 3.053 -22.840 -27.424 1.00 85.75 733 VAL A O 1
ATOM 6140 N N . LEU A 1 734 ? 5.016 -23.102 -28.475 1.00 87.44 734 LEU A N 1
ATOM 6141 C CA . LEU A 1 734 ? 5.632 -21.938 -27.853 1.00 87.44 734 LEU A CA 1
ATOM 6142 C C . LEU A 1 734 ? 4.880 -20.654 -28.226 1.00 87.44 734 LEU A C 1
ATOM 6144 O O . LEU A 1 734 ? 4.672 -20.330 -29.401 1.00 87.44 734 LEU A O 1
ATOM 6148 N N . GLU A 1 735 ? 4.467 -19.918 -27.203 1.00 88.25 735 GLU A N 1
ATOM 6149 C CA . GLU A 1 735 ? 3.647 -18.712 -27.288 1.00 88.25 735 GLU A CA 1
ATOM 6150 C C . GLU A 1 735 ? 4.429 -17.462 -26.880 1.00 88.25 735 GLU A C 1
ATOM 6152 O O . GLU A 1 735 ? 4.123 -16.384 -27.393 1.00 88.25 735 GLU A O 1
ATOM 6157 N N . SER A 1 736 ? 5.448 -17.594 -26.024 1.00 87.25 736 SER A N 1
ATOM 6158 C CA . SER A 1 736 ? 6.285 -16.482 -25.586 1.00 87.25 736 SER A CA 1
ATOM 6159 C C . SER A 1 736 ? 7.722 -16.853 -25.199 1.00 87.25 736 SER A C 1
ATOM 6161 O O . SER A 1 736 ? 7.989 -17.866 -24.551 1.00 87.25 736 SER A O 1
ATOM 6163 N N . VAL A 1 737 ? 8.654 -15.972 -25.562 1.00 88.38 737 VAL A N 1
ATOM 6164 C CA . VAL A 1 737 ? 10.048 -15.962 -25.092 1.00 88.38 737 VAL A CA 1
ATOM 6165 C C . VAL A 1 737 ? 10.307 -14.641 -24.388 1.00 88.38 737 VAL A C 1
ATOM 6167 O O . VAL A 1 737 ? 9.895 -13.595 -24.872 1.00 88.38 737 VAL A O 1
ATOM 6170 N N . HIS A 1 738 ? 10.988 -14.651 -23.259 1.00 85.94 738 HIS A N 1
ATOM 6171 C CA . HIS A 1 738 ? 11.269 -13.456 -22.482 1.00 85.94 738 HIS A CA 1
ATOM 6172 C C . HIS A 1 738 ? 12.771 -13.429 -22.194 1.00 85.94 738 HIS A C 1
ATOM 6174 O O . HIS A 1 738 ? 13.286 -14.347 -21.577 1.00 85.94 738 HIS A O 1
ATOM 6180 N N . ILE A 1 739 ? 13.489 -12.422 -22.673 1.00 84.94 739 ILE A N 1
ATOM 6181 C CA . ILE A 1 739 ? 14.888 -12.152 -22.320 1.00 84.94 739 ILE A CA 1
ATOM 6182 C C . ILE A 1 739 ? 14.859 -11.009 -21.309 1.00 84.94 739 ILE A C 1
ATOM 6184 O O . ILE A 1 739 ? 14.070 -10.080 -21.492 1.00 84.94 739 ILE A O 1
ATOM 6188 N N . THR A 1 740 ? 15.646 -11.087 -20.232 1.00 81.62 740 THR A N 1
ATOM 6189 C CA . THR A 1 740 ? 15.556 -10.122 -19.128 1.00 81.62 740 THR A CA 1
ATOM 6190 C C . THR A 1 740 ? 16.921 -9.798 -18.525 1.00 81.62 740 THR A C 1
ATOM 6192 O O . THR A 1 740 ? 17.595 -10.698 -18.054 1.00 81.62 740 THR A O 1
ATOM 6195 N N . TYR A 1 741 ? 17.356 -8.540 -18.531 1.00 76.44 741 TYR A N 1
ATOM 6196 C CA . TYR A 1 741 ? 18.655 -8.086 -18.010 1.00 76.44 741 TYR A CA 1
ATOM 6197 C C . TYR A 1 741 ? 19.876 -8.931 -18.447 1.00 76.44 741 TYR A C 1
ATOM 6199 O O . TYR A 1 741 ? 20.864 -9.027 -17.730 1.00 76.44 741 TYR A O 1
ATOM 6207 N N . CYS A 1 742 ? 19.780 -9.592 -19.606 1.00 76.50 742 CYS A N 1
ATOM 6208 C CA . CYS A 1 742 ? 20.781 -10.534 -20.112 1.00 76.50 742 CYS A CA 1
ATOM 6209 C C . CYS A 1 742 ? 21.944 -9.814 -20.813 1.00 76.50 742 CYS A C 1
ATOM 6211 O O . CYS A 1 742 ? 21.771 -8.704 -21.328 1.00 76.50 742 CYS A O 1
ATOM 6213 N N . TYR A 1 743 ? 23.090 -10.490 -20.867 1.00 74.69 743 TYR A N 1
ATOM 6214 C CA . TYR A 1 743 ? 24.354 -10.012 -21.434 1.00 74.69 743 TYR A CA 1
ATOM 6215 C C . TYR A 1 743 ? 24.603 -10.603 -22.834 1.00 74.69 743 TYR A C 1
ATOM 6217 O O . TYR A 1 743 ? 23.911 -11.532 -23.256 1.00 74.69 743 TYR A O 1
ATOM 6225 N N . SER A 1 744 ? 25.599 -10.085 -23.559 1.00 77.25 744 SER A N 1
ATOM 6226 C CA . SER A 1 744 ? 26.120 -10.701 -24.796 1.00 77.25 744 SER A CA 1
ATOM 6227 C C . SER A 1 744 ? 25.092 -10.950 -25.925 1.00 77.25 744 SER A C 1
ATOM 6229 O O . SER A 1 744 ? 25.137 -11.968 -26.612 1.00 77.25 744 SER A O 1
ATOM 6231 N N . LEU A 1 745 ? 24.158 -10.018 -26.169 1.00 78.31 745 LEU A N 1
ATOM 6232 C CA . LEU A 1 745 ? 23.196 -10.098 -27.288 1.00 78.31 745 LEU A CA 1
ATOM 6233 C C . LEU A 1 745 ? 23.859 -9.726 -28.639 1.00 78.31 745 LEU A C 1
ATOM 6235 O O . LEU A 1 745 ? 23.523 -8.719 -29.261 1.00 78.31 745 LEU A O 1
ATOM 6239 N N . ASP A 1 746 ? 24.845 -10.513 -29.076 1.00 81.50 746 ASP A N 1
ATOM 6240 C CA . ASP A 1 746 ? 25.671 -10.226 -30.259 1.00 81.50 746 ASP A CA 1
ATOM 6241 C C . ASP A 1 746 ? 25.221 -10.944 -31.554 1.00 81.50 746 ASP A C 1
ATOM 6243 O O . ASP A 1 746 ? 24.174 -11.599 -31.619 1.00 81.50 746 ASP A O 1
ATOM 6247 N N . ILE A 1 747 ? 25.999 -10.781 -32.633 1.00 84.69 747 ILE A N 1
ATOM 6248 C CA . ILE A 1 747 ? 25.685 -11.343 -33.957 1.00 84.69 747 ILE A CA 1
ATOM 6249 C C . ILE A 1 747 ? 25.605 -12.879 -33.954 1.00 84.69 747 ILE A C 1
ATOM 6251 O O . ILE A 1 747 ? 24.822 -13.456 -34.711 1.00 84.69 747 ILE A O 1
ATOM 6255 N N . SER A 1 748 ? 26.371 -13.550 -33.091 1.00 83.06 748 SER A N 1
ATOM 6256 C CA . SER A 1 748 ? 26.418 -15.007 -32.973 1.00 83.06 748 SER A CA 1
ATOM 6257 C C . SER A 1 748 ? 25.161 -15.567 -32.304 1.00 83.06 748 SER A C 1
ATOM 6259 O O . SER A 1 748 ? 24.634 -16.591 -32.747 1.00 83.06 748 SER A O 1
ATOM 6261 N N . PHE A 1 749 ? 24.611 -14.864 -31.310 1.00 84.31 749 PHE A N 1
ATOM 6262 C CA . PHE A 1 749 ? 23.297 -15.160 -30.739 1.00 84.31 749 PHE A CA 1
ATOM 6263 C C . PHE A 1 749 ? 22.192 -14.930 -31.780 1.00 84.31 749 PHE A C 1
ATOM 6265 O O . PHE A 1 749 ? 21.388 -15.825 -32.068 1.00 84.31 749 PHE A O 1
ATOM 6272 N N . VAL A 1 750 ? 22.176 -13.749 -32.407 1.00 86.50 750 VAL A N 1
ATOM 6273 C CA . VAL A 1 750 ? 21.075 -13.355 -33.295 1.00 86.50 750 VAL A CA 1
ATOM 6274 C C . VAL A 1 750 ? 21.030 -14.180 -34.582 1.00 86.50 750 VAL A C 1
ATOM 6276 O O . VAL A 1 750 ? 19.937 -14.577 -34.991 1.00 86.50 750 VAL A O 1
ATOM 6279 N N . GLN A 1 751 ? 22.166 -14.529 -35.197 1.00 87.50 751 GLN A N 1
ATOM 6280 C CA . GLN A 1 751 ? 22.171 -15.342 -36.421 1.00 87.50 751 GLN A CA 1
ATOM 6281 C C . GLN A 1 751 ? 21.460 -16.692 -36.224 1.00 87.50 751 GLN A C 1
ATOM 6283 O O . GLN A 1 751 ? 20.751 -17.159 -37.118 1.00 87.50 751 GLN A O 1
ATOM 6288 N N . GLN A 1 752 ? 21.565 -17.297 -35.036 1.00 84.25 752 GLN A N 1
ATOM 6289 C CA . GLN A 1 752 ? 20.860 -18.542 -34.720 1.00 84.25 752 GLN A CA 1
ATOM 6290 C C . GLN A 1 752 ? 19.330 -18.369 -34.685 1.00 84.25 752 GLN A C 1
ATOM 6292 O O . GLN A 1 752 ? 18.603 -19.312 -35.007 1.00 84.25 752 GLN A O 1
ATOM 6297 N N . ILE A 1 753 ? 18.845 -17.173 -34.331 1.00 87.81 753 ILE A N 1
ATOM 6298 C CA . ILE A 1 753 ? 17.423 -16.801 -34.320 1.00 87.81 753 ILE A CA 1
ATOM 6299 C C . ILE A 1 753 ? 16.938 -16.438 -35.733 1.00 87.81 753 ILE A C 1
ATOM 6301 O O . ILE A 1 753 ? 15.835 -16.836 -36.117 1.00 87.81 753 ILE A O 1
ATOM 6305 N N . ILE A 1 754 ? 17.759 -15.765 -36.553 1.00 87.31 754 ILE A N 1
ATOM 6306 C CA . ILE A 1 754 ? 17.463 -15.531 -37.982 1.00 87.31 754 ILE A CA 1
ATOM 6307 C C . ILE A 1 754 ? 17.253 -16.868 -38.705 1.00 87.31 754 ILE A C 1
ATOM 6309 O O . ILE A 1 754 ? 16.295 -17.001 -39.469 1.00 87.31 754 ILE A O 1
ATOM 6313 N N . ASN A 1 755 ? 18.100 -17.861 -38.415 1.00 86.44 755 ASN A N 1
ATOM 6314 C CA . ASN A 1 755 ? 18.094 -19.186 -39.042 1.00 86.44 755 ASN A CA 1
ATOM 6315 C C . ASN A 1 755 ? 16.858 -20.054 -38.715 1.00 86.44 755 ASN A C 1
ATOM 6317 O O . ASN A 1 755 ? 16.703 -21.120 -39.307 1.00 86.44 755 ASN A O 1
ATOM 6321 N N . LEU A 1 756 ? 15.978 -19.637 -37.796 1.00 87.38 756 LEU A N 1
ATOM 6322 C CA . LEU A 1 756 ? 14.739 -20.362 -37.493 1.00 87.38 756 LEU A CA 1
ATOM 6323 C C . LEU A 1 756 ? 13.751 -20.316 -38.666 1.00 87.38 756 LEU A C 1
ATOM 6325 O O . LEU A 1 756 ? 13.482 -19.253 -39.226 1.00 87.38 756 LEU A O 1
ATOM 6329 N N . THR A 1 757 ? 13.143 -21.451 -38.996 1.00 85.75 757 THR A N 1
ATOM 6330 C CA . THR A 1 757 ? 12.001 -21.530 -39.920 1.00 85.75 757 THR A CA 1
ATOM 6331 C C . THR A 1 757 ? 10.696 -21.153 -39.210 1.00 85.75 757 THR A C 1
ATOM 6333 O O . THR A 1 757 ? 9.834 -20.497 -39.797 1.00 85.75 757 THR A O 1
ATOM 6336 N N . LYS A 1 758 ? 10.576 -21.492 -37.919 1.00 85.62 758 LYS A N 1
ATOM 6337 C CA . LYS A 1 758 ? 9.455 -21.115 -37.048 1.00 85.62 758 LYS A CA 1
ATOM 6338 C C . LYS A 1 758 ? 9.499 -19.640 -36.606 1.00 85.62 758 LYS A C 1
ATOM 6340 O O . LYS A 1 758 ? 10.575 -19.051 -36.484 1.00 85.62 758 LYS A O 1
ATOM 6345 N N . PRO A 1 759 ? 8.336 -19.032 -36.296 1.00 84.50 759 PRO A N 1
ATOM 6346 C CA . PRO A 1 759 ? 8.267 -17.670 -35.772 1.00 84.50 759 PRO A CA 1
ATOM 6347 C C . PRO A 1 759 ? 8.796 -17.591 -34.331 1.00 84.50 759 PRO A C 1
ATOM 6349 O O . PRO A 1 759 ? 8.199 -18.141 -33.403 1.00 84.50 759 PRO A O 1
ATOM 6352 N N . PHE A 1 760 ? 9.892 -16.857 -34.130 1.00 87.88 760 PHE A N 1
ATOM 6353 C CA . PHE A 1 760 ? 10.462 -16.600 -32.807 1.00 87.88 760 PHE A CA 1
ATOM 6354 C C . PHE A 1 760 ? 9.641 -15.529 -32.069 1.00 87.88 760 PHE A C 1
ATOM 6356 O O . PHE A 1 760 ? 9.812 -14.330 -32.287 1.00 87.88 760 PHE A O 1
ATOM 6363 N N . LYS A 1 761 ? 8.716 -15.965 -31.206 1.00 91.31 761 LYS A N 1
ATOM 6364 C CA . LYS A 1 761 ? 7.791 -15.091 -30.460 1.00 91.31 761 LYS A CA 1
ATOM 6365 C C . LYS A 1 761 ? 8.458 -14.450 -29.237 1.00 91.31 761 LYS A C 1
ATOM 6367 O O . LYS A 1 761 ? 8.066 -14.713 -28.097 1.00 91.31 761 LYS A O 1
ATOM 6372 N N . LEU A 1 762 ? 9.472 -13.619 -29.470 1.00 92.00 762 LEU A N 1
ATOM 6373 C CA . LEU A 1 762 ? 10.060 -12.784 -28.425 1.00 92.00 762 LEU A CA 1
ATOM 6374 C C . LEU A 1 762 ? 8.985 -11.837 -27.887 1.00 92.00 762 LEU A C 1
ATOM 6376 O O . LEU A 1 762 ? 8.457 -11.027 -28.632 1.00 92.00 762 LEU A O 1
ATOM 6380 N N . LYS A 1 763 ? 8.643 -11.988 -26.609 1.00 89.62 763 LYS A N 1
ATOM 6381 C CA . LYS A 1 763 ? 7.630 -11.246 -25.858 1.00 89.62 763 LYS A CA 1
ATOM 6382 C C . LYS A 1 763 ? 8.200 -10.394 -24.733 1.00 89.62 763 LYS A C 1
ATOM 6384 O O . LYS A 1 763 ? 7.530 -9.428 -24.413 1.00 89.62 763 LYS A O 1
ATOM 6389 N N . SER A 1 764 ? 9.357 -10.695 -24.143 1.00 87.56 764 SER A N 1
ATOM 6390 C CA . SER A 1 764 ? 10.141 -9.692 -23.393 1.00 87.56 764 SER A CA 1
ATOM 6391 C C . SER A 1 764 ? 11.543 -9.578 -23.955 1.00 87.56 764 SER A C 1
ATOM 6393 O O . SER A 1 764 ? 12.122 -10.592 -24.336 1.00 87.56 764 SER A O 1
ATOM 6395 N N . LEU A 1 765 ? 12.104 -8.376 -23.913 1.00 85.88 765 LEU A N 1
ATOM 6396 C CA . LEU A 1 765 ? 13.535 -8.136 -24.059 1.00 85.88 765 LEU A CA 1
ATOM 6397 C C . LEU A 1 765 ? 13.938 -7.005 -23.107 1.00 85.88 765 LEU A C 1
ATOM 6399 O O . LEU A 1 765 ? 13.786 -5.841 -23.454 1.00 85.88 765 LEU A O 1
ATOM 6403 N N . PHE A 1 766 ? 14.356 -7.344 -21.886 1.00 82.31 766 PHE A N 1
ATOM 6404 C CA . PHE A 1 766 ? 15.019 -6.415 -20.968 1.00 82.31 766 PHE A CA 1
ATOM 6405 C C . PHE A 1 766 ? 16.526 -6.669 -21.059 1.00 82.31 766 PHE A C 1
ATOM 6407 O O . PHE A 1 766 ? 16.927 -7.831 -21.130 1.00 82.31 766 PHE A O 1
ATOM 6414 N N . THR A 1 767 ? 17.354 -5.630 -21.024 1.00 72.50 767 THR A N 1
ATOM 6415 C CA . THR A 1 767 ? 18.819 -5.732 -21.178 1.00 72.50 767 THR A CA 1
ATOM 6416 C C . THR A 1 767 ? 19.528 -4.599 -20.431 1.00 72.50 767 THR A C 1
ATOM 6418 O O . THR A 1 767 ? 19.040 -3.467 -20.469 1.00 72.50 767 THR A O 1
ATOM 6421 N N . ASP A 1 768 ? 20.669 -4.901 -19.799 1.00 64.12 768 ASP A N 1
ATOM 6422 C CA . ASP A 1 768 ? 21.507 -3.937 -19.054 1.00 64.12 768 ASP A CA 1
ATOM 6423 C C . ASP A 1 768 ? 22.800 -3.538 -19.787 1.00 64.12 768 ASP A C 1
ATOM 6425 O O . ASP A 1 768 ? 23.339 -2.466 -19.523 1.00 64.12 768 ASP A O 1
ATOM 6429 N N . GLU A 1 769 ? 23.252 -4.337 -20.759 1.00 65.00 769 GLU A N 1
ATOM 6430 C CA . GLU A 1 769 ? 24.386 -4.024 -21.639 1.00 65.00 769 GLU A CA 1
ATOM 6431 C C . GL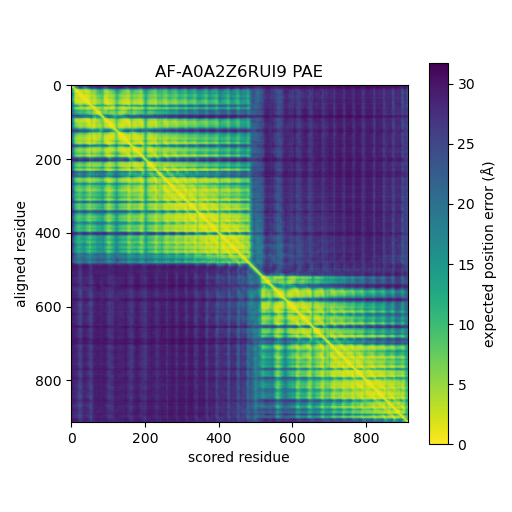U A 1 769 ? 23.950 -3.830 -23.096 1.00 65.00 769 GLU A C 1
ATOM 6433 O O . GLU A 1 769 ? 22.971 -4.421 -23.556 1.00 65.00 769 GLU A O 1
ATOM 6438 N N . MET A 1 770 ? 24.672 -2.979 -23.830 1.00 62.72 770 MET A N 1
ATOM 6439 C CA . MET A 1 770 ? 24.295 -2.602 -25.191 1.00 62.72 770 MET A CA 1
ATOM 6440 C C . MET A 1 770 ? 24.651 -3.708 -26.203 1.00 62.72 770 MET A C 1
ATOM 6442 O O . MET A 1 770 ? 25.842 -3.962 -26.407 1.00 62.72 770 MET A O 1
ATOM 6446 N N . PRO A 1 771 ? 23.687 -4.323 -26.916 1.00 64.94 771 PRO A N 1
ATOM 6447 C CA . PRO A 1 771 ? 24.003 -5.025 -28.155 1.00 64.94 771 PRO A CA 1
ATOM 6448 C C . PRO A 1 771 ? 24.609 -4.084 -29.202 1.00 64.94 771 PRO A C 1
ATOM 6450 O O . PRO A 1 771 ? 24.334 -2.884 -29.242 1.00 64.94 771 PRO A O 1
ATOM 6453 N N . GLN A 1 772 ? 25.371 -4.644 -30.140 1.00 72.44 772 GLN A N 1
ATOM 6454 C CA . GLN A 1 772 ? 25.687 -3.918 -31.368 1.00 72.44 772 GLN A CA 1
ATOM 6455 C C . GLN A 1 772 ? 24.393 -3.671 -32.173 1.00 72.44 772 GLN A C 1
ATOM 6457 O O . GLN A 1 772 ? 23.473 -4.493 -32.176 1.00 72.44 772 GLN A O 1
ATOM 6462 N N . ILE A 1 773 ? 24.331 -2.536 -32.877 1.00 78.81 773 ILE A N 1
ATOM 6463 C CA . ILE A 1 773 ? 23.129 -2.076 -33.597 1.00 78.81 773 ILE A CA 1
ATOM 6464 C C . ILE A 1 773 ? 22.658 -3.086 -34.659 1.00 78.81 773 ILE A C 1
ATOM 6466 O O . ILE A 1 773 ? 21.462 -3.343 -34.766 1.00 78.81 773 ILE A O 1
ATOM 6470 N N . GLU A 1 774 ? 23.583 -3.687 -35.411 1.00 85.44 774 GLU A N 1
ATOM 6471 C CA . GLU A 1 774 ? 23.284 -4.653 -36.481 1.00 85.44 774 GLU A CA 1
ATOM 6472 C C . GLU A 1 774 ? 22.641 -5.960 -35.959 1.00 85.44 774 GLU A C 1
ATOM 6474 O O . GLU A 1 774 ? 21.550 -6.300 -36.428 1.00 85.44 774 GLU A O 1
ATOM 6479 N N . PRO A 1 775 ? 23.205 -6.661 -34.950 1.00 84.38 775 PRO A N 1
ATOM 6480 C CA . PRO A 1 775 ? 22.515 -7.753 -34.262 1.00 84.38 775 PRO A CA 1
ATOM 6481 C C . PRO A 1 775 ? 21.109 -7.384 -33.795 1.00 84.38 775 PRO A C 1
ATOM 6483 O O . PRO A 1 775 ? 20.159 -8.128 -34.045 1.00 84.38 775 PRO A O 1
ATOM 6486 N N . LEU A 1 776 ? 20.935 -6.224 -33.156 1.00 86.81 776 LEU A N 1
ATOM 6487 C CA . LEU A 1 776 ? 19.615 -5.851 -32.664 1.00 86.81 776 LEU A CA 1
ATOM 6488 C C . LEU A 1 776 ? 18.625 -5.583 -33.810 1.00 86.81 776 LEU A C 1
ATOM 6490 O O . LEU A 1 776 ? 17.479 -6.024 -33.719 1.00 86.81 776 LEU A O 1
ATOM 6494 N N . GLU A 1 777 ? 19.045 -4.940 -34.905 1.00 90.00 777 GLU A N 1
ATOM 6495 C CA . GLU A 1 777 ? 18.202 -4.777 -36.098 1.00 90.00 777 GLU A CA 1
ATOM 6496 C C . GLU A 1 777 ? 17.688 -6.133 -36.594 1.00 90.00 777 GLU A C 1
ATOM 6498 O O . GLU A 1 777 ? 16.481 -6.310 -36.768 1.00 90.00 777 GLU A O 1
ATOM 6503 N N . LEU A 1 778 ? 18.580 -7.108 -36.766 1.00 90.06 778 LEU A N 1
ATOM 6504 C CA . LEU A 1 778 ? 18.234 -8.428 -37.291 1.00 90.06 778 LEU A CA 1
ATOM 6505 C C . LEU A 1 778 ? 17.317 -9.221 -36.338 1.00 90.06 778 LEU A C 1
ATOM 6507 O O . LEU A 1 778 ? 16.382 -9.894 -36.787 1.00 90.06 778 LEU A O 1
ATOM 6511 N N . LEU A 1 779 ? 17.515 -9.102 -35.019 1.00 89.62 779 LEU A N 1
ATOM 6512 C CA . LEU A 1 779 ? 16.636 -9.721 -34.022 1.00 89.62 779 LEU A CA 1
ATOM 6513 C C . LEU A 1 779 ? 15.230 -9.114 -34.062 1.00 89.62 779 LEU A C 1
ATOM 6515 O O . LEU A 1 779 ? 14.230 -9.843 -34.039 1.00 89.62 779 LEU A O 1
ATOM 6519 N N . LEU A 1 780 ? 15.140 -7.784 -34.137 1.00 91.38 780 LEU A N 1
ATOM 6520 C CA . LEU A 1 780 ? 13.861 -7.083 -34.175 1.00 91.38 780 LEU A CA 1
ATOM 6521 C C . LEU A 1 780 ? 13.148 -7.286 -35.522 1.00 91.38 780 LEU A C 1
ATOM 6523 O O . LEU A 1 780 ? 11.941 -7.526 -35.512 1.00 91.38 780 LEU A O 1
ATOM 6527 N N . GLN A 1 781 ? 13.862 -7.346 -36.653 1.00 92.06 781 GLN A N 1
ATOM 6528 C CA . GLN A 1 781 ? 13.312 -7.787 -37.947 1.00 92.06 781 GLN A CA 1
ATOM 6529 C C . GLN A 1 781 ? 12.619 -9.153 -37.842 1.00 92.06 781 GLN A C 1
ATOM 6531 O O . GLN A 1 781 ? 11.521 -9.335 -38.371 1.00 92.06 781 GLN A O 1
ATOM 6536 N N . LYS A 1 782 ? 13.245 -10.113 -37.146 1.00 89.56 782 LYS A N 1
ATOM 6537 C CA . LYS A 1 782 ? 12.726 -11.480 -36.996 1.00 89.56 782 LYS A CA 1
ATOM 6538 C C . LYS A 1 782 ? 11.557 -11.588 -36.010 1.00 89.56 782 LYS A C 1
ATOM 6540 O O . LYS A 1 782 ? 10.698 -12.451 -36.193 1.00 89.56 782 LYS A O 1
ATOM 6545 N N . SER A 1 783 ? 11.545 -10.771 -34.951 1.00 90.75 783 SER A N 1
ATOM 6546 C CA . SER A 1 783 ? 10.722 -11.034 -33.756 1.00 90.75 783 SER A CA 1
ATOM 6547 C C . SER A 1 783 ? 9.993 -9.835 -33.135 1.00 90.75 783 SER A C 1
ATOM 6549 O O . SER A 1 783 ? 9.065 -10.043 -32.355 1.00 90.75 783 SER A O 1
ATOM 6551 N N . GLY A 1 784 ? 10.323 -8.594 -33.507 1.00 90.00 784 GLY A N 1
ATOM 6552 C CA . GLY A 1 784 ? 9.771 -7.369 -32.905 1.00 90.00 784 GLY A CA 1
ATOM 6553 C C . GLY A 1 784 ? 8.246 -7.245 -33.008 1.00 90.00 784 GLY A C 1
ATOM 6554 O O . GLY A 1 784 ? 7.597 -6.682 -32.126 1.00 90.00 784 GLY A O 1
ATOM 6555 N N . VAL A 1 785 ? 7.637 -7.863 -34.024 1.00 91.38 785 VAL A N 1
ATOM 6556 C CA . VAL A 1 785 ? 6.173 -7.946 -34.174 1.00 91.38 785 VAL A CA 1
ATOM 6557 C C . VAL A 1 785 ? 5.483 -8.779 -33.085 1.00 91.38 785 VAL A C 1
ATOM 6559 O O . VAL A 1 785 ? 4.271 -8.665 -32.921 1.00 91.38 785 VAL A O 1
ATOM 6562 N N . TYR A 1 786 ? 6.218 -9.593 -32.324 1.00 93.38 786 TYR A N 1
ATOM 6563 C CA . TYR A 1 786 ? 5.703 -10.346 -31.174 1.00 93.38 786 TYR A CA 1
ATOM 6564 C C . TYR A 1 786 ? 6.046 -9.700 -29.827 1.00 93.38 786 TYR A C 1
ATOM 6566 O O . TYR A 1 786 ? 5.522 -10.145 -28.805 1.00 93.38 786 TYR A O 1
ATOM 6574 N N . LEU A 1 787 ? 6.903 -8.673 -29.819 1.00 91.88 787 LEU A N 1
ATOM 6575 C CA . LEU A 1 787 ? 7.446 -8.090 -28.601 1.00 91.88 787 LEU A CA 1
ATOM 6576 C C . LEU A 1 787 ? 6.338 -7.404 -27.814 1.00 91.88 787 LEU A C 1
ATOM 6578 O O . LEU A 1 787 ? 5.806 -6.396 -28.260 1.00 91.88 787 LEU A O 1
ATOM 6582 N N . GLU A 1 788 ? 6.002 -7.961 -26.650 1.00 88.69 788 GLU A N 1
ATOM 6583 C CA . GLU A 1 788 ? 4.994 -7.435 -25.727 1.00 88.69 788 GLU A CA 1
ATOM 6584 C C . GLU A 1 788 ? 5.628 -6.698 -24.541 1.00 88.69 788 GLU A C 1
ATOM 6586 O O . GLU A 1 788 ? 4.922 -6.022 -23.814 1.00 88.69 788 GLU A O 1
ATOM 6591 N N . ASN A 1 789 ? 6.934 -6.799 -24.309 1.00 85.38 789 ASN A N 1
ATOM 6592 C CA . ASN A 1 789 ? 7.616 -6.188 -23.177 1.00 85.38 789 ASN A CA 1
ATOM 6593 C C . ASN A 1 789 ? 9.062 -5.827 -23.576 1.00 85.38 789 ASN A C 1
ATOM 6595 O O . ASN A 1 789 ? 9.724 -6.602 -24.262 1.00 85.38 789 ASN A O 1
ATOM 6599 N N . PHE A 1 790 ? 9.588 -4.692 -23.133 1.00 83.31 790 PHE A N 1
ATOM 6600 C CA . PHE A 1 790 ? 10.946 -4.227 -23.416 1.00 83.31 790 PHE A CA 1
ATOM 6601 C C . PHE A 1 790 ? 11.542 -3.536 -22.183 1.00 83.31 790 PHE A C 1
ATOM 6603 O O . PHE A 1 790 ? 10.794 -2.965 -21.390 1.00 83.31 790 PHE A O 1
ATOM 6610 N N . ASN A 1 791 ? 12.862 -3.612 -22.024 1.00 80.81 791 ASN A N 1
ATOM 6611 C CA . ASN A 1 791 ? 13.664 -2.730 -21.185 1.00 80.81 791 ASN A CA 1
ATOM 6612 C C . ASN A 1 791 ? 15.038 -2.518 -21.813 1.00 80.81 791 ASN A C 1
ATOM 6614 O O . ASN A 1 791 ? 15.678 -3.475 -22.234 1.00 80.81 791 ASN A O 1
ATOM 6618 N N . CYS A 1 792 ? 15.546 -1.301 -21.760 1.00 70.56 792 CYS A N 1
ATOM 6619 C CA . CYS A 1 792 ? 16.939 -1.013 -22.074 1.00 70.56 792 CYS A CA 1
ATOM 6620 C C . CYS A 1 792 ? 17.503 0.027 -21.105 1.00 70.56 792 CYS A C 1
ATOM 6622 O O . CYS A 1 792 ? 18.167 0.966 -21.531 1.00 70.56 792 CYS A O 1
ATOM 6624 N N . SER A 1 793 ? 17.162 -0.097 -19.819 1.00 62.12 793 SER A N 1
ATOM 6625 C CA . SER A 1 793 ? 17.379 0.965 -18.850 1.00 62.12 793 SER A CA 1
ATOM 6626 C C . SER A 1 793 ? 18.851 1.285 -18.644 1.00 62.12 793 SER A C 1
ATOM 6628 O O . SER A 1 793 ? 19.398 2.262 -19.150 1.00 62.12 793 SER A O 1
ATOM 6630 N N . THR A 1 794 ? 19.515 0.368 -17.963 1.00 56.53 794 THR A N 1
ATOM 6631 C CA . THR A 1 794 ? 20.858 0.514 -17.406 1.00 56.53 794 THR A CA 1
ATOM 6632 C C . THR A 1 794 ? 21.918 0.678 -18.507 1.00 56.53 794 THR A C 1
ATOM 6634 O O . THR A 1 794 ? 22.982 1.254 -18.284 1.00 56.53 794 THR A O 1
ATOM 6637 N N . ILE A 1 795 ? 21.571 0.262 -19.730 1.00 60.69 795 ILE A N 1
ATOM 6638 C CA . ILE A 1 795 ? 22.324 0.459 -20.972 1.00 60.69 795 ILE A CA 1
ATOM 6639 C C . ILE A 1 795 ? 22.575 1.931 -21.258 1.00 60.69 795 ILE A C 1
ATOM 6641 O O . ILE A 1 795 ? 23.697 2.351 -21.552 1.00 60.69 795 ILE A O 1
ATOM 6645 N N . LEU A 1 796 ? 21.483 2.688 -21.319 1.00 59.50 796 LEU A N 1
ATOM 6646 C CA . LEU A 1 796 ? 21.408 3.875 -22.154 1.00 59.50 796 LEU A CA 1
ATOM 6647 C C . LEU A 1 796 ? 22.272 5.019 -21.569 1.00 59.50 796 LEU A C 1
ATOM 6649 O O . LEU A 1 796 ? 22.733 5.866 -22.338 1.00 59.50 796 LEU A O 1
ATOM 6653 N N . TYR A 1 797 ? 22.622 4.942 -20.269 1.00 57.66 797 TYR A N 1
ATOM 6654 C CA . TYR A 1 797 ? 23.457 5.895 -19.503 1.00 57.66 797 TYR A CA 1
ATOM 6655 C C . TYR A 1 797 ? 24.812 6.130 -20.153 1.00 57.66 797 TYR A C 1
ATOM 6657 O O . TYR A 1 797 ? 25.353 7.241 -20.201 1.00 57.66 797 TYR A O 1
ATOM 6665 N N . ASN A 1 798 ? 25.349 5.017 -20.639 1.00 60.81 798 ASN A N 1
ATOM 6666 C CA . ASN A 1 798 ? 26.736 4.839 -21.006 1.00 60.81 798 ASN A CA 1
ATOM 6667 C C . ASN A 1 798 ? 26.956 5.075 -22.508 1.00 60.81 798 ASN A C 1
ATOM 6669 O O . ASN A 1 798 ? 28.046 4.823 -23.021 1.00 60.81 798 ASN A O 1
ATOM 6673 N N . LEU A 1 799 ? 25.926 5.528 -23.235 1.00 72.62 799 LEU A N 1
ATOM 6674 C CA . LEU A 1 799 ? 25.942 5.602 -24.692 1.00 72.62 799 LEU A CA 1
ATOM 6675 C C . LEU A 1 799 ? 26.168 6.996 -25.259 1.00 72.62 799 LEU A C 1
ATOM 6677 O O . LEU A 1 799 ? 25.787 8.026 -24.705 1.00 72.62 799 LEU A O 1
ATOM 6681 N N . THR A 1 800 ? 26.687 7.001 -26.487 1.00 78.75 800 THR A N 1
ATOM 6682 C CA . THR A 1 800 ? 26.568 8.172 -27.350 1.00 78.75 800 THR A CA 1
ATOM 6683 C C . THR A 1 800 ? 25.117 8.320 -27.831 1.00 78.75 800 THR A C 1
ATOM 6685 O O . THR A 1 800 ? 24.476 7.317 -28.161 1.00 78.75 800 THR A O 1
ATOM 6688 N N . PRO A 1 801 ? 24.613 9.555 -27.997 1.00 80.25 801 PRO A N 1
ATOM 6689 C CA . PRO A 1 801 ? 23.300 9.795 -28.585 1.00 80.25 801 PRO A CA 1
ATOM 6690 C C . PRO A 1 801 ? 23.113 9.180 -29.962 1.00 80.25 801 PRO A C 1
ATOM 6692 O O . PRO A 1 801 ? 22.004 8.794 -30.280 1.00 80.25 801 PRO A O 1
ATOM 6695 N N . LEU A 1 802 ? 24.162 9.047 -30.778 1.00 84.19 802 LEU A N 1
ATOM 6696 C CA . LEU A 1 802 ? 24.032 8.417 -32.093 1.00 84.19 802 LEU A CA 1
ATOM 6697 C C . LEU A 1 802 ? 23.653 6.931 -31.961 1.00 84.19 802 LEU A C 1
ATOM 6699 O O . LEU A 1 802 ? 22.771 6.452 -32.666 1.00 84.19 802 LEU A O 1
ATOM 6703 N N . SER A 1 803 ? 24.255 6.229 -30.998 1.00 80.31 803 SER A N 1
ATOM 6704 C CA . SER A 1 803 ? 23.935 4.831 -30.677 1.00 80.31 803 SER A CA 1
ATOM 6705 C C . SER A 1 803 ? 22.507 4.687 -30.141 1.00 80.31 803 SER A C 1
ATOM 6707 O O . SER A 1 803 ? 21.778 3.774 -30.527 1.00 80.31 803 SER A O 1
ATOM 6709 N N . GLN A 1 804 ? 22.086 5.624 -29.287 1.00 84.19 804 GLN A N 1
ATOM 6710 C CA . GLN A 1 804 ? 20.711 5.706 -28.797 1.00 84.19 804 GLN A CA 1
ATOM 6711 C C . GLN A 1 804 ? 19.740 5.989 -29.965 1.00 84.19 804 GLN A C 1
ATOM 6713 O O . GLN A 1 804 ? 18.745 5.286 -30.101 1.00 84.19 804 GLN A O 1
ATOM 6718 N N . GLN A 1 805 ? 20.063 6.932 -30.864 1.00 87.25 805 GLN A N 1
ATOM 6719 C CA . GLN A 1 805 ? 19.299 7.260 -32.078 1.00 87.25 805 GLN A CA 1
ATOM 6720 C C . GLN A 1 805 ? 18.960 5.992 -32.870 1.00 87.25 805 GLN A C 1
ATOM 6722 O O . GLN A 1 805 ? 17.794 5.689 -33.118 1.00 87.25 805 GLN A O 1
ATOM 6727 N N . GLN A 1 806 ? 20.003 5.228 -33.197 1.00 85.56 806 GLN A N 1
ATOM 6728 C CA . GLN A 1 806 ? 19.937 4.029 -34.024 1.00 85.56 806 GLN A CA 1
ATOM 6729 C C . GLN A 1 806 ? 19.091 2.937 -33.365 1.00 85.56 806 GLN A C 1
ATOM 6731 O O . GLN A 1 806 ? 18.117 2.483 -33.964 1.00 85.56 806 GLN A O 1
ATOM 6736 N N . LEU A 1 807 ? 19.396 2.576 -32.110 1.00 85.50 807 LEU A N 1
ATOM 6737 C CA . LEU A 1 807 ? 18.588 1.657 -31.294 1.00 85.50 807 LEU A CA 1
ATOM 6738 C C . LEU A 1 807 ? 17.103 1.991 -31.399 1.00 85.50 807 LEU A C 1
ATOM 6740 O O . LEU A 1 807 ? 16.247 1.140 -31.630 1.00 85.50 807 LEU A O 1
ATOM 6744 N N . LEU A 1 808 ? 16.797 3.263 -31.214 1.00 87.81 808 LEU A N 1
ATOM 6745 C CA . LEU A 1 808 ? 15.441 3.706 -31.041 1.00 87.81 808 LEU A CA 1
ATOM 6746 C C . LEU A 1 808 ? 14.665 3.814 -32.353 1.00 87.81 808 LEU A C 1
ATOM 6748 O O . LEU A 1 808 ? 13.445 3.623 -32.328 1.00 87.81 808 LEU A O 1
ATOM 6752 N N . GLU A 1 809 ? 15.330 4.098 -33.473 1.00 91.56 809 GLU A N 1
ATOM 6753 C CA . GLU A 1 809 ? 14.769 3.983 -34.824 1.00 91.56 809 GLU A CA 1
ATOM 6754 C C . GLU A 1 809 ? 14.389 2.526 -35.133 1.00 91.56 809 GLU A C 1
ATOM 6756 O O . GLU A 1 809 ? 13.261 2.268 -35.573 1.00 91.56 809 GLU A O 1
ATOM 6761 N N . LEU A 1 810 ? 15.261 1.564 -34.800 1.00 89.44 810 LEU A N 1
ATOM 6762 C CA . LEU A 1 810 ? 15.004 0.128 -34.980 1.00 89.44 810 LEU A CA 1
ATOM 6763 C C . LEU A 1 810 ? 13.754 -0.341 -34.226 1.00 89.44 810 LEU A C 1
ATOM 6765 O O . LEU A 1 810 ? 12.914 -1.040 -34.801 1.00 89.44 810 LEU A O 1
ATOM 6769 N N . ILE A 1 811 ? 13.581 0.076 -32.967 1.00 89.81 811 ILE A N 1
ATOM 6770 C CA . ILE A 1 811 ? 12.414 -0.349 -32.182 1.00 89.81 811 ILE A CA 1
ATOM 6771 C C . ILE A 1 811 ? 11.109 0.261 -32.755 1.00 89.81 811 ILE A C 1
ATOM 6773 O O . ILE A 1 811 ? 10.094 -0.432 -32.732 1.00 89.81 811 ILE A O 1
ATOM 6777 N N . ILE A 1 812 ? 11.091 1.464 -33.375 1.00 90.38 812 ILE A N 1
ATOM 6778 C CA . ILE A 1 812 ? 9.893 1.883 -34.162 1.00 90.38 812 ILE A CA 1
ATOM 6779 C C . ILE A 1 812 ? 9.678 0.912 -35.321 1.00 90.38 812 ILE A C 1
ATOM 6781 O O . ILE A 1 812 ? 8.569 0.440 -35.571 1.00 90.38 812 ILE A O 1
ATOM 6785 N N . ARG A 1 813 ? 10.742 0.686 -36.098 1.00 94.38 813 ARG A N 1
ATOM 6786 C CA . ARG A 1 813 ? 10.648 0.076 -37.424 1.00 94.38 813 ARG A CA 1
ATOM 6787 C C . ARG A 1 813 ? 10.030 -1.318 -37.346 1.00 94.38 813 ARG A C 1
ATOM 6789 O O . ARG A 1 813 ? 9.261 -1.693 -38.233 1.00 94.38 813 ARG A O 1
ATOM 6796 N N . TYR A 1 814 ? 10.309 -2.030 -36.254 1.00 92.12 814 TYR A N 1
ATOM 6797 C CA . TYR A 1 814 ? 9.985 -3.443 -36.101 1.00 92.12 814 TYR A CA 1
ATOM 6798 C C . TYR A 1 814 ? 9.029 -3.784 -34.952 1.00 92.12 814 TYR A C 1
ATOM 6800 O O . TYR A 1 814 ? 8.274 -4.751 -35.079 1.00 92.12 814 TYR A O 1
ATOM 6808 N N . CYS A 1 815 ? 8.993 -3.014 -33.860 1.00 92.75 815 CYS A N 1
ATOM 6809 C CA . CYS A 1 815 ? 8.187 -3.364 -32.688 1.00 92.75 815 CYS A CA 1
ATOM 6810 C C . CYS A 1 815 ? 6.876 -2.574 -32.647 1.00 92.75 815 CYS A C 1
ATOM 6812 O O . CYS A 1 815 ? 6.876 -1.358 -32.468 1.00 92.75 815 CYS A O 1
ATOM 6814 N N . LYS A 1 816 ? 5.748 -3.282 -32.803 1.00 89.75 816 LYS A N 1
ATOM 6815 C CA . LYS A 1 816 ? 4.386 -2.704 -32.907 1.00 89.75 816 LYS A CA 1
ATOM 6816 C C . LYS A 1 816 ? 3.395 -3.194 -31.850 1.00 89.75 816 LYS A C 1
ATOM 6818 O O . LYS A 1 816 ? 2.333 -2.605 -31.682 1.00 89.75 816 LYS A O 1
ATOM 6823 N N . ASN A 1 817 ? 3.731 -4.262 -31.129 1.00 90.62 817 ASN A N 1
ATOM 6824 C CA . ASN A 1 817 ? 2.820 -4.934 -30.198 1.00 90.62 817 ASN A CA 1
ATOM 6825 C C . ASN A 1 817 ? 3.269 -4.844 -28.732 1.00 90.62 817 ASN A C 1
ATOM 6827 O O . ASN A 1 817 ? 2.764 -5.592 -27.893 1.00 90.62 817 ASN A O 1
ATOM 6831 N N . ILE A 1 818 ? 4.191 -3.922 -28.422 1.00 90.25 818 ILE A N 1
ATOM 6832 C CA . ILE A 1 818 ? 4.718 -3.766 -27.067 1.00 90.25 818 ILE A CA 1
ATOM 6833 C C . ILE A 1 818 ? 3.584 -3.345 -26.136 1.00 90.25 818 ILE A C 1
ATOM 6835 O O . ILE A 1 818 ? 2.876 -2.377 -26.395 1.00 90.25 818 ILE A O 1
ATOM 6839 N N . LYS A 1 819 ? 3.458 -4.105 -25.049 1.00 88.19 819 LYS A N 1
ATOM 6840 C CA . LYS A 1 819 ? 2.569 -3.894 -23.914 1.00 88.19 819 LYS A CA 1
ATOM 6841 C C . LYS A 1 819 ? 3.304 -3.386 -22.689 1.00 88.19 819 LYS A C 1
ATOM 6843 O O . LYS A 1 819 ? 2.633 -2.820 -21.859 1.00 88.19 819 LYS A O 1
ATOM 6848 N N . PHE A 1 820 ? 4.615 -3.561 -22.554 1.00 86.69 820 PHE A N 1
ATOM 6849 C CA . PHE A 1 820 ? 5.440 -3.076 -21.444 1.00 86.69 820 PHE A CA 1
ATOM 6850 C C . PHE A 1 820 ? 6.714 -2.452 -22.006 1.00 86.69 820 PHE A C 1
ATOM 6852 O O . PHE A 1 820 ? 7.423 -3.111 -22.746 1.00 86.69 820 PHE A O 1
ATOM 6859 N N . LEU A 1 821 ? 7.040 -1.206 -21.697 1.00 82.19 821 LEU A N 1
ATOM 6860 C CA . LEU A 1 821 ? 8.203 -0.538 -22.292 1.00 82.19 821 LEU A CA 1
ATOM 6861 C C . LEU A 1 821 ? 9.034 0.157 -21.223 1.00 82.19 821 LEU A C 1
ATOM 6863 O O . LEU A 1 821 ? 8.950 1.364 -21.102 1.00 82.19 821 LEU A O 1
ATOM 6867 N N . TYR A 1 822 ? 9.796 -0.584 -20.421 1.00 83.25 822 TYR A N 1
ATOM 6868 C CA . TYR A 1 822 ? 10.840 0.036 -19.614 1.00 83.25 822 TYR A CA 1
ATOM 6869 C C . TYR A 1 822 ? 11.881 0.645 -20.560 1.00 83.25 822 TYR A C 1
ATOM 6871 O O . TYR A 1 822 ? 12.230 0.108 -21.608 1.00 83.25 822 TYR A O 1
ATOM 6879 N N . LEU A 1 823 ? 12.298 1.843 -20.243 1.00 79.94 823 LEU A N 1
ATOM 6880 C CA . LEU A 1 823 ? 13.313 2.617 -20.915 1.00 79.94 823 LEU A CA 1
ATOM 6881 C C . LEU A 1 823 ? 14.131 3.264 -19.803 1.00 79.94 823 LEU A C 1
ATOM 6883 O O . LEU A 1 823 ? 13.799 3.159 -18.627 1.00 79.94 823 LEU A O 1
ATOM 6887 N N . SER A 1 824 ? 15.223 3.918 -20.133 1.00 78.56 824 SER A N 1
ATOM 6888 C CA . SER A 1 824 ? 15.951 4.769 -19.200 1.00 78.56 824 SER A CA 1
ATOM 6889 C C . SER A 1 824 ? 17.049 5.457 -19.991 1.00 78.56 824 SER A C 1
ATOM 6891 O O . SER A 1 824 ? 17.328 5.047 -21.103 1.00 78.56 824 SER A O 1
ATOM 6893 N N . GLU A 1 825 ? 17.624 6.538 -19.509 1.00 73.06 825 GLU A N 1
ATOM 6894 C CA . GLU A 1 825 ? 18.877 7.088 -20.022 1.00 73.06 825 GLU A CA 1
ATOM 6895 C C . GLU A 1 825 ? 18.932 7.518 -21.547 1.00 73.06 825 GLU A C 1
ATOM 6897 O O . GLU A 1 825 ? 20.006 7.559 -22.141 1.00 73.06 825 GLU A O 1
ATOM 6902 N N . ILE A 1 826 ? 17.825 7.914 -22.226 1.00 77.44 826 ILE A N 1
ATOM 6903 C CA . ILE A 1 826 ? 17.691 8.235 -23.706 1.00 77.44 826 ILE A CA 1
ATOM 6904 C C . ILE A 1 826 ? 17.974 9.708 -24.221 1.00 77.44 826 ILE A C 1
ATOM 6906 O O . ILE A 1 826 ? 17.056 10.527 -24.214 1.00 77.44 826 ILE A O 1
ATOM 6910 N N . ALA A 1 827 ? 19.165 10.111 -24.714 1.00 77.94 827 ALA A N 1
ATOM 6911 C CA . ALA A 1 827 ? 19.603 11.535 -24.884 1.00 77.94 827 ALA A CA 1
ATOM 6912 C C . ALA A 1 827 ? 18.668 12.548 -25.511 1.00 77.94 827 ALA A C 1
ATOM 6914 O O . ALA A 1 827 ? 17.939 12.251 -26.445 1.00 77.94 827 ALA A O 1
ATOM 6915 N N . SER A 1 828 ? 18.780 13.805 -25.048 1.00 73.19 828 SER A N 1
ATOM 6916 C CA . SER A 1 828 ? 17.813 14.833 -25.409 1.00 73.19 828 SER A CA 1
ATOM 6917 C C . SER A 1 828 ? 17.640 14.975 -26.909 1.00 73.19 828 SER A C 1
ATOM 6919 O O . SER A 1 828 ? 16.547 14.778 -27.433 1.00 73.19 828 SER A O 1
ATOM 6921 N N . GLN A 1 829 ? 18.764 15.142 -27.600 1.00 79.00 829 GLN A N 1
ATOM 6922 C CA . GLN A 1 829 ? 18.856 15.305 -29.048 1.00 79.00 829 GLN A CA 1
ATOM 6923 C C . GLN A 1 829 ? 18.316 14.104 -29.854 1.00 79.00 829 GLN A C 1
ATOM 6925 O O . GLN A 1 829 ? 18.174 14.209 -31.068 1.00 79.00 829 GLN A O 1
ATOM 6930 N N . VAL A 1 830 ? 18.025 12.974 -29.202 1.00 79.56 830 VAL A N 1
ATOM 6931 C CA . VAL A 1 830 ? 17.510 11.728 -29.798 1.00 79.56 830 VAL A CA 1
ATOM 6932 C C . VAL A 1 830 ? 16.346 11.138 -29.006 1.00 79.56 830 VAL A C 1
ATOM 6934 O O . VAL A 1 830 ? 15.907 10.026 -29.264 1.00 79.56 830 VAL A O 1
ATOM 6937 N N . ALA A 1 831 ? 15.766 11.888 -28.082 1.00 80.00 831 ALA A N 1
ATOM 6938 C CA . ALA A 1 831 ? 14.534 11.502 -27.432 1.00 80.00 831 ALA A CA 1
ATOM 6939 C C . ALA A 1 831 ? 13.330 11.800 -28.310 1.00 80.00 831 ALA A C 1
ATOM 6941 O O . ALA A 1 831 ? 12.348 11.072 -28.230 1.00 80.00 831 ALA A O 1
ATOM 6942 N N . TYR A 1 832 ? 13.459 12.697 -29.299 1.00 80.12 832 TYR A N 1
ATOM 6943 C CA . TYR A 1 832 ? 12.604 12.638 -30.492 1.00 80.12 832 TYR A CA 1
ATOM 6944 C C . TYR A 1 832 ? 12.759 11.304 -31.229 1.00 80.12 832 TYR A C 1
ATOM 6946 O O . TYR A 1 832 ? 12.113 11.088 -32.243 1.00 80.12 832 TYR A O 1
ATOM 6954 N N . LEU A 1 833 ? 13.523 10.363 -30.668 1.00 83.56 833 LEU A N 1
ATOM 6955 C CA . LEU A 1 833 ? 13.388 8.946 -30.854 1.00 83.56 833 LEU A CA 1
ATOM 6956 C C . LEU A 1 833 ? 12.997 8.136 -29.588 1.00 83.56 833 LEU A C 1
ATOM 6958 O O . LEU A 1 833 ? 13.459 7.036 -29.401 1.00 83.56 833 LEU A O 1
ATOM 6962 N N . MET A 1 834 ? 11.974 8.485 -28.811 1.00 86.94 834 MET A N 1
ATOM 6963 C CA . MET A 1 834 ? 11.277 7.529 -27.910 1.00 86.94 834 MET A CA 1
ATOM 6964 C C . MET A 1 834 ? 9.765 7.384 -28.189 1.00 86.94 834 MET A C 1
ATOM 6966 O O . MET A 1 834 ? 9.233 6.285 -28.241 1.00 86.94 834 MET A O 1
ATOM 6970 N N . PHE A 1 835 ? 9.101 8.474 -28.536 1.00 82.88 835 PHE A N 1
ATOM 6971 C CA . PHE A 1 835 ? 7.652 8.623 -28.745 1.00 82.88 835 PHE A CA 1
ATOM 6972 C C . PHE A 1 835 ? 6.975 7.965 -30.007 1.00 82.88 835 PHE A C 1
ATOM 6974 O O . PHE A 1 835 ? 6.046 7.223 -29.767 1.00 82.88 835 PHE A O 1
ATOM 6981 N N . ASN A 1 836 ? 7.403 8.038 -31.304 1.00 88.12 836 ASN A N 1
ATOM 6982 C CA . ASN A 1 836 ? 6.878 7.206 -32.431 1.00 88.12 836 ASN A CA 1
ATOM 6983 C C . ASN A 1 836 ? 6.879 5.741 -32.010 1.00 88.12 836 ASN A C 1
ATOM 6985 O O . ASN A 1 836 ? 6.109 4.992 -32.563 1.00 88.12 836 ASN A O 1
ATOM 6989 N N . LEU A 1 837 ? 7.783 5.296 -31.133 1.00 88.38 837 LEU A N 1
ATOM 6990 C CA . LEU A 1 837 ? 7.799 3.926 -30.658 1.00 88.38 837 LEU A CA 1
ATOM 6991 C C . LEU A 1 837 ? 6.566 3.734 -29.770 1.00 88.38 837 LEU A C 1
ATOM 6993 O O . LEU A 1 837 ? 5.745 2.895 -30.110 1.00 88.38 837 LEU A O 1
ATOM 6997 N N . ILE A 1 838 ? 6.366 4.592 -28.769 1.00 89.12 838 ILE A N 1
ATOM 6998 C CA . ILE A 1 838 ? 5.142 4.691 -27.955 1.00 89.12 838 ILE A CA 1
ATOM 6999 C C . ILE A 1 838 ? 3.857 4.842 -28.808 1.00 89.12 838 ILE A C 1
ATOM 7001 O O . ILE A 1 838 ? 2.874 4.185 -28.501 1.00 89.12 838 ILE A O 1
ATOM 7005 N N . GLU A 1 839 ? 3.862 5.584 -29.920 1.00 86.50 839 GLU A N 1
ATOM 7006 C CA . GLU A 1 839 ? 2.768 5.707 -30.907 1.00 86.50 839 GLU A CA 1
ATOM 7007 C C . GLU A 1 839 ? 2.571 4.437 -31.755 1.00 86.50 839 GLU A C 1
ATOM 7009 O O . GLU A 1 839 ? 1.465 3.936 -31.940 1.00 86.50 839 GLU A O 1
ATOM 7014 N N . ASN A 1 840 ? 3.652 3.895 -32.300 1.00 88.38 840 ASN A N 1
ATOM 7015 C CA . ASN A 1 840 ? 3.668 2.735 -33.191 1.00 88.38 840 ASN A CA 1
ATOM 7016 C C . ASN A 1 840 ? 3.308 1.449 -32.437 1.00 88.38 840 ASN A C 1
ATOM 7018 O O . ASN A 1 840 ? 2.797 0.512 -33.046 1.00 88.38 840 ASN A O 1
ATOM 7022 N N . ILE A 1 841 ? 3.511 1.436 -31.115 1.00 88.56 841 ILE A N 1
ATOM 7023 C CA . ILE A 1 841 ? 3.019 0.412 -30.186 1.00 88.56 841 ILE A CA 1
ATOM 7024 C C . ILE A 1 841 ? 1.719 0.819 -29.476 1.00 88.56 841 ILE A C 1
ATOM 7026 O O . ILE A 1 841 ? 1.131 -0.021 -28.797 1.00 88.56 841 ILE A O 1
ATOM 7030 N N . LYS A 1 842 ? 1.232 2.063 -29.633 1.00 85.88 842 LYS A N 1
ATOM 7031 C CA . LYS A 1 842 ? 0.203 2.658 -28.757 1.00 85.88 842 LYS A CA 1
ATOM 7032 C C . LYS A 1 842 ? -1.013 1.762 -28.618 1.00 85.88 842 LYS A C 1
ATOM 7034 O O . LYS A 1 842 ? -1.460 1.448 -27.527 1.00 85.88 842 LYS A O 1
ATOM 7039 N N . HIS A 1 843 ? -1.533 1.245 -29.720 1.00 84.25 843 HIS A N 1
ATOM 7040 C CA . HIS A 1 843 ? -2.771 0.470 -29.700 1.00 84.25 843 HIS A CA 1
ATOM 7041 C C . HIS A 1 843 ? -2.720 -0.793 -28.803 1.00 84.25 843 HIS A C 1
ATOM 7043 O O . HIS A 1 843 ? -3.788 -1.346 -28.495 1.00 84.25 843 HIS A O 1
ATOM 7049 N N . ASN A 1 844 ? -1.512 -1.173 -28.358 1.00 85.62 844 ASN A N 1
ATOM 7050 C CA . ASN A 1 844 ? -1.155 -2.311 -27.522 1.00 85.62 844 ASN A CA 1
ATOM 7051 C C . ASN A 1 844 ? -0.466 -1.969 -26.177 1.00 85.62 844 ASN A C 1
ATOM 7053 O O . ASN A 1 844 ? -0.204 -2.908 -25.435 1.00 85.62 844 ASN A O 1
ATOM 7057 N N . LEU A 1 845 ? -0.136 -0.709 -25.850 1.00 86.00 845 LEU A N 1
ATOM 7058 C CA . LEU A 1 845 ? 0.734 -0.406 -24.697 1.00 86.00 845 LEU A CA 1
ATOM 7059 C C . LEU A 1 845 ? -0.029 -0.319 -23.365 1.00 86.00 845 LEU A C 1
ATOM 7061 O O . LEU A 1 845 ? -0.901 0.532 -23.196 1.00 86.00 845 LEU A O 1
ATOM 7065 N N . ASN A 1 846 ? 0.364 -1.167 -22.411 1.00 80.31 846 ASN A N 1
ATOM 7066 C CA . ASN A 1 846 ? -0.257 -1.356 -21.095 1.00 80.31 846 ASN A CA 1
ATOM 7067 C C . ASN A 1 846 ? 0.692 -0.957 -19.941 1.00 80.31 846 ASN A C 1
ATOM 7069 O O . ASN A 1 846 ? 0.275 -0.657 -18.835 1.00 80.31 846 ASN A O 1
ATOM 7073 N N . TYR A 1 847 ? 1.991 -0.924 -20.181 1.00 79.81 847 TYR A N 1
ATOM 7074 C CA . TYR A 1 847 ? 3.055 -0.612 -19.247 1.00 79.81 847 TYR A CA 1
ATOM 7075 C C . TYR A 1 847 ? 4.179 0.070 -20.077 1.00 79.81 847 TYR A C 1
ATOM 7077 O O . TYR A 1 847 ? 4.330 -0.203 -21.266 1.00 79.81 847 TYR A O 1
ATOM 7085 N N . LEU A 1 848 ? 4.960 0.987 -19.516 1.00 76.69 848 LEU A N 1
ATOM 7086 C CA . LEU A 1 848 ? 5.981 1.817 -20.194 1.00 76.69 848 LEU A CA 1
ATOM 7087 C C . LEU A 1 848 ? 6.900 2.499 -19.174 1.00 76.69 848 LEU A C 1
ATOM 7089 O O . LEU A 1 848 ? 6.697 3.647 -18.813 1.00 76.69 848 LEU A O 1
ATOM 7093 N N . LEU A 1 849 ? 7.821 1.743 -18.584 1.00 81.00 849 LEU A N 1
ATOM 7094 C CA . LEU A 1 849 ? 8.626 2.194 -17.458 1.00 81.00 849 LEU A CA 1
ATOM 7095 C C . LEU A 1 849 ? 9.798 3.018 -17.988 1.00 81.00 849 LEU A C 1
ATOM 7097 O O . LEU A 1 849 ? 10.039 3.071 -19.184 1.00 81.00 849 LEU A O 1
ATOM 7101 N N . ILE A 1 850 ? 10.529 3.694 -17.123 1.00 77.00 850 ILE A N 1
ATOM 7102 C CA . ILE A 1 850 ? 11.456 4.743 -17.531 1.00 77.00 850 ILE A CA 1
ATOM 7103 C C . ILE A 1 850 ? 12.525 4.952 -16.309 1.00 77.00 850 ILE A C 1
ATOM 7105 O O . ILE A 1 850 ? 12.139 4.670 -15.182 1.00 77.00 850 ILE A O 1
ATOM 7109 N N . ASP A 1 851 ? 13.852 5.311 -16.389 1.00 74.19 851 ASP A N 1
ATOM 7110 C CA . ASP A 1 851 ? 14.835 5.712 -15.261 1.00 74.19 851 ASP A CA 1
ATOM 7111 C C . ASP A 1 851 ? 16.131 6.552 -15.710 1.00 74.19 851 ASP A C 1
ATOM 7113 O O . ASP A 1 851 ? 16.451 6.447 -16.880 1.00 74.19 851 ASP A O 1
ATOM 7117 N N . ASP A 1 852 ? 16.883 7.396 -14.925 1.00 66.88 852 ASP A N 1
ATOM 7118 C CA . ASP A 1 852 ? 18.276 7.980 -15.220 1.00 66.88 852 ASP A CA 1
ATOM 7119 C C . ASP A 1 852 ? 18.867 9.199 -14.399 1.00 66.88 852 ASP A C 1
ATOM 7121 O O . ASP A 1 852 ? 18.280 10.239 -14.435 1.00 66.88 852 ASP A O 1
ATOM 7125 N N . GLU A 1 853 ? 20.074 9.293 -13.809 1.00 58.62 853 GLU A N 1
ATOM 7126 C CA . GLU A 1 853 ? 20.422 10.290 -12.707 1.00 58.62 853 GLU A CA 1
ATOM 7127 C C . GLU A 1 853 ? 20.791 11.853 -12.874 1.00 58.62 853 GLU A C 1
ATOM 7129 O O . GLU A 1 853 ? 21.522 12.390 -12.044 1.00 58.62 853 GLU A O 1
ATOM 7134 N N . ARG A 1 854 ? 20.350 12.662 -13.882 1.00 55.59 854 ARG A N 1
ATOM 7135 C CA . ARG A 1 854 ? 20.590 14.178 -14.103 1.00 55.59 854 ARG A CA 1
ATOM 7136 C C . ARG A 1 854 ? 19.433 15.254 -14.446 1.00 55.59 854 ARG A C 1
ATOM 7138 O O . ARG A 1 854 ? 18.840 15.758 -13.508 1.00 55.59 854 ARG A O 1
ATOM 7145 N N . ASN A 1 855 ? 19.138 15.687 -15.729 1.00 58.38 855 ASN A N 1
ATOM 7146 C CA . ASN A 1 855 ? 18.298 16.847 -16.290 1.00 58.38 855 ASN A CA 1
ATOM 7147 C C . ASN A 1 855 ? 16.727 16.928 -16.228 1.00 58.38 855 ASN A C 1
ATOM 7149 O O . ASN A 1 855 ? 16.265 17.163 -15.110 1.00 58.38 855 ASN A O 1
ATOM 7153 N N . SER A 1 856 ? 15.917 16.880 -17.338 1.00 54.31 856 SER A N 1
ATOM 7154 C CA . SER A 1 856 ? 14.412 16.720 -17.365 1.00 54.31 856 SER A CA 1
ATOM 7155 C C . SER A 1 856 ? 13.547 16.723 -18.683 1.00 54.31 856 SER A C 1
ATOM 7157 O O . SER A 1 856 ? 12.360 16.407 -18.583 1.00 54.31 856 SER A O 1
ATOM 7159 N N . ILE A 1 857 ? 14.035 16.986 -19.910 1.00 55.75 857 ILE A N 1
ATOM 7160 C CA . ILE A 1 857 ? 13.162 17.365 -21.068 1.00 55.75 857 ILE A CA 1
ATOM 7161 C C . ILE A 1 857 ? 12.079 16.379 -21.574 1.00 55.75 857 ILE A C 1
ATOM 7163 O O . ILE A 1 857 ? 11.001 16.844 -21.904 1.00 55.75 857 ILE A O 1
ATOM 7167 N N . ILE A 1 858 ? 12.277 15.050 -21.604 1.00 64.12 858 ILE A N 1
ATOM 7168 C CA . ILE A 1 858 ? 11.403 14.005 -22.258 1.00 64.12 858 ILE A CA 1
ATOM 7169 C C . ILE A 1 858 ? 9.928 14.027 -21.855 1.00 64.12 858 ILE A C 1
ATOM 7171 O O . ILE A 1 858 ? 9.059 13.509 -22.538 1.00 64.12 858 ILE A O 1
ATOM 7175 N N . LEU A 1 859 ? 9.656 14.724 -20.786 1.00 63.94 859 LEU A N 1
ATOM 7176 C CA . LEU A 1 859 ? 8.412 15.097 -20.165 1.00 63.94 859 LEU A CA 1
ATOM 7177 C C . LEU A 1 859 ? 7.318 15.654 -21.094 1.00 63.94 859 LEU A C 1
ATOM 7179 O O . LEU A 1 859 ? 6.432 14.939 -21.560 1.00 63.94 859 LEU A O 1
ATOM 7183 N N . GLN A 1 860 ? 7.419 16.948 -21.341 1.00 61.22 860 GLN A N 1
ATOM 7184 C CA . GLN A 1 860 ? 6.560 17.901 -22.030 1.00 61.22 860 GLN A CA 1
ATOM 7185 C C . GLN A 1 860 ? 5.775 17.477 -23.274 1.00 61.22 860 GLN A C 1
ATOM 7187 O O . GLN A 1 860 ? 4.796 18.130 -23.627 1.00 61.22 860 GLN A O 1
ATOM 7192 N N . ASN A 1 861 ? 6.173 16.425 -23.974 1.00 68.94 861 ASN A N 1
ATOM 7193 C CA . ASN A 1 861 ? 5.373 15.823 -25.027 1.00 68.94 861 ASN A CA 1
ATOM 7194 C C . ASN A 1 861 ? 5.428 14.274 -25.053 1.00 68.94 861 ASN A C 1
ATOM 7196 O O . ASN A 1 861 ? 4.861 13.736 -25.994 1.00 68.94 861 ASN A O 1
ATOM 7200 N N . LEU A 1 862 ? 5.973 13.539 -24.048 1.00 75.81 862 LEU A N 1
ATOM 7201 C CA . LEU A 1 862 ? 5.526 12.142 -23.803 1.00 75.81 862 LEU A CA 1
ATOM 7202 C C . LEU A 1 862 ? 4.049 12.326 -23.519 1.00 75.81 862 LEU A C 1
ATOM 7204 O O . LEU A 1 862 ? 3.218 11.819 -24.229 1.00 75.81 862 LEU A O 1
ATOM 7208 N N . GLY A 1 863 ? 3.724 13.298 -22.675 1.00 68.00 863 GLY A N 1
ATOM 7209 C CA . GLY A 1 863 ? 2.798 14.378 -22.999 1.00 68.00 863 GLY A CA 1
ATOM 7210 C C . GLY A 1 863 ? 1.762 14.221 -24.110 1.00 68.00 863 GLY A C 1
ATOM 7211 O O . GLY A 1 863 ? 0.567 14.244 -23.895 1.00 68.00 863 GLY A O 1
ATOM 7212 N N . GLN A 1 864 ? 2.151 14.136 -25.357 1.00 68.19 864 GLN A N 1
ATOM 7213 C CA . GLN A 1 864 ? 1.190 14.099 -26.438 1.00 68.19 864 GLN A CA 1
ATOM 7214 C C . GLN A 1 864 ? 0.867 12.639 -26.876 1.00 68.19 864 GLN A C 1
ATOM 7216 O O . GLN A 1 864 ? -0.042 12.459 -27.677 1.00 68.19 864 GLN A O 1
ATOM 7221 N N . THR A 1 865 ? 1.562 11.622 -26.337 1.00 76.38 865 THR A N 1
ATOM 7222 C CA . THR A 1 865 ? 1.977 10.348 -26.967 1.00 76.38 865 THR A CA 1
ATOM 7223 C C . THR A 1 865 ? 1.273 9.025 -26.538 1.00 76.38 865 THR A C 1
ATOM 7225 O O . THR A 1 865 ? 1.053 8.179 -27.409 1.00 76.38 865 THR A O 1
ATOM 7228 N N . LEU A 1 866 ? 0.926 8.755 -25.273 1.00 79.69 866 LEU A N 1
ATOM 7229 C CA . LEU A 1 866 ? 0.352 7.459 -24.863 1.00 79.69 866 LEU A CA 1
ATOM 7230 C C . LEU A 1 866 ? -0.977 7.104 -25.535 1.00 79.69 866 LEU A C 1
ATOM 7232 O O . LEU A 1 866 ? -1.841 7.943 -25.806 1.00 79.69 866 LEU A O 1
ATOM 7236 N N . PRO A 1 867 ? -1.221 5.788 -25.641 1.00 76.50 867 PRO A N 1
ATOM 7237 C CA . PRO A 1 867 ? -2.529 5.243 -25.943 1.00 76.50 867 PRO A CA 1
ATOM 7238 C C . PRO A 1 867 ? -3.533 5.209 -24.807 1.00 76.50 867 PRO A C 1
ATOM 7240 O O . PRO A 1 867 ? -3.222 4.878 -23.668 1.00 76.50 867 PRO A O 1
ATOM 7243 N N . SER A 1 868 ? -4.791 5.235 -25.245 1.00 65.12 868 SER A N 1
ATOM 7244 C CA . SER A 1 868 ? -6.071 5.076 -24.531 1.00 65.12 868 SER A CA 1
ATOM 7245 C C . SER A 1 868 ? -6.232 3.848 -23.629 1.00 65.12 868 SER A C 1
ATOM 7247 O O . SER A 1 868 ? -7.341 3.614 -23.148 1.00 65.12 868 SER A O 1
ATOM 7249 N N . LYS A 1 869 ? -5.180 3.060 -23.388 1.00 71.62 869 LYS A N 1
ATOM 7250 C CA . LYS A 1 869 ? -5.221 1.763 -22.704 1.00 71.62 869 LYS A CA 1
ATOM 7251 C C . LYS A 1 869 ? -3.985 1.425 -21.838 1.00 71.62 869 LYS A C 1
ATOM 7253 O O . LYS A 1 869 ? -3.723 0.238 -21.660 1.00 71.62 869 LYS A O 1
ATOM 7258 N N . LEU A 1 870 ? -3.210 2.386 -21.336 1.00 72.88 870 LEU A N 1
ATOM 7259 C CA . LEU A 1 870 ? -2.054 2.078 -20.470 1.00 72.88 870 LEU A CA 1
ATOM 7260 C C . LEU A 1 870 ? -2.410 1.905 -18.976 1.00 72.88 870 LEU A C 1
ATOM 7262 O O . LEU A 1 870 ? -3.460 2.358 -18.547 1.00 72.88 870 LEU A O 1
ATOM 7266 N N . GLU A 1 871 ? -1.589 1.199 -18.183 1.00 71.81 871 GLU A N 1
ATOM 7267 C CA . GLU A 1 871 ? -2.042 0.541 -16.949 1.00 71.81 871 GLU A CA 1
ATOM 7268 C C . GLU A 1 871 ? -1.202 0.676 -15.642 1.00 71.81 871 GLU A C 1
ATOM 7270 O O . GLU A 1 871 ? -1.838 0.541 -14.598 1.00 71.81 871 GLU A O 1
ATOM 7275 N N . TYR A 1 872 ? 0.124 0.945 -15.555 1.00 62.03 872 TYR A N 1
ATOM 7276 C CA . TYR A 1 872 ? 0.845 0.677 -14.262 1.00 62.03 872 TYR A CA 1
ATOM 7277 C C . TYR A 1 872 ? 2.243 1.348 -13.992 1.00 62.03 872 TYR A C 1
ATOM 7279 O O . TYR A 1 872 ? 3.257 0.817 -14.394 1.00 62.03 872 TYR A O 1
ATOM 7287 N N . LEU A 1 873 ? 2.410 2.397 -13.165 1.00 66.81 873 LEU A N 1
ATOM 7288 C CA . LEU A 1 873 ? 3.602 3.295 -13.037 1.00 66.81 873 LEU A CA 1
ATOM 7289 C C . LEU A 1 873 ? 4.718 3.319 -11.814 1.00 66.81 873 LEU A C 1
ATOM 7291 O O . LEU A 1 873 ? 4.328 3.499 -10.683 1.00 66.81 873 LEU A O 1
ATOM 7295 N N . ARG A 1 874 ? 6.103 3.255 -11.979 1.00 71.19 874 ARG A N 1
ATOM 7296 C CA . ARG A 1 874 ? 7.358 3.750 -11.259 1.00 71.19 874 ARG A CA 1
ATOM 7297 C C . ARG A 1 874 ? 8.730 3.975 -11.973 1.00 71.19 874 ARG A C 1
ATOM 7299 O O . ARG A 1 874 ? 9.146 3.109 -12.724 1.00 71.19 874 ARG A O 1
ATOM 7306 N N . LEU A 1 875 ? 9.480 5.040 -11.589 1.00 69.12 875 LEU A N 1
ATOM 7307 C CA . LEU A 1 875 ? 10.683 5.743 -12.171 1.00 69.12 875 LEU A CA 1
ATOM 7308 C C . LEU A 1 875 ? 11.631 6.367 -11.061 1.00 69.12 875 LEU A C 1
ATOM 7310 O O . LEU A 1 875 ? 11.506 5.890 -9.934 1.00 69.12 875 LEU A O 1
ATOM 7314 N N . CYS A 1 876 ? 12.533 7.369 -11.271 1.00 67.88 876 CYS A N 1
ATOM 7315 C CA . CYS A 1 876 ? 13.572 7.838 -10.272 1.00 67.88 876 CYS A CA 1
ATOM 7316 C C . CYS A 1 876 ? 13.436 9.115 -9.320 1.00 67.88 876 CYS A C 1
ATOM 7318 O O . CYS A 1 876 ? 13.335 8.811 -8.142 1.00 67.88 876 CYS A O 1
ATOM 7320 N N . ILE A 1 877 ? 13.361 10.465 -9.503 1.00 66.38 877 ILE A N 1
ATOM 7321 C CA . ILE A 1 877 ? 13.686 11.486 -10.536 1.00 66.38 877 ILE A CA 1
ATOM 7322 C C . ILE A 1 877 ? 14.014 12.922 -10.076 1.00 66.38 877 ILE A C 1
ATOM 7324 O O . ILE A 1 877 ? 13.589 13.391 -9.043 1.00 66.38 877 ILE A O 1
ATOM 7328 N N . HIS A 1 878 ? 14.564 13.706 -11.008 1.00 61.56 878 HIS A N 1
ATOM 7329 C CA . HIS A 1 878 ? 14.707 15.155 -10.995 1.00 61.56 878 HIS A CA 1
ATOM 7330 C C . HIS A 1 878 ? 13.621 16.030 -11.739 1.00 61.56 878 HIS A C 1
ATOM 7332 O O . HIS A 1 878 ? 13.868 16.485 -12.858 1.00 61.56 878 HIS A O 1
ATOM 7338 N N . ILE A 1 879 ? 12.477 16.404 -11.115 1.00 61.16 879 ILE A N 1
ATOM 7339 C CA . ILE A 1 879 ? 11.436 17.392 -11.601 1.00 61.16 879 ILE A CA 1
ATOM 7340 C C . ILE A 1 879 ? 11.343 18.706 -10.849 1.00 61.16 879 ILE A C 1
ATOM 7342 O O . ILE A 1 879 ? 11.839 18.790 -9.742 1.00 61.16 879 ILE A O 1
ATOM 7346 N N . ASN A 1 880 ? 10.704 19.742 -11.396 1.00 55.50 880 ASN A N 1
ATOM 7347 C CA . ASN A 1 880 ? 10.352 20.846 -10.534 1.00 55.50 880 ASN A CA 1
ATOM 7348 C C . ASN A 1 880 ? 8.929 21.313 -10.483 1.00 55.50 880 ASN A C 1
ATOM 7350 O O . ASN A 1 880 ? 7.979 20.549 -10.508 1.00 55.50 880 ASN A O 1
ATOM 7354 N N . LYS A 1 881 ? 8.771 22.583 -10.219 1.00 60.69 881 LYS A N 1
ATOM 7355 C CA . LYS A 1 881 ? 7.493 23.229 -10.224 1.00 60.69 881 LYS A CA 1
ATOM 7356 C C . LYS A 1 881 ? 7.598 24.455 -11.070 1.00 60.69 881 LYS A C 1
ATOM 7358 O O . LYS A 1 881 ? 6.859 25.408 -10.890 1.00 60.69 881 LYS A O 1
ATOM 7363 N N . SER A 1 882 ? 8.482 24.353 -12.048 1.00 58.94 882 SER A N 1
ATOM 7364 C CA . SER A 1 882 ? 8.506 25.263 -13.105 1.00 58.94 882 SER A CA 1
ATOM 7365 C C . SER A 1 882 ? 8.568 24.772 -14.578 1.00 58.94 882 SER A C 1
ATOM 7367 O O . SER A 1 882 ? 8.189 25.778 -15.081 1.00 58.94 882 SER A O 1
ATOM 7369 N N . ASP A 1 883 ? 8.856 23.539 -15.219 1.00 63.16 883 ASP A N 1
ATOM 7370 C CA . ASP A 1 883 ? 8.576 22.835 -16.617 1.00 63.16 883 ASP A CA 1
ATOM 7371 C C . ASP A 1 883 ? 7.309 21.886 -17.007 1.00 63.16 883 ASP A C 1
ATOM 7373 O O . ASP A 1 883 ? 6.399 22.304 -17.703 1.00 63.16 883 ASP A O 1
ATOM 7377 N N . PHE A 1 884 ? 7.190 20.584 -16.660 1.00 64.81 884 PHE A N 1
ATOM 7378 C CA . PHE A 1 884 ? 5.937 19.922 -16.179 1.00 64.81 884 PHE A CA 1
ATOM 7379 C C . PHE A 1 884 ? 4.689 20.346 -16.848 1.00 64.81 884 PHE A C 1
ATOM 7381 O O . PHE A 1 884 ? 4.303 19.728 -17.820 1.00 64.81 884 PHE A O 1
ATOM 7388 N N . GLU A 1 885 ? 4.008 21.249 -16.147 1.00 59.47 885 GLU A N 1
ATOM 7389 C CA . GLU A 1 885 ? 2.668 21.165 -15.566 1.00 59.47 885 GLU A CA 1
ATOM 7390 C C . GLU A 1 885 ? 1.691 20.781 -16.684 1.00 59.47 885 GLU A C 1
ATOM 7392 O O . GLU A 1 885 ? 0.856 19.893 -16.564 1.00 59.47 885 GLU A O 1
ATOM 7397 N N . ILE A 1 886 ? 1.973 21.313 -17.855 1.00 60.84 886 ILE A N 1
ATOM 7398 C CA . ILE A 1 886 ? 1.786 20.674 -19.142 1.00 60.84 886 ILE A CA 1
ATOM 7399 C C . ILE A 1 886 ? 1.378 19.177 -19.039 1.00 60.84 886 ILE A C 1
ATOM 7401 O O . ILE A 1 886 ? 0.247 18.886 -19.374 1.00 60.84 886 ILE A O 1
ATOM 7405 N N . PHE A 1 887 ? 2.125 18.243 -18.439 1.00 70.56 887 PHE A N 1
ATOM 7406 C CA . PHE A 1 887 ? 1.734 16.829 -18.243 1.00 70.56 887 PHE A CA 1
ATOM 7407 C C . PHE A 1 887 ? 0.623 16.461 -17.276 1.00 70.56 887 PHE A C 1
ATOM 7409 O O . PHE A 1 887 ? 0.491 15.287 -17.031 1.00 70.56 887 PHE A O 1
ATOM 7416 N N . LEU A 1 888 ? -0.252 17.332 -16.785 1.00 62.72 888 LEU A N 1
ATOM 7417 C CA . LEU A 1 888 ? -1.628 16.888 -16.506 1.00 62.72 888 LEU A CA 1
ATOM 7418 C C . LEU A 1 888 ? -2.699 17.764 -17.220 1.00 62.72 888 LEU A C 1
ATOM 7420 O O . LEU A 1 888 ? -3.884 17.713 -16.899 1.00 62.72 888 LEU A O 1
ATOM 7424 N N . LYS A 1 889 ? -2.303 18.498 -18.281 1.00 60.34 889 LYS A N 1
ATOM 7425 C CA . LYS A 1 889 ? -3.199 19.066 -19.317 1.00 60.34 889 LYS A CA 1
ATOM 7426 C C . LYS A 1 889 ? -3.947 18.014 -20.192 1.00 60.34 889 LYS A C 1
ATOM 7428 O O . LYS A 1 889 ? -5.028 17.664 -19.808 1.00 60.34 889 LYS A O 1
ATOM 7433 N N . ASN A 1 890 ? -3.443 17.458 -21.310 1.00 60.59 890 ASN A N 1
ATOM 7434 C CA . ASN A 1 890 ? -3.612 16.068 -21.924 1.00 60.59 890 ASN A CA 1
ATOM 7435 C C . ASN A 1 890 ? -2.353 14.817 -21.922 1.00 60.59 890 ASN A C 1
ATOM 7437 O O . ASN A 1 890 ? -1.550 15.000 -22.773 1.00 60.59 890 ASN A O 1
ATOM 7441 N N . PHE A 1 891 ? -1.976 13.560 -21.222 1.00 64.88 891 PHE A N 1
ATOM 7442 C CA . PHE A 1 891 ? -2.478 12.088 -20.654 1.00 64.88 891 PHE A CA 1
ATOM 7443 C C . PHE A 1 891 ? -3.672 11.111 -21.143 1.00 64.88 891 PHE A C 1
ATOM 7445 O O . PHE A 1 891 ? -4.778 11.075 -20.624 1.00 64.88 891 PHE A O 1
ATOM 7452 N N . GLN A 1 892 ? -3.479 10.348 -22.218 1.00 53.34 892 GLN A N 1
ATOM 7453 C CA . GLN A 1 892 ? -4.362 9.668 -23.184 1.00 53.34 892 GLN A CA 1
ATOM 7454 C C . GLN A 1 892 ? -4.763 8.291 -22.833 1.00 53.34 892 GLN A C 1
ATOM 7456 O O . GLN A 1 892 ? -4.719 7.490 -23.733 1.00 53.34 892 GLN A O 1
ATOM 7461 N N . VAL A 1 893 ? -5.101 7.975 -21.598 1.00 56.22 893 VAL A N 1
ATOM 7462 C CA . VAL A 1 893 ? -5.009 6.596 -21.118 1.00 56.22 893 VAL A CA 1
ATOM 7463 C C . VAL A 1 893 ? -6.246 6.264 -20.329 1.00 56.22 893 VAL A C 1
ATOM 7465 O O . VAL A 1 893 ? -6.295 6.414 -19.125 1.00 56.22 893 VAL A O 1
ATOM 7468 N N . THR A 1 894 ? -7.316 5.918 -21.035 1.00 41.41 894 THR A N 1
ATOM 7469 C CA . THR A 1 894 ? -8.689 6.090 -20.538 1.00 41.41 894 THR A CA 1
ATOM 7470 C C . THR A 1 894 ? -9.039 5.433 -19.199 1.00 41.41 894 THR A C 1
ATOM 7472 O O . THR A 1 894 ? -10.022 5.816 -18.582 1.00 41.41 894 THR A O 1
ATOM 7475 N N . PHE A 1 895 ? -8.195 4.549 -18.678 1.00 46.03 895 PHE A N 1
ATOM 7476 C CA . PHE A 1 895 ? -8.049 4.294 -17.245 1.00 46.03 895 PHE A CA 1
ATOM 7477 C C . PHE A 1 895 ? -6.570 4.141 -16.900 1.00 46.03 895 PHE A C 1
ATOM 7479 O O . PHE A 1 895 ? -5.828 3.707 -17.771 1.00 46.03 895 PHE A O 1
ATOM 7486 N N . ILE A 1 896 ? -6.157 4.374 -15.650 1.00 55.28 896 ILE A N 1
ATOM 7487 C CA . ILE A 1 896 ? -4.794 4.073 -15.208 1.00 55.28 896 ILE A CA 1
ATOM 7488 C C . ILE A 1 896 ? -4.719 3.412 -13.830 1.00 55.28 896 ILE A C 1
ATOM 7490 O O . ILE A 1 896 ? -5.070 4.019 -12.840 1.00 55.28 896 ILE A O 1
ATOM 7494 N N . LYS A 1 897 ? -4.243 2.167 -13.711 1.00 46.19 897 LYS A N 1
ATOM 7495 C CA . LYS A 1 897 ? -4.520 1.296 -12.542 1.00 46.19 897 LYS A CA 1
ATOM 7496 C C . LYS A 1 897 ? -3.722 1.570 -11.272 1.00 46.19 897 LYS A C 1
ATOM 7498 O O . LYS A 1 897 ? -3.742 0.729 -10.380 1.00 46.19 897 LYS A O 1
ATOM 7503 N N . LYS A 1 898 ? -2.856 2.574 -11.266 1.00 45.31 898 LYS A N 1
ATOM 7504 C CA . LYS A 1 898 ? -1.409 2.367 -11.303 1.00 45.31 898 LYS A CA 1
ATOM 7505 C C . LYS A 1 898 ? -0.510 3.626 -11.143 1.00 45.31 898 LYS A C 1
ATOM 7507 O O . LYS A 1 898 ? 0.093 3.838 -12.162 1.00 45.31 898 LYS A O 1
ATOM 7512 N N . LEU A 1 899 ? -0.310 4.415 -10.055 1.00 55.81 899 LEU A N 1
ATOM 7513 C CA . LEU A 1 899 ? 0.657 5.567 -9.949 1.00 55.81 899 LEU A CA 1
ATOM 7514 C C . LEU A 1 899 ? 1.253 6.039 -8.552 1.00 55.81 899 LEU A C 1
ATOM 7516 O O . LEU A 1 899 ? 0.558 6.711 -7.820 1.00 55.81 899 LEU A O 1
ATOM 7520 N N . LEU A 1 900 ? 2.520 5.782 -8.147 1.00 47.50 900 LEU A N 1
ATOM 7521 C CA . LEU A 1 900 ? 3.167 6.239 -6.849 1.00 47.50 900 LEU A CA 1
ATOM 7522 C C . LEU A 1 900 ? 4.534 6.984 -6.840 1.00 47.50 900 LEU A C 1
ATOM 7524 O O . LEU A 1 900 ? 5.594 6.406 -6.600 1.00 47.50 900 LEU A O 1
ATOM 7528 N N . ILE A 1 901 ? 4.566 8.285 -7.058 1.00 59.69 901 ILE A N 1
ATOM 7529 C CA . ILE A 1 901 ? 5.745 8.918 -7.662 1.00 59.69 901 ILE A CA 1
ATOM 7530 C C . ILE A 1 901 ? 6.806 9.470 -6.621 1.00 59.69 901 ILE A C 1
ATOM 7532 O O . ILE A 1 901 ? 6.601 9.263 -5.431 1.00 59.69 901 ILE A O 1
ATOM 7536 N N . HIS A 1 902 ? 8.024 9.988 -6.954 1.00 54.97 902 HIS A N 1
ATOM 7537 C CA . HIS A 1 902 ? 9.107 10.345 -5.957 1.00 54.97 902 HIS A CA 1
ATOM 7538 C C . HIS A 1 902 ? 10.393 11.069 -6.441 1.00 54.97 902 HIS A C 1
ATOM 7540 O O . HIS A 1 902 ? 11.043 10.661 -7.396 1.00 54.97 902 HIS A O 1
ATOM 7546 N N . ASN A 1 903 ? 10.910 12.013 -5.660 1.00 55.88 903 ASN A N 1
ATOM 7547 C CA . ASN A 1 903 ? 12.118 12.764 -6.018 1.00 55.88 903 ASN A CA 1
ATOM 7548 C C . ASN A 1 903 ? 13.461 12.031 -5.815 1.00 55.88 903 ASN A C 1
ATOM 7550 O O . ASN A 1 903 ? 13.685 11.393 -4.789 1.00 55.88 903 ASN A O 1
ATOM 7554 N N . SER A 1 904 ? 14.400 12.232 -6.739 1.00 52.38 904 SER A N 1
ATOM 7555 C CA . SER A 1 904 ? 15.820 11.887 -6.633 1.00 52.38 904 SER A CA 1
ATOM 7556 C C . SER A 1 904 ? 16.643 12.919 -5.871 1.00 52.38 904 SER A C 1
ATOM 7558 O O . SER A 1 904 ? 17.587 12.551 -5.177 1.00 52.38 904 SER A O 1
ATOM 7560 N N . LYS A 1 905 ? 16.263 14.201 -5.932 1.00 40.16 905 LYS A N 1
ATOM 7561 C CA . LYS A 1 905 ? 16.913 15.283 -5.183 1.00 40.16 905 LYS A CA 1
ATOM 7562 C C . LYS A 1 905 ? 16.730 15.153 -3.667 1.00 40.16 905 LYS A C 1
ATOM 7564 O O . LYS A 1 905 ? 17.506 15.757 -2.935 1.00 40.16 905 LYS A O 1
ATOM 7569 N N . GLU A 1 906 ? 15.756 14.356 -3.205 1.00 36.44 906 GLU A N 1
ATOM 7570 C CA . GLU A 1 906 ? 15.359 14.264 -1.785 1.00 36.44 906 GLU A CA 1
ATOM 7571 C C . GLU A 1 906 ? 15.076 12.857 -1.228 1.00 36.44 906 GLU A C 1
ATOM 7573 O O . GLU A 1 906 ? 15.033 12.694 -0.007 1.00 36.44 906 GLU A O 1
ATOM 7578 N N . GLY A 1 907 ? 14.856 11.834 -2.062 1.00 32.94 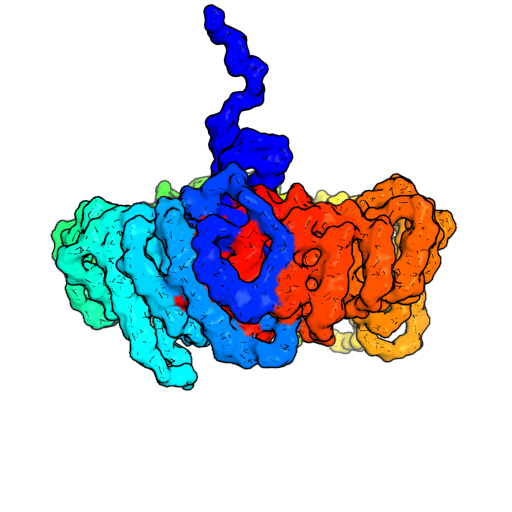907 GLY A N 1
ATOM 7579 C CA . GLY A 1 907 ? 14.582 10.464 -1.596 1.00 32.94 907 GLY A CA 1
ATOM 7580 C C . GLY A 1 907 ? 13.224 10.260 -0.904 1.00 32.94 907 GLY A C 1
ATOM 7581 O O . GLY A 1 907 ? 12.994 9.221 -0.282 1.00 32.94 907 GLY A O 1
ATOM 7582 N N . GLN A 1 908 ? 12.305 11.225 -0.995 1.00 31.05 908 GLN A N 1
ATOM 7583 C CA . GLN A 1 908 ? 10.953 11.097 -0.448 1.00 31.05 908 GLN A CA 1
ATOM 7584 C C . GLN A 1 908 ? 10.062 10.233 -1.350 1.00 31.05 908 GLN A C 1
ATOM 7586 O O . GLN A 1 908 ? 9.831 10.588 -2.505 1.00 31.05 908 GLN A O 1
ATOM 7591 N N . ILE A 1 909 ? 9.546 9.109 -0.825 1.00 32.53 909 ILE A N 1
ATOM 7592 C CA . ILE A 1 909 ? 8.618 8.207 -1.532 1.00 32.53 909 ILE A CA 1
ATOM 7593 C C . ILE A 1 909 ? 7.172 8.672 -1.363 1.00 32.53 909 ILE A C 1
ATOM 7595 O O . ILE A 1 909 ? 6.618 8.528 -0.274 1.00 32.53 909 ILE A O 1
ATOM 7599 N N . PHE A 1 910 ? 6.513 9.098 -2.441 1.00 30.41 910 PHE A N 1
ATOM 7600 C CA . PHE A 1 910 ? 5.098 9.453 -2.382 1.00 30.41 910 PHE A CA 1
ATOM 7601 C C . PHE A 1 910 ? 4.233 8.287 -2.816 1.00 30.41 910 PHE A C 1
ATOM 7603 O O . PHE A 1 910 ? 3.862 8.098 -3.977 1.00 30.41 910 PHE A O 1
ATOM 7610 N N . TYR A 1 911 ? 3.876 7.504 -1.804 1.00 26.50 911 TYR A N 1
ATOM 7611 C CA . TYR A 1 911 ? 2.731 6.628 -1.908 1.00 26.50 911 TYR A CA 1
ATOM 7612 C C . TYR A 1 911 ? 1.456 7.432 -2.098 1.00 26.50 911 TYR A C 1
ATOM 7614 O O . TYR A 1 911 ? 1.247 8.538 -1.600 1.00 26.50 911 TYR A O 1
ATOM 7622 N N . LEU A 1 912 ? 0.603 6.815 -2.881 1.00 27.55 912 LEU A N 1
ATOM 7623 C CA . LEU A 1 912 ? -0.465 7.437 -3.606 1.00 27.55 912 LEU A CA 1
ATOM 7624 C C . LEU A 1 912 ? -1.469 6.282 -3.770 1.00 27.55 912 LEU A C 1
ATOM 7626 O O . LEU A 1 912 ? -1.047 5.152 -4.050 1.00 27.55 912 LEU A O 1
ATOM 7630 N N . LEU A 1 913 ? -2.741 6.528 -3.423 1.00 27.50 913 LEU A N 1
ATOM 7631 C CA . LEU A 1 913 ? -3.761 5.504 -3.113 1.00 27.50 913 LEU A CA 1
ATOM 7632 C C . LEU A 1 913 ? -5.182 5.865 -3.607 1.00 27.50 913 LEU A C 1
ATOM 7634 O O . LEU A 1 913 ? -5.561 7.044 -3.398 1.00 27.50 913 LEU A O 1
#

Mean predicted aligned error: 19.56 Å

Radius of gyration: 31.49 Å; Cα contacts (8 Å, |Δi|>4): 2041; chains: 1; bounding box: 83×84×77 Å

Organism: NCBI:txid94130

pLDDT: mean 72.05, std 16.49, range [22.52, 95.69]

Nearest PDB structures (foldseek):
  6bro-assembly1_B  TM=2.780E-01  e=9.823E-07  Oryza sativa Japonica Group
  7z8v-assembly1_F  TM=5.338E-01  e=2.786E-03  Homo sapiens
  7b5r-assembly1_T  TM=4.520E-01  e=2.928E-03  Homo sapiens
  3eeg-assembly1_A  TM=2.453E-01  e=2.643E-02  Cytophaga hutchinsonii ATCC 33406
  3eeg-assembly1_B  TM=2.415E-01  e=6.184E-02  Cytophaga hutchinsonii ATCC 33406

Sequence (913 aa):
MSYSKIFSGNSPELAYEIMNYFQNDFSTLYSCILVNRLWCRLTIPLLWENPFSIPTKNFSFIETYLYNLNDDLKMKLNEYKIIYKSLPSNTLFNYPSFLKYLNTMKIISSIERWTEVAVGTLKSENRDLDSVFNFKRLLHMSLFKIFIDNEVNLHTFEIEIADRDYNYSYFNDILELILQNTNFIYNIGNLNLYIGNPSCSSYHNNSNEYALIKNRILQIINSYRNLKKISLYHSHYSLYQPLLLSEDYNCSNTLKTIILYYIDFKGIINLTKIFEQLNVLESVHIIYCYSLNISFVQQIINLTKPFKLKSLFTNEIPQIEPLELLLQKSGYCLENFGFSTTLYNITLTLQQQLLELVIKYCKNINFLCLSGIASQVTYLIFNLIENIKHNLNYLSINMQNNDIETECSSIILQNLGQTLPSKLEYLNLGLHVKKSDFEIFLKNSQDTFIKKLLIYNEEGQDILSSIKEFIMKKKRINYLSIYDSFIIDTILDYEYQSKDLFSLNNELTDYGVNCNYNFIEIYLHNLNDDLKTKLNEYKIICNSLTSNTLFNYPRFLKYLNTMRIIFSIEKWTRVAKTLNSESEDPNTLYDFKRLVHMSLFKIFIDKEVNLHTFEIEIFNRCYNYFNDIFELILQNTNFIYNIENLNLYIGGAFIYNNDEYTLVKNRVLQIINLHRNLKKVILLDNSNYYSSYQSLLLSKDYNCSNTLKTITFYHIDLNDITNLTKIFEQLNVLESVHITYCYSLDISFVQQIINLTKPFKLKSLFTDEMPQIEPLELLLQKSGVYLENFNCSTILYNLTPLSQQQLLELIIRYCKNIKFLYLSEIASQVAYLMFNLIENIKHNLNYLLIDDERNSIILQNLGQTLPSKLEYLRLCIHINKSDFEIFLKNFQVTFIKKLLIHNSKEGQIFYLL

Secondary structure (DSSP, 8-state):
---SSGGG---HHHHHHHHHTTTT-HHHHHHHHHH-HHHHHHHHHHHHSSTT----S-----SSSSSS--HHHHHHHHTTS-------S--SS-SGGG--EEEHHHHHHHHHSSSTTTSSSS-GGG--TTHHHHTTTSBSSSSHHHHHHTT---SEEEEEE-TT-S-HHHHHHHHHHHHHTGGGGTT-SEEEEEE--GGG--S---HHHHHHHHHHHHHHHHH-SS--EEEEESSBGGGTGGGS--TT-TTTTT--EEEEES-B-TT---HHHHHHT-SS--EEEEES-B---HHHHHHHHT-SS---EEEEEES----HHHHHHHHHHHGGG--EEEEE-TTS---HHHHHHHHHHHHHH----SEEEEES--GGGHHHHHHHHHHHTTT--EEEEE---STTHHHHHHHHHHHHHHHS-SEEEEEEEEE---HHHHHHHHHHGGG-EEEEEEEEESS----HHHHIIIIITTT-EEEEEEEEGGGTTTTTTS------SS-SS----TT-----THHHHHHHTT--HHHHHHHHHTS---GGGGS--SS-GGGG--EEEHHHHHHHHHHHHHHHHHT------HHHHHHHHHHHHHHHHHHHHHTT---SEEEEEEETT-HHHHHHHHHHHHHTGGGGTT--EEEEEEE--S----HHHHHHHHHHHHHHHH-S--SEEEEEE--SS---THHHH--TT-GGGGT--EEEEES-BSTT---HHHHHHH-SS--EEEEEEEB---HHHHHHHHT-SS---EEEEEESSPPPHHHHHHHHHHHGGG--EEE-HHHHTTS-HHHHHHHHHHHHHH----SEE------HHHHTTTHHHHHHTGGG-S------SS--TTHHHHTTT--TT---B-------SBSGGGGGS----S----B--B-TTT--B----

Solvent-accessible surface area (backbone atoms only — not comparable to full-atom values): 45881 Å² total; per-residue (Å²): 140,88,80,77,76,80,80,69,85,75,62,71,66,64,52,39,57,60,47,59,75,32,59,85,41,32,74,58,48,51,59,40,36,74,71,40,76,66,43,26,68,54,41,24,49,61,27,31,24,42,43,65,21,13,74,48,61,9,42,82,70,26,7,30,13,10,49,87,54,63,62,76,56,55,52,68,39,34,68,76,31,18,37,73,25,44,48,54,95,68,70,96,68,72,45,29,58,31,30,24,46,49,37,46,35,51,38,37,14,53,46,6,9,43,15,7,20,23,12,19,9,38,55,76,90,57,58,49,70,58,57,20,51,50,56,18,46,68,5,23,62,32,12,67,46,23,30,36,80,51,65,16,63,29,41,29,41,27,47,41,49,66,56,78,57,95,61,48,81,24,61,38,34,43,39,52,40,46,62,77,42,48,74,37,53,30,61,26,30,29,40,35,36,28,40,48,55,66,89,77,47,97,72,84,92,60,73,64,54,59,52,51,26,51,54,34,54,38,56,48,58,45,60,26,42,44,28,28,30,39,34,41,30,45,31,59,42,84,76,52,53,68,52,55,65,50,91,71,51,49,24,28,78,36,30,24,35,41,37,39,28,45,28,34,46,70,90,69,80,63,63,34,59,45,55,66,60,42,73,46,60,65,35,31,31,41,32,46,44,41,57,67,36,56,71,51,36,49,33,59,66,70,38,89,61,83,60,41,36,30,29,45,32,29,44,72,80,91,51,65,69,31,49,47,56,48,31,73,68,18,18,68,57,20,28,33,41,35,40,35,30,83,87,38,90,67,50,70,68,58,56,44,54,49,48,54,47,43,52,72,35,35,50,44,33,27,33,44,38,44,30,49,65,60,50,90,46,51,68,53,52,49,57,35,43,53,62,16,29,94,46,36,35,34,42,35,40,34,56,66,94,51,87,67,36,50,56,27,31,40,55,44,28,53,48,47,24,69,42,57,34,61,49,28,62,32,41,38,41,32,31,37,36,47,45,72,28,49,46,38,19,58,63,46,29,60,77,35,38,36,44,31,39,40,39,34,31,48,75,42,52,86,45,67,68,55,45,54,57,60,44,64,75,63,67,50,55,80,40,81,50,77,48,57,43,77,61,46,84,80,47,77,89,66,85,92,75,87,92,82,78,89,83,82,86,75,83,88,72,84,86,77,76,76,89,54,66,63,59,57,56,71,50,58,52,69,56,55,70,70,59,52,50,61,49,50,73,70,68,60,75,65,77,77,58,79,62,83,71,95,59,76,65,52,58,72,43,39,68,49,50,48,50,64,52,48,57,46,50,55,52,38,53,54,56,58,43,78,76,46,99,69,94,72,58,72,67,60,55,50,54,49,54,42,51,53,53,47,50,53,54,47,45,36,49,81,55,64,19,65,27,40,30,42,33,46,51,46,48,74,94,46,56,74,57,50,39,56,48,39,50,56,44,62,77,42,52,72,44,55,39,67,25,29,32,42,38,39,35,46,37,48,77,82,89,75,99,51,70,64,59,56,48,37,49,52,41,52,44,54,53,62,54,66,29,51,46,28,32,34,41,37,41,32,38,60,39,104,66,85,52,62,62,32,66,70,54,58,48,94,68,52,51,26,23,76,38,30,27,34,44,32,42,28,42,34,47,34,66,41,40,64,68,49,36,63,29,60,68,58,42,72,49,60,67,32,32,28,40,27,50,27,37,59,57,34,56,76,40,31,52,31,60,64,68,38,90,63,85,55,38,34,24,29,42,25,27,42,56,78,50,52,65,66,28,47,45,54,44,29,70,64,18,16,67,45,19,30,26,37,27,39,29,72,27,30,59,81,53,54,50,69,61,48,34,52,53,32,51,45,44,38,78,30,27,42,38,29,23,27,36,34,34,16,6,47,15,31,87,28,27,40,39,50,28,34,30,45,33,53,9,15,99,44,24,32,32,40,16,33,26,28,101,46,10,39,48,48,48,60,49,43,3,30,13,46,26,62,58,27,38,39,8,27,43,46,6,34,52,55,33,19,30,58,24,30,29,48,23,8,24,23,33,49,37,37,46,22,17,32,21,15,28,56,88,62,67,53,78,26,79,31,107

Foldseek 3Di:
DPPPPVPPPDDLVVLLVVLVVCLQVLVVLLVQLVPDDSSLVNSQLSQLQFVLFFFFFALPQQAALQAVDDCVLVVVQCVLFQDAADFDPDFPDRRLQSYAEEEAVSVQLSLFQPALQQFLLADPVQQDVVLLCCLLPAFLQAQVVQLQVVQHQYQEYEYAEEAQDPFLLQLLRVLVNCLVRVSSQARYAEYEYHYEDNVPDPDDDDPPSVVNSLVSVLSNLLSYQQYAEYEYHHEECVSVLSSQPDPSNRPLAHHAYYHYYQYEPPPDDDLLVSVQSRDRHNEYEYYQYHDLDPVVLVSVLPHPDQHAYQYDEHADDPDLVSVLSNLVRYQQNHAEYEYEPVVPPDDLVSLQSNLVSNLVRHQQHQEYAYEAHQQVNLVSVLSNLLSNQVRHQYYHYAYDDDPRQLNNLLVCLQPVLQSHHLEHAYYEEHGQDEQVSVLNNLVSVLSHQYAEYEYEHEVHDDNVVSCCPRPVVNVRYNYYYYHYCVQPVVPVPDDDDDPDRPDPDDDDDPDPDDQDLCPLLLQLLLFDVVLVVVLVVLVLPPVSSPDDNPDLVLQRDQEEALVVLLVSLVVNLVVSVVVPPDDDDPVSSVVSSLSSLLRNLVSNLVSQHQYQEYAYAEEDVCLVSLLVSLVVCLVRVSSLANHQEYEYEYEDDDDDDDVSVVNSVVSVLSSLQSYQAHQEYEAEYHYPDQQQCQSNQQDPSNNCLAHHQEYEYEQEEQVSHPPLQNRVVSRDNHNEYAYAQYHNLEPRSQVSLLNHPDQHLYAHEAHQADYDLVSLLSNLQRHQCNHQEYAHANHQSPDDLVSLLSNLVSLLVRHQQHQAAHYRSNHSNRSSSPASSQQSNQVHHAHHRGRRPGRGSNNLHSSSGHAQSYEEHGRAHSHHNNNPSSSSSTRRHSRYSYHWGRHPSRGDTGRGD